Protein AF-0000000073543281 (afdb_homodimer)

Organism: Merluccius polli (NCBI:txid89951)

Nearest PDB structures (foldseek):
  6kkj-assembly1_B  TM=2.121E-01  e=8.582E+00  Escherichia coli K-12
  1nqn-assembly1_B-2  TM=1.319E-01  e=4.001E+00  Gallus gallus
  6dbv-assembly1_C  TM=5.518E-01  e=1.301E-08  Escherichia coli K-12
  6kkj-assembly1_B  TM=2.120E-01  e=8.532E+00  Escherichia coli K-12
  1nqn-assembly1_B-2  TM=1.328E-01  e=5.162E+00  Gallus gallus

InterPro domains:
  IPR004242 Transposon, En/Spm-like [PF02992] (167-292)

Secondary structure (DSSP, 8-state):
-HHHHHTTTTGGG-HHHHTSBSSTT-SSBHHHHHHHHHHHHHHTT--HHHHHHHHHHHHHHSTTSS-SSHHHHHHHS--STTT-EEEEE-TTT--EEESS----SS-TT--HHHHHHTT-EEEE--HHHHHHHHHH-HHHHHHHHHHHHT--S-GGGGSHHIIIIIHHHHTSTT-EEEEEEE--EE--TTS--EEEEEEEEETTS-TTTTTTT-EEEEEEEESPPPHHHHHHHHHHHHHHHHHT-EEEE-TTS-EEEE-EEEEEEE--HHHHHHHHTB--TTSTT--SSB----EEEEETTEEEEE----SSPPPBP-HHHHHHHHHHHHHHTS-BTTB-S--GGGGSTT--TTTTB---HIIIIIIIIIHHHHHHHH-GGGTTSTTPPPHHHHHHHHHHHTT----TTS-S----GGGGGG--HHHHHHIIIIIHHHHSTTTS-HHHHHHHHHHHHHHHHHTSSS--HHHHHHHHHHHHHHHHHHHHHT-GGG--HHHHHGGGHHHHHHHH--GGGG-SHHHHHHHHHHTTS--SSSSHHHHHHHHHHHHHHHHHGGGGGTTS-HHHHHHHHHHH--S---SSEEEETTTEEEES--EEEEPPHHHHHHHGGGB-SEEEEESEEEETTEEEE-HHHHHTSS----EEEETTS-EEEEEEEEEE-B-----SS----EEEEEEEEEEEPSS----EETTTTEETTTT-EEEEEEEEEEEE-GGGEEEEEEEEEETTEEEEEE-------/-HHHHHTTTTGGG-HHHHTSBSSTT-SSBHHHHHHHHHHHHHHTT--HHHHHHHHHHHHHHSTTSS-SSHHHHHHHS--GGGT-EEEEE-TTT--EEESS----SS-TT--HHHHHHTT-EEEE--HHHHHHHHHH-HHHHHHHHHHHHT--S-GGGGSHHIIIIIHHHHTSTT-EEEEEEE--EE--TTS--EEEEEEEEETTS-TTTTTTT-EEEEEEEESPPPHHHHHHHHHHHHHHHHHT-EEEE-TTS-EEEE-EEEEEEE--HHHHHHHHTB--TTSTT--SSB----EEEEETTEEEEE----SSPPPBP-HHHHHHHHHHHHHHTS-BTTB-S--GGGGSTT--TTTTB---HIIIIIIIIIHHHHHHHH-GGGTTSTTPPPHHHHHHHHHHHTT----TTS-S----GGGGGG--HHHHHHIIIIIHHHHTTTTS-HHHHHHHHHHHHHHHHHTSSS--HHHHHHHHHHHHHHHHHHHHHT-GGG--HHHHHGGGHHHHHHHH--GGGG-SHHHHHHHHHHTTS--SSSSHHHHHHHHHHHHHHHHHGGGGGTTS-HHHHHHHHHHH--S---SSEEEETTTEEEES--EEEEPPHHHHHHHGGGB-SEEEEESEEEETTEEEE-HHHHHTSS----EEEETTS-EEEEEEEEEE-B-----SS----EEEEEEEEEEEPSS----EETTTTEETTTT-EEEEEEEEEEEE-GGGEEEEEEEEEETTEEEEEE-------

Solvent-accessible surface area (backbone atoms only — not comparable to full-atom values): 79978 Å² total; per-residue (Å²): 114,69,69,68,42,53,63,38,49,46,24,80,82,31,68,73,62,21,63,33,48,47,45,97,89,48,78,45,27,34,47,58,50,54,50,44,52,51,34,50,34,61,65,65,61,52,43,72,68,49,49,36,51,48,34,51,53,47,27,60,75,38,71,74,47,54,46,84,41,60,67,44,49,56,46,22,43,86,57,57,77,73,57,49,40,60,34,31,36,39,86,85,80,52,44,64,48,35,70,61,80,54,80,82,55,88,66,74,79,69,48,66,64,56,40,56,72,71,47,35,43,32,40,35,33,58,62,68,63,54,52,43,57,45,56,52,32,66,69,54,41,47,46,35,53,54,32,62,73,55,65,59,87,30,42,43,64,56,2,49,54,31,54,70,63,43,38,68,56,32,70,44,85,66,25,44,38,34,28,36,31,49,51,76,44,76,72,47,94,68,50,79,38,24,37,39,41,34,38,31,32,50,63,57,35,52,81,86,49,26,69,79,62,50,42,68,34,35,38,36,55,35,66,87,76,54,49,61,39,71,44,46,68,58,43,54,50,46,42,45,25,48,75,72,27,48,72,43,52,44,96,86,64,50,78,45,68,29,33,39,43,68,51,44,43,44,35,54,69,65,46,39,17,53,55,51,26,33,32,39,68,77,37,61,15,15,47,82,58,31,61,47,47,56,44,80,40,75,48,93,96,47,74,43,48,20,43,68,82,57,96,60,79,58,53,66,58,44,50,66,58,49,53,52,30,10,56,48,5,60,75,66,75,40,61,38,82,19,24,51,28,74,32,61,60,67,72,33,64,90,49,46,83,38,78,32,45,48,83,29,47,49,57,33,37,23,60,26,40,54,45,49,51,54,47,53,28,61,32,72,91,34,64,88,44,84,67,37,54,50,71,69,54,49,50,49,50,26,58,52,35,62,69,53,32,50,27,76,83,51,83,62,77,61,62,43,67,88,50,47,91,47,57,49,50,69,49,38,41,46,36,50,69,67,41,44,68,61,63,35,60,83,70,38,50,64,72,60,38,56,49,49,30,26,51,41,36,23,55,50,52,44,24,31,63,67,70,49,71,67,56,47,49,36,25,41,42,27,31,44,48,40,50,53,43,37,37,75,74,78,28,58,76,69,23,29,59,42,44,48,49,47,66,49,44,50,57,36,29,50,33,42,12,30,51,57,61,55,37,50,61,55,56,52,51,52,52,55,51,50,71,58,36,51,65,86,89,61,66,52,64,59,36,26,50,48,48,55,50,48,55,55,51,52,63,68,50,54,67,73,40,73,83,43,45,65,70,59,33,52,51,46,46,58,44,67,38,84,68,75,69,66,85,57,58,48,82,38,87,84,57,30,30,44,37,63,74,65,48,79,46,67,62,48,73,72,52,40,63,74,64,43,94,48,52,48,57,63,30,38,38,34,50,33,33,29,49,81,88,38,74,37,29,15,45,72,58,23,72,79,47,73,37,29,39,18,34,35,32,33,70,87,71,48,36,28,34,25,62,40,36,34,43,35,37,51,73,60,89,64,85,64,94,68,81,66,48,43,61,36,34,36,24,33,33,39,42,74,45,90,79,61,67,76,45,72,37,80,87,44,67,42,54,41,34,66,63,54,40,42,26,31,79,48,92,48,74,42,82,40,44,70,84,42,53,60,46,59,26,39,63,47,82,54,97,77,35,33,36,39,30,73,61,58,58,65,76,82,113,112,68,68,67,43,54,63,40,49,47,24,80,80,31,68,73,62,21,63,32,48,46,47,96,88,47,78,44,26,35,46,58,49,53,51,45,52,50,34,49,34,62,65,65,59,51,44,72,68,50,50,35,51,47,32,50,51,48,28,60,74,38,71,73,49,52,45,84,40,60,67,42,49,56,46,22,45,88,51,64,71,73,58,49,40,61,33,32,34,40,84,84,78,51,44,64,49,36,70,61,80,53,81,81,57,89,68,73,78,70,46,65,63,55,41,55,73,69,47,35,43,32,41,34,32,61,60,67,62,53,50,45,57,45,57,52,32,64,68,53,42,48,45,35,53,54,33,61,74,56,65,58,86,30,41,45,64,54,2,48,52,33,53,72,61,42,38,68,56,34,69,43,85,65,26,44,40,35,27,38,31,50,52,77,44,75,73,47,93,66,50,80,38,23,36,40,41,34,39,33,31,50,62,57,37,51,80,82,49,27,70,81,63,49,40,69,34,35,39,36,53,35,65,87,75,54,50,62,39,69,43,46,68,58,44,55,49,48,44,45,25,48,75,74,28,49,73,44,52,44,95,86,65,50,78,47,70,30,34,39,42,67,49,45,42,44,36,54,70,66,48,40,18,53,54,51,27,33,32,38,67,77,37,61,16,16,48,82,58,30,61,47,48,55,45,80,38,75,47,91,96,46,72,43,49,20,42,66,84,57,97,62,79,58,54,65,60,46,50,66,60,48,55,51,29,10,57,48,4,61,73,66,73,41,60,41,82,18,23,52,27,74,33,63,60,67,72,33,64,91,49,46,83,38,78,32,44,48,81,28,46,50,57,33,38,24,59,26,42,54,45,50,52,53,48,54,27,61,35,74,91,35,63,88,42,83,66,36,53,50,71,70,54,49,52,51,50,24,59,53,36,63,69,51,33,50,27,77,85,53,82,63,76,62,61,44,65,89,52,47,92,48,57,49,50,70,48,38,44,45,35,51,70,67,42,42,71,62,64,35,59,82,71,37,49,63,72,60,39,56,47,50,31,26,52,41,37,22,54,49,52,43,24,30,63,66,71,49,71,67,55,45,50,36,26,41,44,27,31,44,50,40,50,52,43,38,37,76,74,76,27,58,78,70,22,28,57,40,46,48,49,48,66,49,42,52,58,37,29,50,33,41,12,28,52,57,59,55,36,51,63,54,56,51,52,52,50,54,53,50,71,58,36,52,65,84,90,62,67,49,64,59,35,27,51,42,47,55,50,48,53,56,50,51,64,69,51,54,68,72,39,73,84,43,47,65,70,58,34,49,50,47,47,57,45,67,39,84,68,76,68,66,87,57,59,49,83,39,86,82,58,32,30,42,36,63,74,64,48,79,46,67,62,48,71,71,53,40,62,73,63,44,92,48,52,48,58,63,30,40,37,34,51,32,32,28,49,81,88,37,74,36,29,15,46,72,57,22,70,78,46,74,36,30,40,18,35,34,32,33,70,88,69,50,36,30,33,24,63,40,34,33,44,34,36,52,72,60,89,63,86,64,94,67,84,65,47,42,62,38,32,36,25,33,33,39,42,74,44,93,76,62,66,78,45,74,38,79,87,45,68,42,53,44,33,67,61,52,39,42,28,32,78,48,90,48,73,42,82,41,44,72,82,41,52,61,46,59,26,38,63,48,78,54,96,76,35,33,35,40,32,73,62,58,57,66,75,76,113

pLDDT: mean 89.37, std 9.58, range [38.19, 98.56]

Radius of gyration: 36.37 Å; Cα contacts (8 Å, |Δi|>4): 2742; chains: 2; bounding box: 82×93×104 Å

Foldseek 3Di:
DVVLLCLLQQVVVPPVQQQDCLDPPHQDGLVLVLLLLLLQCLLVVPDLVRSLVVQVVVCVVPNSSDHNHSVSSCSNFDPVVVQKAKWFADPPPQATQGRDHDDDDVPPPDDPVNRVVVQRIKIFHAPQVLVQVQCQDPVSVVQLVVLVVVVDFFFQCVAPQCVPPVVVVCVPFNEWEKEWEWDWDDQDPVDQKIKTWIKIFTRSGDLQCRLVSIDTGIIGIGHDHQLLNRCVVVQVSLQCLQPFNHWYAYPVRDIDGYGYAYAAYEYAQVVLCRQQQFAGQQQQLRDLFFLQRFDWDDDDPGIGTFRADDPDDTGTDWQVNLQVQQVVLVVVVHHDSGHNHHHPCNSGPPDRSHLSYANQCLCLPQVNPLVLVLCLQDPVVCVVAQSHFDPVLLVVLQVQQQQFFAAVLQPDRGHRPVVVVVDHSSNSVCCLAPRCLPSCPVGGDPVVSLLSLLSNLLLLQLQARHHDPLSLLLSLQSLVVSLNCCCVRPRRSSNGPSSVSSNCNSVSCNRRNGSQSRHCVSVVVVVVSLSSQDDDDPPSSSSSSSSVVSLVSSVVCLVVCVPRDPVSNVSSCVSNPVPPPQPAWDDAPQQKIAHDAWDKDFDDPVRCVQVDQWWDRIKTWGAWMDHNNGIAGAPVVSVVDSHHRFWFAFPVRWTFGWHIKIWIDTPDPDPDPDSRIFIKTKTFTWAFDPDFDFDADPRSRDGSCVQKTKTATDRDIDIDGSVRTDATWRWDDDPRIIITGGDGDHNPD/DVVLLCLLQQVVVPPVQQQDCLDPPHQHGLVLVLLLLLLQCLLVVPDLVRSLVVQVVVCVVPNSSDHNHSVSSCSNFPPLLVQKAKWFADPPPQATQGRDHDDDDVPPPDDPVNRVVVQRIKIFHAPQVLVQVQCQDPVSVVQLVVLVVVVDFFFQCVAPQCVPPVVVVCVPFNEWEKEWEWDWDDQDPVDQKIKTWIKIFTRSGDLQCRLVSIDTGIIGIGHDHQLLNRCVVVQVSLQCLQPFNHWYAYPVRDIDGYGYAYAAYEYAQVVLCRQQQFAGQQQQLRDLFFLQRFDWDDDDPGIGTFRADDPDDTGTDWQVNLQVQQVVLVVVVHHDSGHNHHHPCNSGPPDRSHLSYANQCLCLPQVNLLVLVLCLQDDVVCVVAQSHFDPVLLVVLQVQQQQFFAAVLLPDRGHRPVCVVPDHSSNSVCCLAPRCLPSCPVGGDPVVSLLSLLSNLLLLQLQARHHDPLSLLLSLQSLVVSLNCCCVRPRRSSNGPSSVSSNCNSVSCNRRNGSQSRHCPSVVVVVVSLSSQDDDDPPSSSSSVSSVVSLVSSVVCLVVCVPRDPVSNVSSCVSNPVPPPQPAWDDAPQQKIAHDAWDKDFDDPVRCVQVDQWWDRIKTWGAWMDHNNGIAGAPVVSVVDSHHRFWFAFPVRWTFGWHIKIWIDTPDPDPDPDSRIFIKTKTFTWAWDPDFDFDADPRSRDGSCVQKTKTATDRDIDIDGSVRTDATWRWDDDPRIIITGGDGDHRDD

Structure (mmCIF, N/CA/C/O backbone):
data_AF-0000000073543281-model_v1
#
loop_
_entity.id
_entity.type
_entity.pdbx_description
1 polymer 'Transposase domain-containing protein'
#
loop_
_atom_site.group_PDB
_atom_site.id
_atom_site.type_symbol
_atom_site.label_atom_id
_atom_site.label_alt_id
_atom_site.label_comp_id
_atom_site.label_asym_id
_atom_site.label_entity_id
_atom_site.label_seq_id
_atom_site.pdbx_PDB_ins_code
_atom_site.Cartn_x
_atom_site.Cartn_y
_atom_site.Cartn_z
_atom_site.occupancy
_atom_site.B_iso_or_equiv
_atom_site.auth_seq_id
_atom_site.auth_comp_id
_atom_site.auth_asym_id
_atom_site.auth_atom_id
_atom_site.pdbx_PDB_model_num
ATOM 1 N N . MET A 1 1 ? -39.812 -2.277 -12.648 1 38.19 1 MET A N 1
ATOM 2 C CA . MET A 1 1 ? -38.438 -2.262 -12.148 1 38.19 1 MET A CA 1
ATOM 3 C C . MET A 1 1 ? -37.719 -0.951 -12.508 1 38.19 1 MET A C 1
ATOM 5 O O . MET A 1 1 ? -37.094 -0.335 -11.656 1 38.19 1 MET A O 1
ATOM 9 N N . ASP A 1 2 ? -37.969 -0.519 -13.789 1 48.59 2 ASP A N 1
ATOM 10 C CA . ASP A 1 2 ? -37.375 0.712 -14.32 1 48.59 2 ASP A CA 1
ATOM 11 C C . ASP A 1 2 ? -38 1.94 -13.672 1 48.59 2 ASP A C 1
ATOM 13 O O . ASP A 1 2 ? -37.312 2.906 -13.344 1 48.59 2 ASP A O 1
ATOM 17 N N . ASP A 1 3 ? -39.281 1.848 -13.492 1 51.31 3 ASP A N 1
ATOM 18 C CA . ASP A 1 3 ? -40 3.012 -12.984 1 51.31 3 ASP A CA 1
ATOM 19 C C . ASP A 1 3 ? -39.594 3.307 -11.539 1 51.31 3 ASP A C 1
ATOM 21 O O . ASP A 1 3 ? -39.438 4.465 -11.156 1 51.31 3 ASP A O 1
ATOM 25 N N . ASP A 1 4 ? -39.469 2.295 -10.734 1 56.38 4 ASP A N 1
ATOM 26 C CA . ASP A 1 4 ? -39.156 2.459 -9.32 1 56.38 4 ASP A CA 1
ATOM 27 C C . ASP A 1 4 ? -37.719 2.93 -9.141 1 56.38 4 ASP A C 1
ATOM 29 O O . ASP A 1 4 ? -37.406 3.729 -8.242 1 56.38 4 ASP A O 1
ATOM 33 N N . GLU A 1 5 ? -36.875 2.619 -10.086 1 65.5 5 GLU A N 1
ATOM 34 C CA . GLU A 1 5 ? -35.5 3.049 -10.023 1 65.5 5 GLU A CA 1
ATOM 35 C C . GLU A 1 5 ? -35.375 4.539 -10.336 1 65.5 5 GLU A C 1
ATOM 37 O O . GLU A 1 5 ? -34.531 5.23 -9.734 1 65.5 5 GLU A O 1
ATOM 42 N N . GLN A 1 6 ? -36.312 5 -11.156 1 67.5 6 GLN A N 1
ATOM 43 C CA . GLN A 1 6 ? -36.281 6.402 -11.57 1 67.5 6 GLN A CA 1
ATOM 44 C C . GLN A 1 6 ? -36.688 7.324 -10.422 1 67.5 6 GLN A C 1
ATOM 46 O O . GLN A 1 6 ? -36.344 8.508 -10.414 1 67.5 6 GLN A O 1
ATOM 51 N N . SER A 1 7 ? -37.312 6.648 -9.445 1 74.06 7 SER A N 1
ATOM 52 C CA . SER A 1 7 ? -37.781 7.465 -8.32 1 74.06 7 SER A CA 1
ATOM 53 C C . SER A 1 7 ? -36.594 7.969 -7.504 1 74.06 7 SER A C 1
ATOM 55 O O . SER A 1 7 ? -36.719 8.961 -6.773 1 74.06 7 SER A O 1
ATOM 57 N N . PHE A 1 8 ? -35.5 7.387 -7.68 1 80.88 8 PHE A N 1
ATOM 58 C CA . PHE A 1 8 ? -34.344 7.793 -6.895 1 80.88 8 PHE A CA 1
ATOM 59 C C . PHE A 1 8 ? -33.531 8.883 -7.609 1 80.88 8 PHE A C 1
ATOM 61 O O . PHE A 1 8 ? -32.719 9.562 -7.004 1 80.88 8 PHE A O 1
ATOM 68 N N . THR A 1 9 ? -33.906 9.055 -8.883 1 79.38 9 THR A N 1
ATOM 69 C CA . THR A 1 9 ? -33.125 10.039 -9.641 1 79.38 9 THR A CA 1
ATOM 70 C C . THR A 1 9 ? -33.406 11.453 -9.133 1 79.38 9 THR A C 1
ATOM 72 O O . THR A 1 9 ? -34.562 11.883 -9.102 1 79.38 9 THR A O 1
ATOM 75 N N . ASN A 1 10 ? -32.469 12.172 -8.656 1 78.31 10 ASN A N 1
ATOM 76 C CA . ASN A 1 10 ? -32.531 13.539 -8.141 1 78.31 10 ASN A CA 1
ATOM 77 C C . ASN A 1 10 ? -33.469 13.648 -6.941 1 78.31 10 ASN A C 1
ATOM 79 O O . ASN A 1 10 ? -34.344 14.531 -6.906 1 78.31 10 ASN A O 1
ATOM 83 N N . ILE A 1 11 ? -33.344 12.719 -6.113 1 83.56 11 ILE A N 1
ATOM 84 C CA . ILE A 1 11 ? -34.219 12.617 -4.961 1 83.56 11 ILE A CA 1
ATOM 85 C C . ILE A 1 11 ? -34.031 13.812 -4.039 1 83.56 11 ILE A C 1
ATOM 87 O O . ILE A 1 11 ? -34.969 14.273 -3.387 1 83.56 11 ILE A O 1
ATOM 91 N N . PHE A 1 12 ? -32.938 14.406 -3.986 1 82.25 12 PHE A N 1
ATOM 92 C CA . PHE A 1 12 ? -32.656 15.461 -3.027 1 82.25 12 PHE A CA 1
ATOM 93 C C . PHE A 1 12 ? -33.188 16.812 -3.514 1 82.25 12 PHE A C 1
ATOM 95 O O . PHE A 1 12 ? -33.219 17.781 -2.752 1 82.25 12 PHE A O 1
ATOM 102 N N . ASN A 1 13 ? -33.594 16.781 -4.766 1 78 13 ASN A N 1
ATOM 103 C CA . ASN A 1 13 ? -34.281 17.969 -5.289 1 78 13 ASN A CA 1
ATOM 104 C C . ASN A 1 13 ? -35.812 17.844 -5.172 1 78 13 ASN A C 1
ATOM 106 O O . ASN A 1 13 ? -36.531 18.75 -5.551 1 78 13 ASN A O 1
ATOM 110 N N . ASN A 1 14 ? -36.219 16.672 -4.668 1 82.62 14 ASN A N 1
ATOM 111 C CA . ASN A 1 14 ? -37.625 16.406 -4.449 1 82.62 14 ASN A CA 1
ATOM 112 C C . ASN A 1 14 ? -37.938 16.094 -2.984 1 82.62 14 ASN A C 1
ATOM 114 O O . ASN A 1 14 ? -38 14.914 -2.605 1 82.62 14 ASN A O 1
ATOM 118 N N . PRO A 1 15 ? -38.25 17.094 -2.268 1 83.75 15 PRO A N 1
ATOM 119 C CA . PRO A 1 15 ? -38.469 16.891 -0.83 1 83.75 15 PRO A CA 1
ATOM 120 C C . PRO A 1 15 ? -39.562 15.867 -0.518 1 83.75 15 PRO A C 1
ATOM 122 O O . PRO A 1 15 ? -39.469 15.148 0.479 1 83.75 15 PRO A O 1
ATOM 125 N N . GLU A 1 16 ? -40.531 15.672 -1.387 1 84.12 16 GLU A N 1
ATOM 126 C CA . GLU A 1 16 ? -41.625 14.742 -1.133 1 84.12 16 GLU A CA 1
ATOM 127 C C . GLU A 1 16 ? -41.156 13.297 -1.185 1 84.12 16 GLU A C 1
ATOM 129 O O . GLU A 1 16 ? -41.531 12.469 -0.352 1 84.12 16 GLU A O 1
ATOM 134 N N . ILE A 1 17 ? -40.344 13.102 -2.1 1 84.5 17 ILE A N 1
ATOM 135 C CA . ILE A 1 17 ? -39.812 11.742 -2.262 1 84.5 17 ILE A CA 1
ATOM 136 C C . ILE A 1 17 ? -38.719 11.477 -1.234 1 84.5 17 ILE A C 1
ATOM 138 O O . ILE A 1 17 ? -38.656 10.375 -0.685 1 84.5 17 ILE A O 1
ATOM 142 N N . GLN A 1 18 ? -38 12.43 -0.978 1 87.5 18 GLN A N 1
ATOM 143 C CA . GLN A 1 18 ? -36.875 12.336 -0.046 1 87.5 18 GLN A CA 1
ATOM 144 C C . GLN A 1 18 ? -37.375 11.992 1.36 1 87.5 18 GLN A C 1
ATOM 146 O O . GLN A 1 18 ? -36.719 11.203 2.068 1 87.5 18 GLN A O 1
ATOM 151 N N . GLU A 1 19 ? -38.531 12.484 1.682 1 89.44 19 GLU A N 1
ATOM 152 C CA . GLU A 1 19 ? -39.031 12.359 3.051 1 89.44 19 GLU A CA 1
ATOM 153 C C . GLU A 1 19 ? -39.938 11.148 3.205 1 89.44 19 GLU A C 1
ATOM 155 O O . GLU A 1 19 ? -40.375 10.828 4.312 1 89.44 19 GLU A O 1
ATOM 160 N N . GLN A 1 20 ? -40.062 10.391 2.174 1 89.56 20 GLN A N 1
ATOM 161 C CA . GLN A 1 20 ? -40.875 9.18 2.258 1 89.56 20 GLN A CA 1
ATOM 162 C C . GLN A 1 20 ? -40.125 8.07 2.992 1 89.56 20 GLN A C 1
ATOM 164 O O . GLN A 1 20 ? -38.938 7.848 2.754 1 89.56 20 GLN A O 1
ATOM 169 N N . PRO A 1 21 ? -40.875 7.449 3.902 1 91.81 21 PRO A N 1
ATOM 170 C CA . PRO A 1 21 ? -40.219 6.309 4.562 1 91.81 21 PRO A CA 1
ATOM 171 C C . PRO A 1 21 ? -39.875 5.188 3.592 1 91.81 21 PRO A C 1
ATOM 173 O O . PRO A 1 21 ? -40.531 5.023 2.562 1 91.81 21 PRO A O 1
ATOM 176 N N . ILE A 1 22 ? -38.906 4.418 3.855 1 91.94 22 ILE A N 1
ATOM 177 C CA . ILE A 1 22 ? -38.438 3.375 2.947 1 91.94 22 ILE A CA 1
ATOM 178 C C . ILE A 1 22 ? -39.5 2.297 2.811 1 91.94 22 ILE A C 1
ATOM 180 O O . ILE A 1 22 ? -39.594 1.629 1.777 1 91.94 22 ILE A O 1
ATOM 184 N N . TYR A 1 23 ? -40.25 2.016 3.836 1 89.38 23 TYR A N 1
ATOM 185 C CA . TYR A 1 23 ? -41.469 1.209 3.842 1 89.38 23 TYR A CA 1
ATOM 186 C C . TYR A 1 23 ? -42.406 1.665 4.941 1 89.38 23 TYR A C 1
ATOM 188 O O . TYR A 1 23 ? -42.031 2.463 5.805 1 89.38 23 TYR A O 1
ATOM 196 N N . SER A 1 24 ? -43.625 1.128 4.895 1 87.94 24 SER A N 1
ATOM 197 C CA . SER A 1 24 ? -44.656 1.562 5.855 1 87.94 24 SER A CA 1
ATOM 198 C C . SER A 1 24 ? -44.219 1.218 7.281 1 87.94 24 SER A C 1
ATOM 200 O O . SER A 1 24 ? -43.969 0.055 7.598 1 87.94 24 SER A O 1
ATOM 202 N N . GLY A 1 25 ? -44 2.207 8.164 1 85 25 GLY A N 1
ATOM 203 C CA . GLY A 1 25 ? -43.656 1.999 9.555 1 85 25 GLY A CA 1
ATOM 204 C C . GLY A 1 25 ? -42.156 2.156 9.828 1 85 25 GLY A C 1
ATOM 205 O O . GLY A 1 25 ? -41.719 2.043 10.977 1 85 25 GLY A O 1
ATOM 206 N N . ALA A 1 26 ? -41.406 2.492 8.789 1 90.75 26 ALA A N 1
ATOM 207 C CA . ALA A 1 26 ? -39.969 2.619 8.953 1 90.75 26 ALA A CA 1
ATOM 208 C C . ALA A 1 26 ? -39.594 3.934 9.641 1 90.75 26 ALA A C 1
ATOM 210 O O . ALA A 1 26 ? -40.281 4.941 9.461 1 90.75 26 ALA A O 1
ATOM 211 N N . SER A 1 27 ? -38.594 3.934 10.438 1 88.38 27 SER A N 1
ATOM 212 C CA . SER A 1 27 ? -38.125 5.113 11.172 1 88.38 27 SER A CA 1
ATOM 213 C C . SER A 1 27 ? -37.156 5.941 10.344 1 88.38 27 SER A C 1
ATOM 215 O O . SER A 1 27 ? -36.719 7 10.789 1 88.38 27 SER A O 1
ATOM 217 N N . ILE A 1 28 ? -36.875 5.516 9.117 1 93.94 28 ILE A N 1
ATOM 218 C CA . ILE A 1 28 ? -35.875 6.195 8.281 1 93.94 28 ILE A CA 1
ATOM 219 C C . ILE A 1 28 ? -36.5 6.488 6.91 1 93.94 28 ILE A C 1
ATOM 221 O O . ILE A 1 28 ? -37.281 5.688 6.387 1 93.94 28 ILE A O 1
ATOM 225 N N . ASN A 1 29 ? -36.312 7.637 6.469 1 92.69 29 ASN A N 1
ATOM 226 C CA . ASN A 1 29 ? -36.812 7.98 5.152 1 92.69 29 ASN A CA 1
ATOM 227 C C . ASN A 1 29 ? -35.812 7.695 4.055 1 92.69 29 ASN A C 1
ATOM 229 O O . ASN A 1 29 ? -34.688 7.301 4.34 1 92.69 29 ASN A O 1
ATOM 233 N N . ARG A 1 30 ? -36.156 7.848 2.832 1 91.94 30 ARG A N 1
ATOM 234 C CA . ARG A 1 30 ? -35.344 7.461 1.68 1 91.94 30 ARG A CA 1
ATOM 235 C C . ARG A 1 30 ? -34.094 8.328 1.573 1 91.94 30 ARG A C 1
ATOM 237 O O . ARG A 1 30 ? -33 7.824 1.293 1 91.94 30 ARG A O 1
ATOM 244 N N . GLY A 1 31 ? -34.219 9.633 1.765 1 91.12 31 GLY A N 1
ATOM 245 C CA . GLY A 1 31 ? -33.062 10.523 1.711 1 91.12 31 GLY A CA 1
ATOM 246 C C . GLY A 1 31 ? -32.031 10.219 2.768 1 91.12 31 GLY A C 1
ATOM 247 O O . GLY A 1 31 ? -30.828 10.234 2.484 1 91.12 31 GLY A O 1
ATOM 248 N N . GLN A 1 32 ? -32.5 9.953 3.938 1 93.75 32 GLN A N 1
ATOM 249 C CA . GLN A 1 32 ? -31.625 9.633 5.051 1 93.75 32 GLN A CA 1
ATOM 250 C C . GLN A 1 32 ? -30.859 8.336 4.797 1 93.75 32 GLN A C 1
ATOM 252 O O . GLN A 1 32 ? -29.656 8.25 5.059 1 93.75 32 GLN A O 1
ATOM 257 N N . LEU A 1 33 ? -31.531 7.348 4.293 1 94.94 33 LEU A N 1
ATOM 258 C CA . LEU A 1 33 ? -30.891 6.062 4.031 1 94.94 33 LEU A CA 1
ATOM 259 C C . LEU A 1 33 ? -29.797 6.203 2.977 1 94.94 33 LEU A C 1
ATOM 261 O O . LEU A 1 33 ? -28.719 5.645 3.129 1 94.94 33 LEU A O 1
ATOM 265 N N . LEU A 1 34 ? -30.078 6.938 1.918 1 93.5 34 LEU A N 1
ATOM 266 C CA . LEU A 1 34 ? -29.094 7.137 0.859 1 93.5 34 LEU A CA 1
ATOM 267 C C . LEU A 1 34 ? -27.859 7.836 1.397 1 93.5 34 LEU A C 1
ATOM 269 O O . LEU A 1 34 ? -26.734 7.477 1.038 1 93.5 34 LEU A O 1
ATOM 273 N N . CYS A 1 35 ? -28.031 8.781 2.258 1 93.19 35 CYS A N 1
ATOM 274 C CA . CYS A 1 35 ? -26.906 9.484 2.863 1 93.19 35 CYS A CA 1
ATOM 275 C C . CYS A 1 35 ? -26.094 8.562 3.77 1 93.19 35 CYS A C 1
ATOM 277 O O . CYS A 1 35 ? -24.875 8.641 3.812 1 93.19 35 CYS A O 1
ATOM 279 N N . LEU A 1 36 ? -26.844 7.711 4.496 1 95.12 36 LEU A N 1
ATOM 280 C CA . LEU A 1 36 ? -26.172 6.762 5.371 1 95.12 36 LEU A CA 1
ATOM 281 C C . LEU A 1 36 ? -25.328 5.785 4.562 1 95.12 36 LEU A C 1
ATOM 283 O O . LEU A 1 36 ? -24.203 5.457 4.957 1 95.12 36 LEU A O 1
ATOM 287 N N . ILE A 1 37 ? -25.875 5.297 3.463 1 95.62 37 ILE A N 1
ATOM 288 C CA . ILE A 1 37 ? -25.156 4.371 2.596 1 95.62 37 ILE A CA 1
ATOM 289 C C . ILE A 1 37 ? -23.906 5.051 2.047 1 95.62 37 ILE A C 1
ATOM 291 O O . ILE A 1 37 ? -22.812 4.469 2.072 1 95.62 37 ILE A O 1
ATOM 295 N N . LEU A 1 38 ? -24.078 6.262 1.599 1 93.44 38 LEU A N 1
ATOM 296 C CA . LEU A 1 38 ? -22.938 7.004 1.054 1 93.44 38 LEU A CA 1
ATOM 297 C C . LEU A 1 38 ? -21.875 7.234 2.121 1 93.44 38 LEU A C 1
ATOM 299 O O . LEU A 1 38 ? -20.688 7.074 1.854 1 93.44 38 LEU A O 1
ATOM 303 N N . ALA A 1 39 ? -22.328 7.637 3.293 1 94.5 39 ALA A N 1
ATOM 304 C CA . ALA A 1 39 ? -21.406 7.859 4.398 1 94.5 39 ALA A CA 1
ATOM 305 C C . ALA A 1 39 ? -20.625 6.59 4.734 1 94.5 39 ALA A C 1
ATOM 307 O O . ALA A 1 39 ? -19.422 6.637 4.992 1 94.5 39 ALA A O 1
ATOM 308 N N . PHE A 1 40 ? -21.328 5.438 4.734 1 95.25 40 PHE A N 1
ATOM 309 C CA . PHE A 1 40 ? -20.719 4.148 5.039 1 95.25 40 PHE A CA 1
ATOM 310 C C . PHE A 1 40 ? -19.672 3.789 3.996 1 95.25 40 PHE A C 1
ATOM 312 O O . PHE A 1 40 ? -18.562 3.373 4.344 1 95.25 40 PHE A O 1
ATOM 319 N N . ILE A 1 41 ? -19.984 3.973 2.76 1 94 41 ILE A N 1
ATOM 320 C CA . ILE A 1 41 ? -19.109 3.619 1.65 1 94 41 ILE A CA 1
ATOM 321 C C . ILE A 1 41 ? -17.859 4.504 1.675 1 94 41 ILE A C 1
ATOM 323 O O . ILE A 1 41 ? -16.766 4.047 1.372 1 94 41 ILE A O 1
ATOM 327 N N . LEU A 1 42 ? -18 5.746 2.008 1 91.94 42 LEU A N 1
ATOM 328 C CA . LEU A 1 42 ? -16.891 6.684 2.025 1 91.94 42 LEU A CA 1
ATOM 329 C C . LEU A 1 42 ? -15.969 6.422 3.219 1 91.94 42 LEU A C 1
ATOM 331 O O . LEU A 1 42 ? -14.742 6.414 3.078 1 91.94 42 LEU A O 1
ATOM 335 N N . LYS A 1 43 ? -16.609 6.223 4.352 1 91.94 43 LYS A N 1
ATOM 336 C CA . LYS A 1 43 ? -15.828 6.031 5.57 1 91.94 43 LYS A CA 1
ATOM 337 C C . LYS A 1 43 ? -14.961 4.781 5.48 1 91.94 43 LYS A C 1
ATOM 339 O O . LYS A 1 43 ? -13.797 4.789 5.898 1 91.94 43 LYS A O 1
ATOM 344 N N . TYR A 1 44 ? -15.516 3.717 4.941 1 92.19 44 TYR A N 1
ATOM 345 C CA . TYR A 1 44 ? -14.805 2.443 4.949 1 92.19 44 TYR A CA 1
ATOM 346 C C . TYR A 1 44 ? -14.219 2.139 3.574 1 92.19 44 TYR A C 1
ATOM 348 O O . TYR A 1 44 ? -13.828 1.001 3.297 1 92.19 44 TYR A O 1
ATOM 356 N N . ASN A 1 45 ? -14.203 3.152 2.688 1 89.44 45 ASN A N 1
ATOM 357 C CA . ASN A 1 45 ? -13.562 3.084 1.381 1 89.44 45 ASN A CA 1
ATOM 358 C C . ASN A 1 45 ? -13.984 1.834 0.614 1 89.44 45 ASN A C 1
ATOM 360 O O . ASN A 1 45 ? -13.133 1.066 0.155 1 89.44 45 ASN A O 1
ATOM 364 N N . ILE A 1 46 ? -15.266 1.626 0.511 1 92.81 46 ILE A N 1
ATOM 365 C CA . ILE A 1 46 ? -15.812 0.461 -0.178 1 92.81 46 ILE A CA 1
ATOM 366 C C . ILE A 1 46 ? -15.82 0.709 -1.685 1 92.81 46 ILE A C 1
ATOM 368 O O . ILE A 1 46 ? -16.141 1.811 -2.137 1 92.81 46 ILE A O 1
ATOM 372 N N . SER A 1 47 ? -15.484 -0.267 -2.479 1 89.94 47 SER A N 1
ATOM 373 C CA . SER A 1 47 ? -15.414 -0.164 -3.934 1 89.94 47 SER A CA 1
ATOM 374 C C . SER A 1 47 ? -16.797 -0.066 -4.551 1 89.94 47 SER A C 1
ATOM 376 O O . SER A 1 47 ? -17.812 -0.247 -3.861 1 89.94 47 SER A O 1
ATOM 378 N N . GLY A 1 48 ? -16.797 0.219 -5.887 1 88.44 48 GLY A N 1
ATOM 379 C CA . GLY A 1 48 ? -18.062 0.251 -6.605 1 88.44 48 GLY A CA 1
ATOM 380 C C . GLY A 1 48 ? -18.797 -1.074 -6.574 1 88.44 48 GLY A C 1
ATOM 381 O O . GLY A 1 48 ? -20.031 -1.106 -6.441 1 88.44 48 GLY A O 1
ATOM 382 N N . SER A 1 49 ? -18.016 -2.148 -6.719 1 89.75 49 SER A N 1
ATOM 383 C CA . SER A 1 49 ? -18.625 -3.469 -6.613 1 89.75 49 SER A CA 1
ATOM 384 C C . SER A 1 49 ? -19.203 -3.699 -5.219 1 89.75 49 SER A C 1
ATOM 386 O O . SER A 1 49 ? -20.25 -4.32 -5.074 1 89.75 49 SER A O 1
ATOM 388 N N . GLY A 1 50 ? -18.484 -3.232 -4.16 1 92.88 50 GLY A N 1
ATOM 389 C CA . GLY A 1 50 ? -19 -3.342 -2.803 1 92.88 50 GLY A CA 1
ATOM 390 C C . GLY A 1 50 ? -20.281 -2.564 -2.582 1 92.88 50 GLY A C 1
ATOM 391 O O . GLY A 1 50 ? -21.172 -3.02 -1.86 1 92.88 50 GLY A O 1
ATOM 392 N N . LEU A 1 51 ? -20.328 -1.342 -3.178 1 94.75 51 LEU A N 1
ATOM 393 C CA . LEU A 1 51 ? -21.562 -0.562 -3.111 1 94.75 51 LEU A CA 1
ATOM 394 C C . LEU A 1 51 ? -22.734 -1.332 -3.725 1 94.75 51 LEU A C 1
ATOM 396 O O . LEU A 1 51 ? -23.812 -1.403 -3.137 1 94.75 51 LEU A O 1
ATOM 400 N N . LYS A 1 52 ? -22.484 -1.885 -4.898 1 95.19 52 LYS A N 1
ATOM 401 C CA . LYS A 1 52 ? -23.531 -2.666 -5.551 1 95.19 52 LYS A CA 1
ATOM 402 C C . LYS A 1 52 ? -23.984 -3.83 -4.672 1 95.19 52 LYS A C 1
ATOM 404 O O . LYS A 1 52 ? -25.172 -4.066 -4.504 1 95.19 52 LYS A O 1
ATOM 409 N N . ASP A 1 53 ? -23 -4.527 -4.102 1 95.31 53 ASP A N 1
ATOM 410 C CA . ASP A 1 53 ? -23.328 -5.656 -3.232 1 95.31 53 ASP A CA 1
ATOM 411 C C . ASP A 1 53 ? -24.078 -5.191 -1.986 1 95.31 53 ASP A C 1
ATOM 413 O O . ASP A 1 53 ? -24.953 -5.902 -1.485 1 95.31 53 ASP A O 1
ATOM 417 N N . LEU A 1 54 ? -23.703 -4.055 -1.434 1 96.94 54 LEU A N 1
ATOM 418 C CA . LEU A 1 54 ? -24.391 -3.504 -0.276 1 96.94 54 LEU A CA 1
ATOM 419 C C . LEU A 1 54 ? -25.844 -3.146 -0.628 1 96.94 54 LEU A C 1
ATOM 421 O O . LEU A 1 54 ? -26.75 -3.4 0.157 1 96.94 54 LEU A O 1
ATOM 425 N N . LEU A 1 55 ? -26.031 -2.521 -1.812 1 96.44 55 LEU A N 1
ATOM 426 C CA . LEU A 1 55 ? -27.375 -2.197 -2.268 1 96.44 55 LEU A CA 1
ATOM 427 C C . LEU A 1 55 ? -28.234 -3.459 -2.406 1 96.44 55 LEU A C 1
ATOM 429 O O . LEU A 1 55 ? -29.391 -3.477 -2.006 1 96.44 55 LEU A O 1
ATOM 433 N N . ASP A 1 56 ? -27.594 -4.504 -3.016 1 96 56 ASP A N 1
ATOM 434 C CA . ASP A 1 56 ? -28.297 -5.773 -3.146 1 96 56 ASP A CA 1
ATOM 435 C C . ASP A 1 56 ? -28.672 -6.344 -1.776 1 96 56 ASP A C 1
ATOM 437 O O . ASP A 1 56 ? -29.781 -6.848 -1.583 1 96 56 ASP A O 1
ATOM 441 N N . LEU A 1 57 ? -27.75 -6.289 -0.847 1 96.69 57 LEU A N 1
ATOM 442 C CA . LEU A 1 57 ? -27.969 -6.785 0.505 1 96.69 57 LEU A CA 1
ATOM 443 C C . LEU A 1 57 ? -29.125 -6.039 1.17 1 96.69 57 LEU A C 1
ATOM 445 O O . LEU A 1 57 ? -30.016 -6.656 1.766 1 96.69 57 LEU A O 1
ATOM 449 N N . LEU A 1 58 ? -29.141 -4.703 1.058 1 96.44 58 LEU A N 1
ATOM 450 C CA . LEU A 1 58 ? -30.188 -3.885 1.653 1 96.44 58 LEU A CA 1
ATOM 451 C C . LEU A 1 58 ? -31.531 -4.176 1.009 1 96.44 58 LEU A C 1
ATOM 453 O O . LEU A 1 58 ? -32.562 -4.246 1.699 1 96.44 58 LEU A O 1
ATOM 457 N N . ASN A 1 59 ? -31.562 -4.402 -0.3 1 94.69 59 ASN A N 1
ATOM 458 C CA . ASN A 1 59 ? -32.812 -4.684 -1.009 1 94.69 59 ASN A CA 1
ATOM 459 C C . ASN A 1 59 ? -33.344 -6.082 -0.696 1 94.69 59 ASN A C 1
ATOM 461 O O . ASN A 1 59 ? -34.531 -6.355 -0.855 1 94.69 59 ASN A O 1
ATOM 465 N N . ILE A 1 60 ? -32.438 -6.953 -0.332 1 94.81 60 ILE A N 1
ATOM 466 C CA . ILE A 1 60 ? -32.844 -8.273 0.121 1 94.81 60 ILE A CA 1
ATOM 467 C C . ILE A 1 60 ? -33.5 -8.164 1.491 1 94.81 60 ILE A C 1
ATOM 469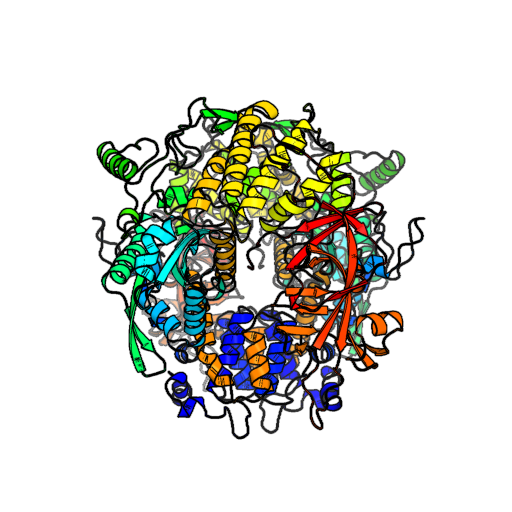 O O . ILE A 1 60 ? -34.531 -8.828 1.752 1 94.81 60 ILE A O 1
ATOM 473 N N . VAL A 1 61 ? -33 -7.344 2.357 1 94.38 61 VAL A N 1
ATOM 474 C CA . VAL A 1 61 ? -33.5 -7.16 3.713 1 94.38 61 VAL A CA 1
ATOM 475 C C . VAL A 1 61 ? -34.812 -6.383 3.672 1 94.38 61 VAL A C 1
ATOM 477 O O . VAL A 1 61 ? -35.781 -6.734 4.367 1 94.38 61 VAL A O 1
ATOM 480 N N . ALA A 1 62 ? -34.844 -5.289 2.891 1 93.56 62 ALA A N 1
ATOM 481 C CA . ALA A 1 62 ? -36.031 -4.465 2.68 1 93.56 62 ALA A CA 1
ATOM 482 C C . ALA A 1 62 ? -36.219 -4.129 1.201 1 93.56 62 ALA A C 1
ATOM 484 O O . ALA A 1 62 ? -35.719 -3.104 0.726 1 93.56 62 ALA A O 1
ATOM 485 N N . PRO A 1 63 ? -37 -4.977 0.563 1 91.94 63 PRO A N 1
ATOM 486 C CA . PRO A 1 63 ? -37.156 -4.82 -0.886 1 91.94 63 PRO A CA 1
ATOM 487 C C . PRO A 1 63 ? -37.594 -3.418 -1.286 1 91.94 63 PRO A C 1
ATOM 489 O O . PRO A 1 63 ? -38.562 -2.885 -0.711 1 91.94 63 PRO A O 1
ATOM 492 N N . GLY A 1 64 ? -36.812 -2.721 -2.188 1 89.19 64 GLY A N 1
ATOM 493 C CA . GLY A 1 64 ? -37.156 -1.433 -2.754 1 89.19 64 GLY A CA 1
ATOM 494 C C . GLY A 1 64 ? -36.656 -0.257 -1.939 1 89.19 64 GLY A C 1
ATOM 495 O O . GLY A 1 64 ? -36.938 0.898 -2.268 1 89.19 64 GLY A O 1
ATOM 496 N N . CYS A 1 65 ? -35.906 -0.483 -0.882 1 91.5 65 CYS A N 1
ATOM 497 C CA . CYS A 1 65 ? -35.5 0.595 0.007 1 91.5 65 CYS A CA 1
ATOM 498 C C . CYS A 1 65 ? -34.406 1.429 -0.627 1 91.5 65 CYS A C 1
ATOM 500 O O . CYS A 1 65 ? -34.219 2.598 -0.282 1 91.5 65 CYS A O 1
ATOM 502 N N . ALA A 1 66 ? -33.594 0.843 -1.539 1 92.5 66 ALA A N 1
ATOM 503 C CA . ALA A 1 66 ? -32.469 1.523 -2.18 1 92.5 66 ALA A CA 1
ATOM 504 C C . ALA A 1 66 ? -32.438 1.225 -3.676 1 92.5 66 ALA A C 1
ATOM 506 O O . ALA A 1 66 ? -33.094 0.296 -4.148 1 92.5 66 ALA A O 1
ATOM 507 N N . PRO A 1 67 ? -31.688 2.051 -4.434 1 92.19 67 PRO A N 1
ATOM 508 C CA . PRO A 1 67 ? -31.562 1.759 -5.859 1 92.19 67 PRO A CA 1
ATOM 509 C C . PRO A 1 67 ? -30.906 0.409 -6.129 1 92.19 67 PRO A C 1
ATOM 511 O O . PRO A 1 67 ? -30.109 -0.07 -5.309 1 92.19 67 PRO A O 1
ATOM 514 N N . THR A 1 68 ? -31.203 -0.203 -7.219 1 90.62 68 THR A N 1
ATOM 515 C CA . THR A 1 68 ? -30.703 -1.545 -7.512 1 90.62 68 THR A CA 1
ATOM 516 C C . THR A 1 68 ? -29.359 -1.486 -8.227 1 90.62 68 THR A C 1
ATOM 518 O O . THR A 1 68 ? -28.672 -2.498 -8.336 1 90.62 68 THR A O 1
ATOM 521 N N . SER A 1 69 ? -29.078 -0.285 -8.68 1 89.44 69 SER A N 1
ATOM 522 C CA . SER A 1 69 ? -27.812 -0.182 -9.398 1 89.44 69 SER A CA 1
ATOM 523 C C . SER A 1 69 ? -26.984 0.992 -8.891 1 89.44 69 SER A C 1
ATOM 525 O O . SER A 1 69 ? -27.516 1.939 -8.32 1 89.44 69 SER A O 1
ATOM 527 N N . LYS A 1 70 ? -25.688 0.851 -9.148 1 88.31 70 LYS A N 1
ATOM 528 C CA . LYS A 1 70 ? -24.75 1.919 -8.797 1 88.31 70 LYS A CA 1
ATOM 529 C C . LYS A 1 70 ? -25.062 3.191 -9.586 1 88.31 70 LYS A C 1
ATOM 531 O O . LYS A 1 70 ? -24.922 4.301 -9.07 1 88.31 70 LYS A O 1
ATOM 536 N N . TYR A 1 71 ? -25.484 2.959 -10.773 1 84.38 71 TYR A N 1
ATOM 537 C CA . TYR A 1 71 ? -25.797 4.074 -11.664 1 84.38 71 TYR A CA 1
ATOM 538 C C . TYR A 1 71 ? -26.891 4.957 -11.07 1 84.38 71 TYR A C 1
ATOM 540 O O . TYR A 1 71 ? -26.719 6.172 -10.953 1 84.38 71 TYR A O 1
ATOM 548 N N . TYR A 1 72 ? -27.969 4.41 -10.617 1 87.25 72 TYR A N 1
ATOM 549 C CA . TYR A 1 72 ? -29.078 5.164 -10.055 1 87.25 72 TYR A CA 1
ATOM 550 C C . TYR A 1 72 ? -28.719 5.734 -8.688 1 87.25 72 TYR A C 1
ATOM 552 O O . TYR A 1 72 ? -29.188 6.809 -8.312 1 87.25 72 TYR A O 1
ATOM 560 N N . PHE A 1 73 ? -27.828 4.996 -7.969 1 90.31 73 PHE A N 1
ATOM 561 C CA . PHE A 1 73 ? -27.359 5.516 -6.691 1 90.31 73 PHE A CA 1
ATOM 562 C C . PHE A 1 73 ? -26.578 6.805 -6.887 1 90.31 73 PHE A C 1
ATOM 564 O O . PHE A 1 73 ? -26.797 7.789 -6.176 1 90.31 73 PHE A O 1
ATOM 571 N N . ASP A 1 74 ? -25.688 6.82 -7.867 1 83.88 74 ASP A N 1
ATOM 572 C CA . ASP A 1 74 ? -24.859 7.984 -8.148 1 83.88 74 ASP A CA 1
ATOM 573 C C . ASP A 1 74 ? -25.703 9.156 -8.633 1 83.88 74 ASP A C 1
ATOM 575 O O . ASP A 1 74 ? -25.406 10.312 -8.328 1 83.88 74 ASP A O 1
ATOM 579 N N . LYS A 1 75 ? -26.766 8.852 -9.359 1 83.44 75 LYS A N 1
ATOM 580 C CA . LYS A 1 75 ? -27.625 9.883 -9.914 1 83.44 75 LYS A CA 1
ATOM 581 C C . LYS A 1 75 ? -28.5 10.508 -8.836 1 83.44 75 LYS A C 1
ATOM 583 O O . LYS A 1 75 ? -29.094 11.578 -9.047 1 83.44 75 LYS A O 1
ATOM 588 N N . SER A 1 76 ? -28.609 9.805 -7.738 1 83.25 76 SER A N 1
ATOM 589 C CA . SER A 1 76 ? -29.406 10.344 -6.645 1 83.25 76 SER A CA 1
ATOM 590 C C . SER A 1 76 ? -28.766 11.594 -6.051 1 83.25 76 SER A C 1
ATOM 592 O O . SER A 1 76 ? -29.469 12.461 -5.527 1 83.25 76 SER A O 1
ATOM 594 N N . PHE A 1 77 ? -27.531 11.625 -5.953 1 76.75 77 PHE A N 1
ATOM 595 C CA . PHE A 1 77 ? -26.828 12.75 -5.344 1 76.75 77 PHE A CA 1
ATOM 596 C C . PHE A 1 77 ? -26.453 13.789 -6.391 1 76.75 77 PHE A C 1
ATOM 598 O O . PHE A 1 77 ? -26.375 13.477 -7.582 1 76.75 77 PHE A O 1
ATOM 605 N N . PHE A 1 78 ? -26.547 15.172 -5.859 1 59.06 78 PHE A N 1
ATOM 606 C CA . PHE A 1 78 ? -26.219 16.297 -6.719 1 59.06 78 PHE A CA 1
ATOM 607 C C . PHE A 1 78 ? -24.891 16.047 -7.445 1 59.06 78 PHE A C 1
ATOM 609 O O . PHE A 1 78 ? -23.953 15.508 -6.863 1 59.06 78 PHE A O 1
ATOM 616 N N . ASN A 1 79 ? -24.969 15.867 -8.719 1 55.97 79 ASN A N 1
ATOM 617 C CA . ASN A 1 79 ? -23.969 15.367 -9.648 1 55.97 79 ASN A CA 1
ATOM 618 C C . ASN A 1 79 ? -22.688 16.203 -9.602 1 55.97 79 ASN A C 1
ATOM 620 O O . ASN A 1 79 ? -22.594 17.234 -10.258 1 55.97 79 ASN A O 1
ATOM 624 N N . LEU A 1 80 ? -22.078 16.391 -8.516 1 52.94 80 LEU A N 1
ATOM 625 C CA . LEU A 1 80 ? -20.734 16.969 -8.562 1 52.94 80 LEU A CA 1
ATOM 626 C C . LEU A 1 80 ? -19.938 16.359 -9.711 1 52.94 80 LEU A C 1
ATOM 628 O O . LEU A 1 80 ? -19.047 17.016 -10.258 1 52.94 80 LEU A O 1
ATOM 632 N N . ALA A 1 81 ? -20.234 15.094 -9.961 1 51.56 81 ALA A N 1
ATOM 633 C CA . ALA A 1 81 ? -19.5 14.406 -11.023 1 51.56 81 ALA A CA 1
ATOM 634 C C . ALA A 1 81 ? -19.672 15.117 -12.359 1 51.56 81 ALA A C 1
ATOM 636 O O . ALA A 1 81 ? -18.797 15.047 -13.219 1 51.56 81 ALA A O 1
ATOM 637 N N . LYS A 1 82 ? -20.797 15.867 -12.391 1 59.53 82 LYS A N 1
ATOM 638 C CA . LYS A 1 82 ? -21.016 16.578 -13.648 1 59.53 82 LYS A CA 1
ATOM 639 C C . LYS A 1 82 ? -20.312 17.938 -13.633 1 59.53 82 LYS A C 1
ATOM 641 O O . LYS A 1 82 ? -20.234 18.609 -14.664 1 59.53 82 LYS A O 1
ATOM 646 N N . GLN A 1 83 ? -19.656 18.094 -12.477 1 71.81 83 GLN A N 1
ATOM 647 C CA . GLN A 1 83 ? -19.172 19.469 -12.422 1 71.81 83 GLN A CA 1
ATOM 648 C C . GLN A 1 83 ? -17.656 19.531 -12.633 1 71.81 83 GLN A C 1
ATOM 650 O O . GLN A 1 83 ? -17.094 20.609 -12.844 1 71.81 83 GLN A O 1
ATOM 655 N N . PHE A 1 84 ? -17.062 18.328 -12.516 1 83.56 84 PHE A N 1
ATOM 656 C CA . PHE A 1 84 ? -15.641 18.5 -12.773 1 83.56 84 PHE A CA 1
ATOM 657 C C . PHE A 1 84 ? -15.359 18.516 -14.273 1 83.56 84 PHE A C 1
ATOM 659 O O . PHE A 1 84 ? -16.172 18.047 -15.07 1 83.56 84 PHE A O 1
ATOM 666 N N . GLU A 1 85 ? -14.289 19.172 -14.594 1 91.56 85 GLU A N 1
ATOM 667 C CA . GLU A 1 85 ? -13.883 19.359 -15.977 1 91.56 85 GLU A CA 1
ATOM 668 C C . GLU A 1 85 ? -12.672 18.484 -16.328 1 91.56 85 GLU A C 1
ATOM 670 O O . GLU A 1 85 ? -11.781 18.297 -15.5 1 91.56 85 GLU A O 1
ATOM 675 N N . ILE A 1 86 ? -12.734 17.938 -17.562 1 91.31 86 ILE A N 1
ATOM 676 C CA . ILE A 1 86 ? -11.586 17.234 -18.094 1 91.31 86 ILE A CA 1
ATOM 677 C C . ILE A 1 86 ? -10.75 18.172 -18.969 1 91.31 86 ILE A C 1
ATOM 679 O O . ILE A 1 86 ? -11.258 18.734 -19.938 1 91.31 86 ILE A O 1
ATOM 683 N N . HIS A 1 87 ? -9.547 18.406 -18.562 1 94.56 87 HIS A N 1
ATOM 684 C CA . HIS A 1 87 ? -8.625 19.234 -19.328 1 94.56 87 HIS A CA 1
ATOM 685 C C . HIS A 1 87 ? -7.562 18.391 -20.031 1 94.56 87 HIS A C 1
ATOM 687 O O . HIS A 1 87 ? -6.867 17.609 -19.375 1 94.56 87 HIS A O 1
ATOM 693 N N . HIS A 1 88 ? -7.383 18.562 -21.328 1 92.81 88 HIS A N 1
ATOM 694 C CA . HIS A 1 88 ? -6.496 17.719 -22.125 1 92.81 88 HIS A CA 1
ATOM 695 C C . HIS A 1 88 ? -5.148 18.406 -22.344 1 92.81 88 HIS A C 1
ATOM 697 O O . HIS A 1 88 ? -5.055 19.625 -22.328 1 92.81 88 HIS A O 1
ATOM 703 N N . TYR A 1 89 ? -4.121 17.641 -22.453 1 91.94 89 TYR A N 1
ATOM 704 C CA . TYR A 1 89 ? -2.809 18.094 -22.906 1 91.94 89 TYR A CA 1
ATOM 705 C C . TYR A 1 89 ? -2.248 17.156 -23.969 1 91.94 89 TYR A C 1
ATOM 707 O O . TYR A 1 89 ? -2.707 16.016 -24.109 1 91.94 89 TYR A O 1
ATOM 715 N N . CYS A 1 90 ? -1.309 17.625 -24.703 1 87.88 90 CYS A N 1
ATOM 716 C CA . CYS A 1 90 ? -0.821 16.922 -25.875 1 87.88 90 CYS A CA 1
ATOM 717 C C . CYS A 1 90 ? 0.118 15.781 -25.484 1 87.88 90 CYS A C 1
ATOM 719 O O . CYS A 1 90 ? 1.034 15.977 -24.688 1 87.88 90 CYS A O 1
ATOM 721 N N . LYS A 1 91 ? -0.087 14.672 -26.062 1 83.5 91 LYS A N 1
ATOM 722 C CA . LYS A 1 91 ? 0.744 13.492 -25.812 1 83.5 91 LYS A CA 1
ATOM 723 C C . LYS A 1 91 ? 2.166 13.711 -26.312 1 83.5 91 LYS A C 1
ATOM 725 O O . LYS A 1 91 ? 3.123 13.188 -25.75 1 83.5 91 LYS A O 1
ATOM 730 N N . ILE A 1 92 ? 2.293 14.445 -27.312 1 80.25 92 ILE A N 1
ATOM 731 C CA . ILE A 1 92 ? 3.572 14.602 -28 1 80.25 92 ILE A CA 1
ATOM 732 C C . ILE A 1 92 ? 4.371 15.734 -27.344 1 80.25 92 ILE A C 1
ATOM 734 O O . ILE A 1 92 ? 5.496 15.523 -26.891 1 80.25 92 ILE A O 1
ATOM 738 N N . CYS A 1 93 ? 3.785 16.938 -27.25 1 85.31 93 CYS A N 1
ATOM 739 C CA . CYS A 1 93 ? 4.539 18.078 -26.781 1 85.31 93 CYS A CA 1
ATOM 740 C C . CYS A 1 93 ? 4.164 18.438 -25.344 1 85.31 93 CYS A C 1
ATOM 742 O O . CYS A 1 93 ? 4.746 19.344 -24.75 1 85.31 93 CYS A O 1
ATOM 744 N N . SER A 1 94 ? 3.191 17.875 -24.734 1 87.31 94 SER A N 1
ATOM 745 C CA . SER A 1 94 ? 2.768 18.031 -23.344 1 87.31 94 SER A CA 1
ATOM 746 C C . SER A 1 94 ? 2.156 19.406 -23.109 1 87.31 94 SER A C 1
ATOM 748 O O . SER A 1 94 ? 1.951 19.812 -21.969 1 87.31 94 SER A O 1
ATOM 750 N N . GLN A 1 95 ? 1.871 20.125 -24.156 1 89.62 95 GLN A N 1
ATOM 751 C CA . GLN A 1 95 ? 1.274 21.453 -24.031 1 89.62 95 GLN A CA 1
ATOM 752 C C . GLN A 1 95 ? -0.207 21.344 -23.672 1 89.62 95 GLN A C 1
ATOM 754 O O . GLN A 1 95 ? -0.891 20.406 -24.078 1 89.62 95 GLN A O 1
ATOM 759 N N . TYR A 1 96 ? -0.659 22.391 -22.969 1 93.06 96 TYR A N 1
ATOM 760 C CA . TYR A 1 96 ? -2.059 22.469 -22.562 1 93.06 96 TYR A CA 1
ATOM 761 C C . TYR A 1 96 ? -2.959 22.688 -23.781 1 93.06 96 TYR A C 1
ATOM 763 O O . TYR A 1 96 ? -2.709 23.562 -24.594 1 93.06 96 TYR A O 1
ATOM 771 N N . ILE A 1 97 ? -3.99 21.906 -23.906 1 90.12 97 ILE A N 1
ATOM 772 C CA . ILE A 1 97 ? -4.934 22.016 -25.016 1 90.12 97 ILE A CA 1
ATOM 773 C C . ILE A 1 97 ? -6.223 22.672 -24.531 1 90.12 97 ILE A C 1
ATOM 775 O O . ILE A 1 97 ? -6.734 23.594 -25.172 1 90.12 97 ILE A O 1
ATOM 779 N N . GLY A 1 98 ? -6.738 22.266 -23.406 1 90.44 98 GLY A N 1
ATOM 780 C CA . GLY A 1 98 ? -7.965 22.828 -22.859 1 90.44 98 GLY A CA 1
ATOM 781 C C . GLY A 1 98 ? -9.047 21.797 -22.625 1 90.44 98 GLY A C 1
ATOM 782 O O . GLY A 1 98 ? -8.766 20.594 -22.578 1 90.44 98 GLY A O 1
ATOM 783 N N . LYS A 1 99 ? -10.297 22.297 -22.453 1 88.19 99 LYS A N 1
ATOM 784 C CA . LYS A 1 99 ? -11.453 21.422 -22.234 1 88.19 99 LYS A CA 1
ATOM 785 C C . LYS A 1 99 ? -11.883 20.75 -23.531 1 88.19 99 LYS A C 1
ATOM 787 O O . LYS A 1 99 ? -12.234 19.562 -23.516 1 88.19 99 LYS A O 1
ATOM 792 N N . LEU A 1 100 ? -11.773 21.594 -24.469 1 81.75 100 LEU A N 1
ATOM 793 C CA . LEU A 1 100 ? -12.086 21.062 -25.797 1 81.75 100 LEU A CA 1
ATOM 794 C C . LEU A 1 100 ? -10.82 20.656 -26.531 1 81.75 100 LEU A C 1
ATOM 796 O O . LEU A 1 100 ? -9.891 21.453 -26.656 1 81.75 100 LEU A O 1
ATOM 800 N N . PHE A 1 101 ? -10.75 19.453 -26.938 1 79.06 101 PHE A N 1
ATOM 801 C CA . PHE A 1 101 ? -9.539 18.922 -27.547 1 79.06 101 PHE A CA 1
ATOM 802 C C . PHE A 1 101 ? -9.328 19.516 -28.938 1 79.06 101 PHE A C 1
ATOM 804 O O . PHE A 1 101 ? -10.234 19.484 -29.781 1 79.06 101 PHE A O 1
ATOM 811 N N . THR A 1 102 ? -8.227 20.25 -29.109 1 76.75 102 THR A N 1
ATOM 812 C CA . THR A 1 102 ? -7.793 20.75 -30.422 1 76.75 102 THR A CA 1
ATOM 813 C C . THR A 1 102 ? -6.367 20.281 -30.719 1 76.75 102 THR A C 1
ATOM 815 O O . THR A 1 102 ? -5.473 20.438 -29.875 1 76.75 102 THR A O 1
ATOM 818 N N . PRO A 1 103 ? -6.215 19.531 -31.844 1 73.31 103 PRO A N 1
ATOM 819 C CA . PRO A 1 103 ? -4.863 19.047 -32.156 1 73.31 103 PRO A CA 1
ATOM 820 C C . PRO A 1 103 ? -3.828 20.172 -32.156 1 73.31 103 PRO A C 1
ATOM 822 O O . PRO A 1 103 ? -4.09 21.25 -32.688 1 73.31 103 PRO A O 1
ATOM 825 N N . CYS A 1 104 ? -2.809 20.047 -31.391 1 69.5 104 CYS A N 1
ATOM 826 C CA . CYS A 1 104 ? -1.82 21.109 -31.234 1 69.5 104 CYS A CA 1
ATOM 827 C C . CYS A 1 104 ? -0.632 20.891 -32.156 1 69.5 104 CYS A C 1
ATOM 829 O O . CYS A 1 104 ? -0.025 21.844 -32.656 1 69.5 104 CYS A O 1
ATOM 831 N N . CYS A 1 105 ? -0.124 19.641 -32.219 1 71.69 105 CYS A N 1
ATOM 832 C CA . CYS A 1 105 ? 1.087 19.375 -33 1 71.69 105 CYS A CA 1
ATOM 833 C C . CYS A 1 105 ? 0.75 18.797 -34.344 1 71.69 105 CYS A C 1
ATOM 835 O O . CYS A 1 105 ? -0.367 18.328 -34.594 1 71.69 105 CYS A O 1
ATOM 837 N N . SER A 1 106 ? 1.408 19.297 -35.375 1 58.16 106 SER A N 1
ATOM 838 C CA . SER A 1 106 ? 1.264 18.906 -36.75 1 58.16 106 SER A CA 1
ATOM 839 C C . SER A 1 106 ? 0.922 17.438 -36.906 1 58.16 106 SER A C 1
ATOM 841 O O . SER A 1 106 ? 0.656 16.953 -38 1 58.16 106 SER A O 1
ATOM 843 N N . ASP A 1 107 ? 1.135 16.781 -35.875 1 52.34 107 ASP A N 1
ATOM 844 C CA . ASP A 1 107 ? 0.776 15.398 -36.156 1 52.34 107 ASP A CA 1
ATOM 845 C C . ASP A 1 107 ? -0.728 15.18 -36 1 52.34 107 ASP A C 1
ATOM 847 O O . ASP A 1 107 ? -1.277 15.32 -34.906 1 52.34 107 ASP A O 1
ATOM 851 N N . GLY A 1 108 ? -1.472 15.695 -36.844 1 51.34 108 GLY A N 1
ATOM 852 C CA . GLY A 1 108 ? -2.891 15.742 -37.156 1 51.34 108 GLY A CA 1
ATOM 853 C C . GLY A 1 108 ? -3.674 14.594 -36.562 1 51.34 108 GLY A C 1
ATOM 854 O O . GLY A 1 108 ? -4.906 14.625 -36.531 1 51.34 108 GLY A O 1
ATOM 855 N N . ASN A 1 109 ? -3.15 13.43 -36.219 1 55.12 109 ASN A N 1
ATOM 856 C CA . ASN A 1 109 ? -4.043 12.281 -36.125 1 55.12 109 ASN A CA 1
ATOM 857 C C . ASN A 1 109 ? -4.332 11.93 -34.656 1 55.12 109 ASN A C 1
ATOM 859 O O . ASN A 1 109 ? -4.656 10.789 -34.344 1 55.12 109 ASN A O 1
ATOM 863 N N . VAL A 1 110 ? -4.109 12.859 -33.75 1 63.38 110 VAL A N 1
ATOM 864 C CA . VAL A 1 110 ? -4.469 12.391 -32.406 1 63.38 110 VAL A CA 1
ATOM 865 C C . VAL A 1 110 ? -5.945 12.672 -32.156 1 63.38 110 VAL A C 1
ATOM 867 O O . VAL A 1 110 ? -6.391 13.82 -32.219 1 63.38 110 VAL A O 1
ATOM 870 N N . ASP A 1 111 ? -6.762 11.648 -32.156 1 69.56 111 ASP A N 1
ATOM 871 C CA . ASP A 1 111 ? -8.188 11.672 -31.844 1 69.56 111 ASP A CA 1
ATOM 872 C C . ASP A 1 111 ? -8.422 11.836 -30.344 1 69.56 111 ASP A C 1
ATOM 874 O O . ASP A 1 111 ? -7.59 11.422 -29.547 1 69.56 111 ASP A O 1
ATOM 878 N N . GLU A 1 112 ? -9.383 12.758 -30.031 1 71.44 112 GLU A N 1
ATOM 879 C CA . GLU A 1 112 ? -9.773 13.016 -28.641 1 71.44 112 GLU A CA 1
ATOM 880 C C . GLU A 1 112 ? -9.914 11.711 -27.859 1 71.44 112 GLU A C 1
ATOM 882 O O . GLU A 1 112 ? -9.477 11.617 -26.719 1 71.44 112 GLU A O 1
ATOM 887 N N . ARG A 1 113 ? -10.414 10.75 -28.453 1 71.5 113 ARG A N 1
ATOM 888 C CA . ARG A 1 113 ? -10.703 9.484 -27.797 1 71.5 113 ARG A CA 1
ATOM 889 C C . ARG A 1 113 ? -9.414 8.742 -27.453 1 71.5 113 ARG A C 1
ATOM 891 O O . ARG A 1 113 ? -9.289 8.188 -26.359 1 71.5 113 ARG A O 1
ATOM 898 N N . VAL A 1 114 ? -8.578 8.891 -28.344 1 73.38 114 VAL A N 1
ATOM 899 C CA . VAL A 1 114 ? -7.305 8.211 -28.125 1 73.38 114 VAL A CA 1
ATOM 900 C C . VAL A 1 114 ? -6.535 8.906 -27 1 73.38 114 VAL A C 1
ATOM 902 O O . VAL A 1 114 ? -5.98 8.242 -26.125 1 73.38 114 VAL A O 1
ATOM 905 N N . ASN A 1 115 ? -6.598 10.281 -27.047 1 78.31 115 ASN A N 1
ATOM 906 C CA . ASN A 1 115 ? -5.895 11.062 -26.031 1 78.31 115 ASN A CA 1
ATOM 907 C C . ASN A 1 115 ? -6.441 10.789 -24.641 1 78.31 115 ASN A C 1
ATOM 909 O O . ASN A 1 115 ? -5.676 10.633 -23.688 1 78.31 115 ASN A O 1
ATOM 913 N N . THR A 1 116 ? -7.684 10.68 -24.562 1 77.44 116 THR A N 1
ATOM 914 C CA . THR A 1 116 ? -8.336 10.461 -23.281 1 77.44 116 THR A CA 1
ATOM 915 C C . THR A 1 116 ? -8.148 9.016 -22.812 1 77.44 116 THR A C 1
ATOM 917 O O . THR A 1 116 ? -7.906 8.773 -21.625 1 77.44 116 THR A O 1
ATOM 920 N N . ASN A 1 117 ? -8.203 8.156 -23.75 1 76.25 117 ASN A N 1
ATOM 921 C CA . ASN A 1 117 ? -8.062 6.742 -23.406 1 76.25 117 ASN A CA 1
ATOM 922 C C . ASN A 1 117 ? -6.641 6.41 -22.969 1 76.25 117 ASN A C 1
ATOM 924 O O . ASN A 1 117 ? -6.434 5.5 -22.156 1 76.25 117 ASN A O 1
ATOM 928 N N . GLU A 1 118 ? -5.812 7.254 -23.516 1 79.19 118 GLU A N 1
ATOM 929 C CA . GLU A 1 118 ? -4.422 6.996 -23.156 1 79.19 118 GLU A CA 1
ATOM 930 C C . GLU A 1 118 ? -4.023 7.742 -21.891 1 79.19 118 GLU A C 1
ATOM 932 O O . GLU A 1 118 ? -2.91 7.578 -21.391 1 79.19 118 GLU A O 1
ATOM 937 N N . GLY A 1 119 ? -4.902 8.57 -21.422 1 83.56 119 GLY A N 1
ATOM 938 C CA . GLY A 1 119 ? -4.688 9.156 -20.109 1 83.56 119 GLY A CA 1
ATOM 939 C C . GLY A 1 119 ? -4.039 10.531 -20.172 1 83.56 119 GLY A C 1
ATOM 940 O O . GLY A 1 119 ? -3.48 11 -19.172 1 83.56 119 GLY A O 1
ATOM 941 N N . TYR A 1 120 ? -4.051 11.25 -21.312 1 88.62 120 TYR A N 1
ATOM 942 C CA . TYR A 1 120 ? -3.422 12.562 -21.438 1 88.62 120 TYR A CA 1
ATOM 943 C C . TYR A 1 120 ? -4.41 13.672 -21.109 1 88.62 120 TYR A C 1
ATOM 945 O O . TYR A 1 120 ? -4.703 14.523 -21.969 1 88.62 120 TYR A O 1
ATOM 953 N N . TYR A 1 121 ? -4.8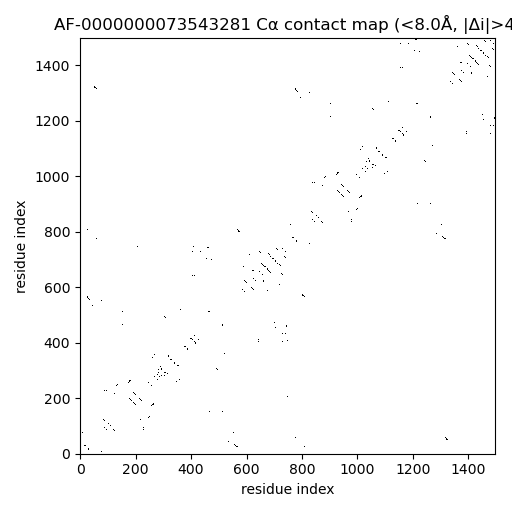32 13.641 -19.906 1 92.38 121 TYR A N 1
ATOM 954 C CA . TYR A 1 121 ? -5.746 14.633 -19.344 1 92.38 121 TYR A CA 1
ATOM 955 C C . TYR A 1 121 ? -5.578 14.742 -17.844 1 92.38 121 TYR A C 1
ATOM 957 O O . TYR A 1 121 ? -4.879 13.938 -17.219 1 92.38 121 TYR A O 1
ATOM 965 N N . PHE A 1 122 ? -6.012 15.758 -17.234 1 94.81 122 PHE A N 1
ATOM 966 C CA . PHE A 1 122 ? -6.117 15.906 -15.781 1 94.81 122 PHE A CA 1
ATOM 967 C C . PHE A 1 122 ? -7.445 16.547 -15.398 1 94.81 122 PHE A C 1
ATOM 969 O O . PHE A 1 122 ? -8.148 17.094 -16.25 1 94.81 122 PHE A O 1
ATOM 976 N N . LEU A 1 123 ? -7.855 16.359 -14.227 1 95 123 LEU A N 1
ATOM 977 C CA . LEU A 1 123 ? -9.172 16.781 -13.781 1 95 123 LEU A CA 1
ATOM 978 C C . LEU A 1 123 ? -9.094 18.125 -13.07 1 95 123 LEU A C 1
ATOM 980 O O . LEU A 1 123 ? -8.133 18.406 -12.352 1 95 123 LEU A O 1
ATOM 984 N N . VAL A 1 124 ? -10.109 18.953 -13.289 1 96.12 124 VAL A N 1
ATOM 985 C CA . VAL A 1 124 ? -10.18 20.266 -12.664 1 96.12 124 VAL A CA 1
ATOM 986 C C . VAL A 1 124 ? -11.578 20.484 -12.078 1 96.12 124 VAL A C 1
ATOM 988 O O . VAL A 1 124 ? -12.578 20.188 -12.734 1 96.12 124 VAL A O 1
ATOM 991 N N . MET A 1 125 ? -11.648 20.859 -10.891 1 94.56 125 MET A N 1
ATOM 992 C CA . MET A 1 125 ? -12.859 21.391 -10.281 1 94.56 125 MET A CA 1
ATOM 993 C C . MET A 1 125 ? -12.742 22.891 -10.055 1 94.56 125 MET A C 1
ATOM 995 O O . MET A 1 125 ? -11.977 23.344 -9.195 1 94.56 125 MET A O 1
ATOM 999 N N . PRO A 1 126 ? -13.555 23.656 -10.781 1 94.44 126 PRO A N 1
ATOM 1000 C CA . PRO A 1 126 ? -13.398 25.109 -10.703 1 94.44 126 PRO A CA 1
ATOM 1001 C C . PRO A 1 126 ? -13.531 25.641 -9.273 1 94.44 126 PRO A C 1
ATOM 1003 O O . PRO A 1 126 ? -14.406 25.203 -8.531 1 94.44 126 PRO A O 1
ATOM 1006 N N . LEU A 1 127 ? -12.641 26.625 -8.93 1 95.75 127 LEU A N 1
ATOM 1007 C CA . LEU A 1 127 ? -12.648 27.25 -7.613 1 95.75 127 LEU A CA 1
ATOM 1008 C C . LEU A 1 127 ? -13.961 27.984 -7.367 1 95.75 127 LEU A C 1
ATOM 1010 O O . LEU A 1 127 ? -14.5 27.953 -6.258 1 95.75 127 LEU A O 1
ATOM 1014 N N . ARG A 1 128 ? -14.414 28.656 -8.438 1 94.19 128 ARG A N 1
ATOM 1015 C CA . ARG A 1 128 ? -15.641 29.453 -8.352 1 94.19 128 ARG A CA 1
ATOM 1016 C C . ARG A 1 128 ? -16.797 28.609 -7.812 1 94.19 128 ARG A C 1
ATOM 1018 O O . ARG A 1 128 ? -17.5 29.047 -6.891 1 94.19 128 ARG A O 1
ATOM 1025 N N . GLN A 1 129 ? -16.953 27.453 -8.367 1 89.88 129 GLN A N 1
ATOM 1026 C CA . GLN A 1 129 ? -18.047 26.578 -7.973 1 89.88 129 GLN A CA 1
ATOM 1027 C C . GLN A 1 129 ? -17.875 26.078 -6.543 1 89.88 129 GLN A C 1
ATOM 1029 O O . GLN A 1 129 ? -18.844 26.031 -5.773 1 89.88 129 GLN A O 1
ATOM 1034 N N . GLN A 1 130 ? -16.719 25.719 -6.137 1 91.69 130 GLN A N 1
ATOM 1035 C CA . GLN A 1 130 ? -16.453 25.188 -4.801 1 91.69 130 GLN A CA 1
ATOM 1036 C C . GLN A 1 130 ? -16.641 26.266 -3.74 1 91.69 130 GLN A C 1
ATOM 1038 O O . GLN A 1 130 ? -17.203 26.016 -2.68 1 91.69 130 GLN A O 1
ATOM 1043 N N . LEU A 1 131 ? -16.141 27.453 -4.035 1 94 131 LEU A N 1
ATOM 1044 C CA . LEU A 1 131 ? -16.25 28.562 -3.094 1 94 131 LEU A CA 1
ATOM 1045 C C . LEU A 1 131 ? -17.703 28.984 -2.912 1 94 131 LEU A C 1
ATOM 1047 O O . LEU A 1 131 ? -18.125 29.312 -1.798 1 94 131 LEU A O 1
ATOM 1051 N N . LYS A 1 132 ? -18.438 29 -3.99 1 90.12 132 LYS A N 1
ATOM 1052 C CA . LYS A 1 132 ? -19.859 29.312 -3.895 1 90.12 132 LYS A CA 1
ATOM 1053 C C . LYS A 1 132 ? -20.562 28.359 -2.936 1 90.12 132 LYS A C 1
ATOM 1055 O O . LYS A 1 132 ? -21.359 28.781 -2.098 1 90.12 132 LYS A O 1
ATOM 1060 N N . GLU A 1 133 ? -20.266 27.078 -3.119 1 84.56 133 GLU A N 1
ATOM 1061 C CA . GLU A 1 133 ? -20.875 26.062 -2.268 1 84.56 133 GLU A CA 1
ATOM 1062 C C . GLU A 1 133 ? -20.438 26.219 -0.813 1 84.56 133 GLU A C 1
ATOM 1064 O O . GLU A 1 133 ? -21.234 26 0.105 1 84.56 133 GLU A O 1
ATOM 1069 N N . LEU A 1 134 ? -19.203 26.594 -0.546 1 89.12 134 LEU A N 1
ATOM 1070 C CA . LEU A 1 134 ? -18.703 26.781 0.807 1 89.12 134 LEU A CA 1
ATOM 1071 C C . LEU A 1 134 ? -19.375 27.984 1.479 1 89.12 134 LEU A C 1
ATOM 1073 O O . LEU A 1 134 ? -19.75 27.906 2.65 1 89.12 134 LEU A O 1
ATOM 1077 N N . PHE A 1 135 ? -19.562 29.047 0.752 1 90.19 135 PHE A N 1
ATOM 1078 C CA . PHE A 1 135 ? -20.125 30.281 1.316 1 90.19 135 PHE A CA 1
ATOM 1079 C C . PHE A 1 135 ? -21.609 30.125 1.587 1 90.19 135 PHE A C 1
ATOM 1081 O O . PHE A 1 135 ? -22.172 30.812 2.451 1 90.19 135 PHE A O 1
ATOM 1088 N N . LYS A 1 136 ? -22.172 29.203 0.862 1 83.06 136 LYS A N 1
ATOM 1089 C CA . LYS A 1 136 ? -23.578 28.922 1.099 1 83.06 136 LYS A CA 1
ATOM 1090 C C . LYS A 1 136 ? -23.781 28.188 2.422 1 83.06 136 LYS A C 1
ATOM 1092 O O . LYS A 1 136 ? -24.875 28.234 3.008 1 83.06 136 LYS A O 1
ATOM 1097 N N . ASN A 1 137 ? -22.797 27.578 2.826 1 82.38 137 ASN A N 1
ATOM 1098 C CA . ASN A 1 137 ? -22.828 26.891 4.113 1 82.38 137 ASN A CA 1
ATOM 1099 C C . ASN A 1 137 ? -22.781 27.875 5.277 1 82.38 137 ASN A C 1
ATOM 1101 O O . ASN A 1 137 ? -21.797 28.594 5.449 1 82.38 137 ASN A O 1
ATOM 1105 N N . THR A 1 138 ? -23.734 27.781 6.129 1 82 138 THR A N 1
ATOM 1106 C CA . THR A 1 138 ? -23.875 28.766 7.207 1 82 138 THR A CA 1
ATOM 1107 C C . THR A 1 138 ? -22.766 28.609 8.234 1 82 138 THR A C 1
ATOM 1109 O O . THR A 1 138 ? -22.281 29.594 8.789 1 82 138 THR A O 1
ATOM 1112 N N . THR A 1 139 ? -22.391 27.406 8.453 1 81.81 139 THR A N 1
ATOM 1113 C CA . THR A 1 139 ? -21.344 27.156 9.438 1 81.81 139 THR A CA 1
ATOM 1114 C C . THR A 1 139 ? -20 27.719 8.953 1 81.81 139 THR A C 1
ATOM 1116 O O . THR A 1 139 ? -19.266 28.344 9.727 1 81.81 139 THR A O 1
ATOM 1119 N N . PHE A 1 140 ? -19.734 27.531 7.742 1 87.44 140 PHE A N 1
ATOM 1120 C CA . PHE A 1 140 ? -18.5 28.031 7.148 1 87.44 140 PHE A CA 1
ATOM 1121 C C . PHE A 1 140 ? -18.438 29.547 7.219 1 87.44 140 PHE A C 1
ATOM 1123 O O . PHE A 1 140 ? -17.438 30.125 7.637 1 87.44 140 PHE A O 1
ATOM 1130 N N . TYR A 1 141 ? -19.5 30.156 6.875 1 87.88 141 TYR A N 1
ATOM 1131 C CA . TYR A 1 141 ? -19.562 31.609 6.828 1 87.88 141 TYR A CA 1
ATOM 1132 C C . TYR A 1 141 ? -19.469 32.219 8.227 1 87.88 141 TYR A C 1
ATOM 1134 O O . TYR A 1 141 ? -18.875 33.281 8.414 1 87.88 141 TYR A O 1
ATOM 1142 N N . LYS A 1 142 ? -20 31.5 9.102 1 87.06 142 LYS A N 1
ATOM 1143 C CA . LYS A 1 142 ? -19.906 31.953 10.484 1 87.06 142 LYS A CA 1
ATOM 1144 C C . LYS A 1 142 ? -18.469 31.906 10.984 1 87.06 142 LYS A C 1
ATOM 1146 O O . LYS A 1 142 ? -18 32.844 11.625 1 87.06 142 LYS A O 1
ATOM 1151 N N . PHE A 1 143 ? -17.797 30.891 10.688 1 86.88 143 PHE A N 1
ATOM 1152 C CA . PHE A 1 143 ? -16.406 30.766 11.07 1 86.88 143 PHE A CA 1
ATOM 1153 C C . PHE A 1 143 ? -15.562 31.859 10.43 1 86.88 143 PHE A C 1
ATOM 1155 O O . PHE A 1 143 ? -14.68 32.438 11.078 1 86.88 143 PHE A O 1
ATOM 1162 N N . LEU A 1 144 ? -15.82 32.156 9.195 1 89.38 144 LEU A N 1
ATOM 1163 C CA . LEU A 1 144 ? -15.086 33.156 8.438 1 89.38 144 LEU A CA 1
ATOM 1164 C C . LEU A 1 144 ? -15.281 34.531 9.039 1 89.38 144 LEU A C 1
ATOM 1166 O O . LEU A 1 144 ? -14.305 35.25 9.273 1 89.38 144 LEU A O 1
ATOM 1170 N N . ASN A 1 145 ? -16.484 34.844 9.375 1 86 145 ASN A N 1
ATOM 1171 C CA . ASN A 1 145 ? -16.812 36.156 9.906 1 86 145 ASN A CA 1
ATOM 1172 C C . ASN A 1 145 ? -16.297 36.344 11.328 1 86 145 ASN A C 1
ATOM 1174 O O . ASN A 1 145 ? -15.805 37.406 11.688 1 86 145 ASN A O 1
ATOM 1178 N N . ASP A 1 146 ? -16.438 35.312 12.055 1 84.75 146 ASP A N 1
ATOM 1179 C CA . ASP A 1 146 ? -15.977 35.375 13.438 1 84.75 146 ASP A CA 1
ATOM 1180 C C . ASP A 1 146 ? -14.469 35.562 13.508 1 84.75 146 ASP A C 1
ATOM 1182 O O . ASP A 1 146 ? -13.969 36.312 14.344 1 84.75 146 ASP A O 1
ATOM 1186 N N . ASN A 1 147 ? -13.734 34.938 12.719 1 83.56 147 ASN A N 1
ATOM 1187 C CA . ASN A 1 147 ? -12.281 35 12.734 1 83.56 147 ASN A CA 1
ATOM 1188 C C . ASN A 1 147 ? -11.781 36.344 12.195 1 83.56 147 ASN A C 1
ATOM 1190 O O . ASN A 1 147 ? -10.781 36.875 12.672 1 83.56 147 ASN A O 1
ATOM 1194 N N . LYS A 1 148 ? -12.406 36.844 11.203 1 80.62 148 LYS A N 1
ATOM 1195 C CA . LYS A 1 148 ? -12.016 38.125 10.633 1 80.62 148 LYS A CA 1
ATOM 1196 C C . LYS A 1 148 ? -12.172 39.25 11.656 1 80.62 148 LYS A C 1
ATOM 1198 O O . LYS A 1 148 ? -11.383 40.219 11.672 1 80.62 148 LYS A O 1
ATOM 1203 N N . THR A 1 149 ? -13.141 39.062 12.469 1 74.94 149 THR A N 1
ATOM 1204 C CA . THR A 1 149 ? -13.414 40.094 13.469 1 74.94 149 THR A CA 1
ATOM 1205 C C . THR A 1 149 ? -12.406 40 14.609 1 74.94 149 THR A C 1
ATOM 1207 O O . THR A 1 149 ? -12.078 41.031 15.234 1 74.94 149 THR A O 1
ATOM 1210 N N . ASN A 1 150 ? -11.891 38.812 14.805 1 67.5 150 ASN A N 1
ATOM 1211 C CA . ASN A 1 150 ? -11.008 38.594 15.945 1 67.5 150 ASN A CA 1
ATOM 1212 C C . ASN A 1 150 ? -9.562 38.375 15.5 1 67.5 150 ASN A C 1
ATOM 1214 O O . ASN A 1 150 ? -8.758 37.781 16.234 1 67.5 150 ASN A O 1
ATOM 1218 N N . MET A 1 151 ? -9.336 38.781 14.258 1 63.91 151 MET A N 1
ATOM 1219 C CA . MET A 1 151 ? -8.023 38.438 13.703 1 63.91 151 MET A CA 1
ATOM 1220 C C . MET A 1 151 ? -6.906 39.031 14.555 1 63.91 151 MET A C 1
ATOM 1222 O O . MET A 1 151 ? -6.816 40.25 14.734 1 63.91 151 MET A O 1
ATOM 1226 N N . GLY A 1 152 ? -6.641 38.406 15.742 1 56.72 152 GLY A N 1
ATOM 1227 C CA . GLY A 1 152 ? -5.586 38.812 16.641 1 56.72 152 GLY A CA 1
ATOM 1228 C C . GLY A 1 152 ? -4.195 38.688 16.047 1 56.72 152 GLY A C 1
ATOM 1229 O O . GLY A 1 152 ? -4.047 38.375 14.875 1 56.72 152 GLY A O 1
ATOM 1230 N N . MET A 1 153 ? -3.166 39.031 16.859 1 62.12 153 MET A N 1
ATOM 1231 C CA . MET A 1 153 ? -1.718 39.031 16.672 1 62.12 153 MET A CA 1
ATOM 1232 C C . MET A 1 153 ? -1.188 37.594 16.625 1 62.12 153 MET A C 1
ATOM 1234 O O . MET A 1 153 ? -1.406 36.812 17.578 1 62.12 153 MET A O 1
ATOM 1238 N N . GLY A 1 154 ? -1.383 36.844 15.438 1 80.25 154 GLY A N 1
ATOM 1239 C CA . GLY A 1 154 ? -0.816 35.531 15.219 1 80.25 154 GLY A CA 1
ATOM 1240 C C . GLY A 1 154 ? -1.267 34.875 13.914 1 80.25 154 GLY A C 1
ATOM 1241 O O . GLY A 1 154 ? -1.956 35.531 13.117 1 80.25 154 GLY A O 1
ATOM 1242 N N . ASP A 1 155 ? -0.659 33.938 13.5 1 89.19 155 ASP A N 1
ATOM 1243 C CA . ASP A 1 155 ? -1.016 33.188 12.297 1 89.19 155 ASP A CA 1
ATOM 1244 C C . ASP A 1 155 ? -0.538 33.906 11.039 1 89.19 155 ASP A C 1
ATOM 1246 O O . ASP A 1 155 ? 0.353 34.75 11.109 1 89.19 155 ASP A O 1
ATOM 1250 N N . ILE A 1 156 ? -1.061 33.688 9.906 1 89.38 156 ILE A N 1
ATOM 1251 C CA . ILE A 1 156 ? -0.636 34.188 8.609 1 89.38 156 ILE A CA 1
ATOM 1252 C C . ILE A 1 156 ? -0.906 35.688 8.531 1 89.38 156 ILE A C 1
ATOM 1254 O O . ILE A 1 156 ? -0.194 36.438 7.84 1 89.38 156 ILE A O 1
ATOM 1258 N N . TYR A 1 157 ? -1.807 36.281 9.328 1 87.06 157 TYR A N 1
ATOM 1259 C CA . TYR A 1 157 ? -2.227 37.688 9.242 1 87.06 157 TYR A CA 1
ATOM 1260 C C . TYR A 1 157 ? -1.214 38.594 9.914 1 87.06 157 TYR A C 1
ATOM 1262 O O . TYR A 1 157 ? -1.229 39.812 9.703 1 87.06 157 TYR A O 1
ATOM 1270 N N . SER A 1 158 ? -0.325 37.938 10.633 1 88.31 158 SER A N 1
ATOM 1271 C CA . SER A 1 158 ? 0.691 38.719 11.305 1 88.31 158 SER A CA 1
ATOM 1272 C C . SER A 1 158 ? 1.846 39.062 10.367 1 88.31 158 SER A C 1
ATOM 1274 O O . SER A 1 158 ? 2.666 39.938 10.672 1 88.31 158 SER A O 1
ATOM 1276 N N . GLY A 1 159 ? 1.88 38.438 9.25 1 90.69 159 GLY A N 1
ATOM 1277 C CA . GLY A 1 159 ? 2.957 38.688 8.305 1 90.69 159 GLY A CA 1
ATOM 1278 C C . GLY A 1 159 ? 2.854 40 7.59 1 90.69 159 GLY A C 1
ATOM 1279 O O . GLY A 1 159 ? 1.752 40.5 7.312 1 90.69 159 GLY A O 1
ATOM 1280 N N . SER A 1 160 ? 3.969 40.5 7.234 1 91.75 160 SER A N 1
ATOM 1281 C CA . SER A 1 160 ? 4.02 41.812 6.586 1 91.75 160 SER A CA 1
ATOM 1282 C C . SER A 1 160 ? 3.369 41.781 5.207 1 91.75 160 SER A C 1
ATOM 1284 O O . SER A 1 160 ? 2.725 42.75 4.793 1 91.75 160 SER A O 1
ATOM 1286 N N . MET A 1 161 ? 3.535 40.688 4.496 1 92.06 161 MET A N 1
ATOM 1287 C CA . MET A 1 161 ? 2.947 40.562 3.168 1 92.06 161 MET A CA 1
ATOM 1288 C C . MET A 1 161 ? 1.424 40.562 3.246 1 92.06 161 MET A C 1
ATOM 1290 O O . MET A 1 161 ? 0.748 41.062 2.352 1 92.06 161 MET A O 1
ATOM 1294 N N . TYR A 1 162 ? 0.926 39.969 4.27 1 90.19 162 TYR A N 1
ATOM 1295 C CA . TYR A 1 162 ? -0.52 39.938 4.465 1 90.19 162 TYR A CA 1
ATOM 1296 C C . TYR A 1 162 ? -1.029 41.312 4.906 1 90.19 162 TYR A C 1
ATOM 1298 O O . TYR A 1 162 ? -2.012 41.844 4.359 1 90.19 162 TYR A O 1
ATOM 1306 N N . THR A 1 163 ? -0.388 41.969 5.832 1 88.19 163 THR A N 1
ATOM 1307 C CA . THR A 1 163 ? -0.846 43.219 6.422 1 88.19 163 THR A CA 1
ATOM 1308 C C . THR A 1 163 ? -0.711 44.375 5.426 1 88.19 163 THR A C 1
ATOM 1310 O O . THR A 1 163 ? -1.544 45.281 5.398 1 88.19 163 THR A O 1
ATOM 1313 N N . SER A 1 164 ? 0.257 44.312 4.648 1 84.75 164 SER A N 1
ATOM 1314 C CA . SER A 1 164 ? 0.529 45.438 3.756 1 84.75 164 SER A CA 1
ATOM 1315 C C . SER A 1 164 ? -0.181 45.25 2.418 1 84.75 164 SER A C 1
ATOM 1317 O O . SER A 1 164 ? -0.675 46.219 1.84 1 84.75 164 SER A O 1
ATOM 1319 N N . LYS A 1 165 ? -0.293 44.125 1.951 1 80.62 165 LYS A N 1
ATOM 1320 C CA . LYS A 1 165 ? -0.756 43.938 0.58 1 80.62 165 LYS A CA 1
ATOM 1321 C C . LYS A 1 165 ? -2.154 43.312 0.555 1 80.62 165 LYS A C 1
ATOM 1323 O O . LYS A 1 165 ? -3.008 43.75 -0.229 1 80.62 165 LYS A O 1
ATOM 1328 N N . LEU A 1 166 ? -2.412 42.406 1.392 1 85.81 166 LEU A N 1
ATOM 1329 C CA . LEU A 1 166 ? -3.631 41.594 1.274 1 85.81 166 LEU A CA 1
ATOM 1330 C C . LEU A 1 166 ? -4.73 42.156 2.168 1 85.81 166 LEU A C 1
ATOM 1332 O O . LEU A 1 166 ? -5.918 42.031 1.86 1 85.81 166 LEU A O 1
ATOM 1336 N N . LYS A 1 167 ? -4.355 42.812 3.232 1 85 167 LYS A N 1
ATOM 1337 C CA . LYS A 1 167 ? -5.328 43.219 4.234 1 85 167 LYS A CA 1
ATOM 1338 C C . LYS A 1 167 ? -6.34 44.219 3.646 1 85 167 LYS A C 1
ATOM 1340 O O . LYS A 1 167 ? -7.547 44.062 3.861 1 85 167 LYS A O 1
ATOM 1345 N N . THR A 1 168 ? -5.836 45.156 2.896 1 85.56 168 THR A N 1
ATOM 1346 C CA . THR A 1 168 ? -6.73 46.125 2.295 1 85.56 168 THR A CA 1
ATOM 1347 C C . THR A 1 168 ? -7.719 45.469 1.35 1 85.56 168 THR A C 1
ATOM 1349 O O . THR A 1 168 ? -8.883 45.844 1.282 1 85.56 168 THR A O 1
ATOM 1352 N N . PHE A 1 169 ? -7.234 44.5 0.731 1 89.06 169 PHE A N 1
ATOM 1353 C CA . PHE A 1 169 ? -8.07 43.75 -0.193 1 89.06 169 PHE A CA 1
ATOM 1354 C C . PHE A 1 169 ? -9.125 42.938 0.562 1 89.06 169 PHE A C 1
ATOM 1356 O O . PHE A 1 169 ? -10.305 42.969 0.196 1 89.06 169 PHE A O 1
ATOM 1363 N N . VAL A 1 170 ? -8.797 42.25 1.587 1 86.88 170 VAL A N 1
ATOM 1364 C CA . VAL A 1 170 ? -9.656 41.344 2.326 1 86.88 170 VAL A CA 1
ATOM 1365 C C . VAL A 1 170 ? -10.656 42.125 3.162 1 86.88 170 VAL A C 1
ATOM 1367 O O . VAL A 1 170 ? -11.773 41.656 3.4 1 86.88 170 VAL A O 1
ATOM 1370 N N . ASP A 1 171 ? -10.242 43.281 3.658 1 83.44 171 ASP A N 1
ATOM 1371 C CA . ASP A 1 171 ? -11.109 44.094 4.516 1 83.44 171 ASP A CA 1
ATOM 1372 C C . ASP A 1 171 ? -12.273 44.688 3.725 1 83.44 171 ASP A C 1
ATOM 1374 O O . ASP A 1 171 ? -13.266 45.125 4.305 1 83.44 171 ASP A O 1
ATOM 1378 N N . THR A 1 172 ? -12.078 44.562 2.506 1 77.06 172 THR A N 1
ATOM 1379 C CA . THR A 1 172 ? -13.188 45.031 1.68 1 77.06 172 THR A CA 1
ATOM 1380 C C . THR A 1 172 ? -14.25 43.938 1.546 1 77.06 172 THR A C 1
ATOM 1382 O O . THR A 1 172 ? -13.984 42.875 1 1 77.06 172 THR A O 1
ATOM 1385 N N . LEU A 1 173 ? -15.469 44.156 2.105 1 69.31 173 LEU A N 1
ATOM 1386 C CA . LEU A 1 173 ? -16.641 43.312 1.925 1 69.31 173 LEU A CA 1
ATOM 1387 C C . LEU A 1 173 ? -16.375 41.875 2.439 1 69.31 173 LEU A C 1
ATOM 1389 O O . LEU A 1 173 ? -15.992 41.719 3.596 1 69.31 173 LEU A O 1
ATOM 1393 N N . ASP A 1 174 ? -16.562 40.906 1.561 1 83.19 174 ASP A N 1
ATOM 1394 C CA . ASP A 1 174 ? -16.484 39.469 1.843 1 83.19 174 ASP A CA 1
ATOM 1395 C C . ASP A 1 174 ? -15.344 38.812 1.074 1 83.19 174 ASP A C 1
ATOM 1397 O O . ASP A 1 174 ? -15.375 37.625 0.796 1 83.19 174 ASP A O 1
ATOM 1401 N N . ASN A 1 175 ? -14.242 39.688 0.864 1 92.56 175 ASN A N 1
ATOM 1402 C CA . ASN A 1 175 ? -13.133 39.156 0.094 1 92.56 175 ASN A CA 1
ATOM 1403 C C . ASN A 1 175 ? -12.266 38.219 0.937 1 92.56 175 ASN A C 1
ATOM 1405 O O . ASN A 1 175 ? -12.281 38.281 2.168 1 92.56 175 ASN A O 1
ATOM 1409 N N . ILE A 1 176 ? -11.594 37.25 0.244 1 95.12 176 ILE A N 1
ATOM 1410 C CA . ILE A 1 176 ? -10.758 36.281 0.943 1 95.12 176 ILE A CA 1
ATOM 1411 C C . ILE A 1 176 ? -9.453 36.062 0.186 1 95.12 176 ILE A C 1
ATOM 1413 O O . ILE A 1 176 ? -9.297 36.531 -0.942 1 95.12 176 ILE A O 1
ATOM 1417 N N . SER A 1 177 ? -8.492 35.531 0.774 1 95.19 177 SER A N 1
ATOM 1418 C CA . SER A 1 177 ? -7.246 35.125 0.145 1 95.19 177 SER A CA 1
ATOM 1419 C C . SER A 1 177 ? -7.055 33.625 0.253 1 95.19 177 SER A C 1
ATOM 1421 O O . SER A 1 177 ? -7.543 33 1.194 1 95.19 177 SER A O 1
ATOM 1423 N N . LEU A 1 178 ? -6.363 33.031 -0.751 1 96.38 178 LEU A N 1
ATOM 1424 C CA . LEU A 1 178 ? -6.148 31.594 -0.799 1 96.38 178 LEU A CA 1
ATOM 1425 C C . LEU A 1 178 ? -4.656 31.266 -0.817 1 96.38 178 LEU A C 1
ATOM 1427 O O . LEU A 1 178 ? -3.906 31.828 -1.621 1 96.38 178 LEU A O 1
ATOM 1431 N N . SER A 1 179 ? -4.207 30.484 0.141 1 96.5 179 SER A N 1
ATOM 1432 C CA . SER A 1 179 ? -2.924 29.812 -0.013 1 96.5 179 SER A CA 1
ATOM 1433 C C . SER A 1 179 ? -3.078 28.5 -0.761 1 96.5 179 SER A C 1
ATOM 1435 O O . SER A 1 179 ? -4.172 27.922 -0.804 1 96.5 179 SER A O 1
ATOM 1437 N N . PHE A 1 180 ? -2.043 28.047 -1.468 1 97.62 180 PHE A N 1
ATOM 1438 C CA . PHE A 1 180 ? -2.195 26.828 -2.248 1 97.62 180 PHE A CA 1
ATOM 1439 C C . PHE A 1 180 ? -0.912 26 -2.227 1 97.62 180 PHE A C 1
ATOM 1441 O O . PHE A 1 180 ? 0.166 26.531 -1.952 1 97.62 180 PHE A O 1
ATOM 1448 N N . ASN A 1 181 ? -1.06 24.766 -2.371 1 97.81 181 ASN A N 1
ATOM 1449 C CA . ASN A 1 181 ? 0.011 23.766 -2.352 1 97.81 181 ASN A CA 1
ATOM 1450 C C . ASN A 1 181 ? 0.021 22.922 -3.627 1 97.81 181 ASN A C 1
ATOM 1452 O O . ASN A 1 181 ? -1.037 22.562 -4.145 1 97.81 181 ASN A O 1
ATOM 1456 N N . ILE A 1 182 ? 1.195 22.719 -4.195 1 97.19 182 ILE A N 1
ATOM 1457 C CA . ILE A 1 182 ? 1.419 21.828 -5.336 1 97.19 182 ILE A CA 1
ATOM 1458 C C . ILE A 1 182 ? 2.488 20.797 -4.988 1 97.19 182 ILE A C 1
ATOM 1460 O O . ILE A 1 182 ? 3.631 21.156 -4.691 1 97.19 182 ILE A O 1
ATOM 1464 N N . ASP A 1 183 ? 2.092 19.578 -4.98 1 94.44 183 ASP A N 1
ATOM 1465 C CA . ASP A 1 183 ? 3.033 18.516 -4.629 1 94.44 183 ASP A CA 1
ATOM 1466 C C . ASP A 1 183 ? 2.635 17.188 -5.27 1 94.44 183 ASP A C 1
ATOM 1468 O O . ASP A 1 183 ? 1.481 17 -5.668 1 94.44 183 ASP A O 1
ATOM 1472 N N . GLY A 1 184 ? 3.711 16.359 -5.488 1 93.88 184 GLY A N 1
ATOM 1473 C CA . GLY A 1 184 ? 3.479 15.055 -6.086 1 93.88 184 GLY A CA 1
ATOM 1474 C C . GLY A 1 184 ? 3.518 13.922 -5.074 1 93.88 184 GLY A C 1
ATOM 1475 O O . GLY A 1 184 ? 4.262 13.984 -4.094 1 93.88 184 GLY A O 1
ATOM 1476 N N . ALA A 1 185 ? 2.682 12.891 -5.273 1 93.56 185 ALA A N 1
ATOM 1477 C CA . ALA A 1 185 ? 2.693 11.703 -4.43 1 93.56 185 ALA A CA 1
ATOM 1478 C C . ALA A 1 185 ? 2.537 10.438 -5.266 1 93.56 185 ALA A C 1
ATOM 1480 O O . ALA A 1 185 ? 1.693 10.375 -6.164 1 93.56 185 ALA A O 1
ATOM 1481 N N . SER A 1 186 ? 3.338 9.445 -4.973 1 91.31 186 SER A N 1
ATOM 1482 C CA . SER A 1 186 ? 3.262 8.172 -5.68 1 91.31 186 SER A CA 1
ATOM 1483 C C . SER A 1 186 ? 1.983 7.418 -5.324 1 91.31 186 SER A C 1
ATOM 1485 O O . SER A 1 186 ? 1.58 7.383 -4.16 1 91.31 186 SER A O 1
ATOM 1487 N N . VAL A 1 187 ? 1.417 6.836 -6.293 1 87.56 187 VAL A N 1
ATOM 1488 C CA . VAL A 1 187 ? 0.142 6.156 -6.102 1 87.56 187 VAL A CA 1
ATOM 1489 C C . VAL A 1 187 ? 0.38 4.66 -5.906 1 87.56 187 VAL A C 1
ATOM 1491 O O . VAL A 1 187 ? -0.257 4.031 -5.055 1 87.56 187 VAL A O 1
ATOM 1494 N N . PHE A 1 188 ? 1.269 4.074 -6.773 1 81.31 188 PHE A N 1
ATOM 1495 C CA . PHE A 1 188 ? 1.484 2.631 -6.77 1 81.31 188 PHE A CA 1
ATOM 1496 C C . PHE A 1 188 ? 2.926 2.301 -6.395 1 81.31 188 PHE A C 1
ATOM 1498 O O . PHE A 1 188 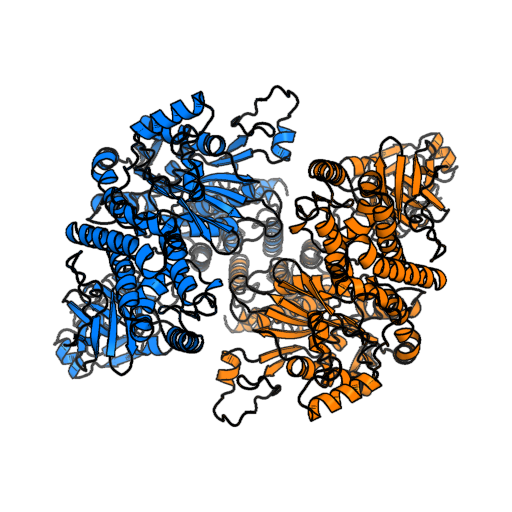? 3.834 3.094 -6.648 1 81.31 188 PHE A O 1
ATOM 1505 N N . LYS A 1 189 ? 3.102 1.157 -5.805 1 74.75 189 LYS A N 1
ATOM 1506 C CA . LYS A 1 189 ? 4.445 0.692 -5.477 1 74.75 189 LYS A CA 1
ATOM 1507 C C . LYS A 1 189 ? 5.172 0.182 -6.719 1 74.75 189 LYS A C 1
ATOM 1509 O O . LYS A 1 189 ? 6.395 0.308 -6.824 1 74.75 189 LYS A O 1
ATOM 1514 N N . SER A 1 190 ? 4.398 -0.307 -7.633 1 75.56 190 SER A N 1
ATOM 1515 C CA . SER A 1 190 ? 4.992 -1.028 -8.758 1 75.56 190 SER A CA 1
ATOM 1516 C C . SER A 1 190 ? 4.906 -0.217 -10.039 1 75.56 190 SER A C 1
ATOM 1518 O O . SER A 1 190 ? 4.906 -0.781 -11.141 1 75.56 190 SER A O 1
ATOM 1520 N N . SER A 1 191 ? 4.723 1.136 -9.875 1 79.25 191 SER A N 1
ATOM 1521 C CA . SER A 1 191 ? 4.652 1.991 -11.055 1 79.25 191 SER A CA 1
ATOM 1522 C C . SER A 1 191 ? 5.133 3.404 -10.742 1 79.25 191 SER A C 1
ATOM 1524 O O . SER A 1 191 ? 5.246 3.783 -9.57 1 79.25 191 SER A O 1
ATOM 1526 N N . ASN A 1 192 ? 5.43 4.18 -11.773 1 82.38 192 ASN A N 1
ATOM 1527 C CA . ASN A 1 192 ? 5.902 5.551 -11.625 1 82.38 192 ASN A CA 1
ATOM 1528 C C . ASN A 1 192 ? 4.746 6.547 -11.648 1 82.38 192 ASN A C 1
ATOM 1530 O O . ASN A 1 192 ? 4.969 7.758 -11.672 1 82.38 192 ASN A O 1
ATOM 1534 N N . TYR A 1 193 ? 3.561 6.012 -11.609 1 87.5 193 TYR A N 1
ATOM 1535 C CA . TYR A 1 193 ? 2.406 6.902 -11.641 1 87.5 193 TYR A CA 1
ATOM 1536 C C . TYR A 1 193 ? 2.258 7.645 -10.312 1 87.5 193 TYR A C 1
ATOM 1538 O O . TYR A 1 193 ? 2.449 7.062 -9.242 1 87.5 193 TYR A O 1
ATOM 1546 N N . SER A 1 194 ? 2.115 8.961 -10.453 1 93 194 SER A N 1
ATOM 1547 C CA . SER A 1 194 ? 1.932 9.82 -9.289 1 93 194 SER A CA 1
ATOM 1548 C C . SER A 1 194 ? 0.75 10.766 -9.477 1 93 194 SER A C 1
ATOM 1550 O O . SER A 1 194 ? 0.278 10.961 -10.594 1 93 194 SER A O 1
ATOM 1552 N N . ILE A 1 195 ? 0.215 11.227 -8.406 1 95.31 195 ILE A N 1
ATOM 1553 C CA . ILE A 1 195 ? -0.789 12.281 -8.461 1 95.31 195 ILE A CA 1
ATOM 1554 C C . ILE A 1 195 ? -0.15 13.625 -8.094 1 95.31 195 ILE A C 1
ATOM 1556 O O . ILE A 1 195 ? 0.758 13.672 -7.262 1 95.31 195 ILE A O 1
ATOM 1560 N N . TRP A 1 196 ? -0.576 14.664 -8.758 1 97.06 196 TRP A N 1
ATOM 1561 C CA . TRP A 1 196 ? -0.173 16.047 -8.477 1 97.06 196 TRP A CA 1
ATOM 1562 C C . TRP A 1 196 ? -1.391 16.938 -8.266 1 97.06 196 TRP A C 1
ATOM 1564 O O . TRP A 1 196 ? -1.875 17.562 -9.203 1 97.06 196 TRP A O 1
ATOM 1574 N N . PRO A 1 197 ? -1.876 17 -7.031 1 97.62 197 PRO A N 1
ATOM 1575 C CA . PRO A 1 197 ? -3.025 17.859 -6.738 1 97.62 197 PRO A CA 1
ATOM 1576 C C . PRO A 1 197 ? -2.625 19.312 -6.484 1 97.62 197 PRO A C 1
ATOM 1578 O O . PRO A 1 197 ? -1.497 19.578 -6.062 1 97.62 197 PRO A O 1
ATOM 1581 N N . ILE A 1 198 ? -3.467 20.219 -6.824 1 98.25 198 ILE A N 1
ATOM 1582 C CA . ILE A 1 198 ? -3.424 21.594 -6.34 1 98.25 198 ILE A CA 1
ATOM 1583 C C . ILE A 1 198 ? -4.48 21.781 -5.254 1 98.25 198 ILE A C 1
ATOM 1585 O O . ILE A 1 198 ? -5.68 21.734 -5.535 1 98.25 198 ILE A O 1
ATOM 1589 N N . ILE A 1 199 ? -4.02 22.016 -4.055 1 97.81 199 ILE A N 1
ATOM 1590 C CA . ILE A 1 199 ? -4.902 22.141 -2.898 1 97.81 199 ILE A CA 1
ATOM 1591 C C . ILE A 1 199 ? -4.855 23.578 -2.367 1 97.81 199 ILE A C 1
ATOM 1593 O O . ILE A 1 199 ? -3.777 24.156 -2.221 1 97.81 199 ILE A O 1
ATOM 1597 N N . CYS A 1 200 ? -5.988 24.125 -2.094 1 98.06 200 CYS A N 1
ATOM 1598 C CA . CYS A 1 200 ? -6.078 25.484 -1.592 1 98.06 200 CYS A CA 1
ATOM 1599 C C . CYS A 1 200 ? -6.727 25.516 -0.213 1 98.06 200 CYS A C 1
ATOM 1601 O O . CYS A 1 200 ? -7.492 24.625 0.14 1 98.06 200 CYS A O 1
ATOM 1603 N N . THR A 1 201 ? -6.371 26.484 0.562 1 96.5 201 THR A N 1
ATOM 1604 C CA . THR A 1 201 ? -6.992 26.75 1.852 1 96.5 201 THR A CA 1
ATOM 1605 C C . THR A 1 201 ? -7.324 28.234 1.989 1 96.5 201 THR A C 1
ATOM 1607 O O . THR A 1 201 ? -6.598 29.094 1.476 1 96.5 201 THR A O 1
ATOM 1610 N N . VAL A 1 202 ? -8.398 28.516 2.66 1 95.94 202 VAL A N 1
ATOM 1611 C CA . VAL A 1 202 ? -8.805 29.891 2.914 1 95.94 202 VAL A CA 1
ATOM 1612 C C . VAL A 1 202 ? -8.062 30.438 4.133 1 95.94 202 VAL A C 1
ATOM 1614 O O . VAL A 1 202 ? -8.211 29.906 5.238 1 95.94 202 VAL A O 1
ATOM 1617 N N . ASN A 1 203 ? -7.344 31.5 3.943 1 93.69 203 ASN A N 1
ATOM 1618 C CA . ASN A 1 203 ? -6.457 32 4.984 1 93.69 203 ASN A CA 1
ATOM 1619 C C . ASN A 1 203 ? -7.246 32.625 6.137 1 93.69 203 ASN A C 1
ATOM 1621 O O . ASN A 1 203 ? -6.793 32.625 7.281 1 93.69 203 ASN A O 1
ATOM 1625 N N . GLU A 1 204 ? -8.414 33.125 5.871 1 92.12 204 GLU A N 1
ATOM 1626 C CA . GLU A 1 204 ? -9.188 33.875 6.855 1 92.12 204 GLU A CA 1
ATOM 1627 C C . GLU A 1 204 ? -10.016 32.938 7.73 1 92.12 204 GLU A C 1
ATOM 1629 O O . GLU A 1 204 ? -10.727 33.406 8.633 1 92.12 204 GLU A O 1
ATOM 1634 N N . LEU A 1 205 ? -9.914 31.641 7.516 1 91.44 205 LEU A N 1
ATOM 1635 C CA . LEU A 1 205 ? -10.477 30.656 8.43 1 91.44 205 LEU A CA 1
ATOM 1636 C C . LEU A 1 205 ? -9.539 30.406 9.602 1 91.44 205 LEU A C 1
ATOM 1638 O O . LEU A 1 205 ? -8.32 30.562 9.477 1 91.44 205 LEU A O 1
ATOM 1642 N N . PRO A 1 206 ? -10.188 30.047 10.734 1 87.81 206 PRO A N 1
ATOM 1643 C CA . PRO A 1 206 ? -9.312 29.656 11.836 1 87.81 206 PRO A CA 1
ATOM 1644 C C . PRO A 1 206 ? -8.375 28.5 11.461 1 87.81 206 PRO A C 1
ATOM 1646 O O . PRO A 1 206 ? -8.773 27.578 10.734 1 87.81 206 PRO A O 1
ATOM 1649 N N . SER A 1 207 ? -7.156 28.578 11.961 1 85.75 207 SER A N 1
ATOM 1650 C CA . SER A 1 207 ? -6.113 27.625 11.594 1 85.75 207 SER A CA 1
ATOM 1651 C C . SER A 1 207 ? -6.539 26.203 11.891 1 85.75 207 SER A C 1
ATOM 1653 O O . SER A 1 207 ? -6.145 25.266 11.18 1 85.75 207 SER A O 1
ATOM 1655 N N . THR A 1 208 ? -7.379 25.938 12.883 1 81.56 208 THR A N 1
ATOM 1656 C CA . THR A 1 208 ? -7.742 24.609 13.359 1 81.56 208 THR A CA 1
ATOM 1657 C C . THR A 1 208 ? -8.703 23.922 12.383 1 81.56 208 THR A C 1
ATOM 1659 O O . THR A 1 208 ? -8.828 22.703 12.383 1 81.56 208 THR A O 1
ATOM 1662 N N . ILE A 1 209 ? -9.375 24.703 11.5 1 87.56 209 ILE A N 1
ATOM 1663 C CA . ILE A 1 209 ? -10.406 24.094 10.664 1 87.56 209 ILE A CA 1
ATOM 1664 C C . ILE A 1 209 ? -10.047 24.266 9.195 1 87.56 209 ILE A C 1
ATOM 1666 O O . ILE A 1 209 ? -10.789 23.828 8.312 1 87.56 209 ILE A O 1
ATOM 1670 N N . ARG A 1 210 ? -8.984 24.938 8.883 1 90.69 210 ARG A N 1
ATOM 1671 C CA . ARG A 1 210 ? -8.594 25.172 7.492 1 90.69 210 ARG A CA 1
ATOM 1672 C C . ARG A 1 210 ? -8.508 23.844 6.723 1 90.69 210 ARG A C 1
ATOM 1674 O O . ARG A 1 210 ? -8.93 23.766 5.566 1 90.69 210 ARG A O 1
ATOM 1681 N N . GLY A 1 211 ? -7.961 22.844 7.375 1 88.75 211 GLY A N 1
ATOM 1682 C CA . GLY A 1 211 ? -7.812 21.547 6.73 1 88.75 211 GLY A CA 1
ATOM 1683 C C . GLY A 1 211 ? -9.141 20.906 6.371 1 88.75 211 GLY A C 1
ATOM 1684 O O . GLY A 1 211 ? -9.25 20.234 5.344 1 88.75 211 GLY A O 1
ATOM 1685 N N . LYS A 1 212 ? -10.125 21.109 7.199 1 86.12 212 LYS A N 1
ATOM 1686 C CA . LYS A 1 212 ? -11.453 20.547 6.992 1 86.12 212 LYS A CA 1
ATOM 1687 C C . LYS A 1 212 ? -12.102 21.125 5.738 1 86.12 212 LYS A C 1
ATOM 1689 O O . LYS A 1 212 ? -12.875 20.438 5.062 1 86.12 212 LYS A O 1
ATOM 1694 N N . TYR A 1 213 ? -11.773 22.375 5.434 1 91.38 213 TYR A N 1
ATOM 1695 C CA . TYR A 1 213 ? -12.414 23.062 4.312 1 91.38 213 TYR A CA 1
ATOM 1696 C C . TYR A 1 213 ? -11.438 23.234 3.156 1 91.38 213 TYR A C 1
ATOM 1698 O O . TYR A 1 213 ? -11.555 24.188 2.375 1 91.38 213 TYR A O 1
ATOM 1706 N N . ALA A 1 214 ? -10.43 22.344 3.105 1 94.06 214 ALA A N 1
ATOM 1707 C CA . ALA A 1 214 ? -9.469 22.391 2.004 1 94.06 214 ALA A CA 1
ATOM 1708 C C . ALA A 1 214 ? -10.172 22.234 0.659 1 94.06 214 ALA A C 1
ATOM 1710 O O . ALA A 1 214 ? -11.148 21.484 0.549 1 94.06 214 ALA A O 1
ATOM 1711 N N . ILE A 1 215 ? -9.695 22.953 -0.396 1 96.06 215 ILE A N 1
ATOM 1712 C CA . ILE A 1 215 ? -10.273 22.969 -1.737 1 96.06 215 ILE A CA 1
ATOM 1713 C C . ILE A 1 215 ? -9.336 22.25 -2.705 1 96.06 215 ILE A C 1
ATOM 1715 O O . ILE A 1 215 ? -8.141 22.562 -2.775 1 96.06 215 ILE A O 1
ATOM 1719 N N . LEU A 1 216 ? -9.859 21.219 -3.393 1 96.31 216 LEU A N 1
ATOM 1720 C CA . LEU A 1 216 ? -9.094 20.516 -4.422 1 96.31 216 LEU A CA 1
ATOM 1721 C C . LEU A 1 216 ? -9.406 21.078 -5.805 1 96.31 216 LEU A C 1
ATOM 1723 O O . LEU A 1 216 ? -10.5 20.875 -6.328 1 96.31 216 LEU A O 1
ATOM 1727 N N . HIS A 1 217 ? -8.469 21.797 -6.422 1 97.19 217 HIS A N 1
ATOM 1728 C CA . HIS A 1 217 ? -8.711 22.438 -7.707 1 97.19 217 HIS A CA 1
ATOM 1729 C C . HIS A 1 217 ? -8.406 21.484 -8.859 1 97.19 217 HIS A C 1
ATOM 1731 O O . HIS A 1 217 ? -9.242 21.297 -9.75 1 97.19 217 HIS A O 1
ATOM 1737 N N . SER A 1 218 ? -7.184 20.984 -8.875 1 97.12 218 SER A N 1
ATOM 1738 C CA . SER A 1 218 ? -6.73 20.141 -9.977 1 97.12 218 SER A CA 1
ATOM 1739 C C . SER A 1 218 ? -6.137 18.828 -9.469 1 97.12 218 SER A C 1
ATOM 1741 O O . SER A 1 218 ? -5.621 18.781 -8.352 1 97.12 218 SER A O 1
ATOM 1743 N N . LEU A 1 219 ? -6.25 17.812 -10.289 1 96.62 219 LEU A N 1
ATOM 1744 C CA . LEU A 1 219 ? -5.652 16.516 -9.984 1 96.62 219 LEU A CA 1
ATOM 1745 C C . LEU A 1 219 ? -5.035 15.898 -11.234 1 96.62 219 LEU A C 1
ATOM 1747 O O . LEU A 1 219 ? -5.758 15.406 -12.109 1 96.62 219 LEU A O 1
ATOM 1751 N N . TRP A 1 220 ? -3.709 15.984 -11.297 1 96.38 220 TRP A N 1
ATOM 1752 C CA . TRP A 1 220 ? -2.934 15.328 -12.344 1 96.38 220 TRP A CA 1
ATOM 1753 C C . TRP A 1 220 ? -2.633 13.883 -11.977 1 96.38 220 TRP A C 1
ATOM 1755 O O . TRP A 1 220 ? -2.381 13.57 -10.812 1 96.38 220 TRP A O 1
ATOM 1765 N N . PHE A 1 221 ? -2.742 12.961 -12.914 1 93.31 221 PHE A N 1
ATOM 1766 C CA . PHE A 1 221 ? -2.404 11.562 -12.727 1 93.31 221 PHE A CA 1
ATOM 1767 C C . PHE A 1 221 ? -1.529 11.055 -13.867 1 93.31 221 PHE A C 1
ATOM 1769 O O . PHE A 1 221 ? -1.926 11.109 -15.031 1 93.31 221 PHE A O 1
ATOM 1776 N N . GLY A 1 222 ? -0.408 10.602 -13.578 1 90.88 222 GLY A N 1
ATOM 1777 C CA . GLY A 1 222 ? 0.547 10.117 -14.562 1 90.88 222 GLY A CA 1
ATOM 1778 C C . GLY A 1 222 ? 1.988 10.406 -14.188 1 90.88 222 GLY A C 1
ATOM 1779 O O . GLY A 1 222 ? 2.342 10.398 -13.008 1 90.88 222 GLY A O 1
ATOM 1780 N N . SER A 1 223 ? 2.777 10.516 -15.211 1 88.75 223 SER A N 1
ATOM 1781 C CA . SER A 1 223 ? 4.152 10.938 -14.977 1 88.75 223 SER A CA 1
ATOM 1782 C C . SER A 1 223 ? 4.215 12.375 -14.477 1 88.75 223 SER A C 1
ATOM 1784 O O . SER A 1 223 ? 3.201 13.07 -14.453 1 88.75 223 SER A O 1
ATOM 1786 N N . LYS A 1 224 ? 5.266 12.82 -14.07 1 90.31 224 LYS A N 1
ATOM 1787 C CA . LYS A 1 224 ? 5.441 14.18 -13.57 1 90.31 224 LYS A CA 1
ATOM 1788 C C . LYS A 1 224 ? 4.938 15.203 -14.586 1 90.31 224 LYS A C 1
ATOM 1790 O O . LYS A 1 224 ? 5.273 15.133 -15.766 1 90.31 224 LYS A O 1
ATOM 1795 N N . PRO A 1 225 ? 4.121 16.062 -14.133 1 93.88 225 PRO A N 1
ATOM 1796 C CA . PRO A 1 225 ? 3.523 17.031 -15.055 1 93.88 225 PRO A CA 1
ATOM 1797 C C . PRO A 1 225 ? 4.484 18.156 -15.438 1 93.88 225 PRO A C 1
ATOM 1799 O O . PRO A 1 225 ? 5.43 18.438 -14.695 1 93.88 225 PRO A O 1
ATOM 1802 N N . GLU A 1 226 ? 4.215 18.719 -16.656 1 93.69 226 GLU A N 1
ATOM 1803 C CA . GLU A 1 226 ? 4.766 20.031 -16.953 1 93.69 226 GLU A CA 1
ATOM 1804 C C . GLU A 1 226 ? 4 21.141 -16.234 1 93.69 226 GLU A C 1
ATOM 1806 O O . GLU A 1 226 ? 2.801 21.312 -16.438 1 93.69 226 GLU A O 1
ATOM 1811 N N . MET A 1 227 ? 4.684 21.891 -15.43 1 95.38 227 MET A N 1
ATOM 1812 C CA . MET A 1 227 ? 4.039 22.828 -14.523 1 95.38 227 MET A CA 1
ATOM 1813 C C . MET A 1 227 ? 3.258 23.891 -15.297 1 95.38 227 MET A C 1
ATOM 1815 O O . MET A 1 227 ? 2.152 24.266 -14.898 1 95.38 227 MET A O 1
ATOM 1819 N N . PRO A 1 228 ? 3.793 24.375 -16.422 1 94.62 228 PRO A N 1
ATOM 1820 C CA . PRO A 1 228 ? 2.994 25.359 -17.172 1 94.62 228 PRO A CA 1
ATOM 1821 C C . PRO A 1 228 ? 1.644 24.797 -17.609 1 94.62 228 PRO A C 1
ATOM 1823 O O . PRO A 1 228 ? 0.65 25.531 -17.641 1 94.62 228 PRO A O 1
ATOM 1826 N N . THR A 1 229 ? 1.612 23.531 -17.922 1 95.44 229 THR A N 1
ATOM 1827 C CA . THR A 1 229 ? 0.38 22.875 -18.344 1 95.44 229 THR A CA 1
ATOM 1828 C C . THR A 1 229 ? -0.572 22.703 -17.172 1 95.44 229 THR A C 1
ATOM 1830 O O . THR A 1 229 ? -1.753 23.031 -17.266 1 95.44 229 THR A O 1
ATOM 1833 N N . LEU A 1 230 ? -0.12 22.219 -16.078 1 97.06 230 LEU A N 1
ATOM 1834 C CA . LEU A 1 230 ? -0.932 21.922 -14.906 1 97.06 230 LEU A CA 1
ATOM 1835 C C . LEU A 1 230 ? -1.505 23.203 -14.305 1 97.06 230 LEU A C 1
ATOM 1837 O O . LEU A 1 230 ? -2.646 23.219 -13.844 1 97.06 230 LEU A O 1
ATOM 1841 N N . LEU A 1 231 ? -0.73 24.344 -14.359 1 97.94 231 LEU A N 1
ATOM 1842 C CA . LEU A 1 231 ? -1.072 25.562 -13.641 1 97.94 231 LEU A CA 1
ATOM 1843 C C . LEU A 1 231 ? -1.971 26.453 -14.484 1 97.94 231 LEU A C 1
ATOM 1845 O O . LEU A 1 231 ? -2.592 27.391 -13.961 1 97.94 231 LEU A O 1
ATOM 1849 N N . ARG A 1 232 ? -2.123 26.203 -15.711 1 97 232 ARG A N 1
ATOM 1850 C CA . ARG A 1 232 ? -2.789 27.109 -16.641 1 97 232 ARG A CA 1
ATOM 1851 C C . ARG A 1 232 ? -4.238 27.344 -16.219 1 97 232 ARG A C 1
ATOM 1853 O O . ARG A 1 232 ? -4.664 28.5 -16.078 1 97 232 ARG A O 1
ATOM 1860 N N . PRO A 1 233 ? -5.012 26.25 -16.031 1 96.94 233 PRO A N 1
ATOM 1861 C CA . PRO A 1 233 ? -6.395 26.5 -15.633 1 96.94 233 PRO A CA 1
ATOM 1862 C C . PRO A 1 233 ? -6.496 27.172 -14.266 1 96.94 233 PRO A C 1
ATOM 1864 O O . PRO A 1 233 ? -7.402 27.984 -14.039 1 96.94 233 PRO A O 1
ATOM 1867 N N . PHE A 1 234 ? -5.672 26.875 -13.359 1 97.5 234 PHE A N 1
ATOM 1868 C CA . PHE A 1 234 ? -5.672 27.422 -12.008 1 97.5 234 PHE A CA 1
ATOM 1869 C C . PHE A 1 234 ? -5.406 28.922 -12.023 1 97.5 234 PHE A C 1
ATOM 1871 O O . PHE A 1 234 ? -6.129 29.688 -11.383 1 97.5 234 PHE A O 1
ATOM 1878 N N . VAL A 1 235 ? -4.367 29.359 -12.773 1 98.12 235 VAL A N 1
ATOM 1879 C CA . VAL A 1 235 ? -3.965 30.75 -12.867 1 98.12 235 VAL A CA 1
ATOM 1880 C C . VAL A 1 235 ? -5.07 31.562 -13.539 1 98.12 235 VAL A C 1
ATOM 1882 O O . VAL A 1 235 ? -5.414 32.656 -13.07 1 98.12 235 VAL A O 1
ATOM 1885 N N . LYS A 1 236 ? -5.617 31.031 -14.586 1 97.12 236 LYS A N 1
ATOM 1886 C CA . LYS A 1 236 ? -6.699 31.703 -15.281 1 97.12 236 LYS A CA 1
ATOM 1887 C C . LYS A 1 236 ? -7.895 31.938 -14.367 1 97.12 236 LYS A C 1
ATOM 1889 O O . LYS A 1 236 ? -8.469 33.031 -14.336 1 97.12 236 LYS A O 1
ATOM 1894 N N . GLU A 1 237 ? -8.219 31 -13.641 1 96.81 237 GLU A N 1
ATOM 1895 C CA . GLU A 1 237 ? -9.367 31.094 -12.734 1 96.81 237 GLU A CA 1
ATOM 1896 C C . GLU A 1 237 ? -9.109 32.094 -11.617 1 96.81 237 GLU A C 1
ATOM 1898 O O . GLU A 1 237 ? -10 32.875 -11.25 1 96.81 237 GLU A O 1
ATOM 1903 N N . LEU A 1 238 ? -7.961 32.125 -11.07 1 97.56 238 LEU A N 1
ATOM 1904 C CA . LEU A 1 238 ? -7.645 33.031 -9.992 1 97.56 238 LEU A CA 1
ATOM 1905 C C . LEU A 1 238 ? -7.633 34.469 -10.492 1 97.56 238 LEU A C 1
ATOM 1907 O O . LEU A 1 238 ? -7.984 35.406 -9.758 1 97.56 238 LEU A O 1
ATOM 1911 N N . GLN A 1 239 ? -7.195 34.688 -11.742 1 97.69 239 GLN A N 1
ATOM 1912 C CA . GLN A 1 239 ? -7.273 36 -12.352 1 97.69 239 GLN A CA 1
ATOM 1913 C C . GLN A 1 239 ? -8.711 36.5 -12.414 1 97.69 239 GLN A C 1
ATOM 1915 O O . GLN A 1 239 ? -9 37.656 -12.062 1 97.69 239 GLN A O 1
ATOM 1920 N N . GLU A 1 240 ? -9.578 35.625 -12.797 1 97.44 240 GLU A N 1
ATOM 1921 C CA . GLU A 1 240 ? -10.992 35.969 -12.906 1 97.44 240 GLU A CA 1
ATOM 1922 C C . GLU A 1 240 ? -11.609 36.25 -11.531 1 97.44 240 GLU A C 1
ATOM 1924 O O . GLU A 1 240 ? -12.383 37.188 -11.367 1 97.44 240 GLU A O 1
ATOM 1929 N N . LEU A 1 241 ? -11.258 35.438 -10.617 1 97.38 241 LEU A N 1
ATOM 1930 C CA . LEU A 1 241 ? -11.805 35.594 -9.273 1 97.38 241 LEU A CA 1
ATOM 1931 C C . LEU A 1 241 ? -11.281 36.844 -8.594 1 97.38 241 LEU A C 1
ATOM 1933 O O . LEU A 1 241 ? -11.984 37.438 -7.773 1 97.38 241 LEU A O 1
ATOM 1937 N N . PHE A 1 242 ? -10.047 37.25 -8.938 1 96.88 242 PHE A N 1
ATOM 1938 C CA . PHE A 1 242 ? -9.453 38.438 -8.367 1 96.88 242 PHE A CA 1
ATOM 1939 C C . PHE A 1 242 ? -10.133 39.688 -8.906 1 96.88 242 PHE A C 1
ATOM 1941 O O . PHE A 1 242 ? -10.367 40.656 -8.164 1 96.88 242 PHE A O 1
ATOM 1948 N N . THR A 1 243 ? -10.523 39.75 -10.148 1 95.56 243 THR A N 1
ATOM 1949 C CA . THR A 1 243 ? -11.062 40.906 -10.812 1 95.56 243 THR A CA 1
ATOM 1950 C C . THR A 1 243 ? -12.578 40.969 -10.688 1 95.56 243 THR A C 1
ATOM 1952 O O . THR A 1 243 ? -13.141 41.969 -10.266 1 95.56 243 THR A O 1
ATOM 1955 N N . GLU A 1 244 ? -13.258 39.812 -11 1 95.5 244 GLU A N 1
ATOM 1956 C CA . GLU A 1 244 ? -14.719 39.781 -11.062 1 95.5 244 GLU A CA 1
ATOM 1957 C C . GLU A 1 244 ? -15.305 39.219 -9.766 1 95.5 244 GLU A C 1
ATOM 1959 O O . GLU A 1 244 ? -16.406 39.594 -9.367 1 95.5 244 GLU A O 1
ATOM 1964 N N . GLY A 1 245 ? -14.617 38.375 -9.211 1 95.44 245 GLY A N 1
ATOM 1965 C CA . GLY A 1 245 ? -15.164 37.688 -8.047 1 95.44 245 GLY A CA 1
ATOM 1966 C C . GLY A 1 245 ? -16.266 36.688 -8.398 1 95.44 245 GLY A C 1
ATOM 1967 O O . GLY A 1 245 ? -16.328 36.219 -9.523 1 95.44 245 GLY A O 1
ATOM 1968 N N . PHE A 1 246 ? -17 36.188 -7.453 1 95.06 246 PHE A N 1
ATOM 1969 C CA . PHE A 1 246 ? -18.141 35.281 -7.656 1 95.06 246 PHE A CA 1
ATOM 1970 C C . PHE A 1 246 ? -19.328 35.75 -6.82 1 95.06 246 PHE A C 1
ATOM 1972 O O . PHE A 1 246 ? -19.156 36.25 -5.711 1 95.06 246 PHE A O 1
ATOM 1979 N N . SER A 1 247 ? -20.484 35.562 -7.383 1 94.62 247 SER A N 1
ATOM 1980 C CA . SER A 1 247 ? -21.719 35.969 -6.715 1 94.62 247 SER A CA 1
ATOM 1981 C C . SER A 1 247 ? -22.391 34.781 -6.02 1 94.62 247 SER A C 1
ATOM 1983 O O . SER A 1 247 ? -22.391 33.656 -6.539 1 94.62 247 SER A O 1
ATOM 1985 N N . TRP A 1 248 ? -22.906 35.031 -4.848 1 91.56 248 TRP A N 1
ATOM 1986 C CA . TRP A 1 248 ? -23.609 34 -4.09 1 91.56 248 TRP A CA 1
ATOM 1987 C C . TRP A 1 248 ? -24.688 34.625 -3.197 1 91.56 248 TRP A C 1
ATOM 1989 O O . TRP A 1 248 ? -24.688 35.844 -2.996 1 91.56 248 TRP A O 1
ATOM 1999 N N . HIS A 1 249 ? -25.625 33.844 -2.797 1 90.56 249 HIS A N 1
ATOM 2000 C CA . HIS A 1 249 ? -26.703 34.312 -1.934 1 90.56 249 HIS A CA 1
ATOM 2001 C C . HIS A 1 249 ? -26.578 33.719 -0.533 1 90.56 249 HIS A C 1
ATOM 2003 O O . HIS A 1 249 ? -26.328 32.5 -0.38 1 90.56 249 HIS A O 1
ATOM 2009 N N . ASP A 1 250 ? -26.703 34.562 0.406 1 84.69 250 ASP A N 1
ATOM 2010 C CA . ASP A 1 250 ? -26.688 34.062 1.779 1 84.69 250 ASP A CA 1
ATOM 2011 C C . ASP A 1 250 ? -28.031 33.469 2.172 1 84.69 250 ASP A C 1
ATOM 2013 O O . ASP A 1 250 ? -28.953 33.406 1.353 1 84.69 250 ASP A O 1
ATOM 2017 N N . ASN A 1 251 ? -28.125 32.938 3.387 1 78.5 251 ASN A N 1
ATOM 2018 C CA . ASN A 1 251 ? -29.328 32.25 3.855 1 78.5 251 ASN A CA 1
ATOM 2019 C C . ASN A 1 251 ? -30.516 33.219 3.902 1 78.5 251 ASN A C 1
ATOM 2021 O O . ASN A 1 251 ? -31.672 32.781 3.879 1 78.5 251 ASN A O 1
ATOM 2025 N N . THR A 1 252 ? -30.234 34.531 3.996 1 83.25 252 THR A N 1
ATOM 2026 C CA . THR A 1 252 ? -31.297 35.531 4.062 1 83.25 252 THR A CA 1
ATOM 2027 C C . THR A 1 252 ? -31.719 35.969 2.66 1 83.25 252 THR A C 1
ATOM 2029 O O . THR A 1 252 ? -32.656 36.781 2.504 1 83.25 252 THR A O 1
ATOM 2032 N N . GLY A 1 253 ? -31.078 35.469 1.661 1 85.44 253 GLY A N 1
ATOM 2033 C CA . GLY A 1 253 ? -31.422 35.781 0.288 1 85.44 253 GLY A CA 1
ATOM 2034 C C . GLY A 1 253 ? -30.656 36.969 -0.256 1 85.44 253 GLY A C 1
ATOM 2035 O O . GLY A 1 253 ? -30.812 37.344 -1.424 1 85.44 253 GLY A O 1
ATOM 2036 N N . HIS A 1 254 ? -29.875 37.531 0.589 1 89.5 254 HIS A N 1
ATOM 2037 C CA . HIS A 1 254 ? -29.094 38.688 0.153 1 89.5 254 HIS A CA 1
ATOM 2038 C C . HIS A 1 254 ? -27.969 38.25 -0.781 1 89.5 254 HIS A C 1
ATOM 2040 O O . HIS A 1 254 ? -27.297 37.25 -0.525 1 89.5 254 HIS A O 1
ATOM 2046 N N . LYS A 1 255 ? -27.734 39.094 -1.813 1 92 255 LYS A N 1
ATOM 2047 C CA . LYS A 1 255 ? -26.703 38.781 -2.807 1 92 255 LYS A CA 1
ATOM 2048 C C . LYS A 1 255 ? -25.359 39.375 -2.406 1 92 255 LYS A C 1
ATOM 2050 O O . LYS A 1 255 ? -25.281 40.562 -2.062 1 92 255 LYS A O 1
ATOM 2055 N N . HIS A 1 256 ? -24.344 38.625 -2.389 1 91.81 256 HIS A N 1
ATOM 2056 C CA . HIS A 1 256 ? -22.969 39.031 -2.098 1 91.81 256 HIS A CA 1
ATOM 2057 C C . HIS A 1 256 ? -22.047 38.781 -3.283 1 91.81 256 HIS A C 1
ATOM 2059 O O . HIS A 1 256 ? -22.344 37.906 -4.125 1 91.81 256 HIS A O 1
ATOM 2065 N N . ASN A 1 257 ? -21.016 39.625 -3.414 1 94.25 257 ASN A N 1
ATOM 2066 C CA . ASN A 1 257 ? -19.938 39.406 -4.359 1 94.25 257 ASN A CA 1
ATOM 2067 C C . ASN A 1 257 ? -18.578 39.344 -3.656 1 94.25 257 ASN A C 1
ATOM 2069 O O . ASN A 1 257 ? -18.141 40.312 -3.049 1 94.25 257 ASN A O 1
ATOM 2073 N N . THR A 1 258 ? -17.969 38.25 -3.73 1 94.94 258 THR A N 1
ATOM 2074 C CA . THR A 1 258 ? -16.703 38.031 -3.025 1 94.94 258 THR A CA 1
ATOM 2075 C C . THR A 1 258 ? -15.555 37.844 -4.012 1 94.94 258 THR A C 1
ATOM 2077 O O . THR A 1 258 ? -15.664 37.094 -4.977 1 94.94 258 THR A O 1
ATOM 2080 N N . LYS A 1 259 ? -14.461 38.594 -3.857 1 95.94 259 LYS A N 1
ATOM 2081 C CA . LYS A 1 259 ? -13.25 38.438 -4.664 1 95.94 259 LYS A CA 1
ATOM 2082 C C . LYS A 1 259 ? -12.203 37.625 -3.922 1 95.94 259 LYS A C 1
ATOM 2084 O O . LYS A 1 259 ? -12.289 37.438 -2.705 1 95.94 259 LYS A O 1
ATOM 2089 N N . VAL A 1 260 ? -11.234 37.031 -4.699 1 96.88 260 VAL A N 1
ATOM 2090 C CA . VAL A 1 260 ? -10.242 36.125 -4.129 1 96.88 260 VAL A CA 1
ATOM 2091 C C . VAL A 1 260 ? -8.836 36.594 -4.535 1 96.88 260 VAL A C 1
ATOM 2093 O O . VAL A 1 260 ? -8.578 36.844 -5.715 1 96.88 260 VAL A O 1
ATOM 2096 N N . ALA A 1 261 ? -7.941 36.75 -3.621 1 95.94 261 ALA A N 1
ATOM 2097 C CA . ALA A 1 261 ? -6.543 37.094 -3.885 1 95.94 261 ALA A CA 1
ATOM 2098 C C . ALA A 1 261 ? -5.629 35.906 -3.609 1 95.94 261 ALA A C 1
ATOM 2100 O O . ALA A 1 261 ? -5.867 35.125 -2.68 1 95.94 261 ALA A O 1
ATOM 2101 N N . PRO A 1 262 ? -4.609 35.719 -4.434 1 95.88 262 PRO A N 1
ATOM 2102 C CA . PRO A 1 262 ? -3.643 34.656 -4.156 1 95.88 262 PRO A CA 1
ATOM 2103 C C . PRO A 1 262 ? -2.762 34.969 -2.949 1 95.88 262 PRO A C 1
ATOM 2105 O O . PRO A 1 262 ? -2.314 36.094 -2.775 1 95.88 262 PRO A O 1
ATOM 2108 N N . GLY A 1 263 ? -2.602 34 -2.068 1 94.56 263 GLY A N 1
ATOM 2109 C CA . GLY A 1 263 ? -1.703 34.094 -0.928 1 94.56 263 GLY A CA 1
ATOM 2110 C C . GLY A 1 263 ? -0.388 33.375 -1.144 1 94.56 263 GLY A C 1
ATOM 2111 O O . GLY A 1 263 ? 0.24 33.5 -2.195 1 94.56 263 GLY A O 1
ATOM 2112 N N . VAL A 1 264 ? 0.054 32.625 -0.202 1 95.88 264 VAL A N 1
ATOM 2113 C CA . VAL A 1 264 ? 1.367 31.984 -0.227 1 95.88 264 VAL A CA 1
ATOM 2114 C C . VAL A 1 264 ? 1.264 30.609 -0.887 1 95.88 264 VAL A C 1
ATOM 2116 O O . VAL A 1 264 ? 0.259 29.922 -0.73 1 95.88 264 VAL A O 1
ATOM 2119 N N . CYS A 1 265 ? 2.293 30.281 -1.685 1 97.31 265 CYS A N 1
ATOM 2120 C CA . CYS A 1 265 ? 2.428 28.953 -2.271 1 97.31 265 CYS A CA 1
ATOM 2121 C C . CYS A 1 265 ? 3.365 28.078 -1.44 1 97.31 265 CYS A C 1
ATOM 2123 O O . CYS A 1 265 ? 4.527 28.438 -1.234 1 97.31 265 CYS A O 1
ATOM 2125 N N . ILE A 1 266 ? 2.861 27.016 -0.978 1 96.75 266 ILE A N 1
ATOM 2126 C CA . ILE A 1 266 ? 3.623 26.125 -0.102 1 96.75 266 ILE A CA 1
ATOM 2127 C C . ILE A 1 266 ? 4.004 24.859 -0.856 1 96.75 266 ILE A C 1
ATOM 2129 O O . ILE A 1 266 ? 3.131 24.109 -1.293 1 96.75 266 ILE A O 1
ATOM 2133 N N . CYS A 1 267 ? 5.285 24.625 -1.018 1 94.81 267 CYS A N 1
ATOM 2134 C CA . CYS A 1 267 ? 5.824 23.453 -1.716 1 94.81 267 CYS A CA 1
ATOM 2135 C C . CYS A 1 267 ? 7.152 23.016 -1.107 1 94.81 267 CYS A C 1
ATOM 2137 O O . CYS A 1 267 ? 7.832 23.812 -0.455 1 94.81 267 CYS A O 1
ATOM 2139 N N . ASP A 1 268 ? 7.465 21.781 -1.352 1 94.5 268 ASP A N 1
ATOM 2140 C CA . ASP A 1 268 ? 8.82 21.375 -0.991 1 94.5 268 ASP A CA 1
ATOM 2141 C C . ASP A 1 268 ? 9.836 21.922 -1.989 1 94.5 268 ASP A C 1
ATOM 2143 O O . ASP A 1 268 ? 9.469 22.562 -2.979 1 94.5 268 ASP A O 1
ATOM 2147 N N . ALA A 1 269 ? 11.055 21.688 -1.771 1 96.25 269 ALA A N 1
ATOM 2148 C CA . ALA A 1 269 ? 12.117 22.344 -2.533 1 96.25 269 ALA A CA 1
ATOM 2149 C C . ALA A 1 269 ? 12.086 21.906 -3.996 1 96.25 269 ALA A C 1
ATOM 2151 O O . ALA A 1 269 ? 12.125 22.75 -4.902 1 96.25 269 ALA A O 1
ATOM 2152 N N . PRO A 1 270 ? 12.016 20.609 -4.285 1 95.31 270 PRO A N 1
ATOM 2153 C CA . PRO A 1 270 ? 11.969 20.203 -5.695 1 95.31 270 PRO A CA 1
ATOM 2154 C C . PRO A 1 270 ? 10.734 20.734 -6.418 1 95.31 270 PRO A C 1
ATOM 2156 O O . PRO A 1 270 ? 10.836 21.203 -7.555 1 95.31 270 PRO A O 1
ATOM 2159 N N . ALA A 1 271 ? 9.594 20.656 -5.832 1 96.06 271 ALA A N 1
ATOM 2160 C CA . ALA A 1 271 ? 8.367 21.156 -6.441 1 96.06 271 ALA A CA 1
ATOM 2161 C C . ALA A 1 271 ? 8.422 22.672 -6.621 1 96.06 271 ALA A C 1
ATOM 2163 O O . ALA A 1 271 ? 7.945 23.203 -7.629 1 96.06 271 ALA A O 1
ATOM 2164 N N . ARG A 1 272 ? 8.953 23.344 -5.637 1 96.62 272 ARG A N 1
ATOM 2165 C CA . ARG A 1 272 ? 9.078 24.797 -5.719 1 96.62 272 ARG A CA 1
ATOM 2166 C C . ARG A 1 272 ? 9.914 25.203 -6.934 1 96.62 272 ARG A C 1
ATOM 2168 O O . ARG A 1 272 ? 9.547 26.125 -7.66 1 96.62 272 ARG A O 1
ATOM 2175 N N . ALA A 1 273 ? 11.039 24.484 -7.105 1 97 273 ALA A N 1
ATOM 2176 C CA . ALA A 1 273 ? 11.898 24.766 -8.25 1 97 273 ALA A CA 1
ATOM 2177 C C . ALA A 1 273 ? 11.141 24.578 -9.562 1 97 273 ALA A C 1
ATOM 2179 O O . ALA A 1 273 ? 11.289 25.375 -10.492 1 97 273 ALA A O 1
ATOM 2180 N N . MET A 1 274 ? 10.32 23.578 -9.633 1 96.56 274 MET A N 1
ATOM 2181 C CA . MET A 1 274 ? 9.531 23.281 -10.836 1 96.56 274 MET A CA 1
ATOM 2182 C C . MET A 1 274 ? 8.5 24.391 -11.078 1 96.56 274 MET A C 1
ATOM 2184 O O . MET A 1 274 ? 8.328 24.844 -12.203 1 96.56 274 MET A O 1
ATOM 2188 N N . VAL A 1 275 ? 7.82 24.812 -10.023 1 97.06 275 VAL A N 1
ATOM 2189 C CA . VAL A 1 275 ? 6.738 25.797 -10.117 1 97.06 275 VAL A CA 1
ATOM 2190 C C . VAL A 1 275 ? 7.309 27.156 -10.484 1 97.06 275 VAL A C 1
ATOM 2192 O O . VAL A 1 275 ? 6.711 27.906 -11.266 1 97.06 275 VAL A O 1
ATOM 2195 N N . GLN A 1 276 ? 8.477 27.453 -9.93 1 96.94 276 GLN A N 1
ATOM 2196 C CA . GLN A 1 276 ? 9.117 28.734 -10.188 1 96.94 276 GLN A CA 1
ATOM 2197 C C . GLN A 1 276 ? 9.898 28.719 -11.492 1 96.94 276 GLN A C 1
ATOM 2199 O O . GLN A 1 276 ? 10.359 29.75 -11.969 1 96.94 276 GLN A O 1
ATOM 2204 N N . GLU A 1 277 ? 10.055 27.516 -12.125 1 96.75 277 GLU A N 1
ATOM 2205 C CA . GLU A 1 277 ? 10.836 27.328 -13.336 1 96.75 277 GLU A CA 1
ATOM 2206 C C . GLU A 1 277 ? 12.305 27.688 -13.109 1 96.75 277 GLU A C 1
ATOM 2208 O O . GLU A 1 277 ? 12.875 28.484 -13.867 1 96.75 277 GLU A O 1
ATOM 2213 N N . MET A 1 278 ? 12.852 27.172 -12.008 1 97 278 MET A N 1
ATOM 2214 C CA . MET A 1 278 ? 14.242 27.375 -11.617 1 97 278 MET A CA 1
ATOM 2215 C C . MET A 1 278 ? 14.977 26.047 -11.492 1 97 278 MET A C 1
ATOM 2217 O O . MET A 1 278 ? 14.344 24.984 -11.5 1 97 278 MET A O 1
ATOM 2221 N N . LYS A 1 279 ? 16.281 26.094 -11.414 1 95.75 279 LYS A N 1
ATOM 2222 C CA . LYS A 1 279 ? 17.078 24.906 -11.156 1 95.75 279 LYS A CA 1
ATOM 2223 C C . LYS A 1 279 ? 16.875 24.406 -9.727 1 95.75 279 LYS A C 1
ATOM 2225 O O . LYS A 1 279 ? 16.641 25.203 -8.812 1 95.75 279 LYS A O 1
ATOM 2230 N N . GLN A 1 280 ? 16.984 23.141 -9.617 1 93.25 280 GLN A N 1
ATOM 2231 C CA . GLN A 1 280 ? 16.828 22.531 -8.297 1 93.25 280 GLN A CA 1
ATOM 2232 C C . GLN A 1 280 ? 18.078 22.75 -7.441 1 93.25 280 GLN A C 1
ATOM 2234 O O . GLN A 1 280 ? 19.094 23.25 -7.93 1 93.25 280 GLN A O 1
ATOM 2239 N N . PHE A 1 281 ? 18.016 22.359 -6.191 1 89.62 281 PHE A N 1
ATOM 2240 C CA . PHE A 1 281 ? 19.016 22.641 -5.168 1 89.62 281 PHE A CA 1
ATOM 2241 C C . PHE A 1 281 ? 20.375 22.062 -5.57 1 89.62 281 PHE A C 1
ATOM 2243 O O . PHE A 1 281 ? 21.406 22.516 -5.078 1 89.62 281 PHE A O 1
ATOM 2250 N N . ASN A 1 282 ? 20.422 21.109 -6.531 1 88.88 282 ASN A N 1
ATOM 2251 C CA . ASN A 1 282 ? 21.688 20.516 -6.953 1 88.88 282 ASN A CA 1
ATOM 2252 C C . ASN A 1 282 ? 22.297 21.266 -8.133 1 88.88 282 ASN A C 1
ATOM 2254 O O . ASN A 1 282 ? 23.406 20.953 -8.562 1 88.88 282 ASN A O 1
ATOM 2258 N N . GLY A 1 283 ? 21.641 22.328 -8.656 1 91 283 GLY A N 1
ATOM 2259 C CA . GLY A 1 283 ? 22.156 23.125 -9.75 1 91 283 GLY A CA 1
ATOM 2260 C C . GLY A 1 283 ? 22.797 24.422 -9.297 1 91 283 GLY A C 1
ATOM 2261 O O . GLY A 1 283 ? 22.672 24.797 -8.133 1 91 283 GLY A O 1
ATOM 2262 N N . ARG A 1 284 ? 23.516 25.062 -10.312 1 93.56 284 ARG A N 1
ATOM 2263 C CA . ARG A 1 284 ? 24.062 26.391 -10.039 1 93.56 284 ARG A CA 1
ATOM 2264 C C . ARG A 1 284 ? 22.953 27.406 -9.773 1 93.56 284 ARG A C 1
ATOM 2266 O O . ARG A 1 284 ? 21.969 27.453 -10.508 1 93.56 284 ARG A O 1
ATOM 2273 N N . TYR A 1 285 ? 23.109 28.156 -8.664 1 95.69 285 TYR A N 1
ATOM 2274 C CA . TYR A 1 285 ? 22.094 29.125 -8.258 1 95.69 285 TYR A CA 1
ATOM 2275 C C . TYR A 1 285 ? 20.75 28.422 -8.016 1 95.69 285 TYR A C 1
ATOM 2277 O O . TYR A 1 285 ? 19.703 28.891 -8.484 1 95.69 285 TYR A O 1
ATOM 2285 N N . GLY A 1 286 ? 20.812 27.312 -7.309 1 94.69 286 GLY A N 1
ATOM 2286 C CA . GLY A 1 286 ? 19.656 26.469 -7.102 1 94.69 286 GLY A CA 1
ATOM 2287 C C . GLY A 1 286 ? 18.734 26.969 -5.996 1 94.69 286 GLY A C 1
ATOM 2288 O O . GLY A 1 286 ? 17.594 26.531 -5.879 1 94.69 286 GLY A O 1
ATOM 2289 N N . CYS A 1 287 ? 19.156 27.953 -5.227 1 95.25 287 CYS A N 1
ATOM 2290 C CA . CYS A 1 287 ? 18.328 28.5 -4.168 1 95.25 287 CYS A CA 1
ATOM 2291 C C . CYS A 1 287 ? 17.25 29.422 -4.738 1 95.25 287 CYS A C 1
ATOM 2293 O O . CYS A 1 287 ? 17.562 30.359 -5.473 1 95.25 287 CYS A O 1
ATOM 2295 N N . GLY A 1 288 ? 16.047 29.203 -4.441 1 95.06 288 GLY A N 1
ATOM 2296 C CA . GLY A 1 288 ? 14.938 29.984 -4.965 1 95.06 288 GLY A CA 1
ATOM 2297 C C . GLY A 1 288 ? 14.789 31.344 -4.301 1 95.06 288 GLY A C 1
ATOM 2298 O O . GLY A 1 288 ? 14.047 32.219 -4.777 1 95.06 288 GLY A O 1
ATOM 2299 N N . PHE A 1 289 ? 15.625 31.703 -3.266 1 96.44 289 PHE A N 1
ATOM 2300 C CA . PHE A 1 289 ? 15.43 32.906 -2.477 1 96.44 289 PHE A CA 1
ATOM 2301 C C . PHE A 1 289 ? 16.625 33.875 -2.627 1 96.44 289 PHE A C 1
ATOM 2303 O O . PHE A 1 289 ? 16.516 35.062 -2.348 1 96.44 289 PHE A O 1
ATOM 2310 N N . CYS A 1 290 ? 17.781 33.312 -2.994 1 96 290 CYS A N 1
ATOM 2311 C CA . CYS A 1 290 ? 18.969 34.156 -3.117 1 96 290 CYS A CA 1
ATOM 2312 C C . CYS A 1 290 ? 19.844 33.719 -4.281 1 96 290 CYS A C 1
ATOM 2314 O O . CYS A 1 290 ? 19.531 32.719 -4.949 1 96 290 CYS A O 1
ATOM 2316 N N . LEU A 1 291 ? 20.922 34.438 -4.516 1 95.81 291 LEU A N 1
ATOM 2317 C CA . LEU A 1 291 ? 21.781 34.188 -5.668 1 95.81 291 LEU A CA 1
ATOM 2318 C C . LEU A 1 291 ? 23.062 33.5 -5.238 1 95.81 291 LEU A C 1
ATOM 2320 O O . LEU A 1 291 ? 24.141 33.75 -5.793 1 95.81 291 LEU A O 1
ATOM 2324 N N . HIS A 1 292 ? 22.938 32.688 -4.191 1 94.38 292 HIS A N 1
ATOM 2325 C CA . HIS A 1 292 ? 24.078 31.859 -3.824 1 94.38 292 HIS A CA 1
ATOM 2326 C C . HIS A 1 292 ? 24.359 30.781 -4.879 1 94.38 292 HIS A C 1
ATOM 2328 O O . HIS A 1 292 ? 23.5 29.953 -5.156 1 94.38 292 HIS A O 1
ATOM 2334 N N . MET A 1 293 ? 25.5 30.75 -5.438 1 93.5 293 MET A N 1
ATOM 2335 C CA . MET A 1 293 ? 25.828 29.875 -6.555 1 93.5 293 MET A CA 1
ATOM 2336 C C . MET A 1 293 ? 26.016 28.438 -6.082 1 93.5 293 MET A C 1
ATOM 2338 O O . MET A 1 293 ? 25.766 27.484 -6.828 1 93.5 293 MET A O 1
ATOM 2342 N N . GLY A 1 294 ? 26.359 28.219 -4.91 1 91.81 294 GLY A N 1
ATOM 2343 C CA . GLY A 1 294 ? 26.734 26.906 -4.402 1 91.81 294 GLY A CA 1
ATOM 2344 C C . GLY A 1 294 ? 28.078 26.438 -4.918 1 91.81 294 GLY A C 1
ATOM 2345 O O . GLY A 1 294 ? 28.688 27.078 -5.777 1 91.81 294 GLY A O 1
ATOM 2346 N N . GLU A 1 295 ? 28.625 25.344 -4.293 1 92.88 295 GLU A N 1
ATOM 2347 C CA . GLU A 1 295 ? 29.891 24.734 -4.676 1 92.88 295 GLU A CA 1
ATOM 2348 C C . GLU A 1 295 ? 29.781 23.219 -4.723 1 92.88 295 GLU A C 1
ATOM 2350 O O . GLU A 1 295 ? 29.062 22.609 -3.92 1 92.88 295 GLU A O 1
ATOM 2355 N N . ILE A 1 296 ? 30.391 22.672 -5.676 1 93.19 296 ILE A N 1
ATOM 2356 C CA . ILE A 1 296 ? 30.422 21.219 -5.77 1 93.19 296 ILE A CA 1
ATOM 2357 C C . ILE A 1 296 ? 31.594 20.672 -4.957 1 93.19 296 ILE A C 1
ATOM 2359 O O . ILE A 1 296 ? 32.75 21.062 -5.168 1 93.19 296 ILE A O 1
ATOM 2363 N N . VAL A 1 297 ? 31.297 19.797 -4.035 1 92.06 297 VAL A N 1
ATOM 2364 C CA . VAL A 1 297 ? 32.312 19.219 -3.18 1 92.06 297 VAL A CA 1
ATOM 2365 C C . VAL A 1 297 ? 32.219 17.688 -3.201 1 92.06 297 VAL A C 1
ATOM 2367 O O . VAL A 1 297 ? 31.141 17.141 -3.449 1 92.06 297 VAL A O 1
ATOM 2370 N N . PRO A 1 298 ? 33.312 16.984 -3.059 1 86.5 298 PRO A N 1
ATOM 2371 C CA . PRO A 1 298 ? 33.25 15.523 -2.979 1 86.5 298 PRO A CA 1
ATOM 2372 C C . PRO A 1 298 ? 32.562 15.023 -1.71 1 86.5 298 PRO A C 1
ATOM 2374 O O . PRO A 1 298 ? 32.75 15.609 -0.637 1 86.5 298 PRO A O 1
ATOM 2377 N N . LYS A 1 299 ? 31.703 14.109 -1.805 1 81.06 299 LYS A N 1
ATOM 2378 C CA . LYS A 1 299 ? 31.031 13.469 -0.67 1 81.06 299 LYS A CA 1
ATOM 2379 C C . LYS A 1 299 ? 30.875 11.969 -0.9 1 81.06 299 LYS A C 1
ATOM 2381 O O . LYS A 1 299 ? 30.141 11.547 -1.797 1 81.06 299 LYS A O 1
ATOM 2386 N N . GLY A 1 300 ? 31.453 11.211 0.013 1 66.94 300 GLY A N 1
ATOM 2387 C CA . GLY A 1 300 ? 31.484 9.773 -0.213 1 66.94 300 GLY A CA 1
ATOM 2388 C C . GLY A 1 300 ? 32.125 9.391 -1.537 1 66.94 300 GLY A C 1
ATOM 2389 O O . GLY A 1 300 ? 33.25 9.797 -1.831 1 66.94 300 GLY A O 1
ATOM 2390 N N . LYS A 1 301 ? 31.281 8.664 -2.281 1 64.25 301 LYS A N 1
ATOM 2391 C CA . LYS A 1 301 ? 31.797 8.172 -3.555 1 64.25 301 LYS A CA 1
ATOM 2392 C C . LYS A 1 301 ? 31.391 9.078 -4.707 1 64.25 301 LYS A C 1
ATOM 2394 O O . LYS A 1 301 ? 31.734 8.82 -5.863 1 64.25 301 LYS A O 1
ATOM 2399 N N . GLY A 1 302 ? 30.719 10.195 -4.375 1 79.69 302 GLY A N 1
ATOM 2400 C CA . GLY A 1 302 ? 30.234 11.102 -5.402 1 79.69 302 GLY A CA 1
ATOM 2401 C C . GLY A 1 302 ? 30.438 12.562 -5.066 1 79.69 302 GLY A C 1
ATOM 2402 O O . GLY A 1 302 ? 31.422 12.914 -4.406 1 79.69 302 GLY A O 1
ATOM 2403 N N . PHE A 1 303 ? 29.75 13.438 -5.809 1 84.81 303 PHE A N 1
ATOM 2404 C CA . PHE A 1 303 ? 29.828 14.883 -5.613 1 84.81 303 PHE A CA 1
ATOM 2405 C C . PHE A 1 303 ? 28.469 15.438 -5.227 1 84.81 303 PHE A C 1
ATOM 2407 O O . PHE A 1 303 ? 27.422 14.852 -5.555 1 84.81 303 PHE A O 1
ATOM 2414 N N . THR A 1 304 ? 28.484 16.406 -4.367 1 88.12 304 THR A N 1
ATOM 2415 C CA . THR A 1 304 ? 27.234 17.078 -3.967 1 88.12 304 THR A CA 1
ATOM 2416 C C . THR A 1 304 ? 27.406 18.594 -3.992 1 88.12 304 THR A C 1
ATOM 2418 O O . THR A 1 304 ? 28.516 19.094 -3.852 1 88.12 304 THR A O 1
ATOM 2421 N N . ARG A 1 305 ? 26.391 19.281 -4.301 1 92.25 305 ARG A N 1
ATOM 2422 C CA . ARG A 1 305 ? 26.406 20.734 -4.23 1 92.25 305 ARG A CA 1
ATOM 2423 C C . ARG A 1 305 ? 26.094 21.219 -2.82 1 92.25 305 ARG A C 1
ATOM 2425 O O . ARG A 1 305 ? 25.141 20.75 -2.197 1 92.25 305 ARG A O 1
ATOM 2432 N N . VAL A 1 306 ? 26.922 22.109 -2.309 1 94.62 306 VAL A N 1
ATOM 2433 C CA . VAL A 1 306 ? 26.75 22.672 -0.972 1 94.62 306 VAL A CA 1
ATOM 2434 C C . VAL A 1 306 ? 26.719 24.188 -1.053 1 94.62 306 VAL A C 1
ATOM 2436 O O . VAL A 1 306 ? 26.984 24.766 -2.111 1 94.62 306 VAL A O 1
ATOM 2439 N N . TYR A 1 307 ? 26.297 24.859 -0.008 1 93.75 307 TYR A N 1
ATOM 2440 C CA . TYR A 1 307 ? 26.156 26.312 0.067 1 93.75 307 TYR A CA 1
ATOM 2441 C C . TYR A 1 307 ? 26.969 26.875 1.235 1 93.75 307 TYR A C 1
ATOM 2443 O O . TYR A 1 307 ? 26.391 27.344 2.223 1 93.75 307 TYR A O 1
ATOM 2451 N N . PRO A 1 308 ? 28.203 26.859 1.098 1 91.25 308 PRO A N 1
ATOM 2452 C CA . PRO A 1 308 ? 29.062 27.312 2.193 1 91.25 308 PRO A CA 1
ATOM 2453 C C . PRO A 1 308 ? 28.938 28.828 2.439 1 91.25 308 PRO A C 1
ATOM 2455 O O . PRO A 1 308 ? 28.547 29.562 1.54 1 91.25 308 PRO A O 1
ATOM 2458 N N . HIS A 1 309 ? 29.188 29.188 3.754 1 83.31 309 HIS A N 1
ATOM 2459 C CA . HIS A 1 309 ? 29.109 30.594 4.117 1 83.31 309 HIS A CA 1
ATOM 2460 C C . HIS A 1 309 ? 30.25 31.391 3.469 1 83.31 309 HIS A C 1
ATOM 2462 O O . HIS A 1 309 ? 31.375 30.906 3.396 1 83.31 309 HIS A O 1
ATOM 2468 N N . SER A 1 310 ? 29.797 32.375 2.764 1 73.69 310 SER A N 1
ATOM 2469 C CA . SER A 1 310 ? 30.781 33.281 2.209 1 73.69 310 SER A CA 1
ATOM 2470 C C . SER A 1 310 ? 30.766 34.625 2.961 1 73.69 310 SER A C 1
ATOM 2472 O O . SER A 1 310 ? 29.844 34.906 3.729 1 73.69 310 SER A O 1
ATOM 2474 N N . THR A 1 311 ? 31.781 35.344 2.928 1 64.69 311 THR A N 1
ATOM 2475 C CA . THR A 1 311 ? 31.953 36.625 3.619 1 64.69 311 THR A CA 1
ATOM 2476 C C . THR A 1 311 ? 30.844 37.594 3.26 1 64.69 311 THR A C 1
ATOM 2478 O O . THR A 1 311 ? 30.422 38.406 4.098 1 64.69 311 THR A O 1
ATOM 2481 N N . GLU A 1 312 ? 30.359 37.344 2.082 1 76.56 312 GLU A N 1
ATOM 2482 C CA . GLU A 1 312 ? 29.281 38.25 1.688 1 76.56 312 GLU A CA 1
ATOM 2483 C C . GLU A 1 312 ? 27.953 37.5 1.593 1 76.56 312 GLU A C 1
ATOM 2485 O O . GLU A 1 312 ? 27.891 36.406 1.05 1 76.56 312 GLU A O 1
ATOM 2490 N N . TYR A 1 313 ? 26.953 38.094 2.314 1 79.81 313 TYR A N 1
ATOM 2491 C CA . TYR A 1 313 ? 25.609 37.531 2.207 1 79.81 313 TYR A CA 1
ATOM 2492 C C . TYR A 1 313 ? 25.141 37.531 0.759 1 79.81 313 TYR A C 1
ATOM 2494 O O . TYR A 1 313 ? 25.297 38.5 0.042 1 79.81 313 TYR A O 1
ATOM 2502 N N . PRO A 1 314 ? 24.75 36.406 0.418 1 89.44 314 PRO A N 1
ATOM 2503 C CA . PRO A 1 314 ? 24.234 36.406 -0.952 1 89.44 314 PRO A CA 1
ATOM 2504 C C . PRO A 1 314 ? 23.062 37.344 -1.158 1 89.44 314 PRO A C 1
ATOM 2506 O O . PRO A 1 314 ? 22.25 37.531 -0.25 1 89.44 314 PRO A O 1
ATOM 2509 N N . GLN A 1 315 ? 23.062 37.969 -2.311 1 93.44 315 GLN A N 1
ATOM 2510 C CA . GLN A 1 315 ? 21.953 38.844 -2.658 1 93.44 315 GLN A CA 1
ATOM 2511 C C . GLN A 1 315 ? 20.641 38.094 -2.748 1 93.44 315 GLN A C 1
ATOM 2513 O O . GLN A 1 315 ? 20.594 37 -3.291 1 93.44 315 GLN A O 1
ATOM 2518 N N . LEU A 1 316 ? 19.625 38.656 -2.17 1 95.94 316 LEU A N 1
ATOM 2519 C CA . LEU A 1 316 ? 18.312 38.062 -2.256 1 95.94 316 LEU A CA 1
ATOM 2520 C C . LEU A 1 316 ? 17.719 38.25 -3.646 1 95.94 316 LEU A C 1
ATOM 2522 O O . LEU A 1 316 ? 17.938 39.281 -4.293 1 95.94 316 LEU A O 1
ATOM 2526 N N . ARG A 1 317 ? 17.047 37.312 -4.07 1 96.81 317 ARG A N 1
ATOM 2527 C CA . ARG A 1 317 ? 16.328 37.438 -5.34 1 96.81 317 ARG A CA 1
ATOM 2528 C C . ARG A 1 317 ? 15.148 38.375 -5.215 1 96.81 317 ARG A C 1
ATOM 2530 O O . ARG A 1 317 ? 14.555 38.5 -4.141 1 96.81 317 ARG A O 1
ATOM 2537 N N . THR A 1 318 ? 14.859 39.062 -6.312 1 96.94 318 THR A N 1
ATOM 2538 C CA . THR A 1 318 ? 13.68 39.938 -6.371 1 96.94 318 THR A CA 1
ATOM 2539 C C . THR A 1 318 ? 12.773 39.531 -7.531 1 96.94 318 THR A C 1
ATOM 2541 O O . THR A 1 318 ? 13.219 38.875 -8.477 1 96.94 318 THR A O 1
ATOM 2544 N N . HIS A 1 319 ? 11.531 39.938 -7.355 1 97.06 319 HIS A N 1
ATOM 2545 C CA . HIS A 1 319 ? 10.539 39.656 -8.391 1 97.06 319 HIS A CA 1
ATOM 2546 C C . HIS A 1 319 ? 10.977 40.219 -9.742 1 97.06 319 HIS A C 1
ATOM 2548 O O . HIS A 1 319 ? 10.961 39.5 -10.742 1 97.06 319 HIS A O 1
ATOM 2554 N N . ASP A 1 320 ? 11.438 41.438 -9.789 1 96.69 320 ASP A N 1
ATOM 2555 C CA . ASP A 1 320 ? 11.805 42.125 -11.031 1 96.69 320 ASP A CA 1
ATOM 2556 C C . ASP A 1 320 ? 13.039 41.469 -11.664 1 96.69 320 ASP A C 1
ATOM 2558 O O . ASP A 1 320 ? 13.07 41.25 -12.875 1 96.69 320 ASP A O 1
ATOM 2562 N N . GLN A 1 321 ? 13.961 41.25 -10.844 1 96.81 321 GLN A N 1
ATOM 2563 C CA . GLN A 1 321 ? 15.18 40.625 -11.328 1 96.81 321 GLN A CA 1
ATOM 2564 C C . GLN A 1 321 ? 14.898 39.25 -11.914 1 96.81 321 GLN A C 1
ATOM 2566 O O . GLN A 1 321 ? 15.43 38.875 -12.969 1 96.81 321 GLN A O 1
ATOM 2571 N N . THR A 1 322 ? 14.102 38.5 -11.25 1 97.25 322 THR A N 1
ATOM 2572 C CA . THR A 1 322 ? 13.766 37.156 -11.688 1 97.25 322 THR A CA 1
ATOM 2573 C C . THR A 1 322 ? 12.977 37.156 -12.984 1 97.25 322 THR A C 1
ATOM 2575 O O . THR A 1 322 ? 13.18 36.312 -13.867 1 97.25 322 THR A O 1
ATOM 2578 N N . THR A 1 323 ? 12.039 38.125 -13.117 1 96.94 323 THR A N 1
ATOM 2579 C CA . THR A 1 323 ? 11.258 38.281 -14.336 1 96.94 323 THR A CA 1
ATOM 2580 C C . THR A 1 323 ? 12.164 38.594 -15.516 1 96.94 323 THR A C 1
ATOM 2582 O O . THR A 1 323 ? 11.992 38.062 -16.609 1 96.94 323 THR A O 1
ATOM 2585 N N . ASN A 1 324 ? 13.133 39.438 -15.305 1 97 324 ASN A N 1
ATOM 2586 C CA . ASN A 1 324 ? 14.094 39.781 -16.344 1 97 324 ASN A CA 1
ATOM 2587 C C . ASN A 1 324 ? 14.977 38.594 -16.719 1 97 324 ASN A C 1
ATOM 2589 O O . ASN A 1 324 ? 15.273 38.406 -17.906 1 97 324 ASN A O 1
ATOM 2593 N N . GLN A 1 325 ? 15.375 37.938 -15.719 1 97.38 325 GLN A N 1
ATOM 2594 C CA . GLN A 1 325 ? 16.203 36.75 -15.953 1 97.38 325 GLN A CA 1
ATOM 2595 C C . GLN A 1 325 ? 15.43 35.688 -16.734 1 97.38 325 GLN A C 1
ATOM 2597 O O . GLN A 1 325 ? 16.016 34.969 -17.547 1 97.38 325 GLN A O 1
ATOM 2602 N N . ALA A 1 326 ? 14.148 35.562 -16.469 1 97.12 326 ALA A N 1
ATOM 2603 C CA . ALA A 1 326 ? 13.305 34.594 -17.188 1 97.12 326 ALA A CA 1
ATOM 2604 C C . ALA A 1 326 ? 13.234 34.938 -18.672 1 97.12 326 ALA A C 1
ATOM 2606 O O . ALA A 1 326 ? 13.305 34.062 -19.531 1 97.12 326 ALA A O 1
ATOM 2607 N N . SER A 1 327 ? 13.102 36.25 -18.969 1 96.06 327 SER A N 1
ATOM 2608 C CA . SER A 1 327 ? 13.078 36.719 -20.359 1 96.06 327 SER A CA 1
ATOM 2609 C C . SER A 1 327 ? 14.414 36.438 -21.047 1 96.06 327 SER A C 1
ATOM 2611 O O . SER A 1 327 ? 14.438 36.031 -22.203 1 96.06 327 SER A O 1
ATOM 2613 N N . ALA A 1 328 ? 15.461 36.625 -20.359 1 96.75 328 ALA A N 1
ATOM 2614 C CA . ALA A 1 328 ? 16.797 36.375 -20.891 1 96.75 328 ALA A CA 1
ATOM 2615 C C . ALA A 1 328 ? 17.031 34.906 -21.141 1 96.75 328 ALA A C 1
ATOM 2617 O O . ALA A 1 328 ? 17.719 34.531 -22.094 1 96.75 328 ALA A O 1
ATOM 2618 N N . ALA A 1 329 ? 16.516 34.125 -20.266 1 96.56 329 ALA A N 1
ATOM 2619 C CA . ALA A 1 329 ? 16.672 32.656 -20.391 1 96.56 329 ALA A CA 1
ATOM 2620 C C . ALA A 1 329 ? 15.992 32.156 -21.656 1 96.56 329 ALA A C 1
ATOM 2622 O O . ALA A 1 329 ? 16.5 31.234 -22.312 1 96.56 329 ALA A O 1
ATOM 2623 N N . ILE A 1 330 ? 14.828 32.656 -21.984 1 93.31 330 ILE A N 1
ATOM 2624 C CA . ILE A 1 330 ? 14.117 32.281 -23.188 1 93.31 330 ILE A CA 1
ATOM 2625 C C . ILE A 1 330 ? 14.969 32.625 -24.422 1 93.31 330 ILE A C 1
ATOM 2627 O O . ILE A 1 330 ? 15.062 31.828 -25.359 1 93.31 330 ILE A O 1
ATOM 2631 N N . GLN A 1 331 ? 15.609 33.781 -24.375 1 93.44 331 GLN A N 1
ATOM 2632 C CA . GLN A 1 331 ? 16.391 34.281 -25.516 1 93.44 331 GLN A CA 1
ATOM 2633 C C . GLN A 1 331 ? 17.672 33.469 -25.703 1 93.44 331 GLN A C 1
ATOM 2635 O O . GLN A 1 331 ? 18.047 33.156 -26.828 1 93.44 331 GLN A O 1
ATOM 2640 N N . SER A 1 332 ? 18.266 33.094 -24.656 1 93.75 332 SER A N 1
ATOM 2641 C CA . SER A 1 332 ? 19.562 32.438 -24.719 1 93.75 332 SER A CA 1
ATOM 2642 C C . SER A 1 332 ? 19.375 30.906 -24.734 1 93.75 332 SER A C 1
ATOM 2644 O O . SER A 1 332 ? 20.328 30.172 -25.016 1 93.75 332 SER A O 1
ATOM 2646 N N . ASP A 1 333 ? 18.203 30.406 -24.453 1 91.31 333 ASP A N 1
ATOM 2647 C CA . ASP A 1 333 ? 17.891 28.984 -24.375 1 91.31 333 ASP A CA 1
ATOM 2648 C C . ASP A 1 333 ? 18.766 28.281 -23.344 1 91.31 333 ASP A C 1
ATOM 2650 O O . ASP A 1 333 ? 19.234 27.172 -23.578 1 91.31 333 ASP A O 1
ATOM 2654 N N . THR A 1 334 ? 19.219 29.016 -22.375 1 93.62 334 THR A N 1
ATOM 2655 C CA . THR A 1 334 ? 19.984 28.531 -21.234 1 93.62 334 THR A CA 1
ATOM 2656 C C . THR A 1 334 ? 19.531 29.219 -19.953 1 93.62 334 THR A C 1
ATOM 2658 O O . THR A 1 334 ? 18.969 30.312 -19.984 1 93.62 334 THR A O 1
ATOM 2661 N N . ASP A 1 335 ? 19.719 28.609 -18.891 1 94.44 335 ASP A N 1
ATOM 2662 C CA . ASP A 1 335 ? 19.312 29.203 -17.625 1 94.44 335 ASP A CA 1
ATOM 2663 C C . ASP A 1 335 ? 20.156 30.422 -17.312 1 94.44 335 ASP A C 1
ATOM 2665 O O . ASP A 1 335 ? 21.344 30.484 -17.656 1 94.44 335 ASP A O 1
ATOM 2669 N N . VAL A 1 336 ? 19.625 31.406 -16.672 1 97.19 336 VAL A N 1
ATOM 2670 C CA . VAL A 1 336 ? 20.312 32.594 -16.203 1 97.19 336 VAL A CA 1
ATOM 2671 C C . VAL A 1 336 ? 20.234 32.688 -14.688 1 97.19 336 VAL A C 1
ATOM 2673 O O . VAL A 1 336 ? 19.172 32.969 -14.133 1 97.19 336 VAL A O 1
ATOM 2676 N N . ASN A 1 337 ? 21.328 32.438 -14.039 1 96.5 337 ASN A N 1
ATOM 2677 C CA . ASN A 1 337 ? 21.422 32.438 -12.578 1 96.5 337 ASN A CA 1
ATOM 2678 C C . ASN A 1 337 ? 20.406 31.484 -11.969 1 96.5 337 ASN A C 1
ATOM 2680 O O . ASN A 1 337 ? 19.719 31.828 -11 1 96.5 337 ASN A O 1
ATOM 2684 N N . GLY A 1 338 ? 20.234 30.391 -12.625 1 96.69 338 GLY A N 1
ATOM 2685 C CA . GLY A 1 338 ? 19.359 29.344 -12.094 1 96.69 338 GLY A CA 1
ATOM 2686 C C . GLY A 1 338 ? 17.938 29.438 -12.617 1 96.69 338 GLY A C 1
ATOM 2687 O O . GLY A 1 338 ? 17.156 28.5 -12.445 1 96.69 338 GLY A O 1
ATOM 2688 N N . VAL A 1 339 ? 17.531 30.562 -13.266 1 97.69 339 VAL A N 1
ATOM 2689 C CA . VAL A 1 339 ? 16.188 30.734 -13.805 1 97.69 339 VAL A CA 1
ATOM 2690 C C . VAL A 1 339 ? 16.109 30.109 -15.203 1 97.69 339 VAL A C 1
ATOM 2692 O O . VAL A 1 339 ? 16.875 30.484 -16.094 1 97.69 339 VAL A O 1
ATOM 2695 N N . LYS A 1 340 ? 15.227 29.203 -15.445 1 96.38 340 LYS A N 1
ATOM 2696 C CA . LYS A 1 340 ? 15.141 28.422 -16.688 1 96.38 340 LYS A CA 1
ATOM 2697 C C . LYS A 1 340 ? 14.172 29.078 -17.672 1 96.38 340 LYS A C 1
ATOM 2699 O O . LYS A 1 340 ? 14.289 28.891 -18.875 1 96.38 340 LYS A O 1
ATOM 2704 N N . GLY A 1 341 ? 13.148 29.766 -17.141 1 95.88 341 GLY A N 1
ATOM 2705 C CA . GLY A 1 341 ? 12.109 30.375 -17.953 1 95.88 341 GLY A CA 1
ATOM 2706 C C . GLY A 1 341 ? 11.031 31.047 -17.109 1 95.88 341 GLY A C 1
ATOM 2707 O O . GLY A 1 341 ? 11.141 31.109 -15.891 1 95.88 341 GLY A O 1
ATOM 2708 N N . PRO A 1 342 ? 10.07 31.562 -17.766 1 95.44 342 PRO A N 1
ATOM 2709 C CA . PRO A 1 342 ? 8.992 32.219 -17.031 1 95.44 342 PRO A CA 1
ATOM 2710 C C . PRO A 1 342 ? 8.031 31.219 -16.375 1 95.44 342 PRO A C 1
ATOM 2712 O O . PRO A 1 342 ? 7.605 30.25 -17.016 1 95.44 342 PRO A O 1
ATOM 2715 N N . SER A 1 343 ? 7.742 31.484 -15.117 1 96.75 343 SER A N 1
ATOM 2716 C CA . SER A 1 343 ? 6.734 30.703 -14.414 1 96.75 343 SER A CA 1
ATOM 2717 C C . SER A 1 343 ? 5.324 31.156 -14.789 1 96.75 343 SER A C 1
ATOM 2719 O O . SER A 1 343 ? 5.086 32.344 -15.016 1 96.75 343 SER A O 1
ATOM 2721 N N . GLN A 1 344 ? 4.402 30.172 -14.836 1 96.19 344 GLN A N 1
ATOM 2722 C CA . GLN A 1 344 ? 2.998 30.5 -15.078 1 96.19 344 GLN A CA 1
ATOM 2723 C C . GLN A 1 344 ? 2.436 31.391 -13.977 1 96.19 344 GLN A C 1
ATOM 2725 O O . GLN A 1 344 ? 1.478 32.125 -14.195 1 96.19 344 GLN A O 1
ATOM 2730 N N . LEU A 1 345 ? 3.039 31.391 -12.812 1 97.56 345 LEU A N 1
ATOM 2731 C CA . LEU A 1 345 ? 2.533 32.125 -11.648 1 97.56 345 LEU A CA 1
ATOM 2732 C C . LEU A 1 345 ? 2.809 33.594 -11.773 1 97.56 345 LEU A C 1
ATOM 2734 O O . LEU A 1 345 ? 2.23 34.406 -11.039 1 97.56 345 LEU A O 1
ATOM 2738 N N . LEU A 1 346 ? 3.691 34 -12.711 1 96.81 346 LEU A N 1
ATOM 2739 C CA . LEU A 1 346 ? 3.949 35.406 -12.953 1 96.81 346 LEU A CA 1
ATOM 2740 C C . LEU A 1 346 ? 2.686 36.125 -13.43 1 96.81 346 LEU A C 1
ATOM 2742 O O . LEU A 1 346 ? 2.584 37.344 -13.336 1 96.81 346 LEU A O 1
ATOM 2746 N N . LEU A 1 347 ? 1.743 35.344 -13.883 1 96.31 347 LEU A N 1
ATOM 2747 C CA . LEU A 1 347 ? 0.511 35.906 -14.43 1 96.31 347 LEU A CA 1
ATOM 2748 C C . LEU A 1 347 ? -0.513 36.125 -13.32 1 96.31 347 LEU A C 1
ATOM 2750 O O . LEU A 1 347 ? -1.541 36.781 -13.547 1 96.31 347 LEU A O 1
ATOM 2754 N N . LEU A 1 348 ? -0.274 35.719 -12.125 1 96.81 348 LEU A N 1
ATOM 2755 C CA . LEU A 1 348 ? -1.196 35.938 -11.016 1 96.81 348 LEU A CA 1
ATOM 2756 C C . LEU A 1 348 ? -1.191 37.406 -10.57 1 96.81 348 LEU A C 1
ATOM 2758 O O . LEU A 1 348 ? -0.137 38.031 -10.539 1 96.81 348 LEU A O 1
ATOM 2762 N N . PRO A 1 349 ? -2.365 37.875 -10.258 1 93.69 349 PRO A N 1
ATOM 2763 C CA . PRO A 1 349 ? -2.42 39.281 -9.781 1 93.69 349 PRO A CA 1
ATOM 2764 C C . PRO A 1 349 ? -1.811 39.438 -8.391 1 93.69 349 PRO A C 1
ATOM 2766 O O . PRO A 1 349 ? -2.023 38.594 -7.512 1 93.69 349 PRO A O 1
ATOM 2769 N N . ASN A 1 350 ? -1.045 40.531 -8.234 1 90.5 350 ASN A N 1
ATOM 2770 C CA . ASN A 1 350 ? -0.475 40.875 -6.938 1 90.5 350 ASN A CA 1
ATOM 2771 C C . ASN A 1 350 ? 0.35 39.719 -6.363 1 90.5 350 ASN A C 1
ATOM 2773 O O . ASN A 1 350 ? 0.26 39.406 -5.172 1 90.5 350 ASN A O 1
ATOM 2777 N N . PHE A 1 351 ? 1.01 38.969 -7.227 1 95.44 351 PHE A N 1
ATOM 2778 C CA . PHE A 1 351 ? 1.788 37.812 -6.805 1 95.44 351 PHE A CA 1
ATOM 2779 C C . PHE A 1 351 ? 3.27 38.031 -7.098 1 95.44 351 PHE A C 1
ATOM 2781 O O . PHE A 1 351 ? 3.645 38.344 -8.227 1 95.44 351 PHE A O 1
ATOM 2788 N N . ASP A 1 352 ? 4.074 37.906 -6.062 1 96.44 352 ASP A N 1
ATOM 2789 C CA . ASP A 1 352 ? 5.527 38 -6.172 1 96.44 352 ASP A CA 1
ATOM 2790 C C . ASP A 1 352 ? 6.137 36.594 -6.27 1 96.44 352 ASP A C 1
ATOM 2792 O O . ASP A 1 352 ? 5.961 35.781 -5.367 1 96.44 352 ASP A O 1
ATOM 2796 N N . ILE A 1 353 ? 6.918 36.312 -7.316 1 97.44 353 ILE A N 1
ATOM 2797 C CA . ILE A 1 353 ? 7.379 34.969 -7.648 1 97.44 353 ILE A CA 1
ATOM 2798 C C . ILE A 1 353 ? 8.43 34.531 -6.633 1 97.44 353 ILE A C 1
ATOM 2800 O O . ILE A 1 353 ? 8.773 33.344 -6.57 1 97.44 353 ILE A O 1
ATOM 2804 N N . ILE A 1 354 ? 8.922 35.438 -5.801 1 97.06 354 ILE A N 1
ATOM 2805 C CA . ILE A 1 354 ? 9.906 35.094 -4.781 1 97.06 354 ILE A CA 1
ATOM 2806 C C . ILE A 1 354 ? 9.258 35.156 -3.398 1 97.06 354 ILE A C 1
ATOM 2808 O O . ILE A 1 354 ? 9.234 34.156 -2.672 1 97.06 354 ILE A O 1
ATOM 2812 N N . LYS A 1 355 ? 8.562 36.25 -3.076 1 96.19 355 LYS A N 1
ATOM 2813 C CA . LYS A 1 355 ? 8.086 36.531 -1.728 1 96.19 355 LYS A CA 1
ATOM 2814 C C . LYS A 1 355 ? 6.859 35.688 -1.381 1 96.19 355 LYS A C 1
ATOM 2816 O O . LYS A 1 355 ? 6.504 35.562 -0.208 1 96.19 355 LYS A O 1
ATOM 2821 N N . HIS A 1 356 ? 6.172 35.219 -2.365 1 97 356 HIS A N 1
ATOM 2822 C CA . HIS A 1 356 ? 4.977 34.438 -2.09 1 97 356 HIS A CA 1
ATOM 2823 C C . HIS A 1 356 ? 5.316 32.938 -1.937 1 97 356 HIS A C 1
ATOM 2825 O O . HIS A 1 356 ? 4.426 32.094 -1.968 1 97 356 HIS A O 1
ATOM 2831 N N . PHE A 1 357 ? 6.594 32.625 -1.815 1 97 357 PHE A N 1
ATOM 2832 C CA . PHE A 1 357 ? 7.078 31.297 -1.463 1 97 357 PHE A CA 1
ATOM 2833 C C . PHE A 1 357 ? 7.82 31.328 -0.134 1 97 357 PHE A C 1
ATOM 2835 O O . PHE A 1 357 ? 8.328 32.375 0.279 1 97 357 PHE A O 1
ATOM 2842 N N . VAL A 1 358 ? 7.82 30.25 0.579 1 95.81 358 VAL A N 1
ATOM 2843 C CA . VAL A 1 358 ? 8.523 30.141 1.852 1 95.81 358 VAL A CA 1
ATOM 2844 C C . VAL A 1 358 ? 9.281 28.812 1.913 1 95.81 358 VAL A C 1
ATOM 2846 O O . VAL A 1 358 ? 8.867 27.828 1.291 1 95.81 358 VAL A O 1
ATOM 2849 N N . PRO A 1 359 ? 10.438 28.797 2.551 1 95.06 359 PRO A N 1
ATOM 2850 C CA . PRO A 1 359 ? 11.031 27.5 2.857 1 95.06 359 PRO A CA 1
ATOM 2851 C C . PRO A 1 359 ? 10.227 26.703 3.887 1 95.06 359 PRO A C 1
ATOM 2853 O O . PRO A 1 359 ? 10.234 27.047 5.074 1 95.06 359 PRO A O 1
ATOM 2856 N N . GLU A 1 360 ? 9.438 25.859 3.521 1 92.69 360 GLU A N 1
ATOM 2857 C CA . GLU A 1 360 ? 8.539 25.156 4.43 1 92.69 360 GLU A CA 1
ATOM 2858 C C . GLU A 1 360 ? 9.32 24.266 5.395 1 92.69 360 GLU A C 1
ATOM 2860 O O . GLU A 1 360 ? 10.234 23.531 4.98 1 92.69 360 GLU A O 1
ATOM 2865 N N . TYR A 1 361 ? 9.047 24.328 6.676 1 95.25 361 TYR A N 1
ATOM 2866 C CA . TYR A 1 361 ? 9.945 23.812 7.707 1 95.25 361 TYR A CA 1
ATOM 2867 C C . TYR A 1 361 ? 9.766 22.312 7.875 1 95.25 361 TYR A C 1
ATOM 2869 O O . TYR A 1 361 ? 10.656 21.625 8.383 1 95.25 361 TYR A O 1
ATOM 2877 N N . MET A 1 362 ? 8.609 21.688 7.457 1 96.44 362 MET A N 1
ATOM 2878 C CA . MET A 1 362 ? 8.453 20.234 7.582 1 96.44 362 MET A CA 1
ATOM 2879 C C . MET A 1 362 ? 9.562 19.5 6.836 1 96.44 362 MET A C 1
ATOM 2881 O O . MET A 1 362 ? 10.18 18.578 7.379 1 96.44 362 MET A O 1
ATOM 2885 N N . HIS A 1 363 ? 9.852 19.922 5.629 1 96.44 363 HIS A N 1
ATOM 2886 C CA . HIS A 1 363 ? 10.844 19.266 4.793 1 96.44 363 HIS A CA 1
ATOM 2887 C C . HIS A 1 363 ? 12.242 19.828 5.035 1 96.44 363 HIS A C 1
ATOM 2889 O O . HIS A 1 363 ? 13.227 19.078 5.027 1 96.44 363 HIS A O 1
ATOM 2895 N N . SER A 1 364 ? 12.391 21.109 5.262 1 97 364 SER A N 1
ATOM 2896 C CA . SER A 1 364 ? 13.703 21.734 5.359 1 97 364 SER A CA 1
ATOM 2897 C C . SER A 1 364 ? 14.328 21.5 6.73 1 97 364 SER A C 1
ATOM 2899 O O . SER A 1 364 ? 15.531 21.281 6.844 1 97 364 SER A O 1
ATOM 2901 N N . VAL A 1 365 ? 13.469 21.469 7.781 1 98.19 365 VAL A N 1
ATOM 2902 C CA . VAL A 1 365 ? 14.008 21.391 9.133 1 98.19 365 VAL A CA 1
ATOM 2903 C C . VAL A 1 365 ? 13.805 19.969 9.68 1 98.19 365 VAL A C 1
ATOM 2905 O O . VAL A 1 365 ? 14.773 19.266 9.969 1 98.19 365 VAL A O 1
ATOM 2908 N N . CYS A 1 366 ? 12.547 19.547 9.727 1 97.62 366 CYS A N 1
ATOM 2909 C CA . CYS A 1 366 ? 12.242 18.281 10.367 1 97.62 366 CYS A CA 1
ATOM 2910 C C . CYS A 1 366 ? 12.82 17.109 9.578 1 97.62 366 CYS A C 1
ATOM 2912 O O . CYS A 1 366 ? 13.633 16.344 10.094 1 97.62 366 CYS A O 1
ATOM 2914 N N . LEU A 1 367 ? 12.562 17.031 8.32 1 97.38 367 LEU A N 1
ATOM 2915 C CA . LEU A 1 367 ? 13.039 15.938 7.48 1 97.38 367 LEU A CA 1
ATOM 2916 C C . LEU A 1 367 ? 14.383 16.297 6.844 1 97.38 367 LEU A C 1
ATOM 2918 O O . LEU A 1 367 ? 15.016 15.438 6.219 1 97.38 367 LEU A O 1
ATOM 2922 N N . GLY A 1 368 ? 14.797 17.547 7.016 1 97.62 368 GLY A N 1
ATOM 2923 C CA . GLY A 1 368 ? 16.031 18.016 6.406 1 97.62 368 GLY A CA 1
ATOM 2924 C C . GLY A 1 368 ? 17.188 18.094 7.383 1 97.62 368 GLY A C 1
ATOM 2925 O O . GLY A 1 368 ? 17.906 17.109 7.582 1 97.62 368 GLY A O 1
ATOM 2926 N N . VAL A 1 369 ? 17.297 19.188 8.102 1 98.5 369 VAL A N 1
ATOM 2927 C CA . VAL A 1 369 ? 18.453 19.5 8.93 1 98.5 369 VAL A CA 1
ATOM 2928 C C . VAL A 1 369 ? 18.5 18.578 10.141 1 98.5 369 VAL A C 1
ATOM 2930 O O . VAL A 1 369 ? 19.547 18.031 10.477 1 98.5 369 VAL A O 1
ATOM 2933 N N . THR A 1 370 ? 17.359 18.391 10.82 1 98.56 370 THR A N 1
ATOM 2934 C CA . THR A 1 370 ? 17.312 17.547 12.008 1 98.56 370 THR A CA 1
ATOM 2935 C C . THR A 1 370 ? 17.734 16.125 11.672 1 98.56 370 THR A C 1
ATOM 2937 O O . THR A 1 370 ? 18.594 15.547 12.352 1 98.56 370 THR A O 1
ATOM 2940 N N . LYS A 1 371 ? 17.156 15.602 10.664 1 97.94 371 LYS A N 1
ATOM 2941 C CA . LYS A 1 371 ? 17.484 14.258 10.219 1 97.94 371 LYS A CA 1
ATOM 2942 C C . LYS A 1 371 ? 18.953 14.148 9.82 1 97.94 371 LYS A C 1
ATOM 2944 O O . LYS A 1 371 ? 19.625 13.172 10.156 1 97.94 371 LYS A O 1
ATOM 2949 N N . GLN A 1 372 ? 19.469 15.125 9.109 1 97.5 372 GLN A N 1
ATOM 2950 C CA . GLN A 1 372 ? 20.844 15.148 8.633 1 97.5 372 GLN A CA 1
ATOM 2951 C C . GLN A 1 372 ? 21.828 15.055 9.797 1 97.5 372 GLN A C 1
ATOM 2953 O O . GLN A 1 372 ? 22.781 14.273 9.758 1 97.5 372 GLN A O 1
ATOM 2958 N N . PHE A 1 373 ? 21.609 15.805 10.852 1 98.19 373 PHE A N 1
ATOM 2959 C CA . PHE A 1 373 ? 22.578 15.875 11.938 1 98.19 373 PHE A CA 1
ATOM 2960 C C . PHE A 1 373 ? 22.547 14.602 12.773 1 98.19 373 PHE A C 1
ATOM 2962 O O . PHE A 1 373 ? 23.578 14.094 13.195 1 98.19 373 PHE A O 1
ATOM 2969 N N . VAL A 1 374 ? 21.375 14.102 12.961 1 97.81 374 VAL A N 1
ATOM 2970 C CA . VAL A 1 374 ? 21.297 12.844 13.695 1 97.81 374 VAL A CA 1
ATOM 2971 C C . VAL A 1 374 ? 22 11.742 12.922 1 97.81 374 VAL A C 1
ATOM 2973 O O . VAL A 1 374 ? 22.703 10.906 13.508 1 97.81 374 VAL A O 1
ATOM 2976 N N . ARG A 1 375 ? 21.859 11.773 11.656 1 96.19 375 ARG A N 1
ATOM 2977 C CA . ARG A 1 375 ? 22.531 10.797 10.812 1 96.19 375 ARG A CA 1
ATOM 2978 C C . ARG A 1 375 ? 24.047 10.938 10.906 1 96.19 375 ARG A C 1
ATOM 2980 O O . ARG A 1 375 ? 24.766 9.938 10.945 1 96.19 375 ARG A O 1
ATOM 2987 N N . ILE A 1 376 ? 24.516 12.18 10.914 1 96.19 376 ILE A N 1
ATOM 2988 C CA . ILE A 1 376 ? 25.938 12.461 11.008 1 96.19 376 ILE A CA 1
ATOM 2989 C C . ILE A 1 376 ? 26.484 11.914 12.328 1 96.19 376 ILE A C 1
ATOM 2991 O O . ILE A 1 376 ? 27.547 11.289 12.359 1 96.19 376 ILE A O 1
ATOM 2995 N N . TRP A 1 377 ? 25.766 12.102 13.414 1 97.56 377 TRP A N 1
ATOM 2996 C CA . TRP A 1 377 ? 26.203 11.688 14.742 1 97.56 377 TRP A CA 1
ATOM 2997 C C . TRP A 1 377 ? 26.234 10.172 14.859 1 97.56 377 TRP A C 1
ATOM 2999 O O . TRP A 1 377 ? 27.031 9.617 15.609 1 97.56 377 TRP A O 1
ATOM 3009 N N . CYS A 1 378 ? 25.375 9.469 14.062 1 96 378 CYS A N 1
ATOM 3010 C CA . CYS A 1 378 ? 25.203 8.031 14.219 1 96 378 CYS A CA 1
ATOM 3011 C C . CYS A 1 378 ? 25.953 7.27 13.133 1 96 378 CYS A C 1
ATOM 3013 O O . CYS A 1 378 ? 26 6.039 13.141 1 96 378 CYS A O 1
ATOM 3015 N N . ASP A 1 379 ? 26.609 7.965 12.227 1 93.44 379 ASP A N 1
ATOM 3016 C CA . ASP A 1 379 ? 27.297 7.336 11.102 1 93.44 379 ASP A CA 1
ATOM 3017 C C . ASP A 1 379 ? 28.656 6.766 11.539 1 93.44 379 ASP A C 1
ATOM 3019 O O . ASP A 1 379 ? 29.531 7.512 11.969 1 93.44 379 ASP A O 1
ATOM 3023 N N . SER A 1 380 ? 28.844 5.535 11.258 1 91.25 380 SER A N 1
ATOM 3024 C CA . SER A 1 380 ? 30.062 4.848 11.68 1 91.25 380 SER A CA 1
ATOM 3025 C C . SER A 1 380 ? 31.281 5.395 10.945 1 91.25 380 SER A C 1
ATOM 3027 O O . SER A 1 380 ? 32.406 5.277 11.438 1 91.25 380 SER A O 1
ATOM 3029 N N . LYS A 1 381 ? 31.141 6.02 9.875 1 89.25 381 LYS A N 1
ATOM 3030 C CA . LYS A 1 381 ? 32.25 6.633 9.133 1 89.25 381 LYS A CA 1
ATOM 3031 C C . LYS A 1 381 ? 32.875 7.766 9.938 1 89.25 381 LYS A C 1
ATOM 3033 O O . LYS A 1 381 ? 34.031 8.117 9.711 1 89.25 381 LYS A O 1
ATOM 3038 N N . ASN A 1 382 ? 32.062 8.305 10.906 1 93.31 382 ASN A N 1
ATOM 3039 C CA . ASN A 1 382 ? 32.531 9.422 11.719 1 93.31 382 ASN A CA 1
ATOM 3040 C C . ASN A 1 382 ? 33 8.953 13.094 1 93.31 382 ASN A C 1
ATOM 3042 O O . ASN A 1 382 ? 33.031 9.734 14.047 1 93.31 382 ASN A O 1
ATOM 3046 N N . SER A 1 383 ? 33.344 7.758 13.18 1 93.44 383 SER A N 1
ATOM 3047 C CA . SER A 1 383 ? 33.688 7.152 14.469 1 93.44 383 SER A CA 1
ATOM 3048 C C . SER A 1 383 ? 34.906 7.828 15.094 1 93.44 383 SER A C 1
ATOM 3050 O O . SER A 1 383 ? 35.062 7.824 16.312 1 93.44 383 SER A O 1
ATOM 3052 N N . ALA A 1 384 ? 35.75 8.5 14.281 1 93.81 384 ALA A N 1
ATOM 3053 C CA . ALA A 1 384 ? 36.969 9.125 14.781 1 93.81 384 ALA A CA 1
ATOM 3054 C C . ALA A 1 384 ? 36.719 10.578 15.18 1 93.81 384 ALA A C 1
ATOM 3056 O O . ALA A 1 384 ? 37.562 11.219 15.789 1 93.81 384 ALA A O 1
ATOM 3057 N N . LEU A 1 385 ? 35.531 11.086 14.961 1 95.06 385 LEU A N 1
ATOM 3058 C CA . LEU A 1 385 ? 35.219 12.484 15.211 1 95.06 385 LEU A CA 1
ATOM 3059 C C . LEU A 1 385 ? 34.562 12.664 16.578 1 95.06 385 LEU A C 1
ATOM 3061 O O . LEU A 1 385 ? 33.906 11.75 17.078 1 95.06 385 LEU A O 1
ATOM 3065 N N . PRO A 1 386 ? 34.656 13.836 17.141 1 94.56 386 PRO A N 1
ATOM 3066 C CA . PRO A 1 386 ? 34.219 14.039 18.516 1 94.56 386 PRO A CA 1
ATOM 3067 C C . PRO A 1 386 ? 32.688 14 18.672 1 94.56 386 PRO A C 1
ATOM 3069 O O . PRO A 1 386 ? 32.156 13.672 19.734 1 94.56 386 PRO A O 1
ATOM 3072 N N . PHE A 1 387 ? 32.094 14.266 17.672 1 96.25 387 PHE A N 1
ATOM 3073 C CA . PHE A 1 387 ? 30.625 14.367 17.797 1 96.25 387 PHE A CA 1
ATOM 3074 C C . PHE A 1 387 ? 29.969 13.016 17.562 1 96.25 387 PHE A C 1
ATOM 3076 O O . PHE A 1 387 ? 28.75 12.891 17.672 1 96.25 387 PHE A O 1
ATOM 3083 N N . TYR A 1 388 ? 30.734 11.969 17.281 1 97.06 388 TYR A N 1
ATOM 3084 C CA . TYR A 1 388 ? 30.203 10.648 17 1 97.06 388 TYR A CA 1
ATOM 3085 C C . TYR A 1 388 ? 29.594 10.023 18.25 1 97.06 388 TYR A C 1
ATOM 3087 O O . TYR A 1 388 ? 30.203 10.055 19.328 1 97.06 388 TYR A O 1
ATOM 3095 N N . LEU A 1 389 ? 28.406 9.453 18.094 1 96.56 389 LEU A N 1
ATOM 3096 C CA . LEU A 1 389 ? 27.75 8.734 19.172 1 96.56 389 LEU A CA 1
ATOM 3097 C C . LEU A 1 389 ? 28.062 7.242 19.109 1 96.56 389 LEU A C 1
ATOM 3099 O O . LEU A 1 389 ? 27.594 6.551 18.203 1 96.56 389 LEU A O 1
ATOM 3103 N N . GLN A 1 390 ? 28.672 6.75 20.062 1 95.31 390 GLN A N 1
ATOM 3104 C CA . GLN A 1 390 ? 29 5.332 20.125 1 95.31 390 GLN A CA 1
ATOM 3105 C C . GLN A 1 390 ? 27.75 4.473 20.266 1 95.31 390 GLN A C 1
ATOM 3107 O O . GLN A 1 390 ? 26.734 4.926 20.797 1 95.31 390 GLN A O 1
ATOM 3112 N N . PRO A 1 391 ? 27.781 3.26 19.797 1 94 391 PRO A N 1
ATOM 3113 C CA . PRO A 1 391 ? 26.625 2.369 19.844 1 94 391 PRO A CA 1
ATOM 3114 C C . PRO A 1 391 ? 26.062 2.217 21.266 1 94 391 PRO A C 1
ATOM 3116 O O . PRO A 1 391 ? 24.844 2.145 21.453 1 94 391 PRO A O 1
ATOM 3119 N N . LYS A 1 392 ? 26.891 2.156 22.234 1 94.25 392 LYS A N 1
ATOM 3120 C CA . LYS A 1 392 ? 26.438 2.053 23.625 1 94.25 392 LYS A CA 1
ATOM 3121 C C . LYS A 1 392 ? 25.609 3.277 24.031 1 94.25 392 LYS A C 1
ATOM 3123 O O . LYS A 1 392 ? 24.625 3.16 24.766 1 94.25 392 LYS A O 1
ATOM 3128 N N . VAL A 1 393 ? 26.109 4.402 23.578 1 95.44 393 VAL A N 1
ATOM 3129 C CA . VAL A 1 393 ? 25.422 5.656 23.859 1 95.44 393 VAL A CA 1
ATOM 3130 C C . VAL A 1 393 ? 24.062 5.676 23.172 1 95.44 393 VAL A C 1
ATOM 3132 O O . VAL A 1 393 ? 23.078 6.137 23.734 1 95.44 393 VAL A O 1
ATOM 3135 N N . ILE A 1 394 ? 24.078 5.184 21.953 1 95.69 394 ILE A N 1
ATOM 3136 C CA . ILE A 1 394 ? 22.828 5.109 21.203 1 95.69 394 ILE A CA 1
ATOM 3137 C C . ILE A 1 394 ? 21.844 4.215 21.938 1 95.69 394 ILE A C 1
ATOM 3139 O O . ILE A 1 394 ? 20.641 4.531 22.016 1 95.69 394 ILE A O 1
ATOM 3143 N N . GLN A 1 395 ? 22.281 3.172 22.469 1 94.81 395 GLN A N 1
ATOM 3144 C CA . GLN A 1 395 ? 21.422 2.271 23.234 1 94.81 395 GLN A CA 1
ATOM 3145 C C . GLN A 1 395 ? 20.875 2.965 24.484 1 94.81 395 GLN A C 1
ATOM 3147 O O . GLN A 1 395 ? 19.719 2.736 24.859 1 94.81 395 GLN A O 1
ATOM 3152 N N . GLN A 1 396 ? 21.656 3.764 25.078 1 94.5 396 GLN A N 1
ATOM 3153 C CA . GLN A 1 396 ? 21.203 4.535 26.234 1 94.5 396 GLN A CA 1
ATOM 3154 C C . GLN A 1 396 ? 20.109 5.527 25.844 1 94.5 396 GLN A C 1
ATOM 3156 O O . GLN A 1 396 ? 19.125 5.676 26.562 1 94.5 396 GLN A O 1
ATOM 3161 N N . ILE A 1 397 ? 20.359 6.184 24.766 1 95.75 397 ILE A N 1
ATOM 3162 C CA . ILE A 1 397 ? 19.375 7.133 24.281 1 95.75 397 ILE A CA 1
ATOM 3163 C C . ILE A 1 397 ? 18.078 6.402 23.953 1 95.75 397 ILE A C 1
ATOM 3165 O O . ILE A 1 397 ? 16.984 6.895 24.25 1 95.75 397 ILE A O 1
ATOM 3169 N N . ASP A 1 398 ? 18.234 5.254 23.328 1 95.5 398 ASP A N 1
ATOM 3170 C CA . ASP A 1 398 ? 17.078 4.441 22.984 1 95.5 398 ASP A CA 1
ATOM 3171 C C . ASP A 1 398 ? 16.25 4.098 24.219 1 95.5 398 ASP A C 1
ATOM 3173 O O . ASP A 1 398 ? 15.031 4.25 24.219 1 95.5 398 ASP A O 1
ATOM 3177 N N . SER A 1 399 ? 16.891 3.652 25.234 1 93.44 399 SER A N 1
ATOM 3178 C CA . SER A 1 399 ? 16.219 3.293 26.484 1 93.44 399 SER A CA 1
ATOM 3179 C C . SER A 1 399 ? 15.516 4.496 27.094 1 93.44 399 SER A C 1
ATOM 3181 O O . SER A 1 399 ? 14.398 4.371 27.594 1 93.44 399 SER A O 1
ATOM 3183 N N . SER A 1 400 ? 16.125 5.637 27.047 1 94 400 SER A N 1
ATOM 3184 C CA . SER A 1 400 ? 15.539 6.855 27.594 1 94 400 SER A CA 1
ATOM 3185 C C . SER A 1 400 ? 14.328 7.297 26.781 1 94 400 SER A C 1
ATOM 3187 O O . SER A 1 400 ? 13.312 7.711 27.344 1 94 400 SER A O 1
ATOM 3189 N N . LEU A 1 401 ? 14.492 7.199 25.469 1 95.19 401 LEU A N 1
ATOM 3190 C CA . LEU A 1 401 ? 13.406 7.598 24.578 1 95.19 401 LEU A CA 1
ATOM 3191 C C . LEU A 1 401 ? 12.148 6.781 24.859 1 95.19 401 LEU A C 1
ATOM 3193 O O . LEU A 1 401 ? 11.039 7.324 24.859 1 95.19 401 LEU A O 1
ATOM 3197 N N . LEU A 1 402 ? 12.281 5.539 25.109 1 91.75 402 LEU A N 1
ATOM 3198 C CA . LEU A 1 402 ? 11.156 4.629 25.266 1 91.75 402 LEU A CA 1
ATOM 3199 C C . LEU A 1 402 ? 10.453 4.855 26.594 1 91.75 402 LEU A C 1
ATOM 3201 O O . LEU A 1 402 ? 9.328 4.398 26.797 1 91.75 402 LEU A O 1
ATOM 3205 N N . THR A 1 403 ? 11.031 5.664 27.5 1 90.81 403 THR A N 1
ATOM 3206 C CA . THR A 1 403 ? 10.422 5.938 28.797 1 90.81 403 THR A CA 1
ATOM 3207 C C . THR A 1 403 ? 9.672 7.266 28.781 1 90.81 403 THR A C 1
ATOM 3209 O O . THR A 1 403 ? 8.977 7.609 29.734 1 90.81 403 THR A O 1
ATOM 3212 N N . ILE A 1 404 ? 9.789 8.008 27.719 1 94.44 404 ILE A N 1
ATOM 3213 C CA . ILE A 1 404 ? 9.188 9.336 27.625 1 94.44 404 ILE A CA 1
ATOM 3214 C C . ILE A 1 404 ? 7.711 9.211 27.281 1 94.44 404 ILE A C 1
ATOM 3216 O O . ILE A 1 404 ? 7.336 8.438 26.391 1 94.44 404 ILE A O 1
ATOM 3220 N N . HIS A 1 405 ? 6.867 9.953 27.938 1 94.44 405 HIS A N 1
ATOM 3221 C CA . HIS A 1 405 ? 5.43 10.023 27.688 1 94.44 405 HIS A CA 1
ATOM 3222 C C . HIS A 1 405 ? 5.023 11.43 27.25 1 94.44 405 HIS A C 1
ATOM 3224 O O . HIS A 1 405 ? 4.719 12.281 28.094 1 94.44 405 HIS A O 1
ATOM 3230 N N . PRO A 1 406 ? 4.922 11.688 25.969 1 95.44 406 PRO A N 1
ATOM 3231 C CA . PRO A 1 406 ? 4.559 13.023 25.484 1 95.44 406 PRO A CA 1
ATOM 3232 C C . PRO A 1 406 ? 3.057 13.281 25.547 1 95.44 406 PRO A C 1
ATOM 3234 O O . PRO A 1 406 ? 2.268 12.344 25.672 1 95.44 406 PRO A O 1
ATOM 3237 N N . PRO A 1 407 ? 2.707 14.523 25.531 1 94.44 407 PRO A N 1
ATOM 3238 C CA . PRO A 1 407 ? 1.28 14.844 25.438 1 94.44 407 PRO A CA 1
ATOM 3239 C C . PRO A 1 407 ? 0.665 14.414 24.109 1 94.44 407 PRO A C 1
ATOM 3241 O O . PRO A 1 407 ? 1.39 14.125 23.156 1 94.44 407 PRO A O 1
ATOM 3244 N N . HIS A 1 408 ? -0.613 14.438 24.016 1 91.75 408 HIS A N 1
ATOM 3245 C CA . HIS A 1 408 ? -1.354 13.922 22.875 1 91.75 408 HIS A CA 1
ATOM 3246 C C . HIS A 1 408 ? -1.127 14.781 21.625 1 91.75 408 HIS A C 1
ATOM 3248 O O . HIS A 1 408 ? -1.316 14.32 20.5 1 91.75 408 HIS A O 1
ATOM 3254 N N . GLU A 1 409 ? -0.732 16 21.844 1 89.88 409 GLU A N 1
ATOM 3255 C CA . GLU A 1 409 ? -0.5 16.906 20.719 1 89.88 409 GLU A CA 1
ATOM 3256 C C . GLU A 1 409 ? 0.709 16.453 19.906 1 89.88 409 GLU A C 1
ATOM 3258 O O . GLU A 1 409 ? 0.854 16.844 18.734 1 89.88 409 GLU A O 1
ATOM 3263 N N . VAL A 1 410 ? 1.595 15.75 20.609 1 92 410 VAL A N 1
ATOM 3264 C CA . VAL A 1 410 ? 2.67 15.078 19.891 1 92 410 VAL A CA 1
ATOM 3265 C C . VAL A 1 410 ? 2.139 13.805 19.234 1 92 410 VAL A C 1
ATOM 3267 O O . VAL A 1 410 ? 1.87 12.812 19.938 1 92 410 VAL A O 1
ATOM 3270 N N . LYS A 1 411 ? 1.949 13.75 18.094 1 86.81 411 LYS A N 1
ATOM 3271 C CA . LYS A 1 411 ? 1.177 12.766 17.344 1 86.81 411 LYS A CA 1
ATOM 3272 C C . LYS A 1 411 ? 1.68 11.352 17.625 1 86.81 411 LYS A C 1
ATOM 3274 O O . LYS A 1 411 ? 0.884 10.438 17.844 1 86.81 411 LYS A O 1
ATOM 3279 N N . ARG A 1 412 ? 2.971 11.094 17.625 1 88.44 412 ARG A N 1
ATOM 3280 C CA . ARG A 1 412 ? 3.512 9.75 17.781 1 88.44 412 ARG A CA 1
ATOM 3281 C C . ARG A 1 412 ? 4.344 9.625 19.047 1 88.44 412 ARG A C 1
ATOM 3283 O O . ARG A 1 412 ? 5.066 10.555 19.422 1 88.44 412 ARG A O 1
ATOM 3290 N N . CYS A 1 413 ? 4.176 8.516 19.656 1 91.69 413 CYS A N 1
ATOM 3291 C CA . CYS A 1 413 ? 5.051 8.219 20.797 1 91.69 413 CYS A CA 1
ATOM 3292 C C . CYS A 1 413 ? 6.477 7.969 20.328 1 91.69 413 CYS A C 1
ATOM 3294 O O . CYS A 1 413 ? 6.699 7.566 19.172 1 91.69 413 CYS A O 1
ATOM 3296 N N . PRO A 1 414 ? 7.375 8.219 21.25 1 94.12 414 PRO A N 1
ATOM 3297 C CA . PRO A 1 414 ? 8.781 8.07 20.859 1 94.12 414 PRO A CA 1
ATOM 3298 C C . PRO A 1 414 ? 9.148 6.629 20.5 1 94.12 414 PRO A C 1
ATOM 3300 O O . PRO A 1 414 ? 8.664 5.691 21.141 1 94.12 414 PRO A O 1
ATOM 3303 N N . ARG A 1 415 ? 10 6.41 19.531 1 91.94 415 ARG A N 1
ATOM 3304 C CA . ARG A 1 415 ? 10.633 5.164 19.125 1 91.94 415 ARG A CA 1
ATOM 3305 C C . ARG A 1 415 ? 12.148 5.238 19.281 1 91.94 415 ARG A C 1
ATOM 3307 O O . ARG A 1 415 ? 12.703 6.324 19.453 1 91.94 415 ARG A O 1
ATOM 3314 N N . SER A 1 416 ? 12.68 4.121 19.141 1 93.69 416 SER A N 1
ATOM 3315 C CA . SER A 1 416 ? 14.133 4.066 19.297 1 93.69 416 SER A CA 1
ATOM 3316 C C . SER A 1 416 ? 14.836 4.797 18.156 1 93.69 416 SER A C 1
ATOM 3318 O O . SER A 1 416 ? 14.336 4.828 17.031 1 93.69 416 SER A O 1
ATOM 3320 N N . LEU A 1 417 ? 15.906 5.395 18.5 1 93.88 417 LEU A N 1
ATOM 3321 C CA . LEU A 1 417 ? 16.75 6.066 17.516 1 93.88 417 LEU A CA 1
ATOM 3322 C C . LEU A 1 417 ? 17.25 5.078 16.469 1 93.88 417 LEU A C 1
ATOM 3324 O O . LEU A 1 417 ? 17.5 5.457 15.32 1 93.88 417 LEU A O 1
ATOM 3328 N N . SER A 1 418 ? 17.344 3.887 16.828 1 90.88 418 SER A N 1
ATOM 3329 C CA . SER A 1 418 ? 17.797 2.83 15.93 1 90.88 418 SER A CA 1
ATOM 3330 C C . SER A 1 418 ? 16.797 2.602 14.805 1 90.88 418 SER A C 1
ATOM 3332 O O . SER A 1 418 ? 17.141 2.068 13.75 1 90.88 418 SER A O 1
ATOM 3334 N N . GLU A 1 419 ? 15.562 2.994 15.031 1 91.31 419 GLU A N 1
ATOM 3335 C CA . GLU A 1 419 ? 14.508 2.855 14.031 1 91.31 419 GLU A CA 1
ATOM 3336 C C . GLU A 1 419 ? 14.242 4.18 13.32 1 91.31 419 GLU A C 1
ATOM 3338 O O . GLU A 1 419 ? 13.188 4.367 12.719 1 91.31 419 GLU A O 1
ATOM 3343 N N . ARG A 1 420 ? 15.188 5.062 13.391 1 93.62 420 ARG A N 1
ATOM 3344 C CA . ARG A 1 420 ? 14.992 6.43 12.922 1 93.62 420 ARG A CA 1
ATOM 3345 C C . ARG A 1 420 ? 14.711 6.465 11.422 1 93.62 420 ARG A C 1
ATOM 3347 O O . ARG A 1 420 ? 14.148 7.434 10.914 1 93.62 420 ARG A O 1
ATOM 3354 N N . HIS A 1 421 ? 15.203 5.453 10.719 1 91.38 421 HIS A N 1
ATOM 3355 C CA . HIS A 1 421 ? 14.961 5.43 9.281 1 91.38 421 HIS A CA 1
ATOM 3356 C C . HIS A 1 421 ? 13.477 5.336 8.969 1 91.38 421 HIS A C 1
ATOM 3358 O O . HIS A 1 421 ? 13.047 5.648 7.852 1 91.38 421 HIS A O 1
ATOM 3364 N N . PHE A 1 422 ? 12.617 5.016 9.984 1 91.25 422 PHE A N 1
ATOM 3365 C CA . PHE A 1 422 ? 11.18 4.898 9.797 1 91.25 422 PHE A CA 1
ATOM 3366 C C . PHE A 1 422 ? 10.461 6.141 10.32 1 91.25 422 PHE A C 1
ATOM 3368 O O . PHE A 1 422 ? 9.25 6.281 10.156 1 91.25 422 PHE A O 1
ATOM 3375 N N . TRP A 1 423 ? 11.195 7.055 10.945 1 94.81 423 TRP A N 1
ATOM 3376 C CA . TRP A 1 423 ? 10.562 8.195 11.602 1 94.81 423 TRP A CA 1
ATOM 3377 C C . TRP A 1 423 ? 9.867 9.094 10.578 1 94.81 423 TRP A C 1
ATOM 3379 O O . TRP A 1 423 ? 10.406 9.336 9.492 1 94.81 423 TRP A O 1
ATOM 3389 N N . LYS A 1 424 ? 8.773 9.594 10.898 1 93.25 424 LYS A N 1
ATOM 3390 C CA . LYS A 1 424 ? 8.047 10.578 10.102 1 93.25 424 LYS A CA 1
ATOM 3391 C C . LYS A 1 424 ? 8.406 12 10.531 1 93.25 424 LYS A C 1
ATOM 3393 O O . LYS A 1 424 ? 9.141 12.195 11.5 1 93.25 424 LYS A O 1
ATOM 3398 N N . ALA A 1 425 ? 7.938 12.938 9.797 1 95.69 425 ALA A N 1
ATOM 3399 C CA . ALA A 1 425 ? 8.258 14.344 10.055 1 95.69 425 ALA A CA 1
ATOM 3400 C C . ALA A 1 425 ? 7.863 14.742 11.469 1 95.69 425 ALA A C 1
ATOM 3402 O O . ALA A 1 425 ? 8.594 15.461 12.148 1 95.69 425 ALA A O 1
ATOM 3403 N N . SER A 1 426 ? 6.727 14.258 11.945 1 94.88 426 SER A N 1
ATOM 3404 C CA . SER A 1 426 ? 6.246 14.609 13.273 1 94.88 426 SER A CA 1
ATOM 3405 C C . SER A 1 426 ? 7.156 14.039 14.359 1 94.88 426 SER A C 1
ATOM 3407 O O . SER A 1 426 ? 7.324 14.648 15.422 1 94.88 426 SER A O 1
ATOM 3409 N N . GLU A 1 427 ? 7.758 12.875 14.117 1 95.69 427 GLU A N 1
ATOM 3410 C CA . GLU A 1 427 ? 8.68 12.273 15.07 1 95.69 427 GLU A CA 1
ATOM 3411 C C . GLU A 1 427 ? 9.992 13.047 15.133 1 95.69 427 GLU A C 1
ATOM 3413 O O . GLU A 1 427 ? 10.555 13.242 16.203 1 95.69 427 GLU A O 1
ATOM 3418 N N . TRP A 1 428 ? 10.438 13.508 13.969 1 97.69 428 TRP A N 1
ATOM 3419 C CA . TRP A 1 428 ? 11.641 14.344 13.938 1 97.69 428 TRP A CA 1
ATOM 3420 C C . TRP A 1 428 ? 11.398 15.672 14.641 1 97.69 428 TRP A C 1
ATOM 3422 O O . TRP A 1 428 ? 12.297 16.203 15.305 1 97.69 428 TRP A O 1
ATOM 3432 N N . ARG A 1 429 ? 10.219 16.188 14.477 1 96.81 429 ARG A N 1
ATOM 3433 C CA . ARG A 1 429 ? 9.844 17.422 15.148 1 96.81 429 ARG A CA 1
ATOM 3434 C C . ARG A 1 429 ? 9.859 17.234 16.672 1 96.81 429 ARG A C 1
ATOM 3436 O O . ARG A 1 429 ? 10.367 18.094 17.391 1 96.81 429 ARG A O 1
ATOM 3443 N N . ALA A 1 430 ? 9.297 16.141 17.125 1 96.75 430 ALA A N 1
ATOM 3444 C CA . ALA A 1 430 ? 9.281 15.852 18.547 1 96.75 430 ALA A CA 1
ATOM 3445 C C . ALA A 1 430 ? 10.695 15.664 19.094 1 96.75 430 ALA A C 1
ATOM 3447 O O . ALA A 1 430 ? 11.023 16.125 20.188 1 96.75 430 ALA A O 1
ATOM 3448 N N . PHE A 1 431 ? 11.516 15.023 18.312 1 97.69 431 PHE A N 1
ATOM 3449 C CA . PHE A 1 431 ? 12.906 14.828 18.703 1 97.69 431 PHE A CA 1
ATOM 3450 C C . PHE A 1 431 ? 13.625 16.156 18.844 1 97.69 431 PHE A C 1
ATOM 3452 O O . PHE A 1 431 ? 14.375 16.375 19.797 1 97.69 431 PHE A O 1
ATOM 3459 N N . LEU A 1 432 ? 13.367 17.031 17.922 1 97.88 432 LEU A N 1
ATOM 3460 C CA . LEU A 1 432 ? 14.039 18.328 17.875 1 97.88 432 LEU A CA 1
ATOM 3461 C C . LEU A 1 432 ? 13.695 19.156 19.109 1 97.88 432 LEU A C 1
ATOM 3463 O O . LEU A 1 432 ? 14.594 19.672 19.781 1 97.88 432 LEU A O 1
ATOM 3467 N N . PHE A 1 433 ? 12.484 19.172 19.5 1 96.69 433 PHE A N 1
ATOM 3468 C CA . PHE A 1 433 ? 12.047 20.172 20.469 1 96.69 433 PHE A CA 1
ATOM 3469 C C . PHE A 1 433 ? 12.039 19.578 21.875 1 96.69 433 PHE A C 1
ATOM 3471 O O . PHE A 1 433 ? 12.352 20.266 22.844 1 96.69 433 PHE A O 1
ATOM 3478 N N . PHE A 1 434 ? 11.695 18.344 21.984 1 96.81 434 PHE A N 1
ATOM 3479 C CA . PHE A 1 434 ? 11.359 17.828 23.297 1 96.81 434 PHE A CA 1
ATOM 3480 C C . PHE A 1 434 ? 12.398 16.828 23.781 1 96.81 434 PHE A C 1
ATOM 3482 O O . PHE A 1 434 ? 12.656 16.703 24.984 1 96.81 434 PHE A O 1
ATOM 3489 N N . TYR A 1 435 ? 13.008 16.078 22.922 1 97.31 435 TYR A N 1
ATOM 3490 C CA . TYR A 1 435 ? 13.836 14.953 23.344 1 97.31 435 TYR A CA 1
ATOM 3491 C C . TYR A 1 435 ? 15.312 15.305 23.281 1 97.31 435 TYR A C 1
ATOM 3493 O O . TYR A 1 435 ? 16.047 15.133 24.25 1 97.31 435 TYR A O 1
ATOM 3501 N N . SER A 1 436 ? 15.734 15.867 22.172 1 97.31 436 SER A N 1
ATOM 3502 C CA . SER A 1 436 ? 17.156 16.078 21.922 1 97.31 436 SER A CA 1
ATOM 3503 C C . SER A 1 436 ? 17.75 17.062 22.922 1 97.31 436 SER A C 1
ATOM 3505 O O . SER A 1 436 ? 18.875 16.875 23.391 1 97.31 436 SER A O 1
ATOM 3507 N N . PRO A 1 437 ? 17.031 18.156 23.297 1 96.44 437 PRO A N 1
ATOM 3508 C CA . PRO A 1 437 ? 17.641 19.094 24.234 1 96.44 437 PRO A CA 1
ATOM 3509 C C . PRO A 1 437 ? 17.938 18.453 25.594 1 96.44 437 PRO A C 1
ATOM 3511 O O . PRO A 1 437 ? 18.844 18.906 26.297 1 96.44 437 PRO A O 1
ATOM 3514 N N . ILE A 1 438 ? 17.234 17.453 25.891 1 95.19 438 ILE A N 1
ATOM 3515 C CA . ILE A 1 438 ? 17.391 16.812 27.203 1 95.19 438 ILE A CA 1
ATOM 3516 C C . ILE A 1 438 ? 18.391 15.656 27.094 1 95.19 438 ILE A C 1
ATOM 3518 O O . ILE A 1 438 ? 19.344 15.586 27.859 1 95.19 438 ILE A O 1
ATOM 3522 N N . LEU A 1 439 ? 18.266 14.852 26.125 1 95.94 439 LEU A N 1
ATOM 3523 C CA . LEU A 1 439 ? 18.984 13.586 26.047 1 95.94 439 LEU A CA 1
ATOM 3524 C C . LEU A 1 439 ? 20.422 13.812 25.562 1 95.94 439 LEU A C 1
ATOM 3526 O O . LEU A 1 439 ? 21.328 13.055 25.922 1 95.94 439 LEU A O 1
ATOM 3530 N N . LEU A 1 440 ? 20.641 14.859 24.734 1 96.62 440 LEU A N 1
ATOM 3531 C CA . LEU A 1 440 ? 21.953 15.047 24.125 1 96.62 440 LEU A CA 1
ATOM 3532 C C . LEU A 1 440 ? 22.875 15.828 25.031 1 96.62 440 LEU A C 1
ATOM 3534 O O . LEU A 1 440 ? 24.094 15.875 24.812 1 96.62 440 LEU A O 1
ATOM 3538 N N . LYS A 1 441 ? 22.375 16.391 26.078 1 94.62 441 LYS A N 1
ATOM 3539 C CA . LYS A 1 441 ? 23.141 17.25 26.969 1 94.62 441 LYS A CA 1
ATOM 3540 C C . LYS A 1 441 ? 24.328 16.5 27.578 1 94.62 441 LYS A C 1
ATOM 3542 O O . LYS A 1 441 ? 25.422 17.047 27.672 1 94.62 441 LYS A O 1
ATOM 3547 N N . THR A 1 442 ? 24.078 15.195 27.875 1 90.44 442 THR A N 1
ATOM 3548 C CA . THR A 1 442 ? 25.109 14.445 28.578 1 90.44 442 THR A CA 1
ATOM 3549 C C . THR A 1 442 ? 25.891 13.57 27.594 1 90.44 442 THR A C 1
ATOM 3551 O O . THR A 1 442 ? 26.875 12.938 27.969 1 90.44 442 THR A O 1
ATOM 3554 N N . VAL A 1 443 ? 25.484 13.555 26.406 1 94.25 443 VAL A N 1
ATOM 3555 C CA . VAL A 1 443 ? 26.062 12.586 25.484 1 94.25 443 VAL A CA 1
ATOM 3556 C C . VAL A 1 443 ? 26.938 13.305 24.453 1 94.25 443 VAL A C 1
ATOM 3558 O O . VAL A 1 443 ? 27.984 12.805 24.047 1 94.25 443 VAL A O 1
ATOM 3561 N N . LEU A 1 444 ? 26.516 14.5 23.969 1 95.75 444 LEU A N 1
ATOM 3562 C CA . LEU A 1 444 ? 27.297 15.289 23.016 1 95.75 444 LEU A CA 1
ATOM 3563 C C . LEU A 1 444 ? 28.266 16.219 23.75 1 95.75 444 LEU A C 1
ATOM 3565 O O . LEU A 1 444 ? 27.906 16.812 24.781 1 95.75 444 LEU A O 1
ATOM 3569 N N . PRO A 1 445 ? 29.438 16.391 23.203 1 96.62 445 PRO A N 1
ATOM 3570 C CA . PRO A 1 445 ? 30.312 17.406 23.781 1 96.62 445 PRO A CA 1
ATOM 3571 C C . PRO A 1 445 ? 29.672 18.797 23.781 1 96.62 445 PRO A C 1
ATOM 3573 O O . PRO A 1 445 ? 28.906 19.125 22.891 1 96.62 445 PRO A O 1
ATOM 3576 N N . PRO A 1 446 ? 29.953 19.594 24.719 1 96 446 PRO A N 1
ATOM 3577 C CA . PRO A 1 446 ? 29.312 20.891 24.906 1 96 446 PRO A CA 1
ATOM 3578 C C . PRO A 1 446 ? 29.359 21.75 23.656 1 96 446 PRO A C 1
ATOM 3580 O O . PRO A 1 446 ? 28.375 22.438 23.328 1 96 446 PRO A O 1
ATOM 3583 N N . LEU A 1 447 ? 30.484 21.703 23.016 1 96.25 447 LEU A N 1
ATOM 3584 C CA . LEU A 1 447 ? 30.609 22.516 21.812 1 96.25 447 LEU A CA 1
ATOM 3585 C C . LEU A 1 447 ? 29.516 22.172 20.812 1 96.25 447 LEU A C 1
ATOM 3587 O O . LEU A 1 447 ? 28.891 23.078 20.25 1 96.25 447 LEU A O 1
ATOM 3591 N N . TYR A 1 448 ? 29.328 20.922 20.594 1 97.62 448 TYR A N 1
ATOM 3592 C CA . TYR A 1 448 ? 28.359 20.453 19.609 1 97.62 448 TYR A CA 1
ATOM 3593 C C . TYR A 1 448 ? 26.938 20.562 20.156 1 97.62 448 TYR A C 1
ATOM 3595 O O . TYR A 1 448 ? 26 20.828 19.406 1 97.62 448 TYR A O 1
ATOM 3603 N N . TYR A 1 449 ? 26.781 20.359 21.438 1 97.62 449 TYR A N 1
ATOM 3604 C CA . TYR A 1 449 ? 25.484 20.516 22.062 1 97.62 449 TYR A CA 1
ATOM 3605 C C . TYR A 1 449 ? 25 21.969 22 1 97.62 449 TYR A C 1
ATOM 3607 O O . TYR A 1 449 ? 23.844 22.234 21.656 1 97.62 449 TYR A O 1
ATOM 3615 N N . ASN A 1 450 ? 25.906 22.875 22.328 1 97.12 450 ASN A N 1
ATOM 3616 C CA . ASN A 1 450 ? 25.562 24.297 22.266 1 97.12 450 ASN A CA 1
ATOM 3617 C C . ASN A 1 450 ? 25.203 24.719 20.844 1 97.12 450 ASN A C 1
ATOM 3619 O O . ASN A 1 450 ? 24.297 25.516 20.641 1 97.12 450 ASN A O 1
ATOM 3623 N N . HIS A 1 451 ? 25.969 24.156 19.922 1 97.5 451 HIS A N 1
ATOM 3624 C CA . HIS A 1 451 ? 25.672 24.422 18.531 1 97.5 451 HIS A CA 1
ATOM 3625 C C . HIS A 1 451 ? 24.266 23.938 18.156 1 97.5 451 HIS A C 1
ATOM 3627 O O . HIS A 1 451 ? 23.531 24.625 17.438 1 97.5 451 HIS A O 1
ATOM 3633 N N . TRP A 1 452 ? 23.906 22.75 18.625 1 98.19 452 TRP A N 1
ATOM 3634 C CA . TRP A 1 452 ? 22.594 22.156 18.344 1 98.19 452 TRP A CA 1
ATOM 3635 C C . TRP A 1 452 ? 21.484 22.984 18.953 1 98.19 452 TRP A C 1
ATOM 3637 O O . TRP A 1 452 ? 20.438 23.188 18.328 1 98.19 452 TRP A O 1
ATOM 3647 N N . LEU A 1 453 ? 21.641 23.562 20.078 1 97.88 453 LEU A N 1
ATOM 3648 C CA . LEU A 1 453 ? 20.609 24.328 20.781 1 97.88 453 LEU A CA 1
ATOM 3649 C C . LEU A 1 453 ? 20.312 25.625 20.062 1 97.88 453 LEU A C 1
ATOM 3651 O O . LEU A 1 453 ? 19.234 26.219 20.25 1 97.88 453 LEU A O 1
ATOM 3655 N N . LEU A 1 454 ? 21.297 26.109 19.234 1 97.94 454 LEU A N 1
ATOM 3656 C CA . LEU A 1 454 ? 21 27.266 18.406 1 97.94 454 LEU A CA 1
ATOM 3657 C C . LEU A 1 454 ? 19.828 26.984 17.469 1 97.94 454 LEU A C 1
ATOM 3659 O O . LEU A 1 454 ? 18.938 27.828 17.312 1 97.94 454 LEU A O 1
ATOM 3663 N N . LEU A 1 455 ? 19.875 25.797 16.906 1 98.31 455 LEU A N 1
ATOM 3664 C CA . LEU A 1 455 ? 18.797 25.375 16.016 1 98.31 455 LEU A CA 1
ATOM 3665 C C . LEU A 1 455 ? 17.5 25.188 16.766 1 98.31 455 LEU A C 1
ATOM 3667 O O . LEU A 1 455 ? 16.438 25.672 16.344 1 98.31 455 LEU A O 1
ATOM 3671 N N . VAL A 1 456 ? 17.547 24.469 17.891 1 98.06 456 VAL A N 1
ATOM 3672 C CA . VAL A 1 456 ? 16.359 24.141 18.688 1 98.06 456 VAL A CA 1
ATOM 3673 C C . VAL A 1 456 ? 15.664 25.422 19.125 1 98.06 456 VAL A C 1
ATOM 3675 O O . VAL A 1 456 ? 14.461 25.578 18.906 1 98.06 456 VAL A O 1
ATOM 3678 N N . PHE A 1 457 ? 16.422 26.328 19.672 1 97.25 457 PHE A N 1
ATOM 3679 C CA . PHE A 1 457 ? 15.898 27.594 20.172 1 97.25 457 PHE A CA 1
ATOM 3680 C C . PHE A 1 457 ? 15.242 28.391 19.062 1 97.25 457 PHE A C 1
ATOM 3682 O O . PHE A 1 457 ? 14.133 28.906 19.234 1 97.25 457 PHE A O 1
ATOM 3689 N N . SER A 1 458 ? 15.898 28.469 18 1 97.88 458 SER A N 1
ATOM 3690 C CA . SER A 1 458 ? 15.438 29.328 16.906 1 97.88 458 SER A CA 1
ATOM 3691 C C . SER A 1 458 ? 14.125 28.828 16.312 1 97.88 458 SER A C 1
ATOM 3693 O O . SER A 1 458 ? 13.172 29.578 16.156 1 97.88 458 SER A O 1
ATOM 3695 N N . ILE A 1 459 ? 14.102 27.547 15.969 1 97.94 459 ILE A N 1
ATOM 3696 C CA . ILE A 1 459 ? 12.906 27 15.344 1 97.94 459 ILE A CA 1
ATOM 3697 C C . ILE A 1 459 ? 11.75 27 16.344 1 97.94 459 ILE A C 1
ATOM 3699 O O . ILE A 1 459 ? 10.602 27.25 15.984 1 97.94 459 ILE A O 1
ATOM 3703 N N . TYR A 1 460 ? 12.062 26.703 17.594 1 96.81 460 TYR A N 1
ATOM 3704 C CA . TYR A 1 460 ? 11.062 26.766 18.656 1 96.81 460 TYR A CA 1
ATOM 3705 C C . TYR A 1 460 ? 10.445 28.156 18.719 1 96.81 460 TYR A C 1
ATOM 3707 O O . TYR A 1 460 ? 9.219 28.297 18.812 1 96.81 460 TYR A O 1
ATOM 3715 N N . THR A 1 461 ? 11.242 29.141 18.656 1 96.12 461 THR A N 1
ATOM 3716 C CA . THR A 1 461 ? 10.805 30.531 18.719 1 96.12 461 THR A CA 1
ATOM 3717 C C . THR A 1 461 ? 9.938 30.891 17.516 1 96.12 461 THR A C 1
ATOM 3719 O O . THR A 1 461 ? 8.922 31.578 17.656 1 96.12 461 THR A O 1
ATOM 3722 N N . LEU A 1 462 ? 10.305 30.391 16.406 1 96.62 462 LEU A N 1
ATOM 3723 C CA . LEU A 1 462 ? 9.609 30.719 15.172 1 96.62 462 LEU A CA 1
ATOM 3724 C C . LEU A 1 462 ? 8.289 29.969 15.07 1 96.62 462 LEU A C 1
ATOM 3726 O O . LEU A 1 462 ? 7.504 30.203 14.156 1 96.62 462 LEU A O 1
ATOM 3730 N N . LEU A 1 463 ? 8.039 29.078 16.016 1 95.06 463 LEU A N 1
ATOM 3731 C CA . LEU A 1 463 ? 6.812 28.297 16 1 95.06 463 LEU A CA 1
ATOM 3732 C C . LEU A 1 463 ? 5.859 28.766 17.094 1 95.06 463 LEU A C 1
ATOM 3734 O O . LEU A 1 463 ? 4.809 28.156 17.312 1 95.06 463 LEU A O 1
ATOM 3738 N N . GLN A 1 464 ? 6.188 29.812 17.719 1 91.88 464 GLN A N 1
ATOM 3739 C CA . GLN A 1 464 ? 5.316 30.344 18.75 1 91.88 464 GLN A CA 1
ATOM 3740 C C . GLN A 1 464 ? 4.07 30.984 18.141 1 91.88 464 GLN A C 1
ATOM 3742 O O . GLN A 1 464 ? 4.039 31.281 16.938 1 91.88 464 GLN A O 1
ATOM 3747 N N . ASP A 1 465 ? 3.062 31.156 18.906 1 86.31 465 ASP A N 1
ATOM 3748 C CA . ASP A 1 465 ? 1.816 31.75 18.453 1 86.31 465 ASP A CA 1
ATOM 3749 C C . ASP A 1 465 ? 2.012 33.25 18.109 1 86.31 465 ASP A C 1
ATOM 3751 O O . ASP A 1 465 ? 1.563 33.719 17.062 1 86.31 465 ASP A O 1
ATOM 3755 N N . HIS A 1 466 ? 2.689 33.906 19.094 1 85.69 466 HIS A N 1
ATOM 3756 C CA . HIS A 1 466 ? 3.043 35.281 18.906 1 85.69 466 HIS A CA 1
ATOM 3757 C C . HIS A 1 466 ? 4.551 35.5 19 1 85.69 466 HIS A C 1
ATOM 3759 O O . HIS A 1 466 ? 5.168 35.156 20.016 1 85.69 466 HIS A O 1
ATOM 3765 N N . ILE A 1 467 ? 5.062 36.031 17.891 1 91.25 467 ILE A N 1
ATOM 3766 C CA . ILE A 1 467 ? 6.508 36.219 17.859 1 91.25 467 ILE A CA 1
ATOM 3767 C C . ILE A 1 467 ? 6.828 37.719 17.891 1 91.25 467 ILE A C 1
ATOM 3769 O O . ILE A 1 467 ? 6.461 38.469 16.969 1 91.25 467 ILE A O 1
ATOM 3773 N N . GLN A 1 468 ? 7.492 38.094 18.891 1 90.25 468 GLN A N 1
ATOM 3774 C CA . GLN A 1 468 ? 7.922 39.469 19 1 90.25 468 GLN A CA 1
ATOM 3775 C C . GLN A 1 468 ? 9.078 39.75 18.047 1 90.25 468 GLN A C 1
ATOM 3777 O O . GLN A 1 468 ? 9.828 38.844 17.688 1 90.25 468 GLN A O 1
ATOM 3782 N N . LYS A 1 469 ? 9.219 41 17.672 1 92.12 469 LYS A N 1
ATOM 3783 C CA . LYS A 1 469 ? 10.266 41.406 16.75 1 92.12 469 LYS A CA 1
ATOM 3784 C C . LYS A 1 469 ? 11.648 41.062 17.312 1 92.12 469 LYS A C 1
ATOM 3786 O O . LYS A 1 469 ? 12.547 40.656 16.578 1 92.12 469 LYS A O 1
ATOM 3791 N N . ALA A 1 470 ? 11.773 41.281 18.578 1 93.25 470 ALA A N 1
ATOM 3792 C CA . ALA A 1 470 ? 13.047 41 19.219 1 93.25 470 ALA A CA 1
ATOM 3793 C C . ALA A 1 470 ? 13.383 39.5 19.141 1 93.25 470 ALA A C 1
ATOM 3795 O O . ALA A 1 470 ? 14.531 39.125 18.891 1 93.25 470 ALA A O 1
ATOM 3796 N N . ASP A 1 471 ? 12.367 38.719 19.422 1 93.62 471 ASP A N 1
ATOM 3797 C CA . ASP A 1 471 ? 12.562 37.281 19.359 1 93.62 471 ASP A CA 1
ATOM 3798 C C . ASP A 1 471 ? 12.898 36.812 17.938 1 93.62 471 ASP A C 1
ATOM 3800 O O . ASP A 1 471 ? 13.68 35.875 17.75 1 93.62 471 ASP A O 1
ATOM 3804 N N . LEU A 1 472 ? 12.281 37.469 17 1 95.75 472 LEU A N 1
ATOM 3805 C CA . LEU A 1 472 ? 12.555 37.125 15.602 1 95.75 472 LEU A CA 1
ATOM 3806 C C . LEU A 1 472 ? 14.008 37.438 15.25 1 95.75 472 LEU A C 1
ATOM 3808 O O . LEU A 1 472 ? 14.656 36.688 14.547 1 95.75 472 LEU A O 1
ATOM 3812 N N . LEU A 1 473 ? 14.477 38.531 15.75 1 95.5 473 LEU A N 1
ATOM 3813 C CA . LEU A 1 473 ? 15.859 38.906 15.5 1 95.5 473 LEU A CA 1
ATOM 3814 C C . LEU A 1 473 ? 16.828 37.969 16.172 1 95.5 473 LEU A C 1
ATOM 3816 O O . LEU A 1 473 ? 17.859 37.594 15.586 1 95.5 473 LEU A O 1
ATOM 3820 N N . HIS A 1 474 ? 16.547 37.625 17.391 1 95.75 474 HIS A N 1
ATOM 3821 C CA . HIS A 1 474 ? 17.375 36.656 18.078 1 95.75 474 HIS A CA 1
ATOM 3822 C C . HIS A 1 474 ? 17.422 35.312 17.328 1 95.75 474 HIS A C 1
ATOM 3824 O O . HIS A 1 474 ? 18.5 34.719 17.172 1 95.75 474 HIS A O 1
ATOM 3830 N N . ALA A 1 475 ? 16.25 34.875 16.891 1 96.88 475 ALA A N 1
ATOM 3831 C CA . ALA A 1 475 ? 16.203 33.625 16.141 1 96.88 475 ALA A CA 1
ATOM 3832 C C . ALA A 1 475 ? 17.016 33.719 14.852 1 96.88 475 ALA A C 1
ATOM 3834 O O . ALA A 1 475 ? 17.719 32.781 14.492 1 96.88 475 ALA A O 1
ATOM 3835 N N . SER A 1 476 ? 16.922 34.812 14.156 1 96.56 476 SER A N 1
ATOM 3836 C CA . SER A 1 476 ? 17.656 35.031 12.914 1 96.56 476 SER A CA 1
ATOM 3837 C C . SER A 1 476 ? 19.156 34.969 13.141 1 96.56 476 SER A C 1
ATOM 3839 O O . SER A 1 476 ? 19.891 34.344 12.383 1 96.56 476 SER A O 1
ATOM 3841 N N . SER A 1 477 ? 19.578 35.625 14.18 1 96.19 477 SER A N 1
ATOM 3842 C CA . SER A 1 477 ? 21 35.656 14.516 1 96.19 477 SER A CA 1
ATOM 3843 C C . SER A 1 477 ? 21.516 34.281 14.883 1 96.19 477 SER A C 1
ATOM 3845 O O . SER A 1 477 ? 22.594 33.875 14.469 1 96.19 477 SER A O 1
ATOM 3847 N N . CYS A 1 478 ? 20.719 33.562 15.656 1 97.06 478 CYS A N 1
ATOM 3848 C CA . CYS A 1 478 ? 21.109 32.219 16.062 1 97.06 478 CYS A CA 1
ATOM 3849 C C . CYS A 1 478 ? 21.172 31.266 14.867 1 97.06 478 CYS A C 1
ATOM 3851 O O . CYS A 1 478 ? 22.062 30.438 14.781 1 97.06 478 CYS A O 1
ATOM 3853 N N . LEU A 1 479 ? 20.25 31.406 13.93 1 96.69 479 LEU A N 1
ATOM 3854 C CA . LEU A 1 479 ? 20.234 30.562 12.75 1 96.69 479 LEU A CA 1
ATOM 3855 C C . LEU A 1 479 ? 21.438 30.859 11.859 1 96.69 479 LEU A C 1
ATOM 3857 O O . LEU A 1 479 ? 22.047 29.938 11.297 1 96.69 479 LEU A O 1
ATOM 3861 N N . THR A 1 480 ? 21.75 32.094 11.727 1 93.81 480 THR A N 1
ATOM 3862 C CA . THR A 1 480 ? 22.922 32.469 10.945 1 93.81 480 THR A CA 1
ATOM 3863 C C . THR A 1 480 ? 24.188 31.891 11.555 1 93.81 480 THR A C 1
ATOM 3865 O O . THR A 1 480 ? 25.031 31.344 10.844 1 93.81 480 THR A O 1
ATOM 3868 N N . ARG A 1 481 ? 24.281 32 12.82 1 94.69 481 ARG A N 1
ATOM 3869 C CA . ARG A 1 481 ? 25.422 31.438 13.531 1 94.69 481 ARG A CA 1
ATOM 3870 C C . ARG A 1 481 ? 25.484 29.922 13.359 1 94.69 481 ARG A C 1
ATOM 3872 O O . ARG A 1 481 ? 26.562 29.359 13.148 1 94.69 481 ARG A O 1
ATOM 3879 N N . PHE A 1 482 ? 24.391 29.312 13.57 1 96.69 482 PHE A N 1
ATOM 3880 C CA . PHE A 1 482 ? 24.328 27.875 13.391 1 96.69 482 PHE A CA 1
ATOM 3881 C C . PHE A 1 482 ? 24.875 27.469 12.031 1 96.69 482 PHE A C 1
ATOM 3883 O O . PHE A 1 482 ? 25.703 26.547 11.938 1 96.69 482 PHE A O 1
ATOM 3890 N N . VAL A 1 483 ? 24.453 28.109 10.945 1 96.06 483 VAL A N 1
ATOM 3891 C CA . VAL A 1 483 ? 24.828 27.781 9.578 1 96.06 483 VAL A CA 1
ATOM 3892 C C . VAL A 1 483 ? 26.328 28 9.391 1 96.06 483 VAL A C 1
ATOM 3894 O O . VAL A 1 483 ? 27.016 27.156 8.812 1 96.06 483 VAL A O 1
ATOM 3897 N N . VAL A 1 484 ? 26.844 29.062 9.898 1 93.88 484 VAL A N 1
ATOM 3898 C CA . VAL A 1 484 ? 28.25 29.391 9.766 1 93.88 484 VAL A CA 1
ATOM 3899 C C . VAL A 1 484 ? 29.109 28.344 10.477 1 93.88 484 VAL A C 1
ATOM 3901 O O . VAL A 1 484 ? 30.141 27.906 9.945 1 93.88 484 VAL A O 1
ATOM 3904 N N . GLU A 1 485 ? 28.672 27.891 11.586 1 95.81 485 GLU A N 1
ATOM 3905 C CA . GLU A 1 485 ? 29.469 26.984 12.422 1 95.81 485 GLU A CA 1
ATOM 3906 C C . GLU A 1 485 ? 29.406 25.562 11.883 1 95.81 485 GLU A C 1
ATOM 3908 O O . GLU A 1 485 ? 30.234 24.719 12.25 1 95.81 485 GLU A O 1
ATOM 3913 N N . VAL A 1 486 ? 28.469 25.234 11.023 1 97.06 486 VAL A N 1
ATOM 3914 C CA . VAL A 1 486 ? 28.391 23.891 10.469 1 97.06 486 VAL A CA 1
ATOM 3915 C C . VAL A 1 486 ? 29.672 23.562 9.703 1 97.06 486 VAL A C 1
ATOM 3917 O O . VAL A 1 486 ? 30.219 22.469 9.836 1 97.06 486 VAL A O 1
ATOM 3920 N N . GLN A 1 487 ? 30.125 24.484 8.922 1 93.69 487 GLN A N 1
ATOM 3921 C CA . GLN A 1 487 ? 31.344 24.266 8.148 1 93.69 487 GLN A CA 1
ATOM 3922 C C . GLN A 1 487 ? 32.531 24.062 9.062 1 93.69 487 GLN A C 1
ATOM 3924 O O . GLN A 1 487 ? 33.375 23.172 8.82 1 93.69 487 GLN A O 1
ATOM 3929 N N . GLU A 1 488 ? 32.594 24.781 10.102 1 93.88 488 GLU A N 1
ATOM 3930 C CA . GLU A 1 488 ? 33.719 24.75 11.016 1 93.88 488 GLU A CA 1
ATOM 3931 C C . GLU A 1 488 ? 33.719 23.484 11.883 1 93.88 488 GLU A C 1
ATOM 3933 O O . GLU A 1 488 ? 34.75 22.859 12.094 1 93.88 488 GLU A O 1
ATOM 3938 N N . LEU A 1 489 ? 32.562 23.141 12.305 1 96.44 489 LEU A N 1
ATOM 3939 C CA . LEU A 1 489 ? 32.438 22.078 13.305 1 96.44 489 LEU A CA 1
ATOM 3940 C C . LEU A 1 489 ? 32.344 20.719 12.633 1 96.44 489 LEU A C 1
ATOM 3942 O O . LEU A 1 489 ? 32.781 19.703 13.172 1 96.44 489 LEU A O 1
ATOM 3946 N N . TYR A 1 490 ? 31.75 20.609 11.508 1 95.62 490 TYR A N 1
ATOM 3947 C CA . TYR A 1 490 ? 31.438 19.312 10.906 1 95.62 490 TYR A CA 1
ATOM 3948 C C . TYR A 1 490 ? 32.125 19.156 9.555 1 95.62 490 TYR A C 1
ATOM 3950 O O . TYR A 1 490 ? 32.5 18.047 9.172 1 95.62 490 TYR A O 1
ATOM 3958 N N . GLY A 1 491 ? 32.219 20.25 8.781 1 92.69 491 GLY A N 1
ATOM 3959 C CA . GLY A 1 491 ? 32.844 20.188 7.469 1 92.69 491 GLY A CA 1
ATOM 3960 C C . GLY A 1 491 ? 32 20.875 6.391 1 92.69 491 GLY A C 1
ATOM 3961 O O . GLY A 1 491 ? 30.781 20.953 6.512 1 92.69 491 GLY A O 1
ATOM 3962 N N . LYS A 1 492 ? 32.625 21.234 5.359 1 91.81 492 LYS A N 1
ATOM 3963 C CA . LYS A 1 492 ? 32 21.984 4.258 1 91.81 492 LYS A CA 1
ATOM 3964 C C . LYS A 1 492 ? 30.953 21.141 3.547 1 91.81 492 LYS A C 1
ATOM 3966 O O . LYS A 1 492 ? 29.938 21.656 3.074 1 91.81 492 LYS A O 1
ATOM 3971 N N . CYS A 1 493 ? 31.156 19.859 3.508 1 92.5 493 CYS A N 1
ATOM 3972 C CA . CYS A 1 493 ? 30.281 18.953 2.773 1 92.5 493 CYS A CA 1
ATOM 3973 C C . CYS A 1 493 ? 28.922 18.844 3.467 1 92.5 493 CYS A C 1
ATOM 3975 O O . CYS A 1 493 ? 27.953 18.359 2.869 1 92.5 493 CYS A O 1
ATOM 3977 N N . TYR A 1 494 ? 28.828 19.359 4.703 1 94.38 494 TYR A N 1
ATOM 3978 C CA . TYR A 1 494 ? 27.594 19.172 5.457 1 94.38 494 TYR A CA 1
ATOM 3979 C C . TYR A 1 494 ? 26.75 20.453 5.426 1 94.38 494 TYR A C 1
ATOM 3981 O O . TYR A 1 494 ? 25.672 20.5 6.023 1 94.38 494 TYR A O 1
ATOM 3989 N N . VAL A 1 495 ? 27.219 21.5 4.723 1 96.12 495 VAL A N 1
ATOM 3990 C CA . VAL A 1 495 ? 26.422 22.688 4.527 1 96.12 495 VAL A CA 1
ATOM 3991 C C . VAL A 1 495 ? 25.469 22.5 3.354 1 96.12 495 VAL A C 1
ATOM 3993 O O . VAL A 1 495 ? 25.562 23.188 2.34 1 96.12 495 VAL A O 1
ATOM 3996 N N . SER A 1 496 ? 24.516 21.625 3.559 1 95.81 496 SER A N 1
ATOM 3997 C CA . SER A 1 496 ? 23.547 21.234 2.541 1 95.81 496 SER A CA 1
ATOM 3998 C C . SER A 1 496 ? 22.594 22.375 2.223 1 95.81 496 SER A C 1
ATOM 4000 O O . SER A 1 496 ? 22.594 23.406 2.898 1 95.81 496 SER A O 1
ATOM 4002 N N . TYR A 1 497 ? 21.812 22.203 1.208 1 96.06 497 TYR A N 1
ATOM 4003 C CA . TYR A 1 497 ? 20.797 23.172 0.817 1 96.06 497 TYR A CA 1
ATOM 4004 C C . TYR A 1 497 ? 19.828 23.453 1.966 1 96.06 497 TYR A C 1
ATOM 4006 O O . TYR A 1 497 ? 19.438 24.594 2.203 1 96.06 497 TYR A O 1
ATOM 4014 N N . ASN A 1 498 ? 19.422 22.422 2.686 1 97 498 ASN A N 1
ATOM 4015 C CA . ASN A 1 498 ? 18.516 22.594 3.809 1 97 498 ASN A CA 1
ATOM 4016 C C . ASN A 1 498 ? 19.141 23.422 4.922 1 97 498 ASN A C 1
ATOM 4018 O O . ASN A 1 498 ? 18.453 24.203 5.586 1 97 498 ASN A O 1
ATOM 4022 N N . VAL A 1 499 ? 20.422 23.219 5.141 1 97.38 499 VAL A N 1
ATOM 4023 C CA . VAL A 1 499 ? 21.141 24.047 6.117 1 97.38 499 VAL A CA 1
ATOM 4024 C C . VAL A 1 499 ? 21.141 25.5 5.664 1 97.38 499 VAL A C 1
ATOM 4026 O O . VAL A 1 499 ? 20.844 26.406 6.453 1 97.38 499 VAL A O 1
ATOM 4029 N N . HIS A 1 500 ? 21.391 25.688 4.398 1 95.5 500 HIS A N 1
ATOM 4030 C CA . HIS A 1 500 ? 21.391 27.031 3.824 1 95.5 500 HIS A CA 1
ATOM 4031 C C . HIS A 1 500 ? 20.016 27.688 3.971 1 95.5 500 HIS A C 1
ATOM 4033 O O . HIS A 1 500 ? 19.938 28.875 4.289 1 95.5 500 HIS A O 1
ATOM 4039 N N . CYS A 1 501 ? 18.969 26.953 3.799 1 95.94 501 CYS A N 1
ATOM 4040 C CA . CYS A 1 501 ? 17.594 27.453 3.807 1 95.94 501 CYS A CA 1
ATOM 4041 C C . CYS A 1 501 ? 17.234 28.016 5.168 1 95.94 501 CYS A C 1
ATOM 4043 O O . CYS A 1 501 ? 16.312 28.828 5.277 1 95.94 501 CYS A O 1
ATOM 4045 N N . LEU A 1 502 ? 17.969 27.656 6.234 1 97.19 502 LEU A N 1
ATOM 4046 C CA . LEU A 1 502 ? 17.703 28.156 7.578 1 97.19 502 LEU A CA 1
ATOM 4047 C C . LEU A 1 502 ? 17.844 29.672 7.633 1 97.19 502 LEU A C 1
ATOM 4049 O O . LEU A 1 502 ? 17.172 30.344 8.414 1 97.19 502 LEU A O 1
ATOM 4053 N N . THR A 1 503 ? 18.672 30.219 6.777 1 94.81 503 THR A N 1
ATOM 4054 C CA . THR A 1 503 ? 18.953 31.656 6.777 1 94.81 503 THR A CA 1
ATOM 4055 C C . THR A 1 503 ? 17.766 32.438 6.219 1 94.81 503 THR A C 1
ATOM 4057 O O . THR A 1 503 ? 17.703 33.656 6.379 1 94.81 503 THR A O 1
ATOM 4060 N N . HIS A 1 504 ? 16.859 31.734 5.625 1 96.19 504 HIS A N 1
ATOM 4061 C CA . HIS A 1 504 ? 15.727 32.406 4.996 1 96.19 504 HIS A CA 1
ATOM 4062 C C . HIS A 1 504 ? 14.469 32.25 5.844 1 96.19 504 HIS A C 1
ATOM 4064 O O . HIS A 1 504 ? 13.43 32.844 5.527 1 96.19 504 HIS A O 1
ATOM 4070 N N . LEU A 1 505 ? 14.484 31.5 6.934 1 97.19 505 LEU A N 1
ATOM 4071 C CA . LEU A 1 505 ? 13.289 31.156 7.699 1 97.19 505 LEU A CA 1
ATOM 4072 C C . LEU A 1 505 ? 12.742 32.406 8.414 1 97.19 505 LEU A C 1
ATOM 4074 O O . LEU A 1 505 ? 11.523 32.594 8.453 1 97.19 505 LEU A O 1
ATOM 4078 N N . SER A 1 506 ? 13.625 33.188 9.031 1 96.06 506 SER A N 1
ATOM 4079 C CA . SER A 1 506 ? 13.172 34.344 9.773 1 96.06 506 SER A CA 1
ATOM 4080 C C . SER A 1 506 ? 12.477 35.344 8.867 1 96.06 506 SER A C 1
ATOM 4082 O O . SER A 1 506 ? 11.484 35.969 9.258 1 96.06 506 SER A O 1
ATOM 4084 N N . ASN A 1 507 ? 13.031 35.469 7.668 1 94.56 507 ASN A N 1
ATOM 4085 C CA . ASN A 1 507 ? 12.391 36.344 6.688 1 94.56 507 ASN A CA 1
ATOM 4086 C C . ASN A 1 507 ? 11.016 35.812 6.285 1 94.56 507 ASN A C 1
ATOM 4088 O O . ASN A 1 507 ? 10.086 36.594 6.082 1 94.56 507 ASN A O 1
ATOM 4092 N N . ALA A 1 508 ? 10.93 34.625 6.145 1 95.25 508 ALA A N 1
ATOM 4093 C CA . ALA A 1 508 ? 9.648 34 5.809 1 95.25 508 ALA A CA 1
ATOM 4094 C C . ALA A 1 508 ? 8.609 34.281 6.891 1 95.25 508 ALA A C 1
ATOM 4096 O O . ALA A 1 508 ? 7.445 34.562 6.586 1 95.25 508 ALA A O 1
ATOM 4097 N N . VAL A 1 509 ? 9.031 34.156 8.133 1 95.81 509 VAL A N 1
ATOM 4098 C CA . VAL A 1 509 ? 8.141 34.406 9.266 1 95.81 509 VAL A CA 1
ATOM 4099 C C . VAL A 1 509 ? 7.723 35.875 9.281 1 95.81 509 VAL A C 1
ATOM 4101 O O . VAL A 1 509 ? 6.566 36.188 9.555 1 95.81 509 VAL A O 1
ATOM 4104 N N . ASP A 1 510 ? 8.648 36.688 8.969 1 94.88 510 ASP A N 1
ATOM 4105 C CA . ASP A 1 510 ? 8.352 38.125 8.922 1 94.88 510 ASP A CA 1
ATOM 4106 C C . ASP A 1 510 ? 7.297 38.406 7.859 1 94.88 510 ASP A C 1
ATOM 4108 O O . ASP A 1 510 ? 6.434 39.281 8.062 1 94.88 510 ASP A O 1
ATOM 4112 N N . MET A 1 511 ? 7.352 37.719 6.84 1 94.31 511 MET A N 1
ATOM 4113 C CA . MET A 1 511 ? 6.488 38 5.695 1 94.31 511 MET A CA 1
ATOM 4114 C C . MET A 1 511 ? 5.141 37.312 5.84 1 94.31 511 MET A C 1
ATOM 4116 O O . MET A 1 511 ? 4.105 37.875 5.477 1 94.31 511 MET A O 1
ATOM 4120 N N . TRP A 1 512 ? 5.094 36.125 6.371 1 94.56 512 TRP A N 1
ATOM 4121 C CA . TRP A 1 512 ? 3.863 35.344 6.25 1 94.56 512 TRP A CA 1
ATOM 4122 C C . TRP A 1 512 ? 3.453 34.75 7.598 1 94.56 512 TRP A C 1
ATOM 4124 O O . TRP A 1 512 ? 2.549 33.938 7.672 1 94.56 512 TRP A O 1
ATOM 4134 N N . GLY A 1 513 ? 4.07 35.156 8.664 1 93.25 513 GLY A N 1
ATOM 4135 C CA . GLY A 1 513 ? 3.693 34.688 9.992 1 93.25 513 GLY A CA 1
ATOM 4136 C C . GLY A 1 513 ? 4.453 33.469 10.438 1 93.25 513 GLY A C 1
ATOM 4137 O O . GLY A 1 513 ? 5.391 33.031 9.758 1 93.25 513 GLY A O 1
ATOM 4138 N N . PRO A 1 514 ? 4.117 32.875 11.562 1 94.5 514 PRO A N 1
ATOM 4139 C CA . PRO A 1 514 ? 4.867 31.75 12.141 1 94.5 514 PRO A CA 1
ATOM 4140 C C . PRO A 1 514 ? 4.973 30.562 11.195 1 94.5 514 PRO A C 1
ATOM 4142 O O . PRO A 1 514 ? 4.137 30.406 10.297 1 94.5 514 PRO A O 1
ATOM 4145 N N . LEU A 1 515 ? 5.914 29.703 11.453 1 95.12 515 LEU A N 1
ATOM 4146 C CA . LEU A 1 515 ? 6.23 28.594 10.555 1 95.12 515 LEU A CA 1
ATOM 4147 C C . LEU A 1 515 ? 5.059 27.625 10.453 1 95.12 515 LEU A C 1
ATOM 4149 O O . LEU A 1 515 ? 4.836 27.031 9.398 1 95.12 515 LEU A O 1
ATOM 4153 N N . TRP A 1 516 ? 4.293 27.438 11.508 1 93.38 516 TRP A N 1
ATOM 4154 C CA . TRP A 1 516 ? 3.207 26.453 11.516 1 93.38 516 TRP A CA 1
ATOM 4155 C C . TRP A 1 516 ? 2.061 26.922 10.625 1 93.38 516 TRP A C 1
ATOM 4157 O O . TRP A 1 516 ? 1.259 26.109 10.164 1 93.38 516 TRP A O 1
ATOM 4167 N N . ALA A 1 517 ? 1.956 28.234 10.359 1 92.06 517 ALA A N 1
ATOM 4168 C CA . ALA A 1 517 ? 0.859 28.781 9.57 1 92.06 517 ALA A CA 1
ATOM 4169 C C . ALA A 1 517 ? 1.057 28.5 8.086 1 92.06 517 ALA A C 1
ATOM 4171 O O . ALA A 1 517 ? 0.108 28.578 7.297 1 92.06 517 ALA A O 1
ATOM 4172 N N . ASN A 1 518 ? 2.248 28.203 7.695 1 91.81 518 ASN A N 1
ATOM 4173 C CA . ASN A 1 518 ? 2.582 27.953 6.297 1 91.81 518 ASN A CA 1
ATOM 4174 C C . ASN A 1 518 ? 3.316 26.625 6.121 1 91.81 518 ASN A C 1
ATOM 4176 O O . ASN A 1 518 ? 4.215 26.516 5.285 1 91.81 518 ASN A O 1
ATOM 4180 N N . SER A 1 519 ? 2.965 25.703 6.887 1 92.5 519 SER A N 1
ATOM 4181 C CA . SER A 1 519 ? 3.666 24.422 6.855 1 92.5 519 SER A CA 1
ATOM 4182 C C . SER A 1 519 ? 2.986 23.438 5.906 1 92.5 519 SER A C 1
ATOM 4184 O O . SER A 1 519 ? 1.79 23.562 5.629 1 92.5 519 SER A O 1
ATOM 4186 N N . SER A 1 520 ? 3.736 22.453 5.465 1 94.94 520 SER A N 1
ATOM 4187 C CA . SER A 1 520 ? 3.236 21.453 4.539 1 94.94 520 SER A CA 1
ATOM 4188 C C . SER A 1 520 ? 2.504 20.344 5.277 1 94.94 520 SER A C 1
ATOM 4190 O O . SER A 1 520 ? 1.912 19.453 4.652 1 94.94 520 SER A O 1
ATOM 4192 N N . PHE A 1 521 ? 2.434 20.328 6.633 1 94.31 521 PHE A N 1
ATOM 4193 C CA . PHE A 1 521 ? 1.815 19.25 7.402 1 94.31 521 PHE A CA 1
ATOM 4194 C C . PHE A 1 521 ? 0.352 19.078 7.012 1 94.31 521 PHE A C 1
ATOM 4196 O O . PHE A 1 521 ? -0.109 17.953 6.797 1 94.31 521 PHE A O 1
ATOM 4203 N N . LEU A 1 522 ? -0.33 20.219 6.895 1 92.94 522 LEU A N 1
ATOM 4204 C CA . LEU A 1 522 ? -1.742 20.188 6.531 1 92.94 522 LEU A CA 1
ATOM 4205 C C . LEU A 1 522 ? -1.935 19.578 5.145 1 92.94 522 LEU A C 1
ATOM 4207 O O . LEU A 1 522 ? -2.795 18.719 4.957 1 92.94 522 LEU A O 1
ATOM 4211 N N . TYR A 1 523 ? -1.143 19.984 4.207 1 95.44 523 TYR A N 1
ATOM 4212 C CA . TYR A 1 523 ? -1.312 19.578 2.82 1 95.44 523 TYR A CA 1
ATOM 4213 C C . TYR A 1 523 ? -0.883 18.125 2.625 1 95.44 523 TYR A C 1
ATOM 4215 O O . TYR A 1 523 ? -1.481 17.391 1.83 1 95.44 523 TYR A O 1
ATOM 4223 N N . GLU A 1 524 ? 0.194 17.719 3.359 1 93.94 524 GLU A N 1
ATOM 4224 C CA . GLU A 1 524 ? 0.611 16.312 3.309 1 93.94 524 GLU A CA 1
ATOM 4225 C C . GLU A 1 524 ? -0.48 15.398 3.846 1 93.94 524 GLU A C 1
ATOM 4227 O O . GLU A 1 524 ? -0.656 14.281 3.354 1 93.94 524 GLU A O 1
ATOM 4232 N N . ASP A 1 525 ? -1.122 15.852 4.871 1 92.81 525 ASP A N 1
ATOM 4233 C CA . ASP A 1 525 ? -2.236 15.086 5.418 1 92.81 525 ASP A CA 1
ATOM 4234 C C . ASP A 1 525 ? -3.375 14.969 4.41 1 92.81 525 ASP A C 1
ATOM 4236 O O . ASP A 1 525 ? -3.979 13.906 4.266 1 92.81 525 ASP A O 1
ATOM 4240 N N . THR A 1 526 ? -3.703 16.031 3.744 1 93.81 526 THR A N 1
ATOM 4241 C CA . THR A 1 526 ? -4.754 16.031 2.732 1 93.81 526 THR A CA 1
ATOM 4242 C C . THR A 1 526 ? -4.391 15.109 1.576 1 93.81 526 THR A C 1
ATOM 4244 O O . THR A 1 526 ? -5.234 14.359 1.081 1 93.81 526 THR A O 1
ATOM 4247 N N . ILE A 1 527 ? -3.154 15.188 1.163 1 95.69 527 ILE A N 1
ATOM 4248 C CA . ILE A 1 527 ? -2.693 14.328 0.079 1 95.69 527 ILE A CA 1
ATOM 4249 C C . ILE A 1 527 ? -2.775 12.867 0.511 1 95.69 527 ILE A C 1
ATOM 4251 O O . ILE A 1 527 ? -3.168 12 -0.276 1 95.69 527 ILE A O 1
ATOM 4255 N N . GLY A 1 528 ? -2.35 12.57 1.761 1 93.12 528 GLY A N 1
ATOM 4256 C CA . GLY A 1 528 ? -2.514 11.227 2.295 1 93.12 528 GLY A CA 1
ATOM 4257 C C . GLY A 1 528 ? -3.943 10.719 2.225 1 93.12 528 GLY A C 1
ATOM 4258 O O . GLY A 1 528 ? -4.184 9.562 1.881 1 93.12 528 GLY A O 1
ATOM 4259 N N . THR A 1 529 ? -4.875 11.586 2.537 1 92.5 529 THR A N 1
ATOM 4260 C CA . THR A 1 529 ? -6.289 11.242 2.469 1 92.5 529 THR A CA 1
ATOM 4261 C C . THR A 1 529 ? -6.707 10.953 1.03 1 92.5 529 THR A C 1
ATOM 4263 O O . THR A 1 529 ? -7.48 10.023 0.778 1 92.5 529 THR A O 1
ATOM 4266 N N . LEU A 1 530 ? -6.227 11.789 0.081 1 94.69 530 LEU A N 1
ATOM 4267 C CA . LEU A 1 530 ? -6.547 11.586 -1.327 1 94.69 530 LEU A CA 1
ATOM 4268 C C . LEU A 1 530 ? -6.078 10.211 -1.798 1 94.69 530 LEU A C 1
ATOM 4270 O O . LEU A 1 530 ? -6.777 9.547 -2.561 1 94.69 530 LEU A O 1
ATOM 4274 N N . LEU A 1 531 ? -4.973 9.789 -1.31 1 93.38 531 LEU A N 1
ATOM 4275 C CA . LEU A 1 531 ? -4.379 8.523 -1.731 1 93.38 531 LEU A CA 1
ATOM 4276 C C . LEU A 1 531 ? -5.172 7.344 -1.185 1 93.38 531 LEU A C 1
ATOM 4278 O O . LEU A 1 531 ? -5.008 6.215 -1.647 1 93.38 531 LEU A O 1
ATOM 4282 N N . GLU A 1 532 ? -6.031 7.574 -0.254 1 90.44 532 GLU A N 1
ATOM 4283 C CA . GLU A 1 532 ? -6.875 6.512 0.291 1 90.44 532 GLU A CA 1
ATOM 4284 C C . GLU A 1 532 ? -8.219 6.449 -0.423 1 90.44 532 GLU A C 1
ATOM 4286 O O . GLU A 1 532 ? -8.992 5.516 -0.221 1 90.44 532 GLU A O 1
ATOM 4291 N N . MET A 1 533 ? -8.461 7.41 -1.298 1 92.12 533 MET A N 1
ATOM 4292 C CA . MET A 1 533 ? -9.805 7.598 -1.837 1 92.12 533 MET A CA 1
ATOM 4293 C C . MET A 1 533 ? -9.953 6.887 -3.178 1 92.12 533 MET A C 1
ATOM 4295 O O . MET A 1 533 ? -10.703 7.344 -4.047 1 92.12 533 MET A O 1
ATOM 4299 N N . PHE A 1 534 ? -9.219 5.891 -3.467 1 87.19 534 PHE A N 1
ATOM 4300 C CA . PHE A 1 534 ? -9.43 5.102 -4.676 1 87.19 534 PHE A CA 1
ATOM 4301 C C . PHE A 1 534 ? -9.195 3.623 -4.41 1 87.19 534 PHE A C 1
ATOM 4303 O O . PHE A 1 534 ? -8.516 3.262 -3.443 1 87.19 534 PHE A O 1
ATOM 4310 N N . ASN A 1 535 ? -10.023 2.896 -5.215 1 82.56 535 ASN A N 1
ATOM 4311 C CA . ASN A 1 535 ? -9.867 1.445 -5.199 1 82.56 535 ASN A CA 1
ATOM 4312 C C . ASN A 1 535 ? -9.414 0.914 -6.555 1 82.56 535 ASN A C 1
ATOM 4314 O O . ASN A 1 535 ? -9.789 1.458 -7.594 1 82.56 535 ASN A O 1
ATOM 4318 N N . GLY A 1 536 ? -8.547 0.045 -6.594 1 74.06 536 GLY A N 1
ATOM 4319 C CA . GLY A 1 536 ? -8.156 -0.587 -7.844 1 74.06 536 GLY A CA 1
ATOM 4320 C C . GLY A 1 536 ? -7.086 0.185 -8.594 1 74.06 536 GLY A C 1
ATOM 4321 O O . GLY A 1 536 ? -6.48 1.106 -8.047 1 74.06 536 GLY A O 1
ATOM 4322 N N . THR A 1 537 ? -6.852 -0.169 -9.859 1 70.5 537 THR A N 1
ATOM 4323 C CA . THR A 1 537 ? -5.754 0.422 -10.617 1 70.5 537 THR A CA 1
ATOM 4324 C C . THR A 1 537 ? -6.277 1.216 -11.805 1 70.5 537 THR A C 1
ATOM 4326 O O . THR A 1 537 ? -5.508 1.882 -12.5 1 70.5 537 THR A O 1
ATOM 4329 N N . GLN A 1 538 ? -7.629 1.249 -11.938 1 74.94 538 GLN A N 1
ATOM 4330 C CA . GLN A 1 538 ? -8.18 1.927 -13.102 1 74.94 538 GLN A CA 1
ATOM 4331 C C . GLN A 1 538 ? -8.93 3.195 -12.695 1 74.94 538 GLN A C 1
ATOM 4333 O O . GLN A 1 538 ? -9.516 3.26 -11.617 1 74.94 538 GLN A O 1
ATOM 4338 N N . ALA A 1 539 ? -8.883 4.242 -13.5 1 82.06 539 ALA A N 1
ATOM 4339 C CA . ALA A 1 539 ? -9.633 5.484 -13.344 1 82.06 539 ALA A CA 1
ATOM 4340 C C . ALA A 1 539 ? -9.391 6.102 -11.969 1 82.06 539 ALA A C 1
ATOM 4342 O O . ALA A 1 539 ? -10.328 6.523 -11.289 1 82.06 539 ALA A O 1
ATOM 4343 N N . VAL A 1 540 ? -8.141 6.191 -11.594 1 86.06 540 VAL A N 1
ATOM 4344 C CA . VAL A 1 540 ? -7.73 6.602 -10.25 1 86.06 540 VAL A CA 1
ATOM 4345 C C . VAL A 1 540 ? -8.141 8.047 -10.008 1 86.06 540 VAL A C 1
ATOM 4347 O O . VAL A 1 540 ? -8.781 8.359 -9 1 86.06 540 VAL A O 1
ATOM 4350 N N . PRO A 1 541 ? -7.867 9.008 -10.914 1 89 541 PRO A N 1
ATOM 4351 C CA . PRO A 1 541 ? -8.211 10.398 -10.617 1 89 541 PRO A CA 1
ATOM 4352 C C . PRO A 1 541 ? -9.719 10.617 -10.492 1 89 541 PRO A C 1
ATOM 4354 O O . PRO A 1 541 ? -10.164 11.398 -9.648 1 89 541 PRO A O 1
ATOM 4357 N N . GLU A 1 542 ? -10.477 9.883 -11.25 1 87.94 542 GLU A N 1
ATOM 4358 C CA . GLU A 1 542 ? -11.93 10.023 -11.195 1 87.94 542 GLU A CA 1
ATOM 4359 C C . GLU A 1 542 ? -12.484 9.508 -9.867 1 87.94 542 GLU A C 1
ATOM 4361 O O . GLU A 1 542 ? -13.398 10.109 -9.297 1 87.94 542 GLU A O 1
ATOM 4366 N N . HIS A 1 543 ? -11.922 8.43 -9.445 1 88.31 543 HIS A N 1
ATOM 4367 C CA . HIS A 1 543 ? -12.344 7.887 -8.156 1 88.31 543 HIS A CA 1
ATOM 4368 C C . HIS A 1 543 ? -12.039 8.852 -7.02 1 88.31 543 HIS A C 1
ATOM 4370 O O . HIS A 1 543 ? -12.883 9.086 -6.152 1 88.31 543 HIS A O 1
ATOM 4376 N N . ILE A 1 544 ? -10.883 9.398 -7.062 1 91.38 544 ILE A N 1
ATOM 4377 C CA . ILE A 1 544 ? -10.453 10.32 -6.023 1 91.38 544 ILE A CA 1
ATOM 4378 C C . ILE A 1 544 ? -11.359 11.555 -6.02 1 91.38 544 ILE A C 1
ATOM 4380 O O . ILE A 1 544 ? -11.859 11.961 -4.969 1 91.38 544 ILE A O 1
ATOM 4384 N N . PHE A 1 545 ? -11.594 12.062 -7.203 1 89.56 545 PHE A N 1
ATOM 4385 C CA . PHE A 1 545 ? -12.422 13.258 -7.328 1 89.56 545 PHE A CA 1
ATOM 4386 C C . PHE A 1 545 ? -13.844 12.984 -6.836 1 89.56 545 PHE A C 1
ATOM 4388 O O . PHE A 1 545 ? -14.406 13.789 -6.082 1 89.56 545 PHE A O 1
ATOM 4395 N N . LYS A 1 546 ? -14.328 11.914 -7.254 1 86.5 546 LYS A N 1
ATOM 4396 C CA . LYS A 1 546 ? -15.703 11.57 -6.887 1 86.5 546 LYS A CA 1
ATOM 4397 C C . LYS A 1 546 ? -15.844 11.391 -5.379 1 86.5 546 LYS A C 1
ATOM 4399 O O . LYS A 1 546 ? -16.781 11.914 -4.77 1 86.5 546 LYS A O 1
ATOM 4404 N N . ARG A 1 547 ? -14.961 10.68 -4.816 1 89.75 547 ARG A N 1
ATOM 4405 C CA . ARG A 1 547 ? -15.031 10.406 -3.385 1 89.75 547 ARG A CA 1
ATOM 4406 C C . ARG A 1 547 ? -14.766 11.672 -2.574 1 89.75 547 ARG A C 1
ATOM 4408 O O . ARG A 1 547 ? -15.406 11.906 -1.548 1 89.75 547 ARG A O 1
ATOM 4415 N N . PHE A 1 548 ? -13.828 12.531 -3.037 1 91.38 548 PHE A N 1
ATOM 4416 C CA . PHE A 1 548 ? -13.516 13.781 -2.352 1 91.38 548 PHE A CA 1
ATOM 4417 C C . PHE A 1 548 ? -14.727 14.703 -2.328 1 91.38 548 PHE A C 1
ATOM 4419 O O . PHE A 1 548 ? -15.094 15.234 -1.278 1 91.38 548 PHE A O 1
ATOM 4426 N N . PHE A 1 549 ? -15.375 14.797 -3.334 1 88.88 549 PHE A N 1
ATOM 4427 C CA . PHE A 1 549 ? -16.469 15.758 -3.428 1 88.88 549 PHE A CA 1
ATOM 4428 C C . PHE A 1 549 ? -17.766 15.164 -2.875 1 88.88 549 PHE A C 1
ATOM 4430 O O . PHE A 1 549 ? -18.641 15.891 -2.416 1 88.88 549 PHE A O 1
ATOM 4437 N N . ASN A 1 550 ? -17.859 13.82 -2.943 1 88.31 550 ASN A N 1
ATOM 4438 C CA . ASN A 1 550 ? -18.969 13.195 -2.238 1 88.31 550 ASN A CA 1
ATOM 4439 C C . ASN A 1 550 ? -18.891 13.438 -0.733 1 88.31 550 ASN A C 1
ATOM 4441 O O . ASN A 1 550 ? -19.922 13.555 -0.062 1 88.31 550 ASN A O 1
ATOM 4445 N N . THR A 1 551 ? -17.719 13.477 -0.216 1 87.44 551 THR A N 1
ATOM 4446 C CA . THR A 1 551 ? -17.531 13.781 1.198 1 87.44 551 THR A CA 1
ATOM 4447 C C . THR A 1 551 ? -17.984 15.203 1.515 1 87.44 551 THR A C 1
ATOM 4449 O O . THR A 1 551 ? -18.625 15.438 2.543 1 87.44 551 THR A O 1
ATOM 4452 N N . LYS A 1 552 ? -17.703 16.125 0.602 1 83.31 552 LYS A N 1
ATOM 4453 C CA . LYS A 1 552 ? -18.141 17.5 0.787 1 83.31 552 LYS A CA 1
ATOM 4454 C C . LYS A 1 552 ? -19.656 17.609 0.68 1 83.31 552 LYS A C 1
ATOM 4456 O O . LYS A 1 552 ? -20.281 18.391 1.415 1 83.31 552 LYS A O 1
ATOM 4461 N N . THR A 1 553 ? -20.219 16.844 -0.233 1 80.44 553 THR A N 1
ATOM 4462 C CA . THR A 1 553 ? -21.656 16.844 -0.416 1 80.44 553 THR A CA 1
ATOM 4463 C C . THR A 1 553 ? -22.359 16.328 0.839 1 80.44 553 THR A C 1
ATOM 4465 O O . THR A 1 553 ? -23.406 16.844 1.223 1 80.44 553 THR A O 1
ATOM 4468 N N . LEU A 1 554 ? -21.844 15.328 1.414 1 83.5 554 LEU A N 1
ATOM 4469 C CA . LEU A 1 554 ? -22.422 14.742 2.621 1 83.5 554 LEU A CA 1
ATOM 4470 C C . LEU A 1 554 ? -22.453 15.766 3.752 1 83.5 554 LEU A C 1
ATOM 4472 O O . LEU A 1 554 ? -23.391 15.773 4.559 1 83.5 554 LEU A O 1
ATOM 4476 N N . MET A 1 555 ? -21.531 16.609 3.77 1 76.75 555 MET A N 1
ATOM 4477 C CA . MET A 1 555 ? -21.469 17.641 4.801 1 76.75 555 MET A CA 1
ATOM 4478 C C . MET A 1 555 ? -22.609 18.641 4.629 1 76.75 555 MET A C 1
ATOM 4480 O O . MET A 1 555 ? -23.109 19.188 5.609 1 76.75 555 MET A O 1
ATOM 4484 N N . HIS A 1 556 ? -23.094 18.734 3.422 1 74.38 556 HIS A N 1
ATOM 4485 C CA . HIS A 1 556 ? -24.203 19.641 3.125 1 74.38 556 HIS A CA 1
ATOM 4486 C C . HIS A 1 556 ? -25.531 19.047 3.549 1 74.38 556 HIS A C 1
ATOM 4488 O O . HIS A 1 556 ? -26.484 19.781 3.807 1 74.38 556 HIS A O 1
ATOM 4494 N N . HIS A 1 557 ? -25.562 17.734 3.641 1 77.94 557 HIS A N 1
ATOM 4495 C CA . HIS A 1 557 ? -26.828 17.062 3.938 1 77.94 557 HIS A CA 1
ATOM 4496 C C . HIS A 1 557 ? -26.953 16.766 5.426 1 77.94 557 HIS A C 1
ATOM 4498 O O . HIS A 1 557 ? -27.844 16.016 5.836 1 77.94 557 HIS A O 1
ATOM 4504 N N . THR A 1 558 ? -26.156 17.328 6.18 1 77.88 558 THR A N 1
ATOM 4505 C CA . THR A 1 558 ? -26.203 17.078 7.617 1 77.88 558 THR A CA 1
ATOM 4506 C C . THR A 1 558 ? -27.516 17.562 8.203 1 77.88 558 THR A C 1
ATOM 4508 O O . THR A 1 558 ? -28.016 17 9.188 1 77.88 558 THR A O 1
ATOM 4511 N N . GLU A 1 559 ? -28.172 18.5 7.547 1 77.69 559 GLU A N 1
ATOM 4512 C CA . GLU A 1 559 ? -29.406 19.094 8.039 1 77.69 559 GLU A CA 1
ATOM 4513 C C . GLU A 1 559 ? -30.562 18.094 7.953 1 77.69 559 GLU A C 1
ATOM 4515 O O . GLU A 1 559 ? -31.531 18.188 8.719 1 77.69 559 GLU A O 1
ATOM 4520 N N . LEU A 1 560 ? -30.422 17.141 7.078 1 84.81 560 LEU A N 1
ATOM 4521 C CA . LEU A 1 560 ? -31.438 16.125 6.902 1 84.81 560 LEU A CA 1
ATOM 4522 C C . LEU A 1 560 ? -31.594 15.281 8.164 1 84.81 560 LEU A C 1
ATOM 4524 O O . LEU A 1 560 ? -32.625 14.609 8.352 1 84.81 560 LEU A O 1
ATOM 4528 N N . PHE A 1 561 ? -30.688 15.328 9.031 1 88.38 561 PHE A N 1
ATOM 4529 C CA . PHE A 1 561 ? -30.672 14.43 10.18 1 88.38 561 PHE A CA 1
ATOM 4530 C C . PHE A 1 561 ? -31.047 15.18 11.461 1 88.38 561 PHE A C 1
ATOM 4532 O O . PHE A 1 561 ? -31.078 14.586 12.539 1 88.38 561 PHE A O 1
ATOM 4539 N N . ASN A 1 562 ? -31.344 16.469 11.344 1 81.38 562 ASN A N 1
ATOM 4540 C CA . ASN A 1 562 ? -31.734 17.25 12.516 1 81.38 562 ASN A CA 1
ATOM 4541 C C . ASN A 1 562 ? -33 16.734 13.148 1 81.38 562 ASN A C 1
ATOM 4543 O O . ASN A 1 562 ? -33.156 16.719 14.375 1 81.38 562 ASN A O 1
ATOM 4547 N N . ASN A 1 563 ? -33.969 16.219 12.352 1 81.69 563 ASN A N 1
ATOM 4548 C CA . ASN A 1 563 ? -35.219 15.711 12.867 1 81.69 563 ASN A CA 1
ATOM 4549 C C . ASN A 1 563 ? -35.312 14.195 12.742 1 81.69 563 ASN A C 1
ATOM 4551 O O . ASN A 1 563 ? -36.406 13.625 12.82 1 81.69 563 ASN A O 1
ATOM 4555 N N . ALA A 1 564 ? -34.188 13.602 12.586 1 89.5 564 ALA A N 1
ATOM 4556 C CA . ALA A 1 564 ? -34.156 12.148 12.414 1 89.5 564 ALA A CA 1
ATOM 4557 C C . ALA A 1 564 ? -34.219 11.43 13.758 1 89.5 564 ALA A C 1
ATOM 4559 O O . ALA A 1 564 ? -33.969 12.047 14.797 1 89.5 564 ALA A O 1
ATOM 4560 N N . ASN A 1 565 ? -34.625 10.18 13.719 1 90 565 ASN A N 1
ATOM 4561 C CA . ASN A 1 565 ? -34.562 9.328 14.898 1 90 565 ASN A CA 1
ATOM 4562 C C . ASN A 1 565 ? -33.156 9.289 15.492 1 90 565 ASN A C 1
ATOM 4564 O O . ASN A 1 565 ? -32.156 9.422 14.766 1 90 565 ASN A O 1
ATOM 4568 N N . ASP A 1 566 ? -33.031 9.07 16.734 1 87.62 566 ASP A N 1
ATOM 4569 C CA . ASP A 1 566 ? -31.766 9.133 17.453 1 87.62 566 ASP A CA 1
ATOM 4570 C C . ASP A 1 566 ? -30.75 8.141 16.891 1 87.62 566 ASP A C 1
ATOM 4572 O O . ASP A 1 566 ? -29.578 8.469 16.703 1 87.62 566 ASP A O 1
ATOM 4576 N N . ASP A 1 567 ? -31.25 6.961 16.609 1 89.88 567 ASP A N 1
ATOM 4577 C CA . ASP A 1 567 ? -30.359 5.934 16.094 1 89.88 567 ASP A CA 1
ATOM 4578 C C . ASP A 1 567 ? -29.797 6.324 14.727 1 89.88 567 ASP A C 1
ATOM 4580 O O . ASP A 1 567 ? -28.625 6.074 14.438 1 89.88 567 ASP A O 1
ATOM 4584 N N . VAL A 1 568 ? -30.672 6.934 13.953 1 93.44 568 VAL A N 1
ATOM 4585 C CA . VAL A 1 568 ? -30.297 7.352 12.609 1 93.44 568 VAL A CA 1
ATOM 4586 C C . VAL A 1 568 ? -29.297 8.508 12.695 1 93.44 568 VAL A C 1
ATOM 4588 O O . VAL A 1 568 ? -28.266 8.5 12.008 1 93.44 568 VAL A O 1
ATOM 4591 N N . CYS A 1 569 ? -29.562 9.414 13.562 1 90 569 CYS A N 1
ATOM 4592 C CA . CYS A 1 569 ? -28.688 10.57 13.75 1 90 569 CYS A CA 1
ATOM 4593 C C . CYS A 1 569 ? -27.344 10.156 14.312 1 90 569 CYS A C 1
ATOM 4595 O O . CYS A 1 569 ? -26.297 10.648 13.875 1 90 569 CYS A O 1
ATOM 4597 N N . ASP A 1 570 ? -27.359 9.242 15.227 1 87.69 570 ASP A N 1
ATOM 4598 C CA . ASP A 1 570 ? -26.141 8.766 15.859 1 87.69 570 ASP A CA 1
ATOM 4599 C C . ASP A 1 570 ? -25.234 8.047 14.859 1 87.69 570 ASP A C 1
ATOM 4601 O O . ASP A 1 570 ? -24.031 8.242 14.852 1 87.69 570 ASP A O 1
ATOM 4605 N N . LEU A 1 571 ? -25.844 7.207 14.078 1 91.81 571 LEU A N 1
ATOM 4606 C CA . LEU A 1 571 ? -25.062 6.473 13.094 1 91.81 571 LEU A CA 1
ATOM 4607 C C . LEU A 1 571 ? -24.438 7.418 12.07 1 91.81 571 LEU A C 1
ATOM 4609 O O . LEU A 1 571 ? -23.281 7.266 11.688 1 91.81 571 LEU A O 1
ATOM 4613 N N . PHE A 1 572 ? -25.25 8.438 11.625 1 91.75 572 PHE A N 1
ATOM 4614 C CA . PHE A 1 572 ? -24.75 9.398 10.648 1 91.75 572 PHE A CA 1
ATOM 4615 C C . PHE A 1 572 ? -23.562 10.172 11.203 1 91.75 572 PHE A C 1
ATOM 4617 O O . PHE A 1 572 ? -22.547 10.328 10.531 1 91.75 572 PHE A O 1
ATOM 4624 N N . ASN A 1 573 ? -23.641 10.602 12.406 1 85.38 573 ASN A N 1
ATOM 4625 C CA . ASN A 1 573 ? -22.578 11.352 13.047 1 85.38 573 ASN A CA 1
ATOM 4626 C C . ASN A 1 573 ? -21.312 10.492 13.219 1 85.38 573 ASN A C 1
ATOM 4628 O O . ASN A 1 573 ? -20.203 10.984 13.07 1 85.38 573 ASN A O 1
ATOM 4632 N N . LYS A 1 574 ? -21.562 9.273 13.547 1 86.62 574 LYS A N 1
ATOM 4633 C CA . LYS A 1 574 ? -20.453 8.344 13.695 1 86.62 574 LYS A CA 1
ATOM 4634 C C . LYS A 1 574 ? -19.734 8.133 12.367 1 86.62 574 LYS A C 1
ATOM 4636 O O . LYS A 1 574 ? -18.5 8 12.336 1 86.62 574 LYS A O 1
ATOM 4641 N N . LEU A 1 575 ? -20.438 8.07 11.328 1 90.69 575 LEU A N 1
ATOM 4642 C CA . LEU A 1 575 ? -19.875 7.77 10.016 1 90.69 575 LEU A CA 1
ATOM 4643 C C . LEU A 1 575 ? -19.188 8.992 9.43 1 90.69 575 LEU A C 1
ATOM 4645 O O . LEU A 1 575 ? -18.219 8.867 8.688 1 90.69 575 LEU A O 1
ATOM 4649 N N . VAL A 1 576 ? -19.672 10.172 9.719 1 84.44 576 VAL A N 1
ATOM 4650 C CA . VAL A 1 576 ? -19.156 11.383 9.078 1 84.44 576 VAL A CA 1
ATOM 4651 C C . VAL A 1 576 ? -18.078 12.016 9.961 1 84.44 576 VAL A C 1
ATOM 4653 O O . VAL A 1 576 ? -17.078 12.523 9.453 1 84.44 576 VAL A O 1
ATOM 4656 N N . ASN A 1 577 ? -18.406 12.039 11.273 1 69.31 577 ASN A N 1
ATOM 4657 C CA . ASN A 1 577 ? -17.453 12.703 12.164 1 69.31 577 ASN A CA 1
ATOM 4658 C C . ASN A 1 577 ? -16.375 11.742 12.648 1 69.31 577 ASN A C 1
ATOM 4660 O O . ASN A 1 577 ? -16.672 10.609 13.039 1 69.31 577 ASN A O 1
ATOM 4664 N N . LYS A 1 578 ? -15.18 11.875 12.039 1 57.75 578 LYS A N 1
ATOM 4665 C CA . LYS A 1 578 ? -14.062 11.047 12.469 1 57.75 578 LYS A CA 1
ATOM 4666 C C . LYS A 1 578 ? -13.906 11.078 13.984 1 57.75 578 LYS A C 1
ATOM 4668 O O . LYS A 1 578 ? -13.266 10.195 14.562 1 57.75 578 LYS A O 1
ATOM 4673 N N . ASP A 1 579 ? -14.43 12.227 14.664 1 53.66 579 ASP A N 1
ATOM 4674 C CA . ASP A 1 579 ? -14.062 12.406 16.062 1 53.66 579 ASP A CA 1
ATOM 4675 C C . ASP A 1 579 ? -14.945 11.555 16.969 1 53.66 579 ASP A C 1
ATOM 4677 O O . ASP A 1 579 ? -16.172 11.578 16.859 1 53.66 579 ASP A O 1
ATOM 4681 N N . ASN A 1 580 ? -14.547 10.383 17.281 1 51.62 580 ASN A N 1
ATOM 4682 C CA . ASN A 1 580 ? -15.18 9.523 18.281 1 51.62 580 ASN A CA 1
ATOM 4683 C C . ASN A 1 580 ? -15.68 10.328 19.484 1 51.62 580 ASN A C 1
ATOM 4685 O O . ASN A 1 580 ? -14.883 10.891 20.234 1 51.62 580 ASN A O 1
ATOM 4689 N N . ILE A 1 581 ? -16.844 11.086 19.281 1 51.53 581 ILE A N 1
ATOM 4690 C CA . ILE A 1 581 ? -17.375 11.68 20.5 1 51.53 581 ILE A CA 1
ATOM 4691 C C . ILE A 1 581 ? -17.344 10.664 21.641 1 51.53 581 ILE A C 1
ATOM 4693 O O . ILE A 1 581 ? -17.781 9.516 21.469 1 51.53 581 ILE A O 1
ATOM 4697 N N . VAL A 1 582 ? -16.484 11.023 22.516 1 59.5 582 VAL A N 1
ATOM 4698 C CA . VAL A 1 582 ? -16.375 10.219 23.734 1 59.5 582 VAL A CA 1
ATOM 4699 C C . VAL A 1 582 ? -17.781 9.93 24.281 1 59.5 582 VAL A C 1
ATOM 4701 O O . VAL A 1 582 ? -18.578 10.844 24.453 1 59.5 582 VAL A O 1
ATOM 4704 N N . SER A 1 583 ? -18.359 8.844 24.047 1 61.94 583 SER A N 1
ATOM 4705 C CA . SER A 1 583 ? -19.688 8.375 24.453 1 61.94 583 SER A CA 1
ATOM 4706 C C . SER A 1 583 ? -20.094 8.984 25.797 1 61.94 583 SER A C 1
ATOM 4708 O O . SER A 1 583 ? -21.234 9.438 25.953 1 61.94 583 SER A O 1
ATOM 4710 N N . LYS A 1 584 ? -19.25 9.031 26.984 1 70.31 584 LYS A N 1
ATOM 4711 C CA . LYS A 1 584 ? -19.625 9.484 28.312 1 70.31 584 LYS A CA 1
ATOM 4712 C C . LYS A 1 584 ? -18.953 10.828 28.641 1 70.31 584 LYS A C 1
ATOM 4714 O O . LYS A 1 584 ? -17.891 10.867 29.266 1 70.31 584 LYS A O 1
ATOM 4719 N N . SER A 1 585 ? -19.578 11.945 27.922 1 80.38 585 SER A N 1
ATOM 4720 C CA . SER A 1 585 ? -19.016 13.266 28.172 1 80.38 585 SER A CA 1
ATOM 4721 C C . SER A 1 585 ? -20.094 14.273 28.531 1 80.38 585 SER A C 1
ATOM 4723 O O . SER A 1 585 ? -21.234 14.141 28.094 1 80.38 585 SER A O 1
ATOM 4725 N N . TYR A 1 586 ? -19.828 15.117 29.516 1 79.06 586 TYR A N 1
ATOM 4726 C CA . TYR A 1 586 ? -20.75 16.156 30 1 79.06 586 TYR A CA 1
ATOM 4727 C C . TYR A 1 586 ? -20.141 17.547 29.812 1 79.06 586 TYR A C 1
ATOM 4729 O O . TYR A 1 586 ? -19.031 17.797 30.266 1 79.06 586 TYR A O 1
ATOM 4737 N N . LYS A 1 587 ? -20.828 18.422 29.016 1 82.75 587 LYS A N 1
ATOM 4738 C CA . LYS A 1 587 ? -20.375 19.797 28.828 1 82.75 587 LYS A CA 1
ATOM 4739 C C . LYS A 1 587 ? -20.766 20.672 30.031 1 82.75 587 LYS A C 1
ATOM 4741 O O . LYS A 1 587 ? -21.875 20.578 30.547 1 82.75 587 LYS A O 1
ATOM 4746 N N . VAL A 1 588 ? -19.719 21.391 30.453 1 81.25 588 VAL A N 1
ATOM 4747 C CA . VAL A 1 588 ? -19.953 22.281 31.578 1 81.25 588 VAL A CA 1
ATOM 4748 C C . VAL A 1 588 ? -19.812 23.734 31.125 1 81.25 588 VAL A C 1
ATOM 4750 O O . VAL A 1 588 ? -19.188 24 30.094 1 81.25 588 VAL A O 1
ATOM 4753 N N . GLY A 1 589 ? -20.562 24.672 31.422 1 63.75 589 GLY A N 1
ATOM 4754 C CA . GLY A 1 589 ? -20.703 26.078 31.047 1 63.75 589 GLY A CA 1
ATOM 4755 C C . GLY A 1 589 ? -19.375 26.766 30.828 1 63.75 589 GLY A C 1
ATOM 4756 O O . GLY A 1 589 ? -19.297 27.734 30.047 1 63.75 589 GLY A O 1
ATOM 4757 N N . SER A 1 590 ? -18.312 26.453 31.453 1 65.31 590 SER A N 1
ATOM 4758 C CA . SER A 1 590 ? -17.062 27.188 31.344 1 65.31 590 SER A CA 1
ATOM 4759 C C . SER A 1 590 ? -16.219 26.688 30.188 1 65.31 590 SER A C 1
ATOM 4761 O O . SER A 1 590 ? -15 26.906 30.141 1 65.31 590 SER A O 1
ATOM 4763 N N . GLY A 1 591 ? -16.844 26.141 29.172 1 73.62 591 GLY A N 1
ATOM 4764 C CA . GLY A 1 591 ? -16.078 25.672 28.031 1 73.62 591 GLY A CA 1
ATOM 4765 C C . GLY A 1 591 ? -15.352 24.375 28.281 1 73.62 591 GLY A C 1
ATOM 4766 O O . GLY A 1 591 ? -14.5 23.969 27.484 1 73.62 591 GLY A O 1
ATOM 4767 N N . ALA A 1 592 ? -15.57 23.812 29.438 1 86.62 592 ALA A N 1
ATOM 4768 C CA . ALA A 1 592 ? -14.93 22.547 29.781 1 86.62 592 ALA A CA 1
ATOM 4769 C C . ALA A 1 592 ? -15.891 21.375 29.594 1 86.62 592 ALA A C 1
ATOM 4771 O O . ALA A 1 592 ? -17.109 21.562 29.625 1 86.62 592 ALA A O 1
ATOM 4772 N N . ARG A 1 593 ? -15.344 20.266 29.234 1 88.94 593 ARG A N 1
ATOM 4773 C CA . ARG A 1 593 ? -16.109 19.031 29.094 1 88.94 593 ARG A CA 1
ATOM 4774 C C . ARG A 1 593 ? -15.453 17.891 29.875 1 88.94 593 ARG A C 1
ATOM 4776 O O . ARG A 1 593 ? -14.305 17.531 29.594 1 88.94 593 ARG A O 1
ATOM 4783 N N . VAL A 1 594 ? -16.125 17.438 30.859 1 91 594 VAL A N 1
ATOM 4784 C CA . VAL A 1 594 ? -15.594 16.312 31.641 1 91 594 VAL A CA 1
ATOM 4785 C C . VAL A 1 594 ? -15.93 15 30.953 1 91 594 VAL A C 1
ATOM 4787 O O . VAL A 1 594 ? -17 14.852 30.359 1 91 594 VAL A O 1
ATOM 4790 N N . VAL A 1 595 ? -14.984 14.07 31.047 1 90.31 595 VAL A N 1
ATOM 4791 C CA . VAL A 1 595 ? -15.109 12.836 30.266 1 90.31 595 VAL A CA 1
ATOM 4792 C C . VAL A 1 595 ? -14.891 11.633 31.172 1 90.31 595 VAL A C 1
ATOM 4794 O O . VAL A 1 595 ? -14.016 11.648 32.031 1 90.31 595 VAL A O 1
ATOM 4797 N N . GLY A 1 596 ? -15.656 10.562 31 1 87.75 596 GLY A N 1
ATOM 4798 C CA . GLY A 1 596 ? -15.469 9.281 31.656 1 87.75 596 GLY A CA 1
ATOM 4799 C C . GLY A 1 596 ? -16.328 9.125 32.906 1 87.75 596 GLY A C 1
ATOM 4800 O O . GLY A 1 596 ? -17.234 9.914 33.125 1 87.75 596 GLY A O 1
ATOM 4801 N N . ASN A 1 597 ? -16.062 8.023 33.625 1 87.94 597 ASN A N 1
ATOM 4802 C CA . ASN A 1 597 ? -16.766 7.762 34.875 1 87.94 597 ASN A CA 1
ATOM 4803 C C . ASN A 1 597 ? -16.234 8.633 36.031 1 87.94 597 ASN A C 1
ATOM 4805 O O . ASN A 1 597 ? -15.094 9.117 35.969 1 87.94 597 ASN A O 1
ATOM 4809 N N . TYR A 1 598 ? -17.125 8.977 36.906 1 91.56 598 TYR A N 1
ATOM 4810 C CA . TYR A 1 598 ? -16.703 9.797 38.031 1 91.56 598 TYR A CA 1
ATOM 4811 C C . TYR A 1 598 ? -16.922 9.055 39.344 1 91.56 598 TYR A C 1
ATOM 4813 O O . TYR A 1 598 ? -17.641 8.062 39.406 1 91.56 598 TYR A O 1
ATOM 4821 N N . THR A 1 599 ? -16.203 9.398 40.312 1 93.81 599 THR A N 1
ATOM 4822 C CA . THR A 1 599 ? -16.406 8.961 41.688 1 93.81 599 THR A CA 1
ATOM 4823 C C . THR A 1 599 ? -16.906 10.109 42.562 1 93.81 599 THR A C 1
ATOM 4825 O O . THR A 1 599 ? -16.469 11.25 42.406 1 93.81 599 THR A O 1
ATOM 4828 N N . THR A 1 600 ? -17.891 9.797 43.344 1 93.5 600 THR A N 1
ATOM 4829 C CA . THR A 1 600 ? -18.422 10.812 44.25 1 93.5 600 THR A CA 1
ATOM 4830 C C . THR A 1 600 ? -17.703 10.742 45.594 1 93.5 600 THR A C 1
ATOM 4832 O O . THR A 1 600 ? -17.516 9.656 46.156 1 93.5 600 THR A O 1
ATOM 4835 N N . ARG A 1 601 ? -17.219 11.852 45.969 1 92.81 601 ARG A N 1
ATOM 4836 C CA . ARG A 1 601 ? -16.562 11.898 47.281 1 92.81 601 ARG A CA 1
ATOM 4837 C C . ARG A 1 601 ? -16.797 13.25 47.969 1 92.81 601 ARG A C 1
ATOM 4839 O O . ARG A 1 601 ? -17.312 14.18 47.344 1 92.81 601 ARG A O 1
ATOM 4846 N N . VAL A 1 602 ? -16.406 13.344 49.281 1 92.19 602 VAL A N 1
ATOM 4847 C CA . VAL A 1 602 ? -16.531 14.578 50.062 1 92.19 602 VAL A CA 1
ATOM 4848 C C . VAL A 1 602 ? -15.18 15.289 50.094 1 92.19 602 VAL A C 1
ATOM 4850 O O . VAL A 1 602 ? -14.125 14.648 50.156 1 92.19 602 VAL A O 1
ATOM 4853 N N . LEU A 1 603 ? -15.289 16.547 50.031 1 90.25 603 LEU A N 1
ATOM 4854 C CA . LEU A 1 603 ? -14.078 17.359 50.094 1 90.25 603 LEU A CA 1
ATOM 4855 C C . LEU A 1 603 ? -13.32 17.141 51.375 1 90.25 603 LEU A C 1
ATOM 4857 O O . LEU A 1 603 ? -13.93 17.016 52.438 1 90.25 603 LEU A O 1
ATOM 4861 N N . THR A 1 604 ? -12.023 17.062 51.25 1 86.88 604 THR A N 1
ATOM 4862 C CA . THR A 1 604 ? -11.195 17.031 52.438 1 86.88 604 THR A CA 1
ATOM 4863 C C . THR A 1 604 ? -11.164 18.391 53.125 1 86.88 604 THR A C 1
ATOM 4865 O O . THR A 1 604 ? -11.555 19.406 52.531 1 86.88 604 THR A O 1
ATOM 4868 N N . LEU A 1 605 ? -10.695 18.406 54.375 1 85.19 605 LEU A N 1
ATOM 4869 C CA . LEU A 1 605 ? -10.602 19.656 55.094 1 85.19 605 LEU A CA 1
ATOM 4870 C C . LEU A 1 605 ? -9.719 20.656 54.375 1 85.19 605 LEU A C 1
ATOM 4872 O O . LEU A 1 605 ? -10.055 21.844 54.281 1 85.19 605 LEU A O 1
ATOM 4876 N N . GLY A 1 606 ? -8.617 20.156 53.875 1 83.75 606 GLY A N 1
ATOM 4877 C CA . GLY A 1 606 ? -7.715 21.031 53.156 1 83.75 606 GLY A CA 1
ATOM 4878 C C . GLY A 1 606 ? -8.336 21.609 51.906 1 83.75 606 GLY A C 1
ATOM 4879 O O . GLY A 1 606 ? -8.125 22.781 51.562 1 83.75 606 GLY A O 1
ATOM 4880 N N . GLU A 1 607 ? -9.133 20.844 51.219 1 86.56 607 GLU A N 1
ATOM 4881 C CA . GLU A 1 607 ? -9.797 21.281 50 1 86.56 607 GLU A CA 1
ATOM 4882 C C . GLU A 1 607 ? -10.898 22.297 50.312 1 86.56 607 GLU A C 1
ATOM 4884 O O . GLU A 1 607 ? -11.094 23.25 49.562 1 86.56 607 GLU A O 1
ATOM 4889 N N . SER A 1 608 ? -11.609 22.047 51.406 1 85.69 608 SER A N 1
ATOM 4890 C CA . SER A 1 608 ? -12.68 22.953 51.781 1 85.69 608 SER A CA 1
ATOM 4891 C C . SER A 1 608 ? -12.141 24.344 52.094 1 85.69 608 SER A C 1
ATOM 4893 O O . SER A 1 608 ? -12.805 25.344 51.812 1 85.69 608 SER A O 1
ATOM 4895 N N . ILE A 1 609 ? -10.984 24.266 52.656 1 86.12 609 ILE A N 1
ATOM 4896 C CA . ILE A 1 609 ? -10.352 25.547 52.969 1 86.12 609 ILE A CA 1
ATOM 4897 C C . ILE A 1 609 ? -10.008 26.297 51.688 1 86.12 609 ILE A C 1
ATOM 4899 O O . ILE A 1 609 ? -10.156 27.516 51.625 1 86.12 609 ILE A O 1
ATOM 4903 N N . LEU A 1 610 ? -9.594 25.594 50.688 1 86.38 610 LEU A N 1
ATOM 4904 C CA . LEU A 1 610 ? -9.219 26.188 49.438 1 86.38 610 LEU A CA 1
ATOM 4905 C C . LEU A 1 610 ? -10.445 26.781 48.719 1 86.38 610 LEU A C 1
ATOM 4907 O O . LEU A 1 610 ? -10.352 27.812 48.062 1 86.38 610 LEU A O 1
ATOM 4911 N N . PHE A 1 611 ? -11.617 26.078 48.781 1 85.31 611 PHE A N 1
ATOM 4912 C CA . PHE A 1 611 ? -12.852 26.516 48.125 1 85.31 611 PHE A CA 1
ATOM 4913 C C . PHE A 1 611 ? -13.516 27.641 48.906 1 85.31 611 PHE A C 1
ATOM 4915 O O . PHE A 1 611 ? -14.234 28.453 48.344 1 85.31 611 PHE A O 1
ATOM 4922 N N . GLY A 1 612 ? -13.289 27.594 50.094 1 75.25 612 GLY A N 1
ATOM 4923 C CA . GLY A 1 612 ? -14.078 28.469 50.938 1 75.25 612 GLY A CA 1
ATOM 4924 C C . GLY A 1 612 ? -15.492 27.969 51.156 1 75.25 612 GLY A C 1
ATOM 4925 O O . GLY A 1 612 ? -15.766 26.781 51 1 75.25 612 GLY A O 1
ATOM 4926 N N . ASN A 1 613 ? -16.5 28.766 51.625 1 68.31 613 ASN A N 1
ATOM 4927 C CA . ASN A 1 613 ? -17.875 28.375 51.938 1 68.31 613 ASN A CA 1
ATOM 4928 C C . ASN A 1 613 ? -18.766 28.438 50.719 1 68.31 613 ASN A C 1
ATOM 4930 O O . ASN A 1 613 ? -20 28.406 50.844 1 68.31 613 ASN A O 1
ATOM 4934 N N . ASP A 1 614 ? -18.234 28.25 49.594 1 77.81 614 ASP A N 1
ATOM 4935 C CA . ASP A 1 614 ? -19.047 28.562 48.406 1 77.81 614 ASP A CA 1
ATOM 4936 C C . ASP A 1 614 ? -19.469 27.297 47.688 1 77.81 614 ASP A C 1
ATOM 4938 O O . ASP A 1 614 ? -20.312 27.359 46.781 1 77.81 614 ASP A O 1
ATOM 4942 N N . ILE A 1 615 ? -18.891 26.156 48.062 1 84.69 615 ILE A N 1
ATOM 4943 C CA . ILE A 1 615 ? -19.141 24.938 47.281 1 84.69 615 ILE A CA 1
ATOM 4944 C C . ILE A 1 615 ? -19.734 23.859 48.188 1 84.69 615 ILE A C 1
ATOM 4946 O O . ILE A 1 615 ? -19.422 23.812 49.375 1 84.69 615 ILE A O 1
ATOM 4950 N N . GLN A 1 616 ? -20.562 23 47.625 1 84.62 616 GLN A N 1
ATOM 4951 C CA . GLN A 1 616 ? -21.125 21.859 48.344 1 84.62 616 GLN A CA 1
ATOM 4952 C C . GLN A 1 616 ? -20.047 20.844 48.688 1 84.62 616 GLN A C 1
ATOM 4954 O O . GLN A 1 616 ? -19.078 20.672 47.938 1 84.62 616 GLN A O 1
ATOM 4959 N N . ALA A 1 617 ? -20.281 20.125 49.75 1 83.56 617 ALA A N 1
ATOM 4960 C CA . ALA A 1 617 ? -19.281 19.203 50.25 1 83.56 617 ALA A CA 1
ATOM 4961 C C . ALA A 1 617 ? -19.125 17.984 49.344 1 83.56 617 ALA A C 1
ATOM 4963 O O . ALA A 1 617 ? -18.031 17.438 49.219 1 83.56 617 ALA A O 1
ATOM 4964 N N . SER A 1 618 ? -20.188 17.641 48.688 1 89.25 618 SER A N 1
ATOM 4965 C CA . SER A 1 618 ? -20.125 16.469 47.812 1 89.25 618 SER A CA 1
ATOM 4966 C C . SER A 1 618 ? -19.719 16.875 46.406 1 89.25 618 SER A C 1
ATOM 4968 O O . SER A 1 618 ? -20.359 17.734 45.781 1 89.25 618 SER A O 1
ATOM 4970 N N . VAL A 1 619 ? -18.641 16.234 45.969 1 92.44 619 VAL A N 1
ATOM 4971 C CA . VAL A 1 619 ? -18.156 16.609 44.656 1 92.44 619 VAL A CA 1
ATOM 4972 C C . VAL A 1 619 ? -17.984 15.352 43.781 1 92.44 619 VAL A C 1
ATOM 4974 O O . VAL A 1 619 ? -17.891 14.234 44.312 1 92.44 619 VAL A O 1
ATOM 4977 N N . LYS A 1 620 ? -18.062 15.5 42.5 1 93 620 LYS A N 1
ATOM 4978 C CA . LYS A 1 620 ? -17.781 14.445 41.531 1 93 620 LYS A CA 1
ATOM 4979 C C . LYS A 1 620 ? -16.359 14.57 40.969 1 93 620 LYS A C 1
ATOM 4981 O O . LYS A 1 620 ? -15.984 15.625 40.438 1 93 620 LYS A O 1
ATOM 4986 N N . GLU A 1 621 ? -15.57 13.562 41.094 1 95 621 GLU A N 1
ATOM 4987 C CA . GLU A 1 621 ? -14.18 13.57 40.656 1 95 621 GLU A CA 1
ATOM 4988 C C . GLU A 1 621 ? -14.016 12.812 39.344 1 95 621 GLU A C 1
ATOM 4990 O O . GLU A 1 621 ? -14.422 11.656 39.219 1 95 621 GLU A O 1
ATOM 4995 N N . PHE A 1 622 ? -13.414 13.516 38.406 1 94.25 622 PHE A N 1
ATOM 4996 C CA . PHE A 1 622 ? -13.133 12.938 37.094 1 94.25 622 PHE A CA 1
ATOM 4997 C C . PHE A 1 622 ? -11.633 12.766 36.875 1 94.25 622 PHE A C 1
ATOM 4999 O O . PHE A 1 622 ? -10.828 13.305 37.625 1 94.25 622 PHE A O 1
ATOM 5006 N N . LYS A 1 623 ? -11.242 11.906 35.875 1 94.12 623 LYS A N 1
ATOM 5007 C CA . LYS A 1 623 ? -9.836 11.672 35.562 1 94.12 623 LYS A CA 1
ATOM 5008 C C . LYS A 1 623 ? -9.414 12.414 34.312 1 94.12 623 LYS A C 1
ATOM 5010 O O . LYS A 1 623 ? -8.227 12.633 34.062 1 94.12 623 LYS A O 1
ATOM 5015 N N . ARG A 1 624 ? -10.352 12.805 33.469 1 93 624 ARG A N 1
ATOM 5016 C CA . ARG A 1 624 ? -10.078 13.461 32.188 1 93 624 ARG A CA 1
ATOM 5017 C C . ARG A 1 624 ? -11.062 14.594 31.938 1 93 624 ARG A C 1
ATOM 5019 O O . ARG A 1 624 ? -12.227 14.523 32.344 1 93 624 ARG A O 1
ATOM 5026 N N . CYS A 1 625 ? -10.594 15.547 31.234 1 92.31 625 CYS A N 1
ATOM 5027 C CA . CYS A 1 625 ? -11.461 16.656 30.844 1 92.31 625 CYS A CA 1
ATOM 5028 C C . CYS A 1 625 ? -10.922 17.375 29.609 1 92.31 625 CYS A C 1
ATOM 5030 O O . CYS A 1 625 ? -9.719 17.359 29.359 1 92.31 625 CYS A O 1
ATOM 5032 N N . PHE A 1 626 ? -11.805 17.906 28.812 1 90.19 626 PHE A N 1
ATOM 5033 C CA . PHE A 1 626 ? -11.438 18.766 27.688 1 90.19 626 PHE A CA 1
ATOM 5034 C C . PHE A 1 626 ? -11.609 20.234 28.047 1 90.19 626 PHE A C 1
ATOM 5036 O O . PHE A 1 626 ? -12.641 20.625 28.594 1 90.19 626 PHE A O 1
ATOM 5043 N N . ILE A 1 627 ? -10.555 20.922 27.891 1 89.5 627 ILE A N 1
ATOM 5044 C CA . ILE A 1 627 ? -10.617 22.375 28.031 1 89.5 627 ILE A CA 1
ATOM 5045 C C . ILE A 1 627 ? -10.297 23.031 26.688 1 89.5 627 ILE A C 1
ATOM 5047 O O . ILE A 1 627 ? -9.203 22.875 26.156 1 89.5 627 ILE A O 1
ATOM 5051 N N . HIS A 1 628 ? -11.148 23.75 26.078 1 78.81 628 HIS A N 1
ATOM 5052 C CA . HIS A 1 628 ? -11 24.359 24.766 1 78.81 628 HIS A CA 1
ATOM 5053 C C . HIS A 1 628 ? -10.508 23.344 23.734 1 78.81 628 HIS A C 1
ATOM 5055 O O . HIS A 1 628 ? -9.516 23.578 23.047 1 78.81 628 HIS A O 1
ATOM 5061 N N . HIS A 1 629 ? -10.992 22.141 23.734 1 76.75 629 HIS A N 1
ATOM 5062 C CA . HIS A 1 629 ? -10.789 21.062 22.781 1 76.75 629 HIS A CA 1
ATOM 5063 C C . HIS A 1 629 ? -9.453 20.375 22.984 1 76.75 629 HIS A C 1
ATOM 5065 O O . HIS A 1 629 ? -9 19.609 22.141 1 76.75 629 HIS A O 1
ATOM 5071 N N . THR A 1 630 ? -8.836 20.766 24.078 1 87.25 630 THR A N 1
ATOM 5072 C CA . THR A 1 630 ? -7.59 20.094 24.438 1 87.25 630 THR A CA 1
ATOM 5073 C C . THR A 1 630 ? -7.805 19.125 25.594 1 87.25 630 THR A C 1
ATOM 5075 O O . THR A 1 630 ? -8.461 19.469 26.578 1 87.25 630 THR A O 1
ATOM 5078 N N . LEU A 1 631 ? -7.301 17.984 25.5 1 91.38 631 LEU A N 1
ATOM 5079 C CA . LEU A 1 631 ? -7.5 16.938 26.5 1 91.38 631 LEU A CA 1
ATOM 5080 C C . LEU A 1 631 ? -6.504 17.094 27.641 1 91.38 631 LEU A C 1
ATOM 5082 O O . LEU A 1 631 ? -5.305 17.25 27.422 1 91.38 631 LEU A O 1
ATOM 5086 N N . TYR A 1 632 ? -6.953 17.078 28.828 1 94.75 632 TYR A N 1
ATOM 5087 C CA . TYR A 1 632 ? -6.148 17.078 30.047 1 94.75 632 TYR A CA 1
ATOM 5088 C C . TYR A 1 632 ? -6.492 15.859 30.906 1 94.75 632 TYR A C 1
ATOM 5090 O O . TYR A 1 632 ? -7.621 15.367 30.875 1 94.75 632 TYR A O 1
ATOM 5098 N N . THR A 1 633 ? -5.547 15.367 31.578 1 95.94 633 THR A N 1
ATOM 5099 C CA . THR A 1 633 ? -5.746 14.219 32.469 1 95.94 633 THR A CA 1
ATOM 5100 C C . THR A 1 633 ? -5.078 14.453 33.812 1 95.94 633 THR A C 1
ATOM 5102 O O . THR A 1 633 ? -4.266 15.375 33.969 1 95.94 633 THR A O 1
ATOM 5105 N N . THR A 1 634 ? -5.477 13.656 34.781 1 95.69 634 THR A N 1
ATOM 5106 C CA . THR A 1 634 ? -4.793 13.68 36.062 1 95.69 634 THR A CA 1
ATOM 5107 C C . THR A 1 634 ? -3.439 12.984 35.969 1 95.69 634 THR A C 1
ATOM 5109 O O . THR A 1 634 ? -3.199 12.203 35.062 1 95.69 634 THR A O 1
ATOM 5112 N N . GLU A 1 635 ? -2.594 13.297 36.875 1 94 635 GLU A N 1
ATOM 5113 C CA . GLU A 1 635 ? -1.271 12.688 36.938 1 94 635 GLU A CA 1
ATOM 5114 C C . GLU A 1 635 ? -1.373 11.172 37.094 1 94 635 GLU A C 1
ATOM 5116 O O . GLU A 1 635 ? -0.625 10.422 36.469 1 94 635 GLU A O 1
ATOM 5121 N N . MET A 1 636 ? -2.279 10.734 37.906 1 90.31 636 MET A N 1
ATOM 5122 C CA . MET A 1 636 ? -2.461 9.312 38.156 1 90.31 636 MET A CA 1
ATOM 5123 C C . MET A 1 636 ? -2.932 8.586 36.906 1 90.31 636 MET A C 1
ATOM 5125 O O . MET A 1 636 ? -2.514 7.457 36.625 1 90.31 636 MET A O 1
ATOM 5129 N N . TYR A 1 637 ? -3.814 9.258 36.25 1 89.69 637 TYR A N 1
ATOM 5130 C CA . TYR A 1 637 ? -4.285 8.688 34.969 1 89.69 637 TYR A CA 1
ATOM 5131 C C . TYR A 1 637 ? -3.143 8.547 33.969 1 89.69 637 TYR A C 1
ATOM 5133 O O . TYR A 1 637 ? -3.008 7.512 33.312 1 89.69 637 TYR A O 1
ATOM 5141 N N . ALA A 1 638 ? -2.379 9.453 33.844 1 84.31 638 ALA A N 1
ATOM 5142 C CA . ALA A 1 638 ? -1.286 9.508 32.875 1 84.31 638 ALA A CA 1
ATOM 5143 C C . ALA A 1 638 ? -0.248 8.43 33.156 1 84.31 638 ALA A C 1
ATOM 5145 O O . ALA A 1 638 ? 0.39 7.914 32.25 1 84.31 638 ALA A O 1
ATOM 5146 N N . ALA A 1 639 ? -0.088 8.047 34.375 1 81.06 639 ALA A N 1
ATOM 5147 C CA . ALA A 1 639 ? 0.92 7.074 34.781 1 81.06 639 ALA A CA 1
ATOM 5148 C C . ALA A 1 639 ? 0.625 5.699 34.188 1 81.06 639 ALA A C 1
ATOM 5150 O O . ALA A 1 639 ? 1.536 4.891 33.969 1 81.06 639 ALA A O 1
ATOM 5151 N N . ASN A 1 640 ? -0.584 5.516 33.812 1 75.88 640 ASN A N 1
ATOM 5152 C CA . ASN A 1 640 ? -0.997 4.199 33.344 1 75.88 640 ASN A CA 1
ATOM 5153 C C . ASN A 1 640 ? -0.969 4.117 31.812 1 75.88 640 ASN A C 1
ATOM 5155 O O . ASN A 1 640 ? -1.235 3.061 31.234 1 75.88 640 ASN A O 1
ATOM 5159 N N . PHE A 1 641 ? -0.584 5.273 31.266 1 82.62 641 PHE A N 1
ATOM 5160 C CA . PHE A 1 641 ? -0.662 5.301 29.812 1 82.62 641 PHE A CA 1
ATOM 5161 C C . PHE A 1 641 ? 0.632 5.832 29.203 1 82.62 641 PHE A C 1
ATOM 5163 O O . PHE A 1 641 ? 1.539 6.242 29.938 1 82.62 641 PHE A O 1
ATOM 5170 N N . LYS A 1 642 ? 0.747 5.715 27.906 1 87.38 642 LYS A N 1
ATOM 5171 C CA . LYS A 1 642 ? 1.95 6.137 27.203 1 87.38 642 LYS A CA 1
ATOM 5172 C C . LYS A 1 642 ? 1.936 7.641 26.938 1 87.38 642 LYS A C 1
ATOM 5174 O O . LYS A 1 642 ? 2.844 8.172 26.297 1 87.38 642 LYS A O 1
ATOM 5179 N N . ARG A 1 643 ? 0.919 8.359 27.484 1 93.94 643 ARG A N 1
ATOM 5180 C CA . ARG A 1 643 ? 0.771 9.797 27.281 1 93.94 643 ARG A CA 1
ATOM 5181 C C . ARG A 1 643 ? 0.64 10.523 28.625 1 93.94 643 ARG A C 1
ATOM 5183 O O . ARG A 1 643 ? 0.069 9.984 29.578 1 93.94 643 ARG A O 1
ATOM 5190 N N . ASN A 1 644 ? 1.235 11.648 28.672 1 95.25 644 ASN A N 1
ATOM 5191 C CA . ASN A 1 644 ? 1.106 12.492 29.859 1 95.25 644 ASN A CA 1
ATOM 5192 C C . ASN A 1 644 ? 0.487 13.844 29.516 1 95.25 644 ASN A C 1
ATOM 5194 O O . ASN A 1 644 ? 1.17 14.734 29 1 95.25 644 ASN A O 1
ATOM 5198 N N . ASN A 1 645 ? -0.741 14.031 29.812 1 95.94 645 ASN A N 1
ATOM 5199 C CA . ASN A 1 645 ? -1.477 15.266 29.547 1 95.94 645 ASN A CA 1
ATOM 5200 C C . ASN A 1 645 ? -1.757 16.031 30.844 1 95.94 645 ASN A C 1
ATOM 5202 O O . ASN A 1 645 ? -2.693 16.828 30.906 1 95.94 645 ASN A O 1
ATOM 5206 N N . SER A 1 646 ? -0.983 15.805 31.922 1 96.69 646 SER A N 1
ATOM 5207 C CA . SER A 1 646 ? -1.32 16.328 33.25 1 96.69 646 SER A CA 1
ATOM 5208 C C . SER A 1 646 ? -0.533 17.594 33.562 1 96.69 646 SER A C 1
ATOM 5210 O O . SER A 1 646 ? -0.9 18.344 34.469 1 96.69 646 SER A O 1
ATOM 5212 N N . CYS A 1 647 ? 0.558 17.875 32.875 1 96.81 647 CYS A N 1
ATOM 5213 C CA . CYS A 1 647 ? 1.427 19 33.219 1 96.81 647 CYS A CA 1
ATOM 5214 C C . CYS A 1 647 ? 0.959 20.281 32.5 1 96.81 647 CYS A C 1
ATOM 5216 O O . CYS A 1 647 ? 0.773 20.297 31.297 1 96.81 647 CYS A O 1
ATOM 5218 N N . VAL A 1 648 ? 0.823 21.375 33.344 1 96.62 648 VAL A N 1
ATOM 5219 C CA . VAL A 1 648 ? 0.226 22.578 32.781 1 96.62 648 VAL A CA 1
ATOM 5220 C C . VAL A 1 648 ? 0.97 23.812 33.281 1 96.62 648 VAL A C 1
ATOM 5222 O O . VAL A 1 648 ? 1.636 23.766 34.312 1 96.62 648 VAL A O 1
ATOM 5225 N N . ALA A 1 649 ? 0.963 24.828 32.469 1 95.94 649 ALA A N 1
ATOM 5226 C CA . ALA A 1 649 ? 1.329 26.188 32.875 1 95.94 649 ALA A CA 1
ATOM 5227 C C . ALA A 1 649 ? 0.088 27.047 33.094 1 95.94 649 ALA A C 1
ATOM 5229 O O . ALA A 1 649 ? -0.874 26.984 32.344 1 95.94 649 ALA A O 1
ATOM 5230 N N . LEU A 1 650 ? 0.043 27.781 34.125 1 95.62 650 LEU A N 1
ATOM 5231 C CA . LEU A 1 650 ? -1.095 28.625 34.469 1 95.62 650 LEU A CA 1
ATOM 5232 C C . LEU A 1 650 ? -0.853 30.062 34 1 95.62 650 LEU A C 1
ATOM 5234 O O . LEU A 1 650 ? 0.294 30.469 33.812 1 95.62 650 LEU A O 1
ATOM 5238 N N . LYS A 1 651 ? -1.889 30.797 33.906 1 94.06 651 LYS A N 1
ATOM 5239 C CA . LYS A 1 651 ? -1.801 32.188 33.5 1 94.06 651 LYS A CA 1
ATOM 5240 C C . LYS A 1 651 ? -1.095 33.031 34.562 1 94.06 651 LYS A C 1
ATOM 5242 O O . LYS A 1 651 ? -0.508 34.062 34.281 1 94.06 651 LYS A O 1
ATOM 5247 N N . THR A 1 652 ? -1.119 32.531 35.781 1 92.94 652 THR A N 1
ATOM 5248 C CA . THR A 1 652 ? -0.484 33.219 36.906 1 92.94 652 THR A CA 1
ATOM 5249 C C . THR A 1 652 ? 1.033 33.062 36.844 1 92.94 652 THR A C 1
ATOM 5251 O O . THR A 1 652 ? 1.762 33.75 37.531 1 92.94 652 THR A O 1
ATOM 5254 N N . GLY A 1 653 ? 1.516 32.188 35.969 1 92.06 653 GLY A N 1
ATOM 5255 C CA . GLY A 1 653 ? 2.945 31.922 35.875 1 92.06 653 GLY A CA 1
ATOM 5256 C C . GLY A 1 653 ? 3.371 30.656 36.594 1 92.06 653 GLY A C 1
ATOM 5257 O O . GLY A 1 653 ? 4.492 30.172 36.406 1 92.06 653 GLY A O 1
ATOM 5258 N N . GLU A 1 654 ? 2.422 30.141 37.344 1 95.06 654 GLU A N 1
ATOM 5259 C CA . GLU A 1 654 ? 2.719 28.906 38.031 1 95.06 654 GLU A CA 1
ATOM 5260 C C . GLU A 1 654 ? 2.641 27.688 37.125 1 95.06 654 GLU A C 1
ATOM 5262 O O . GLU A 1 654 ? 2.027 27.766 36.031 1 95.06 654 GLU A O 1
ATOM 5267 N N . HIS A 1 655 ? 3.428 26.656 37.531 1 96.62 655 HIS A N 1
ATOM 5268 C CA . HIS A 1 655 ? 3.426 25.391 36.812 1 96.62 655 HIS A CA 1
ATOM 5269 C C . HIS A 1 655 ? 3.107 24.234 37.719 1 96.62 655 HIS A C 1
ATOM 5271 O O . HIS A 1 655 ? 3.324 24.328 38.938 1 96.62 655 HIS A O 1
ATOM 5277 N N . GLY A 1 656 ? 2.529 23.234 37.188 1 96.44 656 GLY A N 1
ATOM 5278 C CA . GLY A 1 656 ? 2.244 22.078 38 1 96.44 656 GLY A CA 1
ATOM 5279 C C . GLY A 1 656 ? 1.613 20.938 37.219 1 96.44 656 GLY A C 1
ATOM 5280 O O . GLY A 1 656 ? 1.593 20.953 36 1 96.44 656 GLY A O 1
ATOM 5281 N N . SER A 1 657 ? 1.23 19.844 37.938 1 96.44 657 SER A N 1
ATOM 5282 C CA . SER A 1 657 ? 0.524 18.703 37.375 1 96.44 657 SER A CA 1
ATOM 5283 C C . SER A 1 657 ? -0.862 18.547 38 1 96.44 657 SER A C 1
ATOM 5285 O O . SER A 1 657 ? -1.044 18.797 39.188 1 96.44 657 SER A O 1
ATOM 5287 N N . ILE A 1 658 ? -1.789 18.141 37.219 1 96.75 658 ILE A N 1
ATOM 5288 C CA . ILE A 1 658 ? -3.174 18.031 37.656 1 96.75 658 ILE A CA 1
ATOM 5289 C C . ILE A 1 658 ? -3.324 16.828 38.594 1 96.75 658 ILE A C 1
ATOM 5291 O O . ILE A 1 658 ? -3.059 15.688 38.188 1 96.75 658 ILE A O 1
ATOM 5295 N N . LYS A 1 659 ? -3.734 17.109 39.719 1 94.88 659 LYS A N 1
ATOM 5296 C CA . LYS A 1 659 ? -3.957 16.062 40.719 1 94.88 659 LYS A CA 1
ATOM 5297 C C . LYS A 1 659 ? -5.359 15.477 40.594 1 94.88 659 LYS A C 1
ATOM 5299 O O . LYS A 1 659 ? -5.535 14.258 40.594 1 94.88 659 LYS A O 1
ATOM 5304 N N . SER A 1 660 ? -6.359 16.406 40.531 1 94.62 660 SER A N 1
ATOM 5305 C CA . SER A 1 660 ? -7.75 15.969 40.438 1 94.62 660 SER A CA 1
ATOM 5306 C C . SER A 1 660 ? -8.586 16.969 39.656 1 94.62 660 SER A C 1
ATOM 5308 O O . SER A 1 660 ? -8.25 18.141 39.562 1 94.62 660 SER A O 1
ATOM 5310 N N . ILE A 1 661 ? -9.57 16.453 39.062 1 95.5 661 ILE A N 1
ATOM 5311 C CA . ILE A 1 661 ? -10.578 17.234 38.344 1 95.5 661 ILE A CA 1
ATOM 5312 C C . ILE A 1 661 ? -11.93 17.078 39.031 1 95.5 661 ILE A C 1
ATOM 5314 O O . ILE A 1 661 ? -12.492 15.977 39.062 1 95.5 661 ILE A O 1
ATOM 5318 N N . LEU A 1 662 ? -12.492 18.188 39.469 1 93.44 662 LEU A N 1
ATOM 5319 C CA . LEU A 1 662 ? -13.688 18.125 40.312 1 93.44 662 LEU A CA 1
ATOM 5320 C C . LEU A 1 662 ? -14.828 18.906 39.656 1 93.44 662 LEU A C 1
ATOM 5322 O O . LEU A 1 662 ? -14.625 20.016 39.156 1 93.44 662 LEU A O 1
ATOM 5326 N N . LEU A 1 663 ? -15.875 18.281 39.594 1 92.5 663 LEU A N 1
ATOM 5327 C CA . LEU A 1 663 ? -17.125 18.969 39.281 1 92.5 663 LEU A CA 1
ATOM 5328 C C . LEU A 1 663 ? -17.875 19.344 40.562 1 92.5 663 LEU A C 1
ATOM 5330 O O . LEU A 1 663 ? -18.297 18.453 41.312 1 92.5 663 LEU A O 1
ATOM 5334 N N . CYS A 1 664 ? -18.016 20.625 40.812 1 89.88 664 CYS A N 1
ATOM 5335 C CA . CYS A 1 664 ? -18.578 21.109 42.062 1 89.88 664 CYS A CA 1
ATOM 5336 C C . CYS A 1 664 ? -19.844 21.938 41.812 1 89.88 664 CYS A C 1
ATOM 5338 O O . CYS A 1 664 ? -19.953 22.609 40.781 1 89.88 664 CYS A O 1
ATOM 5340 N N . LYS A 1 665 ? -20.734 21.812 42.688 1 86.88 665 LYS A N 1
ATOM 5341 C CA . LYS A 1 665 ? -21.922 22.656 42.688 1 86.88 665 LYS A CA 1
ATOM 5342 C C . LYS A 1 665 ? -21.828 23.766 43.719 1 86.88 665 LYS A C 1
ATOM 5344 O O . LYS A 1 665 ? -21.531 23.516 44.875 1 86.88 665 LYS A O 1
ATOM 5349 N N . PRO A 1 666 ? -21.969 24.938 43.188 1 83.69 666 PRO A N 1
ATOM 5350 C CA . PRO A 1 666 ? -21.969 26.016 44.156 1 83.69 666 PRO A CA 1
ATOM 5351 C C . PRO A 1 666 ? -23.188 26 45.062 1 83.69 666 PRO A C 1
ATOM 5353 O O . PRO A 1 666 ? -24.203 25.391 44.719 1 83.69 666 PRO A O 1
ATOM 5356 N N . ASN A 1 667 ? -23 26.578 46.25 1 78.88 667 ASN A N 1
ATOM 5357 C CA . ASN A 1 667 ? -24.172 26.766 47.125 1 78.88 667 ASN A CA 1
ATOM 5358 C C . ASN A 1 667 ? -25.125 27.797 46.531 1 78.88 667 ASN A C 1
ATOM 5360 O O . ASN A 1 667 ? -24.969 29 46.781 1 78.88 667 ASN A O 1
ATOM 5364 N N . CYS A 1 668 ? -25.719 27.312 45.438 1 72.81 668 CYS A N 1
ATOM 5365 C CA . CYS A 1 668 ? -26.578 28.25 44.75 1 72.81 668 CYS A CA 1
ATOM 5366 C C . CYS A 1 668 ? -28.016 28.141 45.25 1 72.81 668 CYS A C 1
ATOM 5368 O O . CYS A 1 668 ? -28.391 27.141 45.875 1 72.81 668 CYS A O 1
ATOM 5370 N N . GLY A 1 669 ? -28.797 29.156 45.469 1 66.75 669 GLY A N 1
ATOM 5371 C CA . GLY A 1 669 ? -30.203 29.203 45.844 1 66.75 669 GLY A CA 1
ATOM 5372 C C . GLY A 1 669 ? -31.125 28.688 44.781 1 66.75 669 GLY A C 1
ATOM 5373 O O . GLY A 1 669 ? -32.312 28.984 44.781 1 66.75 669 GLY A O 1
ATOM 5374 N N . CYS A 1 670 ? -30.5 27.906 43.844 1 66.94 670 CYS A N 1
ATOM 5375 C CA . CYS A 1 670 ? -31.344 27.469 42.75 1 66.94 670 CYS A CA 1
ATOM 5376 C C . CYS A 1 670 ? -32.344 26.422 43.219 1 66.94 670 CYS A C 1
ATOM 5378 O O . CYS A 1 670 ? -32.031 25.547 44 1 66.94 670 CYS A O 1
ATOM 5380 N N . LEU A 1 671 ? -33.562 26.625 43.25 1 60.31 671 LEU A N 1
ATOM 5381 C CA . LEU A 1 671 ? -34.625 25.703 43.625 1 60.31 671 LEU A CA 1
ATOM 5382 C C . LEU A 1 671 ? -34.656 24.469 42.75 1 60.31 671 LEU A C 1
ATOM 5384 O O . LEU A 1 671 ? -35.156 23.422 43.156 1 60.31 671 LEU A O 1
ATOM 5388 N N . SER A 1 672 ? -34.719 24.625 41.312 1 55.44 672 SER A N 1
ATOM 5389 C CA . SER A 1 672 ? -34.938 23.516 40.344 1 55.44 672 SER A CA 1
ATOM 5390 C C . SER A 1 672 ? -33.625 23.031 39.781 1 55.44 672 SER A C 1
ATOM 5392 O O . SER A 1 672 ? -32.531 23.516 40.125 1 55.44 672 SER A O 1
ATOM 5394 N N . ALA A 1 673 ? -33.656 22.359 38.5 1 58.5 673 ALA A N 1
ATOM 5395 C CA . ALA A 1 673 ? -32.625 21.656 37.75 1 58.5 673 ALA A CA 1
ATOM 5396 C C . ALA A 1 673 ? -31.359 22.516 37.594 1 58.5 673 ALA A C 1
ATOM 5398 O O . ALA A 1 673 ? -31.25 23.328 36.688 1 58.5 673 ALA A O 1
ATOM 5399 N N . CYS A 1 674 ? -30.609 22.734 38.594 1 64.12 674 CYS A N 1
ATOM 5400 C CA . CYS A 1 674 ? -29.453 23.625 38.719 1 64.12 674 CYS A CA 1
ATOM 5401 C C . CYS A 1 674 ? -28.328 23.188 37.781 1 64.12 674 CYS A C 1
ATOM 5403 O O . CYS A 1 674 ? -27.906 22.031 37.812 1 64.12 674 CYS A O 1
ATOM 5405 N N . LYS A 1 675 ? -28.047 23.938 36.688 1 69.31 675 LYS A N 1
ATOM 5406 C CA . LYS A 1 675 ? -26.938 23.719 35.781 1 69.31 675 LYS A CA 1
ATOM 5407 C C . LYS A 1 675 ? -25.719 24.547 36.156 1 69.31 675 LYS A C 1
ATOM 5409 O O . LYS A 1 675 ? -24.938 24.953 35.312 1 69.31 675 LYS A O 1
ATOM 5414 N N . CYS A 1 676 ? -25.609 24.859 37.531 1 78.5 676 CYS A N 1
ATOM 5415 C CA . CYS A 1 676 ? -24.562 25.766 38 1 78.5 676 CYS A CA 1
ATOM 5416 C C . CYS A 1 676 ? -23.281 25.016 38.312 1 78.5 676 CYS A C 1
ATOM 5418 O O . CYS A 1 676 ? -22.359 25.562 38.938 1 78.5 676 CYS A O 1
ATOM 5420 N N . GLU A 1 677 ? -23.188 23.875 37.875 1 85.94 677 GLU A N 1
ATOM 5421 C CA . GLU A 1 677 ? -21.984 23.078 38.125 1 85.94 677 GLU A CA 1
ATOM 5422 C C . GLU A 1 677 ? -20.766 23.656 37.406 1 85.94 677 GLU A C 1
ATOM 5424 O O . GLU A 1 677 ? -20.891 24.156 36.281 1 85.94 677 GLU A O 1
ATOM 5429 N N . GLU A 1 678 ? -19.656 23.734 38.156 1 88.38 678 GLU A N 1
ATOM 5430 C CA . GLU A 1 678 ? -18.406 24.219 37.594 1 88.38 678 GLU A CA 1
ATOM 5431 C C . GLU A 1 678 ? -17.281 23.219 37.781 1 88.38 678 GLU A C 1
ATOM 5433 O O . GLU A 1 678 ? -17.297 22.438 38.75 1 88.38 678 GLU A O 1
ATOM 5438 N N . VAL A 1 679 ? -16.359 23.344 36.938 1 92.88 679 VAL A N 1
ATOM 5439 C CA . VAL A 1 679 ? -15.211 22.438 37 1 92.88 679 VAL A CA 1
ATOM 5440 C C . VAL A 1 679 ? -14.047 23.141 37.688 1 92.88 679 VAL A C 1
ATOM 5442 O O . VAL A 1 679 ? -13.789 24.328 37.438 1 92.88 679 VAL A O 1
ATOM 5445 N N . TYR A 1 680 ? -13.469 22.484 38.625 1 92.75 680 TYR A N 1
ATOM 5446 C CA . TYR A 1 680 ? -12.258 22.953 39.281 1 92.75 680 TYR A CA 1
ATOM 5447 C C . TYR A 1 680 ? -11.141 21.922 39.188 1 92.75 680 TYR A C 1
ATOM 5449 O O . TYR A 1 680 ? -11.406 20.719 39.156 1 92.75 680 TYR A O 1
ATOM 5457 N N . LEU A 1 681 ? -9.914 22.391 39.156 1 94.94 681 LEU A N 1
ATOM 5458 C CA . LEU A 1 681 ? -8.75 21.516 39.094 1 94.94 681 LEU A CA 1
ATOM 5459 C C . LEU A 1 681 ? -7.824 21.719 40.281 1 94.94 681 LEU A C 1
ATOM 5461 O O . LEU A 1 681 ? -7.555 22.859 40.656 1 94.94 681 LEU A O 1
ATOM 5465 N N . HIS A 1 682 ? -7.453 20.656 40.906 1 94.75 682 HIS A N 1
ATOM 5466 C CA . HIS A 1 682 ? -6.352 20.703 41.875 1 94.75 682 HIS A CA 1
ATOM 5467 C C . HIS A 1 682 ? -5.016 20.438 41.188 1 94.75 682 HIS A C 1
ATOM 5469 O O . HIS A 1 682 ? -4.852 19.438 40.5 1 94.75 682 HIS A O 1
ATOM 5475 N N . ILE A 1 683 ? -4.066 21.344 41.375 1 95.81 683 ILE A N 1
ATOM 5476 C CA . ILE A 1 683 ? -2.775 21.234 40.719 1 95.81 683 ILE A CA 1
ATOM 5477 C C . ILE A 1 683 ? -1.662 21.125 41.75 1 95.81 683 ILE A C 1
ATOM 5479 O O . ILE A 1 683 ? -1.573 21.953 42.656 1 95.81 683 ILE A O 1
ATOM 5483 N N . PHE A 1 684 ? -0.857 20.078 41.656 1 95.38 684 PHE A N 1
ATOM 5484 C CA . PHE A 1 684 ? 0.387 20.062 42.406 1 95.38 684 PHE A CA 1
ATOM 5485 C C . PHE A 1 684 ? 1.34 21.141 41.906 1 95.38 684 PHE A C 1
ATOM 5487 O O . PHE A 1 684 ? 1.739 21.141 40.75 1 95.38 684 PHE A O 1
ATOM 5494 N N . ARG A 1 685 ? 1.749 21.938 42.719 1 95.75 685 ARG A N 1
ATOM 5495 C CA . ARG A 1 685 ? 2.594 23.062 42.312 1 95.75 685 ARG A CA 1
ATOM 5496 C C . ARG A 1 685 ? 4.035 22.625 42.094 1 95.75 685 ARG A C 1
ATOM 5498 O O . ARG A 1 685 ? 4.574 21.844 42.906 1 95.75 685 ARG A O 1
ATOM 5505 N N . PHE A 1 686 ? 4.586 23.094 41 1 96.44 686 PHE A N 1
ATOM 5506 C CA . PHE A 1 686 ? 6.012 22.922 40.75 1 96.44 686 PHE A CA 1
ATOM 5507 C C . PHE A 1 686 ? 6.773 24.203 41.094 1 96.44 686 PHE A C 1
ATOM 5509 O O . PHE A 1 686 ? 6.34 25.297 40.75 1 96.44 686 PHE A O 1
ATOM 5516 N N . LYS A 1 687 ? 7.797 24.047 41.781 1 95.31 687 LYS A N 1
ATOM 5517 C CA . LYS A 1 687 ? 8.656 25.188 42.062 1 95.31 687 LYS A CA 1
ATOM 5518 C C . LYS A 1 687 ? 9.883 25.203 41.156 1 95.31 687 LYS A C 1
ATOM 5520 O O . LYS A 1 687 ? 10.547 24.172 41 1 95.31 687 LYS A O 1
ATOM 5525 N N . LYS A 1 688 ? 10.102 26.375 40.594 1 94.56 688 LYS A N 1
ATOM 5526 C CA . LYS A 1 688 ? 11.258 26.516 39.719 1 94.56 688 LYS A CA 1
ATOM 5527 C C . LYS A 1 688 ? 12.555 26.234 40.469 1 94.56 688 LYS A C 1
ATOM 5529 O O . LYS A 1 688 ? 12.727 26.672 41.594 1 94.56 688 LYS A O 1
ATOM 5534 N N . ASP A 1 689 ? 13.344 25.5 39.844 1 93 689 ASP A N 1
ATOM 5535 C CA . ASP A 1 689 ? 14.641 25.188 40.438 1 93 689 ASP A CA 1
ATOM 5536 C C . ASP A 1 689 ? 15.539 26.422 40.469 1 93 689 ASP A C 1
ATOM 5538 O O . ASP A 1 689 ? 15.461 27.281 39.594 1 93 689 ASP A O 1
ATOM 5542 N N . SER A 1 690 ? 16.484 26.469 41.406 1 89.56 690 SER A N 1
ATOM 5543 C CA . SER A 1 690 ? 17.406 27.594 41.5 1 89.56 690 SER A CA 1
ATOM 5544 C C . SER A 1 690 ? 18.484 27.5 40.438 1 89.56 690 SER A C 1
ATOM 5546 O O . SER A 1 690 ? 19.031 28.531 40.031 1 89.56 690 SER A O 1
ATOM 5548 N N . ARG A 1 691 ? 18.859 26.297 40.125 1 85.38 691 ARG A N 1
ATOM 5549 C CA . ARG A 1 691 ? 19.891 26.094 39.094 1 85.38 691 ARG A CA 1
ATOM 5550 C C . ARG A 1 691 ? 19.25 25.781 37.75 1 85.38 691 ARG A C 1
ATOM 5552 O O . ARG A 1 691 ? 18.875 24.641 37.5 1 85.38 691 ARG A O 1
ATOM 5559 N N . GLN A 1 692 ? 19.203 26.75 36.844 1 91.69 692 GLN A N 1
ATOM 5560 C CA . GLN A 1 692 ? 18.641 26.562 35.531 1 91.69 692 GLN A CA 1
ATOM 5561 C C . GLN A 1 692 ? 19.75 26.406 34.469 1 91.69 692 GLN A C 1
ATOM 5563 O O . GLN A 1 692 ? 20.859 26.922 34.656 1 91.69 692 GLN A O 1
ATOM 5568 N N . LEU A 1 693 ? 19.453 25.672 33.5 1 89.75 693 LEU A N 1
ATOM 5569 C CA . LEU A 1 693 ? 20.375 25.562 32.375 1 89.75 693 LEU A CA 1
ATOM 5570 C C . LEU A 1 693 ? 20.469 26.891 31.609 1 89.75 693 LEU A C 1
ATOM 5572 O O . LEU A 1 693 ? 19.438 27.453 31.219 1 89.75 693 LEU A O 1
ATOM 5576 N N . ARG A 1 694 ? 21.719 27.406 31.5 1 91.75 694 ARG A N 1
ATOM 5577 C CA . ARG A 1 694 ? 21.953 28.641 30.766 1 91.75 694 ARG A CA 1
ATOM 5578 C C . ARG A 1 694 ? 23.078 28.469 29.75 1 91.75 694 ARG A C 1
ATOM 5580 O O . ARG A 1 694 ? 24.203 28.141 30.125 1 91.75 694 ARG A O 1
ATOM 5587 N N . ILE A 1 695 ? 22.641 28.547 28.594 1 93.19 695 ILE A N 1
ATOM 5588 C CA . ILE A 1 695 ? 23.609 28.562 27.5 1 93.19 695 ILE A CA 1
ATOM 5589 C C . ILE A 1 695 ? 23.469 29.875 26.719 1 93.19 695 ILE A C 1
ATOM 5591 O O . ILE A 1 695 ? 22.656 29.984 25.797 1 93.19 695 ILE A O 1
ATOM 5595 N N . TYR A 1 696 ? 24.328 30.797 27.109 1 88.75 696 TYR A N 1
ATOM 5596 C CA . TYR A 1 696 ? 24.25 32.125 26.547 1 88.75 696 TYR A CA 1
ATOM 5597 C C . TYR A 1 696 ? 25.078 32.25 25.266 1 88.75 696 TYR A C 1
ATOM 5599 O O . TYR A 1 696 ? 26.266 31.891 25.266 1 88.75 696 TYR A O 1
ATOM 5607 N N . ASP A 1 697 ? 24.453 32.625 24.234 1 85.31 697 ASP A N 1
ATOM 5608 C CA . ASP A 1 697 ? 25.141 32.906 22.969 1 85.31 697 ASP A CA 1
ATOM 5609 C C . ASP A 1 697 ? 25.516 34.406 22.875 1 85.31 697 ASP A C 1
ATOM 5611 O O . ASP A 1 697 ? 24.656 35.25 22.828 1 85.31 697 ASP A O 1
ATOM 5615 N N . ASP A 1 698 ? 26.703 34.656 22.75 1 83.88 698 ASP A N 1
ATOM 5616 C CA . ASP A 1 698 ? 27.203 36.031 22.797 1 83.88 698 ASP A CA 1
ATOM 5617 C C . ASP A 1 698 ? 26.828 36.812 21.531 1 83.88 698 ASP A C 1
ATOM 5619 O O . ASP A 1 698 ? 26.641 38.031 21.562 1 83.88 698 ASP A O 1
ATOM 5623 N N . PHE A 1 699 ? 26.766 36.094 20.5 1 84.06 699 PHE A N 1
ATOM 5624 C CA . PHE A 1 699 ? 26.453 36.719 19.234 1 84.06 699 PHE A CA 1
ATOM 5625 C C . PHE A 1 699 ? 25 37.156 19.188 1 84.06 699 PHE A C 1
ATOM 5627 O O . PHE A 1 699 ? 24.688 38.312 18.844 1 84.06 699 PHE A O 1
ATOM 5634 N N . ALA A 1 700 ? 24.125 36.344 19.609 1 87.06 700 ALA A N 1
ATOM 5635 C CA . ALA A 1 700 ? 22.703 36.625 19.578 1 87.06 700 ALA A CA 1
ATOM 5636 C C . ALA A 1 700 ? 22.219 37.25 20.875 1 87.06 700 ALA A C 1
ATOM 5638 O O . ALA A 1 700 ? 21.125 37.781 20.953 1 87.06 700 ALA A O 1
ATOM 5639 N N . THR A 1 701 ? 23.016 37.25 21.906 1 88 701 THR A N 1
ATOM 5640 C CA . THR A 1 701 ? 22.734 37.812 23.219 1 88 701 THR A CA 1
ATOM 5641 C C . THR A 1 701 ? 21.438 37.219 23.797 1 88 701 THR A C 1
ATOM 5643 O O . THR A 1 701 ? 20.547 37.969 24.219 1 88 701 THR A O 1
ATOM 5646 N N . VAL A 1 702 ? 21.391 36 23.734 1 92.25 702 VAL A N 1
ATOM 5647 C CA . VAL A 1 702 ? 20.188 35.344 24.219 1 92.25 702 VAL A CA 1
ATOM 5648 C C . VAL A 1 702 ? 20.562 34 24.844 1 92.25 702 VAL A C 1
ATOM 5650 O O . VAL A 1 702 ? 21.609 33.438 24.547 1 92.25 702 VAL A O 1
ATOM 5653 N N . ASN A 1 703 ? 19.781 33.562 25.781 1 94.06 703 ASN A N 1
ATOM 5654 C CA . ASN A 1 703 ? 19.891 32.188 26.328 1 94.06 703 ASN A CA 1
ATOM 5655 C C . ASN A 1 703 ? 19.188 31.188 25.422 1 94.06 703 ASN A C 1
ATOM 5657 O O . ASN A 1 703 ? 17.953 31.109 25.406 1 94.06 703 ASN A O 1
ATOM 5661 N N . THR A 1 704 ? 19.969 30.328 24.766 1 94.75 704 THR A N 1
ATOM 5662 C CA . THR A 1 704 ? 19.438 29.391 23.781 1 94.75 704 THR A CA 1
ATOM 5663 C C . THR A 1 704 ? 18.734 28.219 24.469 1 94.75 704 THR A C 1
ATOM 5665 O O . THR A 1 704 ? 18.047 27.438 23.828 1 94.75 704 THR A O 1
ATOM 5668 N N . ALA A 1 705 ? 18.812 28.094 25.797 1 95.19 705 ALA A N 1
ATOM 5669 C CA . ALA A 1 705 ? 18.172 27.016 26.547 1 95.19 705 ALA A CA 1
ATOM 5670 C C . ALA A 1 705 ? 16.969 27.516 27.328 1 95.19 705 ALA A C 1
ATOM 5672 O O . ALA A 1 705 ? 16.484 26.844 28.234 1 95.19 705 ALA A O 1
ATOM 5673 N N . LYS A 1 706 ? 16.484 28.641 27.016 1 92.75 706 LYS A N 1
ATOM 5674 C CA . LYS A 1 706 ? 15.461 29.312 27.812 1 92.75 706 LYS A CA 1
ATOM 5675 C C . LYS A 1 706 ? 14.18 28.484 27.859 1 92.75 706 LYS A C 1
ATOM 5677 O O . LYS A 1 706 ? 13.43 28.562 28.844 1 92.75 706 LYS A O 1
ATOM 5682 N N . GLN A 1 707 ? 13.891 27.719 26.891 1 92.19 707 GLN A N 1
ATOM 5683 C CA . GLN A 1 707 ? 12.648 26.953 26.828 1 92.19 707 GLN A CA 1
ATOM 5684 C C . GLN A 1 707 ? 12.719 25.734 27.734 1 92.19 707 GLN A C 1
ATOM 5686 O O . GLN A 1 707 ? 11.688 25.109 28.016 1 92.19 707 GLN A O 1
ATOM 5691 N N . ILE A 1 708 ? 13.906 25.328 28.125 1 95.19 708 ILE A N 1
ATOM 5692 C CA . ILE A 1 708 ? 14.109 24.188 29 1 95.19 708 ILE A CA 1
ATOM 5693 C C . ILE A 1 708 ? 14.148 24.656 30.453 1 95.19 708 ILE A C 1
ATOM 5695 O O . ILE A 1 708 ? 15.172 25.172 30.922 1 95.19 708 ILE A O 1
ATOM 5699 N N . VAL A 1 709 ? 13.133 24.375 31.203 1 95.5 709 VAL A N 1
ATOM 5700 C CA . VAL A 1 709 ? 13.07 24.891 32.562 1 95.5 709 VAL A CA 1
ATOM 5701 C C . VAL A 1 709 ? 12.992 23.734 33.562 1 95.5 709 VAL A C 1
ATOM 5703 O O . VAL A 1 709 ? 12.156 22.844 33.406 1 95.5 709 VAL A O 1
ATOM 5706 N N . LYS A 1 710 ? 13.773 23.812 34.5 1 95.62 710 LYS A N 1
ATOM 5707 C CA . LYS A 1 710 ? 13.836 22.766 35.531 1 95.62 710 LYS A CA 1
ATOM 5708 C C . LYS A 1 710 ? 13 23.141 36.75 1 95.62 710 LYS A C 1
ATOM 5710 O O . LYS A 1 710 ? 13.031 24.297 37.188 1 95.62 710 LYS A O 1
ATOM 5715 N N . PHE A 1 711 ? 12.234 22.203 37.156 1 96.38 711 PHE A N 1
ATOM 5716 C CA . PHE A 1 711 ? 11.367 22.391 38.312 1 96.38 711 PHE A CA 1
ATOM 5717 C C . PHE A 1 711 ? 11.586 21.281 39.344 1 96.38 711 PHE A C 1
ATOM 5719 O O . PHE A 1 711 ? 12.273 20.297 39.062 1 96.38 711 PHE A O 1
ATOM 5726 N N . ARG A 1 712 ? 11.031 21.484 40.5 1 94.44 712 ARG A N 1
ATOM 5727 C CA . ARG A 1 712 ? 10.891 20.469 41.562 1 94.44 712 ARG A CA 1
ATOM 5728 C C . ARG A 1 712 ? 9.445 20.359 42.031 1 94.44 712 ARG A C 1
ATOM 5730 O O . ARG A 1 712 ? 8.742 21.375 42.125 1 94.44 712 ARG A O 1
ATOM 5737 N N . LYS A 1 713 ? 9.086 19.219 42.188 1 90.94 713 LYS A N 1
ATOM 5738 C CA . LYS A 1 713 ? 7.715 19 42.625 1 90.94 713 LYS A CA 1
ATOM 5739 C C . LYS A 1 713 ? 7.559 19.359 44.125 1 90.94 713 LYS A C 1
ATOM 5741 O O . LYS A 1 713 ? 8.438 19.062 44.938 1 90.94 713 LYS A O 1
ATOM 5746 N N . THR A 1 714 ? 6.48 20.094 44.375 1 91.38 714 THR A N 1
ATOM 5747 C CA . THR A 1 714 ? 6.164 20.438 45.75 1 91.38 714 THR A CA 1
ATOM 5748 C C . THR A 1 714 ? 4.895 19.719 46.219 1 91.38 714 THR A C 1
ATOM 5750 O O . THR A 1 714 ? 4.246 19.031 45.406 1 91.38 714 THR A O 1
ATOM 5753 N N . HIS A 1 715 ? 4.586 19.812 47.5 1 87.81 715 HIS A N 1
ATOM 5754 C CA . HIS A 1 715 ? 3.373 19.219 48.062 1 87.81 715 HIS A CA 1
ATOM 5755 C C . HIS A 1 715 ? 2.24 20.234 48.125 1 87.81 715 HIS A C 1
ATOM 5757 O O . HIS A 1 715 ? 1.132 19.906 48.562 1 87.81 715 HIS A O 1
ATOM 5763 N N . GLU A 1 716 ? 2.512 21.359 47.625 1 91.62 716 GLU A N 1
ATOM 5764 C CA . GLU A 1 716 ? 1.486 22.406 47.625 1 91.62 716 GLU A CA 1
ATOM 5765 C C . GLU A 1 716 ? 0.462 22.188 46.531 1 91.62 716 GLU A C 1
ATOM 5767 O O . GLU A 1 716 ? 0.82 21.797 45.406 1 91.62 716 GLU A O 1
ATOM 5772 N N . ILE A 1 717 ? -0.812 22.438 46.906 1 92.94 717 ILE A N 1
ATOM 5773 C CA . ILE A 1 717 ? -1.902 22.25 45.969 1 92.94 717 ILE A CA 1
ATOM 5774 C C . ILE A 1 717 ? -2.523 23.594 45.625 1 92.94 717 ILE A C 1
ATOM 5776 O O . ILE A 1 717 ? -2.814 24.406 46.5 1 92.94 717 ILE A O 1
ATOM 5780 N N . LEU A 1 718 ? -2.664 23.812 44.375 1 93.69 718 LEU A N 1
ATOM 5781 C CA . LEU A 1 718 ? -3.316 25.016 43.875 1 93.69 718 LEU A CA 1
ATOM 5782 C C . LEU A 1 718 ? -4.703 24.688 43.312 1 93.69 718 LEU A C 1
ATOM 5784 O O . LEU A 1 718 ? -4.91 23.625 42.75 1 93.69 718 LEU A O 1
ATOM 5788 N N . LEU A 1 719 ? -5.609 25.578 43.594 1 93.06 719 LEU A N 1
ATOM 5789 C CA . LEU A 1 719 ? -6.949 25.484 43 1 93.06 719 LEU A CA 1
ATOM 5790 C C . LEU A 1 719 ? -7.09 26.406 41.812 1 93.06 719 LEU A C 1
ATOM 5792 O O . LEU A 1 719 ? -6.773 27.594 41.875 1 93.06 719 LEU A O 1
ATOM 5796 N N . CYS A 1 720 ? -7.449 25.766 40.719 1 92.31 720 CYS A N 1
ATOM 5797 C CA . CYS A 1 720 ? -7.574 26.562 39.5 1 92.31 720 CYS A CA 1
ATOM 5798 C C . CYS A 1 720 ? -8.828 26.188 38.719 1 92.31 720 CYS A C 1
ATOM 5800 O O . CYS A 1 720 ? -9.359 25.078 38.906 1 92.31 720 CYS A O 1
ATOM 5802 N N . LYS A 1 721 ? -9.32 27.109 37.938 1 92.88 721 LYS A N 1
ATOM 5803 C CA . LYS A 1 721 ? -10.398 26.875 37 1 92.88 721 LYS A CA 1
ATOM 5804 C C . LYS A 1 721 ? -9.852 26.562 35.594 1 92.88 721 LYS A C 1
ATOM 5806 O O . LYS A 1 721 ? -8.68 26.844 35.312 1 92.88 721 LYS A O 1
ATOM 5811 N N . PRO A 1 722 ? -10.633 25.953 34.812 1 92.94 722 PRO A N 1
ATOM 5812 C CA . PRO A 1 722 ? -10.172 25.594 33.469 1 92.94 722 PRO A CA 1
ATOM 5813 C C . PRO A 1 722 ? -9.602 26.797 32.719 1 92.94 722 PRO A C 1
ATOM 5815 O O . PRO A 1 722 ? -8.594 26.656 32.031 1 92.94 722 PRO A O 1
ATOM 5818 N N . ASN A 1 723 ? -10.109 27.922 32.875 1 91.06 723 ASN A N 1
ATOM 5819 C CA . ASN A 1 723 ? -9.695 29.109 32.125 1 91.06 723 ASN A CA 1
ATOM 5820 C C . ASN A 1 723 ? -8.391 29.688 32.688 1 91.06 723 ASN A C 1
ATOM 5822 O O . ASN A 1 723 ? -7.785 30.562 32.062 1 91.06 723 ASN A O 1
ATOM 5826 N N . ASP A 1 724 ? -7.977 29.141 33.75 1 93.62 724 ASP A N 1
ATOM 5827 C CA . ASP A 1 724 ? -6.715 29.594 34.344 1 93.62 724 ASP A CA 1
ATOM 5828 C C . ASP A 1 724 ? -5.527 28.891 33.688 1 93.62 724 ASP A C 1
ATOM 5830 O O . ASP A 1 724 ? -4.383 29.312 33.844 1 93.62 724 ASP A O 1
ATOM 5834 N N . ILE A 1 725 ? -5.812 27.859 33 1 93.88 725 ILE A N 1
ATOM 5835 C CA . ILE A 1 725 ? -4.75 27.109 32.344 1 93.88 725 ILE A CA 1
ATOM 5836 C C . ILE A 1 725 ? -4.285 27.875 31.094 1 93.88 725 ILE A C 1
ATOM 5838 O O . ILE A 1 725 ? -5.098 28.234 30.234 1 93.88 725 ILE A O 1
ATOM 5842 N N . LEU A 1 726 ? -3.037 28.094 31.062 1 91.56 726 LEU A N 1
ATOM 5843 C CA . LEU A 1 726 ? -2.453 28.766 29.906 1 91.56 726 LEU A CA 1
ATOM 5844 C C . LEU A 1 726 ? -2.201 27.766 28.781 1 91.56 726 LEU A C 1
ATOM 5846 O O . LEU A 1 726 ? -2.648 27.969 27.641 1 91.56 726 LEU A O 1
ATOM 5850 N N . CYS A 1 727 ? -1.409 26.812 29.078 1 91.44 727 CYS A N 1
ATOM 5851 C CA . CYS A 1 727 ? -1.126 25.812 28.062 1 91.44 727 CYS A CA 1
ATOM 5852 C C . CYS A 1 727 ? -0.625 24.516 28.688 1 91.44 727 CYS A C 1
ATOM 5854 O O . CYS A 1 727 ? -0.271 24.484 29.859 1 91.44 727 CYS A O 1
ATOM 5856 N N . LYS A 1 728 ? -0.666 23.484 27.969 1 93 728 LYS A N 1
ATOM 5857 C CA . LYS A 1 728 ? -0.099 22.188 28.344 1 93 728 LYS A CA 1
ATOM 5858 C C . LYS A 1 728 ? 1.409 22.172 28.109 1 93 728 LYS A C 1
ATOM 5860 O O . LYS A 1 728 ? 1.916 22.828 27.219 1 93 728 LYS A O 1
ATOM 5865 N N . CYS A 1 729 ? 2.145 21.391 28.922 1 96 729 CYS A N 1
ATOM 5866 C CA . CYS A 1 729 ? 3.598 21.328 28.812 1 96 729 CYS A CA 1
ATOM 5867 C C . CYS A 1 729 ? 4.078 19.891 28.609 1 96 729 CYS A C 1
ATOM 5869 O O . CYS A 1 729 ? 3.432 18.953 29.062 1 96 729 CYS A O 1
ATOM 5871 N N . PHE A 1 730 ? 5.129 19.781 27.875 1 96.38 730 PHE A N 1
ATOM 5872 C CA . PHE A 1 730 ? 5.879 18.531 27.859 1 96.38 730 PHE A CA 1
ATOM 5873 C C . PHE A 1 730 ? 6.664 18.359 29.156 1 96.38 730 PHE A C 1
ATOM 5875 O O . PHE A 1 730 ? 7.27 19.328 29.656 1 96.38 730 PHE A O 1
ATOM 5882 N N . CYS A 1 731 ? 6.609 17.172 29.734 1 95.75 731 CYS A N 1
ATOM 5883 C CA . CYS A 1 731 ? 7.242 16.922 31.016 1 95.75 731 CYS A CA 1
ATOM 5884 C C . CYS A 1 731 ? 8.195 15.734 30.938 1 95.75 731 CYS A C 1
ATOM 5886 O O . CYS A 1 731 ? 7.836 14.68 30.422 1 95.75 731 CYS A O 1
ATOM 5888 N N . TYR A 1 732 ? 9.383 15.953 31.359 1 94.75 732 TYR A N 1
ATOM 5889 C CA . TYR A 1 732 ? 10.383 14.898 31.5 1 94.75 732 TYR A CA 1
ATOM 5890 C C . TYR A 1 732 ? 10.844 14.781 32.938 1 94.75 732 TYR A C 1
ATOM 5892 O O . TYR A 1 732 ? 11.352 15.75 33.531 1 94.75 732 TYR A O 1
ATOM 5900 N N . VAL A 1 733 ? 10.672 13.609 33.5 1 90.19 733 VAL A N 1
ATOM 5901 C CA . VAL A 1 733 ? 11.016 13.406 34.906 1 90.19 733 VAL A CA 1
ATOM 5902 C C . VAL A 1 733 ? 12.258 12.531 35 1 90.19 733 VAL A C 1
ATOM 5904 O O . VAL A 1 733 ? 12.312 11.438 34.438 1 90.19 733 VAL A O 1
ATOM 5907 N N . HIS A 1 734 ? 13.289 13.109 35.625 1 84.56 734 HIS A N 1
ATOM 5908 C CA . HIS A 1 734 ? 14.5 12.352 35.906 1 84.56 734 HIS A CA 1
ATOM 5909 C C . HIS A 1 734 ? 14.992 12.586 37.344 1 84.56 734 HIS A C 1
ATOM 5911 O O . HIS A 1 734 ? 15.336 13.711 37.688 1 84.56 734 HIS A O 1
ATOM 5917 N N . ASP A 1 735 ? 15.383 11.594 38.125 1 78 735 ASP A N 1
ATOM 5918 C CA . ASP A 1 735 ? 15.93 11.625 39.469 1 78 735 ASP A CA 1
ATOM 5919 C C . ASP A 1 735 ? 15.32 12.758 40.312 1 78 735 ASP A C 1
ATOM 5921 O O . ASP A 1 735 ? 16.047 13.586 40.844 1 78 735 ASP A O 1
ATOM 5925 N N . GLU A 1 736 ? 14.141 13.086 40.406 1 79.62 736 GLU A N 1
ATOM 5926 C CA . GLU A 1 736 ? 13.398 14.039 41.25 1 79.62 736 GLU A CA 1
ATOM 5927 C C . GLU A 1 736 ? 13.266 15.391 40.531 1 79.62 736 GLU A C 1
ATOM 5929 O O . GLU A 1 736 ? 12.57 16.281 41.031 1 79.62 736 GLU A O 1
ATOM 5934 N N . SER A 1 737 ? 13.969 15.5 39.531 1 89.56 737 SER A N 1
ATOM 5935 C CA . SER A 1 737 ? 13.875 16.75 38.75 1 89.56 737 SER A CA 1
ATOM 5936 C C . SER A 1 737 ? 12.875 16.625 37.625 1 89.56 737 SER A C 1
ATOM 5938 O O . SER A 1 737 ? 12.734 15.547 37.031 1 89.56 737 SER A O 1
ATOM 5940 N N . ILE A 1 738 ? 12.188 17.766 37.5 1 94.94 738 ILE A N 1
ATOM 5941 C CA . ILE A 1 738 ? 11.195 17.812 36.438 1 94.94 738 ILE A CA 1
ATOM 5942 C C . ILE A 1 738 ? 11.586 18.891 35.406 1 94.94 738 ILE A C 1
ATOM 5944 O O . ILE A 1 738 ? 11.859 20.031 35.781 1 94.94 738 ILE A O 1
ATOM 5948 N N . ILE A 1 739 ? 11.688 18.5 34.25 1 95.94 739 ILE A N 1
ATOM 5949 C CA . ILE A 1 739 ? 11.93 19.453 33.156 1 95.94 739 ILE A CA 1
ATOM 5950 C C . ILE A 1 739 ? 10.641 19.688 32.375 1 95.94 739 ILE A C 1
ATOM 5952 O O . ILE A 1 739 ? 9.984 18.75 31.938 1 95.94 739 ILE A O 1
ATOM 5956 N N . LEU A 1 740 ? 10.273 20.953 32.25 1 96.56 740 LEU A N 1
ATOM 5957 C CA . LEU A 1 740 ? 9.086 21.312 31.484 1 96.56 740 LEU A CA 1
ATOM 5958 C C . LEU A 1 740 ? 9.461 22.125 30.25 1 96.56 740 LEU A C 1
ATOM 5960 O O . LEU A 1 740 ? 10.359 22.969 30.312 1 96.56 740 LEU A O 1
ATOM 5964 N N . ILE A 1 741 ? 8.844 21.844 29.172 1 95.81 741 ILE A N 1
ATOM 5965 C CA . ILE A 1 741 ? 8.93 22.625 27.953 1 95.81 741 ILE A CA 1
ATOM 5966 C C . ILE A 1 741 ? 7.523 22.984 27.469 1 95.81 741 ILE A C 1
ATOM 5968 O O . ILE A 1 741 ? 6.688 22.109 27.25 1 95.81 741 ILE A O 1
ATOM 5972 N N . LYS A 1 742 ? 7.309 24.25 27.375 1 93.62 742 LYS A N 1
ATOM 5973 C CA . LYS A 1 742 ? 6.023 24.688 26.828 1 93.62 742 LYS A CA 1
ATOM 5974 C C . LYS A 1 742 ? 5.852 24.219 25.391 1 93.62 742 LYS A C 1
ATOM 5976 O O . LYS A 1 742 ? 6.785 24.312 24.578 1 93.62 742 LYS A O 1
ATOM 5981 N N . MET A 1 743 ? 4.715 23.766 25.078 1 90.38 743 MET A N 1
ATOM 5982 C CA . MET A 1 743 ? 4.461 23.266 23.719 1 90.38 743 MET A CA 1
ATOM 5983 C C . MET A 1 743 ? 4.359 24.422 22.734 1 90.38 743 MET A C 1
ATOM 5985 O O . MET A 1 743 ? 3.607 25.375 22.953 1 90.38 743 MET A O 1
ATOM 5989 N N . PRO A 1 744 ? 5.168 24.375 21.672 1 89.19 744 PRO A N 1
ATOM 5990 C CA . PRO A 1 744 ? 4.875 25.312 20.594 1 89.19 744 PRO A CA 1
ATOM 5991 C C . PRO A 1 744 ? 3.584 24.984 19.859 1 89.19 744 PRO A C 1
ATOM 5993 O O . PRO A 1 744 ? 2.883 24.047 20.219 1 89.19 744 PRO A O 1
ATOM 5996 N N . VAL A 1 745 ? 3.217 25.781 18.906 1 85.75 745 VAL A N 1
ATOM 5997 C CA . VAL A 1 745 ? 2.006 25.5 18.141 1 85.75 745 VAL A CA 1
ATOM 5998 C C . VAL A 1 745 ? 2.291 24.391 17.125 1 85.75 745 VAL A C 1
ATOM 6000 O O . VAL A 1 745 ? 3.199 24.531 16.297 1 85.75 745 VAL A O 1
ATOM 6003 N N . LEU A 1 746 ? 1.56 23.312 17.344 1 82.56 746 LEU A N 1
ATOM 6004 C CA . LEU A 1 746 ? 1.679 22.188 16.422 1 82.56 746 LEU A CA 1
ATOM 6005 C C . LEU A 1 746 ? 0.417 22.047 15.578 1 82.56 746 LEU A C 1
ATOM 6007 O O . LEU A 1 746 ? -0.693 22.25 16.078 1 82.56 746 LEU A O 1
ATOM 6011 N N . GLU A 1 747 ? 0.656 21.906 14.336 1 77.06 747 GLU A N 1
ATOM 6012 C CA . GLU A 1 747 ? -0.49 21.797 13.445 1 77.06 747 GLU A CA 1
ATOM 6013 C C . GLU A 1 747 ? -1.357 20.594 13.805 1 77.06 747 GLU A C 1
ATOM 6015 O O . GLU A 1 747 ? -0.844 19.547 14.211 1 77.06 747 GLU A O 1
ATOM 6020 N N . ASN A 1 748 ? -2.635 20.875 14.016 1 61.78 748 ASN A N 1
ATOM 6021 C CA . ASN A 1 748 ? -3.576 19.781 14.289 1 61.78 748 ASN A CA 1
ATOM 6022 C C . ASN A 1 748 ? -3.98 19.062 13.016 1 61.78 748 ASN A C 1
ATOM 6024 O O . ASN A 1 748 ? -4.559 19.656 12.109 1 61.78 748 ASN A O 1
ATOM 6028 N N . VAL A 1 749 ? -3.125 18.203 12.562 1 54.47 749 VAL A N 1
ATOM 6029 C CA . VAL A 1 749 ? -3.568 17.484 11.375 1 54.47 749 VAL A CA 1
ATOM 6030 C C . VAL A 1 749 ? -4.566 16.406 11.766 1 54.47 749 VAL A C 1
ATOM 6032 O O . VAL A 1 749 ? -4.461 15.812 12.844 1 54.47 749 VAL A O 1
ATOM 6035 N N . MET B 1 1 ? -33.938 -6.34 25.266 1 38.66 1 MET B N 1
ATOM 6036 C CA . MET B 1 1 ? -32.781 -6.09 24.375 1 38.66 1 MET B CA 1
ATOM 6037 C C . MET B 1 1 ? -31.75 -7.211 24.5 1 38.66 1 MET B C 1
ATOM 6039 O O . MET B 1 1 ? -31.266 -7.715 23.484 1 38.66 1 MET B O 1
ATOM 6043 N N . ASP B 1 2 ? -31.516 -7.621 25.766 1 48.69 2 ASP B N 1
ATOM 6044 C CA . ASP B 1 2 ? -30.562 -8.688 26.078 1 48.69 2 ASP B CA 1
ATOM 6045 C C . ASP B 1 2 ? -31.078 -10.039 25.609 1 48.69 2 ASP B C 1
ATOM 6047 O O . ASP B 1 2 ? -30.328 -10.859 25.094 1 48.69 2 ASP B O 1
ATOM 6051 N N . ASP B 1 3 ? -32.312 -10.219 25.797 1 51.16 3 ASP B N 1
ATOM 6052 C CA . ASP B 1 3 ? -32.875 -11.523 25.484 1 51.16 3 ASP B CA 1
ATOM 6053 C C . ASP B 1 3 ? -32.875 -11.773 23.969 1 51.16 3 ASP B C 1
ATOM 6055 O O . ASP B 1 3 ? -32.562 -12.883 23.531 1 51.16 3 ASP B O 1
ATOM 6059 N N . ASP B 1 4 ? -33.188 -10.773 23.203 1 55.97 4 ASP B N 1
ATOM 6060 C CA . ASP B 1 4 ? -33.219 -10.906 21.75 1 55.97 4 ASP B CA 1
ATOM 6061 C C . ASP B 1 4 ? -31.844 -11.07 21.141 1 55.97 4 ASP B C 1
ATOM 6063 O O . ASP B 1 4 ? -31.656 -11.812 20.188 1 55.97 4 ASP B O 1
ATOM 6067 N N . GLU B 1 5 ? -30.875 -10.547 21.812 1 64.25 5 GLU B N 1
ATOM 6068 C CA . GLU B 1 5 ? -29.5 -10.672 21.344 1 64.25 5 GLU B CA 1
ATOM 6069 C C . GLU B 1 5 ? -28.969 -12.086 21.562 1 64.25 5 GLU B C 1
ATOM 6071 O O . GLU B 1 5 ? -28.219 -12.609 20.734 1 64.25 5 GLU B O 1
ATOM 6076 N N . GLN B 1 6 ? -29.484 -12.719 22.625 1 66.56 6 GLN B N 1
ATOM 6077 C CA . GLN B 1 6 ? -29.047 -14.062 22.969 1 66.56 6 GLN B CA 1
ATOM 6078 C C . GLN B 1 6 ? -29.547 -15.086 21.953 1 66.56 6 GLN B C 1
ATOM 6080 O O . GLN B 1 6 ? -28.969 -16.156 21.797 1 66.56 6 GLN B O 1
ATOM 6085 N N . SER B 1 7 ? -30.578 -14.586 21.188 1 73.56 7 SER B N 1
ATOM 6086 C CA . SER B 1 7 ? -31.141 -15.508 20.219 1 73.56 7 SER B CA 1
ATOM 6087 C C . SER B 1 7 ? -30.156 -15.781 19.078 1 73.56 7 SER B C 1
ATOM 6089 O O . SER B 1 7 ? -30.266 -16.797 18.391 1 73.56 7 SER B O 1
ATOM 6091 N N . PHE B 1 8 ? -29.203 -14.961 18.953 1 80.31 8 PHE B N 1
ATOM 6092 C CA . PHE B 1 8 ? -28.266 -15.133 17.859 1 80.31 8 PHE B CA 1
ATOM 6093 C C . PHE B 1 8 ? -27.094 -16.016 18.297 1 80.31 8 PHE B C 1
ATOM 6095 O O . PHE B 1 8 ? -26.344 -16.516 17.453 1 80.31 8 PHE B O 1
ATOM 6102 N N . THR B 1 9 ? -27.016 -16.234 19.609 1 78.88 9 THR B N 1
ATOM 6103 C CA . THR B 1 9 ? -25.875 -17 20.078 1 78.88 9 THR B CA 1
ATOM 6104 C C . THR B 1 9 ? -26 -18.453 19.641 1 78.88 9 THR B C 1
ATOM 6106 O O . THR B 1 9 ? -27 -19.125 19.922 1 78.88 9 THR B O 1
ATOM 6109 N N . ASN B 1 10 ? -25.078 -18.984 18.891 1 78.06 10 ASN B N 1
ATOM 6110 C CA . ASN B 1 10 ? -24.984 -20.344 18.375 1 78.06 10 ASN B CA 1
ATOM 6111 C C . ASN B 1 10 ? -26.188 -20.688 17.484 1 78.06 10 ASN B C 1
ATOM 6113 O O . ASN B 1 10 ? -26.812 -21.734 17.672 1 78.06 10 ASN B O 1
ATOM 6117 N N . ILE B 1 11 ? -26.5 -19.766 16.672 1 83.5 11 ILE B N 1
ATOM 6118 C CA . ILE B 1 11 ? -27.672 -19.891 15.828 1 83.5 11 ILE B CA 1
ATOM 6119 C C . ILE B 1 11 ? -27.484 -21.047 14.844 1 83.5 11 ILE B C 1
ATOM 6121 O O . ILE B 1 11 ? -28.453 -21.719 14.477 1 83.5 11 ILE B O 1
ATOM 6125 N N . PHE B 1 12 ? -26.359 -21.406 14.484 1 81.81 12 PHE B N 1
ATOM 6126 C CA . PHE B 1 12 ? -26.109 -22.391 13.445 1 81.81 12 PHE B CA 1
ATOM 6127 C C . PHE B 1 12 ? -26.188 -23.812 14.016 1 81.81 12 PHE B C 1
ATOM 6129 O O . PHE B 1 12 ? -26.219 -24.781 13.266 1 81.81 12 PHE B O 1
ATOM 6136 N N . ASN B 1 13 ? -26.25 -23.828 15.344 1 77.75 13 ASN B N 1
ATOM 6137 C CA . ASN B 1 13 ? -26.5 -25.109 15.992 1 77.75 13 ASN B CA 1
ATOM 6138 C C . ASN B 1 13 ? -27.969 -25.312 16.312 1 77.75 13 ASN B C 1
ATOM 6140 O O . ASN B 1 13 ? -28.359 -26.359 16.844 1 77.75 13 ASN B O 1
ATOM 6144 N N . ASN B 1 14 ? -28.766 -24.281 15.984 1 82.44 14 ASN B N 1
ATOM 6145 C CA . ASN B 1 14 ? -30.203 -24.328 16.172 1 82.44 14 ASN B CA 1
ATOM 6146 C C . ASN B 1 14 ? -30.953 -24.125 14.867 1 82.44 14 ASN B C 1
ATOM 6148 O O . ASN B 1 14 ? -31.359 -23 14.555 1 82.44 14 ASN B O 1
ATOM 6152 N N . PRO B 1 15 ? -31.25 -25.188 14.227 1 83.56 15 PRO B N 1
ATOM 6153 C CA . PRO B 1 15 ? -31.875 -25.078 12.906 1 83.56 15 PRO B CA 1
ATOM 6154 C C . PRO B 1 15 ? -33.188 -24.312 12.945 1 83.56 15 PRO B C 1
ATOM 6156 O O . PRO B 1 15 ? -33.531 -23.625 11.992 1 83.56 15 PRO B O 1
ATOM 6159 N N . GLU B 1 16 ? -33.906 -24.328 14.07 1 83.88 16 GLU B N 1
ATOM 6160 C CA . GLU B 1 16 ? -35.219 -23.656 14.164 1 83.88 16 GLU B CA 1
ATOM 6161 C C . GLU B 1 16 ? -35.062 -22.141 14.125 1 83.88 16 GLU B C 1
ATOM 6163 O O . GLU B 1 16 ? -35.812 -21.438 13.453 1 83.88 16 GLU B O 1
ATOM 6168 N N . ILE B 1 17 ? -34.062 -21.734 14.789 1 84.19 17 ILE B N 1
ATOM 6169 C CA . ILE B 1 17 ? -33.844 -20.297 14.852 1 84.19 17 ILE B CA 1
ATOM 6170 C C . ILE B 1 17 ? -33.156 -19.828 13.57 1 84.19 17 ILE B C 1
ATOM 6172 O O . ILE B 1 17 ? -33.469 -18.75 13.055 1 84.19 17 ILE B O 1
ATOM 6176 N N . GLN B 1 18 ? -32.344 -20.625 13.07 1 87.38 18 GLN B N 1
ATOM 6177 C CA . GLN B 1 18 ? -31.578 -20.312 11.867 1 87.38 18 GLN B CA 1
ATOM 6178 C C . GLN B 1 18 ? -32.5 -20.125 10.664 1 87.38 18 GLN B C 1
ATOM 6180 O O . GLN B 1 18 ? -32.281 -19.234 9.836 1 87.38 18 GLN B O 1
ATOM 6185 N N . GLU B 1 19 ? -33.562 -20.859 10.664 1 89.31 19 GLU B N 1
ATOM 6186 C CA . GLU B 1 19 ? -34.438 -20.875 9.484 1 89.31 19 GLU B CA 1
ATOM 6187 C C . GLU B 1 19 ? -35.594 -19.891 9.633 1 89.31 19 GLU B C 1
ATOM 6189 O O . GLU B 1 19 ? -36.375 -19.719 8.711 1 89.31 19 GLU B O 1
ATOM 6194 N N . GLN B 1 20 ? -35.594 -19.156 10.688 1 89.56 20 GLN B N 1
ATOM 6195 C CA . GLN B 1 20 ? -36.625 -18.141 10.875 1 89.56 20 GLN B CA 1
ATOM 6196 C C . GLN B 1 20 ? -36.375 -16.922 9.992 1 89.56 20 GLN B C 1
ATOM 6198 O O . GLN B 1 20 ? -35.219 -16.453 9.891 1 89.56 20 GLN B O 1
ATOM 6203 N N . PRO B 1 21 ? -37.438 -16.5 9.344 1 91.75 21 PRO B N 1
ATOM 6204 C CA . PRO B 1 21 ? -37.281 -15.266 8.57 1 91.75 21 PRO B CA 1
ATOM 6205 C C . PRO B 1 21 ? -36.906 -14.07 9.438 1 91.75 21 PRO B C 1
ATOM 6207 O O . PRO B 1 21 ? -37.281 -14.023 10.617 1 91.75 21 PRO B O 1
ATOM 6210 N N . ILE B 1 22 ? -36.25 -13.125 8.945 1 91.94 22 ILE B N 1
ATOM 6211 C CA . ILE B 1 22 ? -35.781 -11.984 9.719 1 91.94 22 ILE B CA 1
ATOM 6212 C C . ILE B 1 22 ? -36.969 -11.156 10.188 1 91.94 22 ILE B C 1
ATOM 6214 O O . ILE B 1 22 ? -36.906 -10.492 11.234 1 91.94 22 ILE B O 1
ATOM 6218 N N . TYR B 1 23 ? -38 -11.047 9.414 1 89.38 23 TYR B N 1
ATOM 6219 C CA . TYR B 1 23 ? -39.312 -10.523 9.781 1 89.38 23 TYR B CA 1
ATOM 6220 C C . TYR B 1 23 ? -40.406 -11.203 8.977 1 89.38 23 TYR B C 1
ATOM 6222 O O . TYR B 1 23 ? -40.125 -11.922 8.016 1 89.38 23 TYR B O 1
ATOM 6230 N N . SER B 1 24 ? -41.656 -10.953 9.383 1 87.88 24 SER B N 1
ATOM 6231 C CA . SER B 1 24 ? -42.781 -11.617 8.727 1 87.88 24 SER B CA 1
ATOM 6232 C C . SER B 1 24 ? -42.875 -11.234 7.254 1 87.88 24 SER B C 1
ATOM 6234 O O . SER B 1 24 ? -42.969 -10.055 6.918 1 87.88 24 SER B O 1
ATOM 6236 N N . GLY B 1 25 ? -42.688 -12.18 6.305 1 84.88 25 GLY B N 1
ATOM 6237 C CA . GLY B 1 25 ? -42.781 -11.945 4.875 1 84.88 25 GLY B CA 1
ATOM 6238 C C . GLY B 1 25 ? -41.438 -11.789 4.195 1 84.88 25 GLY B C 1
ATOM 6239 O O . GLY B 1 25 ? -41.375 -11.609 2.979 1 84.88 25 GLY B O 1
ATOM 6240 N N . ALA B 1 26 ? -40.375 -11.93 4.973 1 90.75 26 ALA B N 1
ATOM 6241 C CA . ALA B 1 26 ? -39.031 -11.75 4.414 1 90.75 26 ALA B CA 1
ATOM 6242 C C . ALA B 1 26 ? -38.594 -12.969 3.611 1 90.75 26 ALA B C 1
ATOM 6244 O O . ALA B 1 26 ? -39 -14.102 3.936 1 90.75 26 ALA B O 1
ATOM 6245 N N . SER B 1 27 ? -37.875 -12.773 2.566 1 88.38 27 SER B N 1
ATOM 6246 C CA . SER B 1 27 ? -37.406 -13.852 1.698 1 88.38 27 SER B CA 1
ATOM 6247 C C . SER B 1 27 ? -36.094 -14.43 2.191 1 88.38 27 SER B C 1
ATOM 6249 O O . SER B 1 27 ? -35.562 -15.375 1.606 1 88.38 27 SER B O 1
ATOM 6251 N N . ILE B 1 28 ? -35.562 -13.914 3.287 1 93.94 28 ILE B N 1
ATOM 6252 C CA . ILE B 1 28 ? -34.281 -14.344 3.797 1 93.94 28 ILE B CA 1
ATOM 6253 C C . ILE B 1 28 ? -34.406 -14.719 5.273 1 93.94 28 ILE B C 1
ATOM 6255 O O . ILE B 1 28 ? -35.156 -14.094 6.02 1 93.94 28 ILE B O 1
ATOM 6259 N N . ASN B 1 29 ? -33.844 -15.789 5.613 1 92.75 29 ASN B N 1
ATOM 6260 C CA . ASN B 1 29 ? -33.906 -16.188 7.016 1 92.75 29 ASN B CA 1
ATOM 6261 C C . ASN B 1 29 ? -32.688 -15.664 7.789 1 92.75 29 ASN B C 1
ATOM 6263 O O . ASN B 1 29 ? -31.797 -15.047 7.207 1 92.75 29 ASN B O 1
ATOM 6267 N N . ARG B 1 30 ? -32.656 -15.844 9.055 1 91.94 30 ARG B N 1
ATOM 6268 C CA . ARG B 1 30 ? -31.641 -15.258 9.938 1 91.94 30 ARG B CA 1
ATOM 6269 C C . ARG B 1 30 ? -30.266 -15.844 9.664 1 91.94 30 ARG B C 1
ATOM 6271 O O . ARG B 1 30 ? -29.266 -15.109 9.648 1 91.94 30 ARG B O 1
ATOM 6278 N N . GLY B 1 31 ? -30.156 -17.141 9.477 1 91.06 31 GLY B N 1
ATOM 6279 C CA . GLY B 1 31 ? -28.875 -17.781 9.18 1 91.06 31 GLY B CA 1
ATOM 6280 C C . GLY B 1 31 ? -28.266 -17.297 7.879 1 91.06 31 GLY B C 1
ATOM 6281 O O . GLY B 1 31 ? -27.047 -17.031 7.812 1 91.06 31 GLY B O 1
ATOM 6282 N N . GLN B 1 32 ? -29.094 -17.156 6.895 1 93.75 32 GLN B N 1
ATOM 6283 C CA . GLN B 1 32 ? -28.641 -16.688 5.586 1 93.75 32 GLN B CA 1
ATOM 6284 C C . GLN B 1 32 ? -28.141 -15.258 5.66 1 93.75 32 GLN B C 1
ATOM 6286 O O . GLN B 1 32 ? -27.109 -14.93 5.078 1 93.75 32 GLN B O 1
ATOM 6291 N N . LEU B 1 33 ? -28.844 -14.422 6.367 1 94.88 33 LEU B N 1
ATOM 6292 C CA . LEU B 1 33 ? -28.438 -13.023 6.48 1 94.88 33 LEU B CA 1
ATOM 6293 C C . LEU B 1 33 ? -27.094 -12.898 7.184 1 94.88 33 LEU B C 1
ATOM 6295 O O . LEU B 1 33 ? -26.234 -12.133 6.75 1 94.88 33 LEU B O 1
ATOM 6299 N N . LEU B 1 34 ? -26.891 -13.641 8.25 1 93.44 34 LEU B N 1
ATOM 6300 C CA . LEU B 1 34 ? -25.641 -13.594 8.977 1 93.44 34 LEU B CA 1
ATOM 6301 C C . LEU B 1 34 ? -24.469 -14.031 8.094 1 93.44 34 LEU B C 1
ATOM 6303 O O . LEU B 1 34 ? -23.391 -13.43 8.133 1 93.44 34 LEU B O 1
ATOM 6307 N N . CYS B 1 35 ? -24.672 -15.023 7.285 1 93.19 35 CYS B N 1
ATOM 6308 C CA . CYS B 1 35 ? -23.641 -15.492 6.367 1 93.19 35 CYS B CA 1
ATOM 6309 C C . CYS B 1 35 ? -23.344 -14.445 5.301 1 93.19 35 CYS B C 1
ATOM 6311 O O . CYS B 1 35 ? -22.188 -14.258 4.914 1 93.19 35 CYS B O 1
ATOM 6313 N N . LEU B 1 36 ? -24.438 -13.781 4.836 1 95.12 36 LEU B N 1
ATOM 6314 C CA . LEU B 1 36 ? -24.25 -12.734 3.84 1 95.12 36 LEU B CA 1
ATOM 6315 C C . LEU B 1 36 ? -23.422 -11.578 4.41 1 95.12 36 LEU B C 1
ATOM 6317 O O . LEU B 1 36 ? -22.562 -11.031 3.73 1 95.12 36 LEU B O 1
ATOM 6321 N N . ILE B 1 37 ? -23.75 -11.188 5.648 1 95.56 37 ILE B N 1
ATOM 6322 C CA . ILE B 1 37 ? -23.031 -10.109 6.309 1 95.56 37 ILE B CA 1
ATOM 6323 C C . ILE B 1 37 ? -21.562 -10.492 6.465 1 95.56 37 ILE B C 1
ATOM 6325 O O . ILE B 1 37 ? -20.672 -9.695 6.152 1 95.56 37 ILE B O 1
ATOM 6329 N N . LEU B 1 38 ? -21.328 -11.695 6.891 1 93.38 38 LEU B N 1
ATOM 6330 C CA . LEU B 1 38 ? -19.953 -12.172 7.07 1 93.38 38 LEU B CA 1
ATOM 6331 C C . LEU B 1 38 ? -19.203 -12.203 5.742 1 93.38 38 LEU B C 1
ATOM 6333 O O . LEU B 1 38 ? -18.047 -11.781 5.668 1 93.38 38 LEU B O 1
ATOM 6337 N N . ALA B 1 39 ? -19.875 -12.719 4.73 1 94.5 39 ALA B N 1
ATOM 6338 C CA . ALA B 1 39 ? -19.281 -12.773 3.402 1 94.5 39 ALA B CA 1
ATOM 6339 C C . ALA B 1 39 ? -18.922 -11.375 2.906 1 94.5 39 ALA B C 1
ATOM 6341 O O . ALA B 1 39 ? -17.859 -11.172 2.318 1 94.5 39 ALA B O 1
ATOM 6342 N N . PHE B 1 40 ? -19.812 -10.414 3.137 1 95.19 40 PHE B N 1
ATOM 6343 C CA . PHE B 1 40 ? -19.609 -9.031 2.719 1 95.19 40 PHE B CA 1
ATOM 6344 C C . PHE B 1 40 ? -18.391 -8.43 3.43 1 95.19 40 PHE B C 1
ATOM 6346 O O . PHE B 1 40 ? -17.547 -7.797 2.799 1 95.19 40 PHE B O 1
ATOM 6353 N N . ILE B 1 41 ? -18.312 -8.625 4.699 1 93.88 41 ILE B N 1
ATOM 6354 C CA . ILE B 1 41 ? -17.25 -8.062 5.523 1 93.88 41 ILE B CA 1
ATOM 6355 C C . ILE B 1 41 ? -15.906 -8.664 5.121 1 93.88 41 ILE B C 1
ATOM 6357 O O . ILE B 1 41 ? -14.891 -7.969 5.113 1 93.88 41 ILE B O 1
ATOM 6361 N N . LEU B 1 42 ? -15.859 -9.922 4.793 1 92 42 LEU B N 1
ATOM 6362 C CA . LEU B 1 42 ? -14.617 -10.602 4.43 1 92 42 LEU B CA 1
ATOM 6363 C C . LEU B 1 42 ? -14.156 -10.188 3.035 1 92 42 LEU B C 1
ATOM 6365 O O . LEU B 1 42 ? -12.977 -9.914 2.822 1 92 42 LEU B O 1
ATOM 6369 N N . LYS B 1 43 ? -15.117 -10.141 2.141 1 91.94 43 LYS B N 1
ATOM 6370 C CA . LYS B 1 43 ? -14.773 -9.82 0.757 1 91.94 43 LYS B CA 1
ATOM 6371 C C . LYS B 1 43 ? -14.203 -8.406 0.644 1 91.94 43 LYS B C 1
ATOM 6373 O O . LYS B 1 43 ? -13.234 -8.18 -0.087 1 91.94 43 LYS B O 1
ATOM 6378 N N . TYR B 1 44 ? -14.789 -7.484 1.354 1 92.12 44 TYR B N 1
ATOM 6379 C CA . TYR B 1 44 ? -14.398 -6.09 1.19 1 92.12 44 TYR B CA 1
ATOM 6380 C C . TYR B 1 44 ? -13.531 -5.625 2.354 1 92.12 44 TYR B C 1
ATOM 6382 O O . TYR B 1 44 ? -13.336 -4.426 2.549 1 92.12 44 TYR B O 1
ATOM 6390 N N . ASN B 1 45 ? -13.062 -6.574 3.164 1 89.38 45 ASN B N 1
ATOM 6391 C CA . ASN B 1 45 ? -12.109 -6.328 4.242 1 89.38 45 ASN B CA 1
ATOM 6392 C C . ASN B 1 45 ? -12.562 -5.176 5.133 1 89.38 45 ASN B C 1
ATOM 6394 O O . ASN B 1 45 ? -11.812 -4.223 5.355 1 89.38 45 ASN B O 1
ATOM 6398 N N . ILE B 1 46 ? -13.773 -5.242 5.613 1 92.75 46 ILE B N 1
ATOM 6399 C CA . ILE B 1 46 ? -14.344 -4.203 6.465 1 92.75 46 ILE B CA 1
ATOM 6400 C C . ILE B 1 46 ? -13.867 -4.402 7.902 1 92.75 46 ILE B C 1
ATOM 6402 O O . ILE B 1 46 ? -13.805 -5.535 8.391 1 92.75 46 ILE B O 1
ATOM 6406 N N . SER B 1 47 ? -13.531 -3.352 8.594 1 89.88 47 SER B N 1
ATOM 6407 C CA . SER B 1 47 ? -13.031 -3.395 9.969 1 89.88 47 SER B CA 1
ATOM 6408 C C . SER B 1 47 ? -14.141 -3.77 10.945 1 89.88 47 SER B C 1
ATOM 6410 O O . SER B 1 47 ? -15.312 -3.834 10.578 1 89.88 47 SER B O 1
ATOM 6412 N N . GLY B 1 48 ? -13.703 -4.012 12.227 1 88.44 48 GLY B N 1
ATOM 6413 C CA . GLY B 1 48 ? -14.672 -4.293 13.266 1 88.44 48 GLY B CA 1
ATOM 6414 C C . GLY B 1 48 ? -15.656 -3.156 13.492 1 88.44 48 GLY B C 1
ATOM 6415 O O . GLY B 1 48 ? -16.844 -3.391 13.703 1 88.44 48 GLY B O 1
ATOM 6416 N N . SER B 1 49 ? -15.109 -1.933 13.438 1 89.56 49 SER B N 1
ATOM 6417 C CA . SER B 1 49 ? -15.984 -0.773 13.555 1 89.56 49 SER B CA 1
ATOM 6418 C C . SER B 1 49 ? -16.969 -0.712 12.383 1 89.56 49 SER B C 1
ATOM 6420 O O . SER B 1 49 ? -18.125 -0.333 12.562 1 89.56 49 SER B O 1
ATOM 6422 N N . GLY B 1 50 ? -16.5 -1.055 11.156 1 92.75 50 GLY B N 1
ATOM 6423 C CA . GLY B 1 50 ? -17.375 -1.092 10 1 92.75 50 GLY B CA 1
ATOM 6424 C C . GLY B 1 50 ? -18.484 -2.131 10.125 1 92.75 50 GLY B C 1
ATOM 6425 O 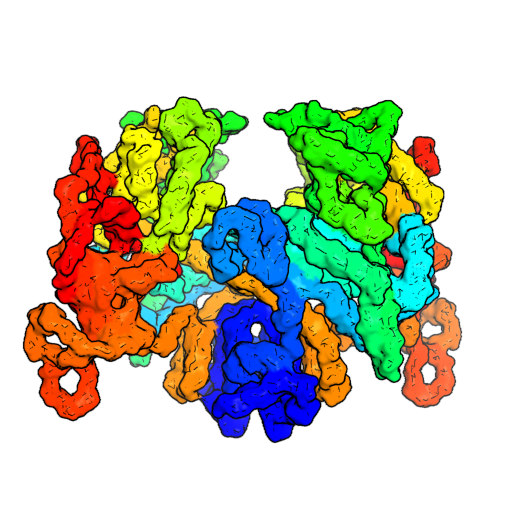O . GLY B 1 50 ? -19.609 -1.896 9.703 1 92.75 50 GLY B O 1
ATOM 6426 N N . LEU B 1 51 ? -18.109 -3.318 10.664 1 94.69 51 LEU B N 1
ATOM 6427 C CA . LEU B 1 51 ? -19.109 -4.344 10.922 1 94.69 51 LEU B CA 1
ATOM 6428 C C . LEU B 1 51 ? -20.188 -3.824 11.859 1 94.69 51 LEU B C 1
ATOM 6430 O O . LEU B 1 51 ? -21.375 -4.004 11.602 1 94.69 51 LEU B O 1
ATOM 6434 N N . LYS B 1 52 ? -19.75 -3.205 12.938 1 95.12 52 LYS B N 1
ATOM 6435 C CA . LYS B 1 52 ? -20.703 -2.646 13.883 1 95.12 52 LYS B CA 1
ATOM 6436 C C . LYS B 1 52 ? -21.625 -1.631 13.203 1 95.12 52 LYS B C 1
ATOM 6438 O O . LYS B 1 52 ? -22.844 -1.662 13.383 1 95.12 52 LYS B O 1
ATOM 6443 N N . ASP B 1 53 ? -21.016 -0.748 12.398 1 95.31 53 ASP B N 1
ATOM 6444 C CA . ASP B 1 53 ? -21.812 0.257 11.688 1 95.31 53 ASP B CA 1
ATOM 6445 C C . ASP B 1 53 ? -22.766 -0.396 10.695 1 95.31 53 ASP B C 1
ATOM 6447 O O . ASP B 1 53 ? -23.875 0.09 10.477 1 95.31 53 ASP B O 1
ATOM 6451 N N . LEU B 1 54 ? -22.328 -1.458 10.023 1 96.94 54 LEU B N 1
ATOM 6452 C CA . LEU B 1 54 ? -23.188 -2.182 9.094 1 96.94 54 LEU B CA 1
ATOM 6453 C C . LEU B 1 54 ? -24.359 -2.822 9.828 1 96.94 54 LEU B C 1
ATOM 6455 O O . LEU B 1 54 ? -25.484 -2.793 9.336 1 96.94 54 LEU B O 1
ATOM 6459 N N . LEU B 1 55 ? -24.062 -3.438 11 1 96.44 55 LEU B N 1
ATOM 6460 C CA . LEU B 1 55 ? -25.125 -4.027 11.805 1 96.44 55 LEU B CA 1
ATOM 6461 C C . LEU B 1 55 ? -26.156 -2.969 12.211 1 96.44 55 LEU B C 1
ATOM 6463 O O . LEU B 1 55 ? -27.359 -3.211 12.156 1 96.44 55 LEU B O 1
ATOM 6467 N N . ASP B 1 56 ? -25.625 -1.783 12.656 1 96 56 ASP B N 1
ATOM 6468 C CA . ASP B 1 56 ? -26.516 -0.687 13.016 1 96 56 ASP B CA 1
ATOM 6469 C C . ASP B 1 56 ? -27.359 -0.253 11.82 1 96 56 ASP B C 1
ATOM 6471 O O . ASP B 1 56 ? -28.562 0.002 11.961 1 96 56 ASP B O 1
ATOM 6475 N N . LEU B 1 57 ? -26.75 -0.146 10.656 1 96.69 57 LEU B N 1
ATOM 6476 C CA . LEU B 1 57 ? -27.453 0.25 9.445 1 96.69 57 LEU B CA 1
ATOM 6477 C C . LEU B 1 57 ? -28.547 -0.745 9.109 1 96.69 57 LEU B C 1
ATOM 6479 O O . LEU B 1 57 ? -29.688 -0.347 8.805 1 96.69 57 LEU B O 1
ATOM 6483 N N . LEU B 1 58 ? -28.234 -2.047 9.18 1 96.44 58 LEU B N 1
ATOM 6484 C CA . LEU B 1 58 ? -29.219 -3.088 8.875 1 96.44 58 LEU B CA 1
ATOM 6485 C C . LEU B 1 58 ? -30.359 -3.068 9.883 1 96.44 58 LEU B C 1
ATOM 6487 O O . LEU B 1 58 ? -31.531 -3.236 9.508 1 96.44 58 LEU B O 1
ATOM 6491 N N . ASN B 1 59 ? -30.078 -2.818 11.156 1 94.69 59 ASN B N 1
ATOM 6492 C CA . ASN B 1 59 ? -31.094 -2.785 12.195 1 94.69 59 ASN B CA 1
ATOM 6493 C C . ASN B 1 59 ? -31.969 -1.54 12.086 1 94.69 59 ASN B C 1
ATOM 6495 O O . ASN B 1 59 ? -33.094 -1.52 12.578 1 94.69 59 ASN B O 1
ATOM 6499 N N . ILE B 1 60 ? -31.406 -0.496 11.5 1 94.81 60 ILE B N 1
ATOM 6500 C CA . ILE B 1 60 ? -32.219 0.694 11.227 1 94.81 60 ILE B CA 1
ATOM 6501 C C . ILE B 1 60 ? -33.188 0.402 10.094 1 94.81 60 ILE B C 1
ATOM 6503 O O . ILE B 1 60 ? -34.344 0.827 10.148 1 94.81 60 ILE B O 1
ATOM 6507 N N . VAL B 1 61 ? -32.781 -0.332 9.094 1 94.38 61 VAL B N 1
ATOM 6508 C CA . VAL B 1 61 ? -33.594 -0.662 7.93 1 94.38 61 VAL B CA 1
ATOM 6509 C C . VAL B 1 61 ? -34.656 -1.698 8.312 1 94.38 61 VAL B C 1
ATOM 6511 O O . VAL B 1 61 ? -35.812 -1.583 7.93 1 94.38 61 VAL B O 1
ATOM 6514 N N . ALA B 1 62 ? -34.219 -2.744 9.047 1 93.56 62 ALA B N 1
ATOM 6515 C CA . ALA B 1 62 ? -35.094 -3.797 9.555 1 93.56 62 ALA B CA 1
ATOM 6516 C C . ALA B 1 62 ? -34.781 -4.117 11.016 1 93.56 62 ALA B C 1
ATOM 6518 O O . ALA B 1 62 ? -33.969 -5.004 11.297 1 93.56 62 ALA B O 1
ATOM 6519 N N . PRO B 1 63 ? -35.531 -3.439 11.867 1 92 63 PRO B N 1
ATOM 6520 C CA . PRO B 1 63 ? -35.219 -3.578 13.297 1 92 63 PRO B CA 1
ATOM 6521 C C . PRO B 1 63 ? -35.219 -5.031 13.758 1 92 63 PRO B C 1
ATOM 6523 O O . PRO B 1 63 ? -36.156 -5.77 13.461 1 92 63 PRO B O 1
ATOM 6526 N N . GLY B 1 64 ? -34.094 -5.52 14.391 1 89.19 64 GLY B N 1
ATOM 6527 C CA . GLY B 1 64 ? -34 -6.84 14.992 1 89.19 64 GLY B CA 1
ATOM 6528 C C . GLY B 1 64 ? -33.5 -7.906 14.039 1 89.19 64 GLY B C 1
ATOM 6529 O O . GLY B 1 64 ? -33.438 -9.086 14.391 1 89.19 64 GLY B O 1
ATOM 6530 N N . CYS B 1 65 ? -33.156 -7.559 12.805 1 91.44 65 CYS B N 1
ATOM 6531 C CA . CYS B 1 65 ? -32.781 -8.555 11.805 1 91.44 65 CYS B CA 1
ATOM 6532 C C . CYS B 1 65 ? -31.406 -9.117 12.078 1 91.44 65 CYS B C 1
ATOM 6534 O O . CYS B 1 65 ? -31.094 -10.234 11.656 1 91.44 65 CYS B O 1
ATOM 6536 N N . ALA B 1 66 ? -30.516 -8.352 12.742 1 92.44 66 ALA B N 1
ATOM 6537 C CA . ALA B 1 66 ? -29.156 -8.766 13.031 1 92.44 66 ALA B CA 1
ATOM 6538 C C . ALA B 1 66 ? -28.75 -8.406 14.461 1 92.44 66 ALA B C 1
ATOM 6540 O O . ALA B 1 66 ? -29.438 -7.621 15.117 1 92.44 66 ALA B O 1
ATOM 6541 N N . PRO B 1 67 ? -27.672 -9.031 14.969 1 92.12 67 PRO B N 1
ATOM 6542 C CA . PRO B 1 67 ? -27.219 -8.664 16.312 1 92.12 67 PRO B CA 1
ATOM 6543 C C . PRO B 1 67 ? -26.797 -7.195 16.406 1 92.12 67 PRO B C 1
ATOM 6545 O O . PRO B 1 67 ? -26.391 -6.594 15.414 1 92.12 67 PRO B O 1
ATOM 6548 N N . THR B 1 68 ? -26.906 -6.625 17.547 1 90.44 68 THR B N 1
ATOM 6549 C CA . THR B 1 68 ? -26.641 -5.199 17.719 1 90.44 68 THR B CA 1
ATOM 6550 C C . THR B 1 68 ? -25.172 -4.953 18.031 1 90.44 68 THR B C 1
ATOM 6552 O O . THR B 1 68 ? -24.703 -3.816 17.969 1 90.44 68 THR B O 1
ATOM 6555 N N . SER B 1 69 ? -24.531 -6.062 18.359 1 89.19 69 SER B N 1
ATOM 6556 C CA . SER B 1 69 ? -23.125 -5.875 18.703 1 89.19 69 SER B CA 1
ATOM 6557 C C . SER B 1 69 ? -22.234 -6.855 17.938 1 89.19 69 SER B C 1
ATOM 6559 O O . SER B 1 69 ? -22.703 -7.918 17.516 1 89.19 69 SER B O 1
ATOM 6561 N N . LYS B 1 70 ? -21 -6.438 17.812 1 88.25 70 LYS B N 1
ATOM 6562 C CA . LYS B 1 70 ? -20 -7.289 17.188 1 88.25 70 LYS B CA 1
ATOM 6563 C C . LYS B 1 70 ? -19.781 -8.57 17.984 1 88.25 70 LYS B C 1
ATOM 6565 O O . LYS B 1 70 ? -19.562 -9.633 17.406 1 88.25 70 LYS B O 1
ATOM 6570 N N . TYR B 1 71 ? -19.891 -8.414 19.25 1 84.38 71 TYR B N 1
ATOM 6571 C CA . TYR B 1 71 ? -19.688 -9.539 20.156 1 84.38 71 TYR B CA 1
ATOM 6572 C C . TYR B 1 71 ? -20.688 -10.656 19.875 1 84.38 71 TYR B C 1
ATOM 6574 O O . TYR B 1 71 ? -20.297 -11.812 19.672 1 84.38 71 TYR B O 1
ATOM 6582 N N . TYR B 1 72 ? -21.938 -10.352 19.766 1 87.38 72 TYR B N 1
ATOM 6583 C CA . TYR B 1 72 ? -22.984 -11.344 19.516 1 87.38 72 TYR B CA 1
ATOM 6584 C C . TYR B 1 72 ? -22.906 -11.867 18.078 1 87.38 72 TYR B C 1
ATOM 6586 O O . TYR B 1 72 ? -23.219 -13.031 17.828 1 87.38 72 TYR B O 1
ATOM 6594 N N . PHE B 1 73 ? -22.438 -10.977 17.172 1 90.38 73 PHE B N 1
ATOM 6595 C CA . PHE B 1 73 ? -22.25 -11.43 15.797 1 90.38 73 PHE B CA 1
ATOM 6596 C C . PHE B 1 73 ? -21.172 -12.516 15.719 1 90.38 73 PHE B C 1
ATOM 6598 O O . PHE B 1 73 ? -21.375 -13.547 15.07 1 90.38 73 PHE B O 1
ATOM 6605 N N . ASP B 1 74 ? -20.078 -12.305 16.406 1 84.06 74 ASP B N 1
ATOM 6606 C CA . ASP B 1 74 ? -18.969 -13.258 16.406 1 84.06 74 ASP B CA 1
ATOM 6607 C C . ASP B 1 74 ? -19.375 -14.57 17.062 1 84.06 74 ASP B C 1
ATOM 6609 O O . ASP B 1 74 ? -18.938 -15.648 16.656 1 84.06 74 ASP B O 1
ATOM 6613 N N . LYS B 1 75 ? -20.219 -14.477 18.078 1 83.44 75 LYS B N 1
ATOM 6614 C CA . LYS B 1 75 ? -20.641 -15.656 18.828 1 83.44 75 LYS B CA 1
ATOM 6615 C C . LYS B 1 75 ? -21.641 -16.484 18.031 1 83.44 75 LYS B C 1
ATOM 6617 O O . LYS B 1 75 ? -21.891 -17.656 18.359 1 83.44 75 LYS B O 1
ATOM 6622 N N . SER B 1 76 ? -22.219 -15.859 17.016 1 83.5 76 SER B N 1
ATOM 6623 C CA . SER B 1 76 ? -23.156 -16.594 16.172 1 83.5 76 SER B CA 1
ATOM 6624 C C . SER B 1 76 ? -22.469 -17.688 15.383 1 83.5 76 SER B C 1
ATOM 6626 O O . SER B 1 76 ? -23.078 -18.703 15.047 1 83.5 76 SER B O 1
ATOM 6628 N N . PHE B 1 77 ? -21.328 -17.469 14.93 1 76.44 77 PHE B N 1
ATOM 6629 C CA . PHE B 1 77 ? -20.609 -18.422 14.109 1 76.44 77 PHE B CA 1
ATOM 6630 C C . PHE B 1 77 ? -19.734 -19.328 14.969 1 76.44 77 PHE B C 1
ATOM 6632 O O . PHE B 1 77 ? -19.344 -18.953 16.078 1 76.44 77 PHE B O 1
ATOM 6639 N N . PHE B 1 78 ? -19.812 -20.828 14.594 1 59.31 78 PHE B N 1
ATOM 6640 C CA . PHE B 1 78 ? -18.984 -21.828 15.266 1 59.31 78 PHE B CA 1
ATOM 6641 C C . PHE B 1 78 ? -17.531 -21.375 15.328 1 59.31 78 PHE B C 1
ATOM 6643 O O . PHE B 1 78 ? -16.969 -20.922 14.328 1 59.31 78 PHE B O 1
ATOM 6650 N N . ASN B 1 79 ? -17.078 -20.922 16.406 1 55.91 79 ASN B N 1
ATOM 6651 C CA . ASN B 1 79 ? -15.906 -20.062 16.578 1 55.91 79 ASN B CA 1
ATOM 6652 C C . ASN B 1 79 ? -14.617 -20.844 16.328 1 55.91 79 ASN B C 1
ATOM 6654 O O . ASN B 1 79 ? -14.18 -21.625 17.172 1 55.91 79 ASN B O 1
ATOM 6658 N N . LEU B 1 80 ? -14.375 -21.438 15.133 1 52.81 80 LEU B N 1
ATOM 6659 C CA . LEU B 1 80 ? -12.977 -21.812 14.938 1 52.81 80 LEU B CA 1
ATOM 6660 C C . LEU B 1 80 ? -12.047 -20.844 15.648 1 52.81 80 LEU B C 1
ATOM 6662 O O . LEU B 1 80 ? -10.938 -21.219 16.047 1 52.81 80 LEU B O 1
ATOM 6666 N N . ALA B 1 81 ? -12.531 -19.609 15.734 1 52.75 81 ALA B N 1
ATOM 6667 C CA . ALA B 1 81 ? -11.711 -18.578 16.359 1 52.75 81 ALA B CA 1
ATOM 6668 C C . ALA B 1 81 ? -11.422 -18.922 17.828 1 52.75 81 ALA B C 1
ATOM 6670 O O . ALA B 1 81 ? -10.414 -18.484 18.375 1 52.75 81 ALA B O 1
ATOM 6671 N N . LYS B 1 82 ? -12.305 -19.797 18.328 1 59.38 82 LYS B N 1
ATOM 6672 C CA . LYS B 1 82 ? -12.047 -20.203 19.703 1 59.38 82 LYS B CA 1
ATOM 6673 C C . LYS B 1 82 ? -11.094 -21.391 19.766 1 59.38 82 LYS B C 1
ATOM 6675 O O . LYS B 1 82 ? -10.648 -21.781 20.844 1 59.38 82 LYS B O 1
ATOM 6680 N N . GLN B 1 83 ? -10.695 -21.75 18.531 1 72.38 83 GLN B N 1
ATOM 6681 C CA . GLN B 1 83 ? -9.938 -23 18.562 1 72.38 83 GLN B CA 1
ATOM 6682 C C . GLN B 1 83 ? -8.453 -22.75 18.328 1 72.38 83 GLN B C 1
ATOM 6684 O O . GLN B 1 83 ? -7.633 -23.656 18.469 1 72.38 83 GLN B O 1
ATOM 6689 N N . PHE B 1 84 ? -8.188 -21.5 18.016 1 83.31 84 PHE B N 1
ATOM 6690 C CA . PHE B 1 84 ? -6.746 -21.359 17.859 1 83.31 84 PHE B CA 1
ATOM 6691 C C . PHE B 1 84 ? -6.055 -21.25 19.203 1 83.31 84 PHE B C 1
ATOM 6693 O O . PHE B 1 84 ? -6.699 -20.953 20.219 1 83.31 84 PHE B O 1
ATOM 6700 N N . GLU B 1 85 ? -4.832 -21.656 19.188 1 91.5 85 GLU B N 1
ATOM 6701 C CA . GLU B 1 85 ? -4.016 -21.719 20.391 1 91.5 85 GLU B CA 1
ATOM 6702 C C . GLU B 1 85 ? -2.979 -20.594 20.406 1 91.5 85 GLU B C 1
ATOM 6704 O O . GLU B 1 85 ? -2.422 -20.25 19.359 1 91.5 85 GLU B O 1
ATOM 6709 N N . ILE B 1 86 ? -2.799 -20.062 21.609 1 91.19 86 ILE B N 1
ATOM 6710 C CA . ILE B 1 86 ? -1.724 -19.094 21.812 1 91.19 86 ILE B CA 1
ATOM 6711 C C . ILE B 1 86 ? -0.497 -19.812 22.391 1 91.19 86 ILE B C 1
ATOM 6713 O O . ILE B 1 86 ? -0.576 -20.453 23.438 1 91.19 86 ILE B O 1
ATOM 6717 N N . HIS B 1 87 ? 0.562 -19.781 21.656 1 94.56 87 HIS B N 1
ATOM 6718 C CA . HIS B 1 87 ? 1.818 -20.359 22.109 1 94.56 87 HIS B CA 1
ATOM 6719 C C . HIS B 1 87 ? 2.826 -19.281 22.5 1 94.56 87 HIS B C 1
ATOM 6721 O O . HIS B 1 87 ? 3.123 -18.391 21.688 1 94.56 87 HIS B O 1
ATOM 6727 N N . HIS B 1 88 ? 3.396 -19.375 23.688 1 92.81 88 HIS B N 1
ATOM 6728 C CA . HIS B 1 88 ? 4.273 -18.344 24.219 1 92.81 88 HIS B CA 1
ATOM 6729 C C . HIS B 1 88 ? 5.742 -18.719 24.031 1 92.81 88 HIS B C 1
ATOM 6731 O O . HIS B 1 88 ? 6.086 -19.891 23.953 1 92.81 88 HIS B O 1
ATOM 6737 N N . TYR B 1 89 ? 6.582 -17.75 23.859 1 91.88 89 TYR B N 1
ATOM 6738 C CA . TYR B 1 89 ? 8.031 -17.891 23.906 1 91.88 89 TYR B CA 1
ATOM 6739 C C . TYR B 1 89 ? 8.656 -16.828 24.797 1 91.88 89 TYR B C 1
ATOM 6741 O O . TYR B 1 89 ? 8.016 -15.812 25.094 1 91.88 89 TYR B O 1
ATOM 6749 N N . CYS B 1 90 ? 9.828 -17.047 25.219 1 87.81 90 CYS B N 1
ATOM 6750 C CA . CYS B 1 90 ? 10.469 -16.219 26.234 1 87.81 90 CYS B CA 1
ATOM 6751 C C . CYS B 1 90 ? 10.984 -14.914 25.625 1 87.81 90 CYS B C 1
ATOM 6753 O O . CYS B 1 90 ? 11.664 -14.938 24.594 1 87.81 90 CYS B O 1
ATOM 6755 N N . LYS B 1 91 ? 10.703 -13.867 26.25 1 83.31 91 LYS B N 1
ATOM 6756 C CA . LYS B 1 91 ? 11.156 -12.547 25.812 1 83.31 91 LYS B CA 1
ATOM 6757 C C . LYS B 1 91 ? 12.672 -12.438 25.906 1 83.31 91 LYS B C 1
ATOM 6759 O O . LYS B 1 91 ? 13.297 -11.742 25.094 1 83.31 91 LYS B O 1
ATOM 6764 N N . ILE B 1 92 ? 13.242 -13.094 26.781 1 80.06 92 ILE B N 1
ATOM 6765 C CA . ILE B 1 92 ? 14.664 -12.945 27.078 1 80.06 92 ILE B CA 1
ATOM 6766 C C . ILE B 1 92 ? 15.469 -13.898 26.188 1 80.06 92 ILE B C 1
ATOM 6768 O O . ILE B 1 92 ? 16.344 -13.461 25.438 1 80.06 92 ILE B O 1
ATOM 6772 N N . CYS B 1 93 ? 15.156 -15.195 26.234 1 85.19 93 CYS B N 1
ATOM 6773 C CA . CYS B 1 93 ? 15.977 -16.172 25.516 1 85.19 93 CYS B CA 1
ATOM 6774 C C . CYS B 1 93 ? 15.289 -16.641 24.25 1 85.19 93 CYS B C 1
ATOM 6776 O O . CYS B 1 93 ? 15.859 -17.422 23.484 1 85.19 93 CYS B O 1
ATOM 6778 N N . SER B 1 94 ? 14.094 -16.328 23.953 1 87.12 94 SER B N 1
ATOM 6779 C CA . SER B 1 94 ? 13.336 -16.625 22.734 1 87.12 94 SER B CA 1
ATOM 6780 C C . SER B 1 94 ? 12.992 -18.109 22.656 1 87.12 94 SER B C 1
ATOM 6782 O O . SER B 1 94 ? 12.57 -18.594 21.594 1 87.12 94 SER B O 1
ATOM 6784 N N . GLN B 1 95 ? 13.18 -18.828 23.719 1 89.5 95 GLN B N 1
ATOM 6785 C CA . GLN B 1 95 ? 12.867 -20.25 23.719 1 89.5 95 GLN B CA 1
ATOM 6786 C C . GLN B 1 95 ? 11.359 -20.484 23.812 1 89.5 95 GLN B C 1
ATOM 6788 O O . GLN B 1 95 ? 10.641 -19.703 24.422 1 89.5 95 GLN B O 1
ATOM 6793 N N . TYR B 1 96 ? 10.977 -21.625 23.219 1 92.94 96 TYR B N 1
ATOM 6794 C CA . TYR B 1 96 ? 9.57 -22.016 23.234 1 92.94 96 TYR B CA 1
ATOM 6795 C C . TYR B 1 96 ? 9.117 -22.375 24.641 1 92.94 96 TYR B C 1
ATOM 6797 O O . TYR B 1 96 ? 9.766 -23.156 25.328 1 92.94 96 TYR B O 1
ATOM 6805 N N . ILE B 1 97 ? 8.023 -21.828 25.094 1 89.94 97 ILE B N 1
ATOM 6806 C CA . ILE B 1 97 ? 7.473 -22.094 26.422 1 89.94 97 ILE B CA 1
ATOM 6807 C C . ILE B 1 97 ? 6.273 -23.031 26.297 1 89.94 97 ILE B C 1
ATOM 6809 O O . ILE B 1 97 ? 6.172 -24.016 27.031 1 89.94 97 ILE B O 1
ATOM 6813 N N . GLY B 1 98 ? 5.391 -22.781 25.375 1 90.38 98 GLY B N 1
ATOM 6814 C CA . GLY B 1 98 ? 4.211 -23.625 25.188 1 90.38 98 GLY B CA 1
ATOM 6815 C C . GLY B 1 98 ? 2.91 -22.859 25.312 1 90.38 98 GLY B C 1
ATOM 6816 O O . GLY B 1 98 ? 2.896 -21.625 25.203 1 90.38 98 GLY B O 1
ATOM 6817 N N . LYS B 1 99 ? 1.797 -23.625 25.484 1 88.06 99 LYS B N 1
ATOM 6818 C CA . LYS B 1 99 ? 0.466 -23.047 25.625 1 88.06 99 LYS B CA 1
ATOM 6819 C C . LYS B 1 99 ? 0.285 -22.438 27.016 1 88.06 99 LYS B C 1
ATOM 6821 O O . LYS B 1 99 ? -0.294 -21.344 27.156 1 88.06 99 LYS B O 1
ATOM 6826 N N . LEU B 1 100 ? 0.833 -23.188 27.859 1 81.25 100 LEU B N 1
ATOM 6827 C CA . LEU B 1 100 ? 0.807 -22.703 29.234 1 81.25 100 LEU B CA 1
ATOM 6828 C C . LEU B 1 100 ? 2.113 -22 29.594 1 81.25 100 LEU B C 1
ATOM 6830 O O . LEU B 1 100 ? 3.193 -22.578 29.438 1 81.25 100 LEU B O 1
ATOM 6834 N N . PHE B 1 101 ? 2.043 -20.797 30.016 1 78.62 101 PHE B N 1
ATOM 6835 C CA . PHE B 1 101 ? 3.232 -19.984 30.266 1 78.62 101 PHE B CA 1
ATOM 6836 C C . PHE B 1 101 ? 3.953 -20.469 31.516 1 78.62 101 PHE B C 1
ATOM 6838 O O . PHE B 1 101 ? 3.34 -20.609 32.594 1 78.62 101 PHE B O 1
ATOM 6845 N N . THR B 1 102 ? 5.18 -20.969 31.344 1 76.25 102 THR B N 1
ATOM 6846 C CA . THR B 1 102 ? 6.066 -21.312 32.438 1 76.25 102 THR B CA 1
ATOM 6847 C C . THR B 1 102 ? 7.379 -20.547 32.344 1 76.25 102 THR B C 1
ATOM 6849 O O . THR B 1 102 ? 8.008 -20.516 31.281 1 76.25 102 THR B O 1
ATOM 6852 N N . PRO B 1 103 ? 7.688 -19.734 33.406 1 72.81 103 PRO B N 1
ATOM 6853 C CA . PRO B 1 103 ? 8.93 -18.969 33.344 1 72.81 103 PRO B CA 1
ATOM 6854 C C . PRO B 1 103 ? 10.148 -19.844 33 1 72.81 103 PRO B C 1
ATOM 6856 O O . PRO B 1 103 ? 10.297 -20.922 33.562 1 72.81 103 PRO B O 1
ATOM 6859 N N . CYS B 1 104 ? 10.859 -19.547 31.969 1 69.31 104 CYS B N 1
ATOM 6860 C CA . CYS B 1 104 ? 11.969 -20.375 31.516 1 69.31 104 CYS B CA 1
ATOM 6861 C C . CYS B 1 104 ? 13.297 -19.859 32.062 1 69.31 104 CYS B C 1
ATOM 6863 O O . CYS B 1 104 ? 14.203 -20.656 32.344 1 69.31 104 CYS B O 1
ATOM 6865 N N . CYS B 1 105 ? 13.523 -18.516 32.031 1 71.38 105 CYS B N 1
ATOM 6866 C CA . CYS B 1 105 ? 14.812 -17.969 32.406 1 71.38 105 CYS B CA 1
ATOM 6867 C C . CYS B 1 105 ? 14.766 -17.438 33.844 1 71.38 105 CYS B C 1
ATOM 6869 O O . CYS B 1 105 ? 13.68 -17.203 34.375 1 71.38 105 CYS B O 1
ATOM 6871 N N . SER B 1 106 ? 15.766 -17.766 34.625 1 57.97 106 SER B N 1
ATOM 6872 C CA . SER B 1 106 ? 15.945 -17.375 36 1 57.97 106 SER B CA 1
ATOM 6873 C C . SER B 1 106 ? 15.367 -15.984 36.281 1 57.97 106 SER B C 1
ATOM 6875 O O . SER B 1 106 ? 15.352 -15.516 37.406 1 57.97 106 SER B O 1
ATOM 6877 N N . ASP B 1 107 ? 15.148 -15.336 35.25 1 52.66 107 ASP B N 1
ATOM 6878 C CA . ASP B 1 107 ? 14.602 -14.047 35.656 1 52.66 107 ASP B CA 1
ATOM 6879 C C . ASP B 1 107 ? 13.117 -14.156 36 1 52.66 107 ASP B C 1
ATOM 6881 O O . ASP B 1 107 ? 12.312 -14.484 35.125 1 52.66 107 ASP B O 1
ATOM 6885 N N . GLY B 1 108 ? 12.766 -14.781 37 1 51.47 108 GLY B N 1
ATOM 6886 C CA . GLY B 1 108 ? 11.555 -15.109 37.719 1 51.47 108 GLY B CA 1
ATOM 6887 C C . GLY B 1 108 ? 10.383 -14.211 37.375 1 51.47 108 GLY B C 1
ATOM 6888 O O . GLY B 1 108 ? 9.234 -14.539 37.688 1 51.47 108 GLY B O 1
ATOM 6889 N N . ASN B 1 109 ? 10.469 -12.953 36.969 1 54.75 109 ASN B N 1
ATOM 6890 C CA . ASN B 1 109 ? 9.328 -12.062 37.156 1 54.75 109 ASN B CA 1
ATOM 6891 C C . ASN B 1 109 ? 8.594 -11.836 35.812 1 54.75 109 ASN B C 1
ATOM 6893 O O . ASN B 1 109 ? 7.973 -10.797 35.625 1 54.75 109 ASN B O 1
ATOM 6897 N N . VAL B 1 110 ? 8.742 -12.711 34.844 1 63.16 110 VAL B N 1
ATOM 6898 C CA . VAL B 1 110 ? 7.938 -12.383 33.688 1 63.16 110 VAL B CA 1
ATOM 6899 C C . VAL B 1 110 ? 6.539 -12.977 33.844 1 63.16 110 VAL B C 1
ATOM 6901 O O . VAL B 1 110 ? 6.387 -14.195 33.969 1 63.16 110 VAL B O 1
ATOM 6904 N N . ASP B 1 111 ? 5.562 -12.148 34.094 1 69.44 111 ASP B N 1
ATOM 6905 C CA . ASP B 1 111 ? 4.148 -12.492 34.219 1 69.44 111 ASP B CA 1
ATOM 6906 C C . ASP B 1 111 ? 3.545 -12.75 32.844 1 69.44 111 ASP B C 1
ATOM 6908 O O . ASP B 1 111 ? 4.004 -12.188 31.828 1 69.44 111 ASP B O 1
ATOM 6912 N N . GLU B 1 112 ? 2.746 -13.859 32.75 1 71.62 112 GLU B N 1
ATOM 6913 C CA . GLU B 1 112 ? 2.045 -14.234 31.547 1 71.62 112 GLU B CA 1
ATOM 6914 C C . GLU B 1 112 ? 1.408 -13.016 30.875 1 71.62 112 GLU B C 1
ATOM 6916 O O . GLU B 1 112 ? 1.479 -12.867 29.656 1 71.62 112 GLU B O 1
ATOM 6921 N N . ARG B 1 113 ? 0.891 -12.156 31.609 1 71.38 113 ARG B N 1
ATOM 6922 C CA . ARG B 1 113 ? 0.165 -11 31.094 1 71.38 113 ARG B CA 1
ATOM 6923 C C . ARG B 1 113 ? 1.112 -10.008 30.422 1 71.38 113 ARG B C 1
ATOM 6925 O O . ARG B 1 113 ? 0.8 -9.469 29.359 1 71.38 113 ARG B O 1
ATOM 6932 N N . VAL B 1 114 ? 2.18 -9.961 31.047 1 73.19 114 VAL B N 1
ATOM 6933 C CA . VAL B 1 114 ? 3.156 -9.023 30.5 1 73.19 114 VAL B CA 1
ATOM 6934 C C . VAL B 1 114 ? 3.709 -9.57 29.188 1 73.19 114 VAL B C 1
ATOM 6936 O O . VAL B 1 114 ? 3.828 -8.836 28.203 1 73.19 114 VAL B O 1
ATOM 6939 N N . ASN B 1 115 ? 3.967 -10.945 29.203 1 78.25 115 ASN B N 1
ATOM 6940 C CA . ASN B 1 115 ? 4.504 -11.586 28 1 78.25 115 ASN B CA 1
ATOM 6941 C C . ASN B 1 115 ? 3.535 -11.477 26.828 1 78.25 115 ASN B C 1
ATOM 6943 O O . ASN B 1 115 ? 3.947 -11.188 25.703 1 78.25 115 ASN B O 1
ATOM 6947 N N . THR B 1 116 ? 2.34 -11.641 27.109 1 77.31 116 THR B N 1
ATOM 6948 C CA . THR B 1 116 ? 1.316 -11.602 26.078 1 77.31 116 THR B CA 1
ATOM 6949 C C . THR B 1 116 ? 1.058 -10.172 25.609 1 77.31 116 THR B C 1
ATOM 6951 O O . THR B 1 116 ? 0.897 -9.914 24.422 1 77.31 116 THR B O 1
ATOM 6954 N N . ASN B 1 117 ? 1.081 -9.305 26.562 1 76 117 ASN B N 1
ATOM 6955 C CA . ASN B 1 117 ? 0.818 -7.906 26.234 1 76 117 ASN B CA 1
ATOM 6956 C C . ASN B 1 117 ? 1.951 -7.297 25.422 1 76 117 ASN B C 1
ATOM 6958 O O . ASN B 1 117 ? 1.725 -6.387 24.625 1 76 117 ASN B O 1
ATOM 6962 N N . GLU B 1 118 ? 3.053 -7.934 25.703 1 78.94 118 GLU B N 1
ATOM 6963 C CA . GLU B 1 118 ? 4.199 -7.395 24.969 1 78.94 118 GLU B CA 1
ATOM 6964 C C . GLU B 1 118 ? 4.375 -8.078 23.625 1 78.94 118 GLU B C 1
ATOM 6966 O O . GLU B 1 118 ? 5.242 -7.699 22.828 1 78.94 118 GLU B O 1
ATOM 6971 N N . GLY B 1 119 ? 3.609 -9.094 23.391 1 83.19 119 GLY B N 1
ATOM 6972 C CA . GLY B 1 119 ? 3.568 -9.664 22.047 1 83.19 119 GLY B CA 1
ATOM 6973 C C . GLY B 1 119 ? 4.484 -10.859 21.875 1 83.19 119 GLY B C 1
ATOM 6974 O O . GLY B 1 119 ? 4.828 -11.234 20.766 1 83.19 119 GLY B O 1
ATOM 6975 N N . TYR B 1 120 ? 4.938 -11.531 22.953 1 88.56 120 TYR B N 1
ATOM 6976 C CA . TYR B 1 120 ? 5.844 -12.664 22.859 1 88.56 120 TYR B CA 1
ATOM 6977 C C . TYR B 1 120 ? 5.07 -13.977 22.797 1 88.56 120 TYR B C 1
ATOM 6979 O O . TYR B 1 120 ? 5.227 -14.844 23.656 1 88.56 120 TYR B O 1
ATOM 6987 N N . TYR B 1 121 ? 4.328 -14.078 21.75 1 92.31 121 TYR B N 1
ATOM 6988 C CA . TYR B 1 121 ? 3.531 -15.258 21.453 1 92.31 121 TYR B CA 1
ATOM 6989 C C . TYR B 1 121 ? 3.279 -15.375 19.953 1 92.31 121 TYR B C 1
ATOM 6991 O O . TYR B 1 121 ? 3.576 -14.453 19.188 1 92.31 121 TYR B O 1
ATOM 6999 N N . PHE B 1 122 ? 2.934 -16.484 19.453 1 94.69 122 PHE B N 1
ATOM 7000 C CA . PHE B 1 122 ? 2.449 -16.703 18.094 1 94.69 122 PHE B CA 1
ATOM 7001 C C . PHE B 1 122 ? 1.237 -17.625 18.094 1 94.69 122 PHE B C 1
ATOM 7003 O O . PHE B 1 122 ? 0.941 -18.266 19.094 1 94.69 122 PHE B O 1
ATOM 7010 N N . LEU B 1 123 ? 0.487 -17.562 17.094 1 94.94 123 LEU B N 1
ATOM 7011 C CA . LEU B 1 123 ? -0.78 -18.281 17.031 1 94.94 123 LEU B CA 1
ATOM 7012 C C . LEU B 1 123 ? -0.62 -19.609 16.281 1 94.94 123 LEU B C 1
ATOM 7014 O O . LEU B 1 123 ? 0.141 -19.688 15.312 1 94.94 123 LEU B O 1
ATOM 7018 N N . VAL B 1 124 ? -1.324 -20.625 16.75 1 96.12 124 VAL B N 1
ATOM 7019 C CA . VAL B 1 124 ? -1.29 -21.953 16.125 1 96.12 124 VAL B CA 1
ATOM 7020 C C . VAL B 1 124 ? -2.713 -22.484 15.953 1 96.12 124 VAL B C 1
ATOM 7022 O O . VAL B 1 124 ? -3.531 -22.375 16.875 1 96.12 124 VAL B O 1
ATOM 7025 N N . MET B 1 125 ? -3.025 -22.891 14.828 1 94.56 125 MET B N 1
ATOM 7026 C CA . MET B 1 125 ? -4.215 -23.688 14.57 1 94.56 125 MET B CA 1
ATOM 7027 C C . MET B 1 125 ? -3.84 -25.141 14.266 1 94.56 125 MET B C 1
ATOM 7029 O O . MET B 1 125 ? -3.271 -25.438 13.219 1 94.56 125 MET B O 1
ATOM 7033 N N . PRO B 1 126 ? -4.234 -26.031 15.164 1 94.56 126 PRO B N 1
ATOM 7034 C CA . PRO B 1 126 ? -3.799 -27.422 14.992 1 94.56 126 PRO B CA 1
ATOM 7035 C C . PRO B 1 126 ? -4.215 -28.016 13.641 1 94.56 126 PRO B C 1
ATOM 7037 O O . PRO B 1 126 ? -5.34 -27.781 13.188 1 94.56 126 PRO B O 1
ATOM 7040 N N . LEU B 1 127 ? -3.287 -28.781 13.031 1 95.94 127 LEU B N 1
ATOM 7041 C CA . LEU B 1 127 ? -3.531 -29.453 11.75 1 95.94 127 LEU B CA 1
ATOM 7042 C C . LEU B 1 127 ? -4.672 -30.453 11.867 1 95.94 127 LEU B C 1
ATOM 7044 O O . LEU B 1 127 ? -5.5 -30.562 10.961 1 95.94 127 LEU B O 1
ATOM 7048 N N . ARG B 1 128 ? -4.641 -31.172 13 1 94.44 128 ARG B N 1
ATOM 7049 C CA . ARG B 1 128 ? -5.637 -32.219 13.242 1 94.44 128 ARG B CA 1
ATOM 7050 C C . ARG B 1 128 ? -7.051 -31.656 13.078 1 94.44 128 ARG B C 1
ATOM 7052 O O . ARG B 1 128 ? -7.875 -32.25 12.383 1 94.44 128 ARG B O 1
ATOM 7059 N N . GLN B 1 129 ? -7.281 -30.531 13.695 1 90.06 129 GLN B N 1
ATOM 7060 C CA . GLN B 1 129 ? -8.609 -29.938 13.656 1 90.06 129 GLN B CA 1
ATOM 7061 C C . GLN B 1 129 ? -8.961 -29.453 12.25 1 90.06 129 GLN B C 1
ATOM 7063 O O . GLN B 1 129 ? -10.086 -29.641 11.789 1 90.06 129 GLN B O 1
ATOM 7068 N N . GLN B 1 130 ? -8.078 -28.859 11.547 1 91.75 130 GLN B N 1
ATOM 7069 C CA . GLN B 1 130 ? -8.312 -28.344 10.203 1 91.75 130 GLN B CA 1
ATOM 7070 C C . GLN B 1 130 ? -8.562 -29.469 9.211 1 91.75 130 GLN B C 1
ATOM 7072 O O . GLN B 1 130 ? -9.461 -29.391 8.367 1 91.75 130 GLN B O 1
ATOM 7077 N N . LEU B 1 131 ? -7.762 -30.516 9.312 1 94.06 131 LEU B N 1
ATOM 7078 C CA . LEU B 1 131 ? -7.891 -31.656 8.406 1 94.06 131 LEU B CA 1
ATOM 7079 C C . LEU B 1 131 ? -9.211 -32.375 8.633 1 94.06 131 LEU B C 1
ATOM 7081 O O . LEU B 1 131 ? -9.852 -32.812 7.672 1 94.06 131 LEU B O 1
ATOM 7085 N N . LYS B 1 132 ? -9.578 -32.531 9.875 1 90 132 LYS B N 1
ATOM 7086 C CA . LYS B 1 132 ? -10.875 -33.125 10.18 1 90 132 LYS B CA 1
ATOM 7087 C C . LYS B 1 132 ? -12.008 -32.375 9.484 1 90 132 LYS B C 1
ATOM 7089 O O . LYS B 1 132 ? -12.898 -33 8.898 1 90 132 LYS B O 1
ATOM 7094 N N . GLU B 1 133 ? -11.945 -31.062 9.617 1 84.62 133 GLU B N 1
ATOM 7095 C CA . GLU B 1 133 ? -12.984 -30.234 9.008 1 84.62 133 GLU B CA 1
ATOM 7096 C C . GLU B 1 133 ? -12.961 -30.344 7.484 1 84.62 133 GLU B C 1
ATOM 7098 O O . GLU B 1 133 ? -14.008 -30.328 6.84 1 84.62 133 GLU B O 1
ATOM 7103 N N . LEU B 1 134 ? -11.805 -30.453 6.871 1 89 134 LEU B N 1
ATOM 7104 C CA . LEU B 1 134 ? -11.672 -30.562 5.422 1 89 134 LEU B CA 1
ATOM 7105 C C . LEU B 1 134 ? -12.234 -31.891 4.93 1 89 134 LEU B C 1
ATOM 7107 O O . LEU B 1 134 ? -12.945 -31.938 3.922 1 89 134 LEU B O 1
ATOM 7111 N N . PHE B 1 135 ? -11.969 -32.969 5.645 1 90.06 135 PHE B N 1
ATOM 7112 C CA . PHE B 1 135 ? -12.383 -34.312 5.223 1 90.06 135 PHE B CA 1
ATOM 7113 C C . PHE B 1 135 ? -13.883 -34.5 5.387 1 90.06 135 PHE B C 1
ATOM 7115 O O . PHE B 1 135 ? -14.5 -35.312 4.695 1 90.06 135 PHE B O 1
ATOM 7122 N N . LYS B 1 136 ? -14.406 -33.688 6.277 1 83 136 LYS B N 1
ATOM 7123 C CA . LYS B 1 136 ? -15.859 -33.719 6.461 1 83 136 LYS B CA 1
ATOM 7124 C C . LYS B 1 136 ? -16.578 -33.094 5.27 1 83 136 LYS B C 1
ATOM 7126 O O . LYS B 1 136 ? -17.75 -33.406 5.012 1 83 136 LYS B O 1
ATOM 7131 N N . ASN B 1 137 ? -15.898 -32.281 4.609 1 82.25 137 ASN B N 1
ATOM 7132 C CA . ASN B 1 137 ? -16.453 -31.672 3.41 1 82.25 137 ASN B CA 1
ATOM 7133 C C . ASN B 1 137 ? -16.516 -32.656 2.25 1 82.25 137 ASN B C 1
ATOM 7135 O O . ASN B 1 137 ? -15.484 -33.125 1.779 1 82.25 137 ASN B O 1
ATOM 7139 N N . THR B 1 138 ? -17.656 -32.812 1.694 1 81.62 138 THR B N 1
ATOM 7140 C CA . THR B 1 138 ? -17.891 -33.844 0.676 1 81.62 138 THR B CA 1
ATOM 7141 C C . THR B 1 138 ? -17.172 -33.469 -0.623 1 81.62 138 THR B C 1
ATOM 7143 O O . THR B 1 138 ? -16.656 -34.344 -1.318 1 81.62 138 THR B O 1
ATOM 7146 N N . THR B 1 139 ? -17.141 -32.219 -0.893 1 81.56 139 THR B N 1
ATOM 7147 C CA . THR B 1 139 ? -16.5 -31.781 -2.125 1 81.56 139 THR B CA 1
ATOM 7148 C C . THR B 1 139 ? -14.992 -32.031 -2.061 1 81.56 139 THR B C 1
ATOM 7150 O O . THR B 1 139 ? -14.391 -32.5 -3.025 1 81.56 139 THR B O 1
ATOM 7153 N N . PHE B 1 140 ? -14.438 -31.734 -0.975 1 87.19 140 PHE B N 1
ATOM 7154 C CA . PHE B 1 140 ? -13.008 -31.938 -0.771 1 87.19 140 PHE B CA 1
ATOM 7155 C C . PHE B 1 140 ? -12.648 -33.406 -0.903 1 87.19 140 PHE B C 1
ATOM 7157 O O . PHE B 1 140 ? -11.703 -33.781 -1.61 1 87.19 140 PHE B O 1
ATOM 7164 N N . TYR B 1 141 ? -13.422 -34.219 -0.291 1 87.62 141 TYR B N 1
ATOM 7165 C CA . TYR B 1 141 ? -13.148 -35.656 -0.275 1 87.62 141 TYR B CA 1
ATOM 7166 C C . TYR B 1 141 ? -13.328 -36.25 -1.662 1 87.62 141 TYR B C 1
ATOM 7168 O O . TYR B 1 141 ? -12.594 -37.156 -2.047 1 87.62 141 TYR B O 1
ATOM 7176 N N . LYS B 1 142 ? -14.219 -35.719 -2.33 1 86.81 142 LYS B N 1
ATOM 7177 C CA . LYS B 1 142 ? -14.43 -36.188 -3.697 1 86.81 142 LYS B CA 1
ATOM 7178 C C . LYS B 1 142 ? -13.227 -35.844 -4.582 1 86.81 142 LYS B C 1
ATOM 7180 O O . LYS B 1 142 ? -12.766 -36.688 -5.359 1 86.81 142 LYS B O 1
ATOM 7185 N N . PHE B 1 143 ? -12.75 -34.688 -4.457 1 86.69 143 PHE B N 1
ATOM 7186 C CA . PHE B 1 143 ? -11.578 -34.281 -5.223 1 86.69 143 PHE B CA 1
ATOM 7187 C C . PHE B 1 143 ? -10.375 -35.156 -4.883 1 86.69 143 PHE B C 1
ATOM 7189 O O . PHE B 1 143 ? -9.609 -35.531 -5.773 1 86.69 143 PHE B O 1
ATOM 7196 N N . LEU B 1 144 ? -10.203 -35.469 -3.639 1 89.12 144 LEU B N 1
ATOM 7197 C CA . LEU B 1 144 ? -9.078 -36.25 -3.154 1 89.12 144 LEU B CA 1
ATOM 7198 C C . LEU B 1 144 ? -9.133 -37.656 -3.719 1 89.12 144 LEU B C 1
ATOM 7200 O O . LEU B 1 144 ? -8.141 -38.156 -4.25 1 89.12 144 LEU B O 1
ATOM 7204 N N . ASN B 1 145 ? -10.289 -38.219 -3.703 1 85.81 145 ASN B N 1
ATOM 7205 C CA . ASN B 1 145 ? -10.461 -39.594 -4.156 1 85.81 145 ASN B CA 1
ATOM 7206 C C . ASN B 1 145 ? -10.344 -39.719 -5.676 1 85.81 145 ASN B C 1
ATOM 7208 O O . ASN B 1 145 ? -9.75 -40.656 -6.191 1 85.81 145 ASN B O 1
ATOM 7212 N N . ASP B 1 146 ? -10.898 -38.75 -6.297 1 84.62 146 ASP B N 1
ATOM 7213 C CA . ASP B 1 146 ? -10.852 -38.781 -7.754 1 84.62 146 ASP B CA 1
ATOM 7214 C C . ASP B 1 146 ? -9.414 -38.625 -8.258 1 84.62 146 ASP B C 1
ATOM 7216 O O . ASP B 1 146 ? -9.016 -39.281 -9.219 1 84.62 146 ASP B O 1
ATOM 7220 N N . ASN B 1 147 ? -8.641 -37.812 -7.68 1 83.56 147 ASN B N 1
ATOM 7221 C CA . ASN B 1 147 ? -7.27 -37.594 -8.117 1 83.56 147 ASN B CA 1
ATOM 7222 C C . ASN B 1 147 ? -6.363 -38.75 -7.781 1 83.56 147 ASN B C 1
ATOM 7224 O O . ASN B 1 147 ? -5.445 -39.094 -8.539 1 83.56 147 ASN B O 1
ATOM 7228 N N . LYS B 1 148 ? -6.566 -39.375 -6.676 1 80.62 148 LYS B N 1
ATOM 7229 C CA . LYS B 1 148 ? -5.762 -40.531 -6.277 1 80.62 148 LYS B CA 1
ATOM 7230 C C . LYS B 1 148 ? -5.949 -41.688 -7.25 1 80.62 148 LYS B C 1
ATOM 7232 O O . LYS B 1 148 ? -5.004 -42.438 -7.535 1 80.62 148 LYS B O 1
ATOM 7237 N N . THR B 1 149 ? -7.129 -41.719 -7.758 1 74.81 149 THR B N 1
ATOM 7238 C CA . THR B 1 149 ? -7.441 -42.812 -8.672 1 74.81 149 THR B CA 1
ATOM 7239 C C . THR B 1 149 ? -6.836 -42.531 -10.055 1 74.81 149 THR B C 1
ATOM 7241 O O . THR B 1 149 ? -6.492 -43.469 -10.773 1 74.81 149 THR B O 1
ATOM 7244 N N . ASN B 1 150 ? -6.664 -41.281 -10.336 1 67.5 150 ASN B N 1
ATOM 7245 C CA . ASN B 1 150 ? -6.207 -40.906 -11.672 1 67.5 150 ASN B CA 1
ATOM 7246 C C . ASN B 1 150 ? -4.781 -40.375 -11.648 1 67.5 150 ASN B C 1
ATOM 7248 O O . ASN B 1 150 ? -4.375 -39.625 -12.562 1 67.5 150 ASN B O 1
ATOM 7252 N N . MET B 1 151 ? -4.133 -40.656 -10.555 1 63.97 151 MET B N 1
ATOM 7253 C CA . MET B 1 151 ? -2.826 -40.031 -10.383 1 63.97 151 MET B CA 1
ATOM 7254 C C . MET B 1 151 ? -1.896 -40.375 -11.539 1 63.97 151 MET B C 1
ATOM 7256 O O . MET B 1 151 ? -1.609 -41.562 -11.773 1 63.97 151 MET B O 1
ATOM 7260 N N . GLY B 1 152 ? -2.1 -39.719 -12.727 1 56.78 152 GLY B N 1
ATOM 7261 C CA . GLY B 1 152 ? -1.281 -39.938 -13.906 1 56.78 152 GLY B CA 1
ATOM 7262 C C . GLY B 1 152 ? 0.165 -39.531 -13.719 1 56.78 152 GLY B C 1
ATOM 7263 O O . GLY B 1 152 ? 0.573 -39.156 -12.609 1 56.78 152 GLY B O 1
ATOM 7264 N N . MET B 1 153 ? 0.977 -39.688 -14.805 1 62.53 153 MET B N 1
ATOM 7265 C CA . MET B 1 153 ? 2.383 -39.344 -15.023 1 62.53 153 MET B CA 1
ATOM 7266 C C . MET B 1 153 ? 2.584 -37.844 -15.094 1 62.53 153 MET B C 1
ATOM 7268 O O . MET B 1 153 ? 1.948 -37.156 -15.906 1 62.53 153 MET B O 1
ATOM 7272 N N . GLY B 1 154 ? 2.588 -37.094 -13.875 1 80.38 154 GLY B N 1
ATOM 7273 C CA . GLY B 1 154 ? 2.881 -35.688 -13.781 1 80.38 154 GLY B CA 1
ATOM 7274 C C . GLY B 1 154 ? 2.686 -35.125 -12.383 1 80.38 154 GLY B C 1
ATOM 7275 O O . GLY B 1 154 ? 2.408 -35.875 -11.445 1 80.38 154 GLY B O 1
ATOM 7276 N N . ASP B 1 155 ? 3.141 -34.031 -12.133 1 89.25 155 ASP B N 1
ATOM 7277 C CA . ASP B 1 155 ? 2.98 -33.375 -10.852 1 89.25 155 ASP B CA 1
ATOM 7278 C C . ASP B 1 155 ? 3.93 -33.938 -9.805 1 89.25 155 ASP B C 1
ATOM 7280 O O . ASP B 1 155 ? 4.922 -34.594 -10.141 1 89.25 155 ASP B O 1
ATOM 7284 N N . ILE B 1 156 ? 3.711 -33.781 -8.562 1 89.38 156 ILE B N 1
ATOM 7285 C CA . ILE B 1 156 ? 4.574 -34.156 -7.449 1 89.38 156 ILE B CA 1
ATOM 7286 C C . ILE B 1 156 ? 4.66 -35.688 -7.355 1 89.38 156 ILE B C 1
ATOM 7288 O O . ILE B 1 156 ? 5.676 -36.219 -6.914 1 89.38 156 ILE B O 1
ATOM 7292 N N . TYR B 1 157 ? 3.715 -36.469 -7.879 1 86.81 157 TYR B N 1
ATOM 7293 C CA . TYR B 1 157 ? 3.637 -37.938 -7.734 1 86.81 157 TYR B CA 1
ATOM 7294 C C . TYR B 1 157 ? 4.602 -38.625 -8.688 1 86.81 157 TYR B C 1
ATOM 7296 O O . TYR B 1 157 ? 4.906 -39.812 -8.516 1 86.81 157 TYR B O 1
ATOM 7304 N N . SER B 1 158 ? 5.09 -37.812 -9.594 1 88.25 158 SER B N 1
ATOM 7305 C CA . SER B 1 158 ? 6.02 -38.375 -10.555 1 88.25 158 SER B CA 1
ATOM 7306 C C . SER B 1 158 ? 7.438 -38.438 -9.992 1 88.25 158 SER B C 1
ATOM 7308 O O . SER B 1 158 ? 8.305 -39.125 -10.539 1 88.25 158 SER B O 1
ATOM 7310 N N . GLY B 1 159 ? 7.652 -37.781 -8.914 1 90.56 159 GLY B N 1
ATOM 7311 C CA . GLY B 1 159 ? 8.977 -37.75 -8.32 1 90.56 159 GLY B CA 1
ATOM 7312 C C . GLY B 1 159 ? 9.375 -39.062 -7.652 1 90.56 159 GLY B C 1
ATOM 7313 O O . GLY B 1 159 ? 8.523 -39.75 -7.09 1 90.56 159 GLY B O 1
ATOM 7314 N N . SER B 1 160 ? 10.625 -39.281 -7.645 1 91.69 160 SER B N 1
ATOM 7315 C CA . SER B 1 160 ? 11.141 -40.531 -7.082 1 91.69 160 SER B CA 1
ATOM 7316 C C . SER B 1 160 ? 10.914 -40.594 -5.574 1 91.69 160 SER B C 1
ATOM 7318 O O . SER B 1 160 ? 10.633 -41.656 -5.027 1 91.69 160 SER B O 1
ATOM 7320 N N . MET B 1 161 ? 11.031 -39.5 -4.91 1 92 161 MET B N 1
ATOM 7321 C CA . MET B 1 161 ? 10.836 -39.469 -3.463 1 92 161 MET B CA 1
ATOM 7322 C C . MET B 1 161 ? 9.383 -39.781 -3.107 1 92 161 MET B C 1
ATOM 7324 O O . MET B 1 161 ? 9.117 -40.406 -2.076 1 92 161 MET B O 1
ATOM 7328 N N . TYR B 1 162 ? 8.5 -39.344 -3.926 1 90 162 TYR B N 1
ATOM 7329 C CA . TYR B 1 162 ? 7.09 -39.625 -3.701 1 90 162 TYR B CA 1
ATOM 7330 C C . TYR B 1 162 ? 6.781 -41.094 -4.027 1 90 162 TYR B C 1
ATOM 7332 O O . TYR B 1 162 ? 6.125 -41.781 -3.244 1 90 162 TYR B O 1
ATOM 7340 N N . THR B 1 163 ? 7.27 -41.594 -5.109 1 88.12 163 THR B N 1
ATOM 7341 C CA . THR B 1 163 ? 6.941 -42.938 -5.586 1 88.12 163 THR B CA 1
ATOM 7342 C C . THR B 1 163 ? 7.602 -44 -4.711 1 88.12 163 THR B C 1
ATOM 7344 O O . THR B 1 163 ? 7.031 -45.062 -4.484 1 88.12 163 THR B O 1
ATOM 7347 N N . SER B 1 164 ? 8.711 -43.719 -4.246 1 84.69 164 SER B N 1
ATOM 7348 C CA . SER B 1 164 ? 9.461 -44.75 -3.504 1 84.69 164 SER B CA 1
ATOM 7349 C C . SER B 1 164 ? 9.133 -44.688 -2.014 1 84.69 164 SER B C 1
ATOM 7351 O O . SER B 1 164 ? 9.039 -45.719 -1.358 1 84.69 164 SER B O 1
ATOM 7353 N N . LYS B 1 165 ? 8.93 -43.594 -1.484 1 80.06 165 LYS B N 1
ATOM 7354 C CA . LYS B 1 165 ? 8.836 -43.469 -0.033 1 80.06 165 LYS B CA 1
ATOM 7355 C C . LYS B 1 165 ? 7.406 -43.188 0.403 1 80.06 165 LYS B C 1
ATOM 7357 O O . LYS B 1 165 ? 6.91 -43.781 1.365 1 80.06 165 LYS B O 1
ATOM 7362 N N . LEU B 1 166 ? 6.738 -42.344 -0.292 1 85.62 166 LEU B N 1
ATOM 7363 C CA . LEU B 1 166 ? 5.461 -41.812 0.189 1 85.62 166 LEU B CA 1
ATOM 7364 C C . LEU B 1 166 ? 4.301 -42.625 -0.378 1 85.62 166 LEU B C 1
ATOM 7366 O O . LEU B 1 166 ? 3.248 -42.75 0.256 1 85.62 166 LEU B O 1
ATOM 7370 N N . LYS B 1 167 ? 4.492 -43.219 -1.515 1 84.94 167 LYS B N 1
ATOM 7371 C CA . LYS B 1 167 ? 3.389 -43.875 -2.217 1 84.94 167 LYS B CA 1
ATOM 7372 C C . LYS B 1 167 ? 2.82 -45.031 -1.398 1 84.94 167 LYS B C 1
ATOM 7374 O O . LYS B 1 167 ? 1.602 -45.156 -1.26 1 84.94 167 LYS B O 1
ATOM 7379 N N . THR B 1 168 ? 3.709 -45.812 -0.86 1 85.44 168 THR B N 1
ATOM 7380 C CA . THR B 1 168 ? 3.254 -46.938 -0.06 1 85.44 168 THR B CA 1
ATOM 7381 C C . THR B 1 168 ? 2.453 -46.469 1.148 1 85.44 168 THR B C 1
ATOM 7383 O O . THR B 1 168 ? 1.463 -47.094 1.53 1 85.44 168 THR B O 1
ATOM 7386 N N . PHE B 1 169 ? 2.885 -45.406 1.646 1 88.75 169 PHE B N 1
ATOM 7387 C CA . PHE B 1 169 ? 2.205 -44.812 2.793 1 88.75 169 PHE B CA 1
ATOM 7388 C C . PHE B 1 169 ? 0.833 -44.281 2.396 1 88.75 169 PHE B C 1
ATOM 7390 O O . PHE B 1 169 ? -0.158 -44.531 3.088 1 88.75 169 PHE B O 1
ATOM 7397 N N . VAL B 1 170 ? 0.696 -43.594 1.34 1 86.69 170 VAL B N 1
ATOM 7398 C CA . VAL B 1 170 ? -0.515 -42.906 0.906 1 86.69 170 VAL B CA 1
ATOM 7399 C C . VAL B 1 170 ? -1.521 -43.906 0.366 1 86.69 170 VAL B C 1
ATOM 7401 O O . VAL B 1 170 ? -2.732 -43.719 0.473 1 86.69 170 VAL B O 1
ATOM 7404 N N . ASP B 1 171 ? -1.005 -45 -0.266 1 83.25 171 ASP B N 1
ATOM 7405 C CA . ASP B 1 171 ? -1.884 -46 -0.869 1 83.25 171 ASP B CA 1
ATOM 7406 C C . ASP B 1 171 ? -2.621 -46.781 0.202 1 83.25 171 ASP B C 1
ATOM 7408 O O . ASP B 1 171 ? -3.613 -47.469 -0.09 1 83.25 171 ASP B O 1
ATOM 7412 N N . THR B 1 172 ? -2.102 -46.625 1.32 1 77.19 172 THR B N 1
ATOM 7413 C CA . THR B 1 172 ? -2.816 -47.25 2.412 1 77.19 172 THR B CA 1
ATOM 7414 C C . THR B 1 172 ? -4 -46.406 2.867 1 77.19 172 THR B C 1
ATOM 7416 O O . THR B 1 172 ? -3.82 -45.281 3.318 1 77.19 172 THR B O 1
ATOM 7419 N N . LEU B 1 173 ? -5.273 -46.906 2.713 1 68.19 173 LEU B N 1
ATOM 7420 C CA . LEU B 1 173 ? -6.5 -46.312 3.254 1 68.19 173 LEU B CA 1
ATOM 7421 C C . LEU B 1 173 ? -6.715 -44.906 2.729 1 68.19 173 LEU B C 1
ATOM 7423 O O . LEU B 1 173 ? -6.773 -44.688 1.515 1 68.19 173 LEU B O 1
ATOM 7427 N N . ASP B 1 174 ? -6.852 -43.906 3.625 1 82.94 174 ASP B N 1
ATOM 7428 C CA . ASP B 1 174 ? -7.18 -42.5 3.41 1 82.94 174 ASP B CA 1
ATOM 7429 C C . ASP B 1 174 ? -6.027 -41.594 3.844 1 82.94 174 ASP B C 1
ATOM 7431 O O . ASP B 1 174 ? -6.242 -40.438 4.176 1 82.94 174 ASP B O 1
ATOM 7435 N N . ASN B 1 175 ? -4.75 -42.188 3.684 1 92.31 175 ASN B N 1
ATOM 7436 C CA . ASN B 1 175 ? -3.607 -41.406 4.121 1 92.31 175 ASN B CA 1
ATOM 7437 C C . ASN B 1 175 ? -3.242 -40.344 3.1 1 92.31 175 ASN B C 1
ATOM 7439 O O . ASN B 1 175 ? -3.594 -40.438 1.924 1 92.31 175 ASN B O 1
ATOM 7443 N N . ILE B 1 176 ? -2.619 -39.219 3.588 1 95 176 ILE B N 1
ATOM 7444 C CA . ILE B 1 176 ? -2.25 -38.125 2.711 1 95 176 ILE B CA 1
ATOM 7445 C C . ILE B 1 176 ? -0.854 -37.625 3.072 1 95 176 ILE B C 1
ATOM 7447 O O . ILE B 1 176 ? -0.291 -38 4.098 1 95 176 ILE B O 1
ATOM 7451 N N . SER B 1 177 ? -0.247 -36.906 2.264 1 95.06 177 SER B N 1
ATOM 7452 C CA . SER B 1 177 ? 1.008 -36.219 2.527 1 95.06 177 SER B CA 1
ATOM 7453 C C . SER B 1 177 ? 0.835 -34.719 2.416 1 95.06 177 SER B C 1
ATOM 7455 O O . SER B 1 177 ? -0.022 -34.219 1.67 1 95.06 177 SER B O 1
ATOM 7457 N N . LEU B 1 178 ? 1.636 -33.969 3.197 1 96.38 178 LEU B N 1
ATOM 7458 C CA . LEU B 1 178 ? 1.543 -32.5 3.227 1 96.38 178 LEU B CA 1
ATOM 7459 C C . LEU B 1 178 ? 2.871 -31.875 2.836 1 96.38 178 LEU B C 1
ATOM 7461 O O . LEU B 1 178 ? 3.92 -32.219 3.379 1 96.38 178 LEU B O 1
ATOM 7465 N N . SER B 1 179 ? 2.855 -31.047 1.82 1 96.56 179 SER B N 1
ATOM 7466 C CA . SER B 1 179 ? 3.955 -30.109 1.623 1 96.56 179 SER B CA 1
ATOM 7467 C C . SER B 1 179 ? 3.742 -28.828 2.428 1 96.56 179 SER B C 1
ATOM 7469 O O . SER B 1 179 ? 2.611 -28.5 2.797 1 96.56 179 SER B O 1
ATOM 7471 N N . PHE B 1 180 ? 4.816 -28.156 2.822 1 97.62 180 PHE B N 1
ATOM 7472 C CA . PHE B 1 180 ? 4.633 -26.969 3.652 1 97.62 180 PHE B CA 1
ATOM 7473 C C . PHE B 1 180 ? 5.652 -25.891 3.293 1 97.62 180 PHE B C 1
ATOM 7475 O O . PHE B 1 180 ? 6.695 -26.188 2.705 1 97.62 180 PHE B O 1
ATOM 7482 N N . ASN B 1 181 ? 5.281 -24.703 3.516 1 97.81 181 ASN B N 1
ATOM 7483 C CA . ASN B 1 181 ? 6.062 -23.516 3.227 1 97.81 181 ASN B CA 1
ATOM 7484 C C . ASN B 1 181 ? 6.254 -22.641 4.473 1 97.81 181 ASN B C 1
ATOM 7486 O O . ASN B 1 181 ? 5.336 -22.5 5.281 1 97.81 181 ASN B O 1
ATOM 7490 N N . ILE B 1 182 ? 7.469 -22.156 4.684 1 97.12 182 ILE B N 1
ATOM 7491 C CA . ILE B 1 182 ? 7.812 -21.219 5.742 1 97.12 182 ILE B CA 1
ATOM 7492 C C . ILE B 1 182 ? 8.492 -19.984 5.137 1 97.12 182 ILE B C 1
ATOM 7494 O O . ILE B 1 182 ? 9.555 -20.109 4.52 1 97.12 182 ILE B O 1
ATOM 7498 N N . ASP B 1 183 ? 7.863 -18.875 5.289 1 94.44 183 ASP B N 1
ATOM 7499 C CA . ASP B 1 183 ? 8.422 -17.656 4.723 1 94.44 183 ASP B CA 1
ATOM 7500 C C . ASP B 1 183 ? 7.953 -16.422 5.492 1 94.44 183 ASP B C 1
ATOM 7502 O O . ASP B 1 183 ? 6.953 -16.484 6.215 1 94.44 183 ASP B O 1
ATOM 7506 N N . GLY B 1 184 ? 8.82 -15.367 5.41 1 93.81 184 GLY B N 1
ATOM 7507 C CA . GLY B 1 184 ? 8.492 -14.125 6.086 1 93.81 184 GLY B CA 1
ATOM 7508 C C . GLY B 1 184 ? 7.996 -13.047 5.141 1 93.81 184 GLY B C 1
ATOM 7509 O O . GLY B 1 184 ? 8.422 -12.977 3.988 1 93.81 184 GLY B O 1
ATOM 7510 N N . ALA B 1 185 ? 7.059 -12.211 5.609 1 93.44 185 ALA B N 1
ATOM 7511 C CA . ALA B 1 185 ? 6.574 -11.07 4.836 1 93.44 185 ALA B CA 1
ATOM 7512 C C . ALA B 1 185 ? 6.402 -9.844 5.719 1 93.44 185 ALA B C 1
ATOM 7514 O O . ALA B 1 185 ? 5.848 -9.938 6.82 1 93.44 185 ALA B O 1
ATOM 7515 N N . SER B 1 186 ? 6.863 -8.719 5.238 1 91.06 186 SER B N 1
ATOM 7516 C CA . SER B 1 186 ? 6.723 -7.469 5.977 1 91.06 186 SER B CA 1
ATOM 7517 C C . SER B 1 186 ? 5.27 -7.012 6.023 1 91.06 186 SER B C 1
ATOM 7519 O O . SER B 1 186 ? 4.555 -7.094 5.023 1 91.06 186 SER B O 1
ATOM 7521 N N . VAL B 1 187 ? 4.879 -6.531 7.137 1 87.25 187 VAL B N 1
ATOM 7522 C CA . VAL B 1 187 ? 3.486 -6.137 7.336 1 87.25 187 VAL B CA 1
ATOM 7523 C C . VAL B 1 187 ? 3.342 -4.633 7.129 1 87.25 187 VAL B C 1
ATOM 7525 O O . VAL B 1 187 ? 2.377 -4.176 6.512 1 87.25 187 VAL B O 1
ATOM 7528 N N . PHE B 1 188 ? 4.293 -3.848 7.73 1 81.06 188 PHE B N 1
ATOM 7529 C CA . PHE B 1 188 ? 4.184 -2.393 7.711 1 81.06 188 PHE B CA 1
ATOM 7530 C C . PHE B 1 188 ? 5.359 -1.771 6.965 1 81.06 188 PHE B C 1
ATOM 7532 O O . PHE B 1 188 ? 6.449 -2.344 6.926 1 81.06 188 PHE B O 1
ATOM 7539 N N . LYS B 1 189 ? 5.109 -0.629 6.402 1 74.56 189 LYS B N 1
ATOM 7540 C CA . LYS B 1 189 ? 6.176 0.106 5.723 1 74.56 189 LYS B CA 1
ATOM 7541 C C . LYS B 1 189 ? 7.094 0.794 6.727 1 74.56 189 LYS B C 1
ATOM 7543 O O . LYS B 1 189 ? 8.297 0.931 6.488 1 74.56 189 LYS B O 1
ATOM 7548 N N . SER B 1 190 ? 6.527 1.134 7.828 1 75.5 190 SER B N 1
ATOM 7549 C CA . SER B 1 190 ? 7.238 1.997 8.758 1 75.5 190 SER B CA 1
ATOM 7550 C C . SER B 1 190 ? 7.711 1.219 9.984 1 75.5 190 SER B C 1
ATOM 7552 O O . SER B 1 190 ? 7.918 1.797 11.055 1 75.5 190 SER B O 1
ATOM 7554 N N . SER B 1 191 ? 7.762 -0.162 9.836 1 79 191 SER B N 1
ATOM 7555 C CA . SER B 1 191 ? 8.219 -0.983 10.953 1 79 191 SER B CA 1
ATOM 7556 C C . SER B 1 191 ? 8.883 -2.266 10.453 1 79 191 SER B C 1
ATOM 7558 O O . SER B 1 191 ? 8.727 -2.643 9.289 1 79 191 SER B O 1
ATOM 7560 N N . ASN B 1 192 ? 9.625 -2.92 11.32 1 82.44 192 ASN B N 1
ATOM 7561 C CA . ASN B 1 192 ? 10.312 -4.164 10.984 1 82.44 192 ASN B CA 1
ATOM 7562 C C . ASN B 1 192 ? 9.453 -5.383 11.305 1 82.44 192 ASN B C 1
ATOM 7564 O O . ASN B 1 192 ? 9.922 -6.52 11.219 1 82.44 192 ASN B O 1
ATOM 7568 N N . TYR B 1 193 ? 8.219 -5.109 11.641 1 87.44 193 TYR B N 1
ATOM 7569 C CA . TYR B 1 193 ? 7.344 -6.227 11.969 1 87.44 193 TYR B CA 1
ATOM 7570 C C . TYR B 1 193 ? 6.977 -7.02 10.727 1 87.44 193 TYR B C 1
ATOM 7572 O O . TYR B 1 193 ? 6.719 -6.441 9.664 1 87.44 193 TYR B O 1
ATOM 7580 N N . SER B 1 194 ? 7.148 -8.328 10.859 1 92.81 194 SER B N 1
ATOM 7581 C CA . SER B 1 194 ? 6.82 -9.242 9.766 1 92.81 194 SER B CA 1
ATOM 7582 C C . SER B 1 194 ? 5.973 -10.406 10.25 1 92.81 194 SER B C 1
ATOM 7584 O O . SER B 1 194 ? 5.895 -10.664 11.453 1 92.81 194 SER B O 1
ATOM 7586 N N . ILE B 1 195 ? 5.27 -11.016 9.359 1 95.19 195 ILE B N 1
ATOM 7587 C CA . ILE B 1 195 ? 4.574 -12.258 9.664 1 95.19 195 ILE B CA 1
ATOM 7588 C C . ILE B 1 195 ? 5.355 -13.438 9.094 1 95.19 195 ILE B C 1
ATOM 7590 O O . ILE B 1 195 ? 5.977 -13.32 8.031 1 95.19 195 ILE B O 1
ATOM 7594 N N . TRP B 1 196 ? 5.383 -14.547 9.812 1 96.94 196 TRP B N 1
ATOM 7595 C CA . TRP B 1 196 ? 5.973 -15.812 9.391 1 96.94 196 TRP B CA 1
ATOM 7596 C C . TRP B 1 196 ? 4.965 -16.953 9.508 1 96.94 196 TRP B C 1
ATOM 7598 O O . TRP B 1 196 ? 4.914 -17.641 10.531 1 96.94 196 TRP B O 1
ATOM 7608 N N . PRO B 1 197 ? 4.184 -17.156 8.461 1 97.56 197 PRO B N 1
ATOM 7609 C CA . PRO B 1 197 ? 3.211 -18.25 8.477 1 97.56 197 PRO B CA 1
ATOM 7610 C C . PRO B 1 197 ? 3.824 -19.594 8.078 1 97.56 197 PRO B C 1
ATOM 7612 O O . PRO B 1 197 ? 4.82 -19.625 7.348 1 97.56 197 PRO B O 1
ATOM 7615 N N . ILE B 1 198 ? 3.328 -20.656 8.617 1 98.19 198 ILE B N 1
ATOM 7616 C CA . ILE B 1 198 ? 3.527 -22 8.094 1 98.19 198 ILE B CA 1
ATOM 7617 C C . ILE B 1 198 ? 2.275 -22.453 7.352 1 98.19 198 ILE B C 1
ATOM 7619 O O . ILE B 1 198 ? 1.222 -22.656 7.961 1 98.19 198 ILE B O 1
ATOM 7623 N N . ILE B 1 199 ? 2.41 -22.609 6.062 1 97.81 199 ILE B N 1
ATOM 7624 C CA . ILE B 1 199 ? 1.285 -22.969 5.203 1 97.81 199 ILE B CA 1
ATOM 7625 C C . ILE B 1 199 ? 1.489 -24.359 4.637 1 97.81 199 ILE B C 1
ATOM 7627 O O . ILE B 1 199 ? 2.584 -24.703 4.18 1 97.81 199 ILE B O 1
ATOM 7631 N N . CYS B 1 200 ? 0.464 -25.156 4.668 1 98.06 200 CYS B N 1
ATOM 7632 C CA . CYS B 1 200 ? 0.535 -26.516 4.164 1 98.06 200 CYS B CA 1
ATOM 7633 C C . CYS B 1 200 ? -0.455 -26.734 3.027 1 98.06 200 CYS B C 1
ATOM 7635 O O . CYS B 1 200 ? -1.464 -26.031 2.934 1 98.06 200 CYS B O 1
ATOM 7637 N N . THR B 1 201 ? -0.132 -27.625 2.154 1 96.44 201 THR B N 1
ATOM 7638 C CA . THR B 1 201 ? -1.021 -28.062 1.086 1 96.44 201 THR B CA 1
ATOM 7639 C C . THR B 1 201 ? -1.054 -29.578 1.004 1 96.44 201 THR B C 1
ATOM 7641 O O . THR B 1 201 ? -0.047 -30.25 1.264 1 96.44 201 THR B O 1
ATOM 7644 N N . VAL B 1 202 ? -2.186 -30.094 0.649 1 95.94 202 VAL B N 1
ATOM 7645 C CA . VAL B 1 202 ? -2.346 -31.531 0.483 1 95.94 202 VAL B CA 1
ATOM 7646 C C . VAL B 1 202 ? -1.888 -31.953 -0.914 1 95.94 202 VAL B C 1
ATOM 7648 O O . VAL B 1 202 ? -2.455 -31.5 -1.916 1 95.94 202 VAL B O 1
ATOM 7651 N N . ASN B 1 203 ? -0.929 -32.812 -0.983 1 93.62 203 ASN B N 1
ATOM 7652 C CA . ASN B 1 203 ? -0.292 -33.188 -2.25 1 93.62 203 ASN B CA 1
ATOM 7653 C C . ASN B 1 203 ? -1.229 -33.969 -3.146 1 93.62 203 ASN B C 1
ATOM 7655 O O . ASN B 1 203 ? -1.135 -33.906 -4.375 1 93.62 203 ASN B O 1
ATOM 7659 N N . GLU B 1 204 ? -2.121 -34.719 -2.582 1 92 204 GLU B N 1
ATOM 7660 C CA . GLU B 1 204 ? -2.967 -35.656 -3.33 1 92 204 GLU B CA 1
ATOM 7661 C C . GLU B 1 204 ? -4.191 -34.938 -3.898 1 92 204 GLU B C 1
ATOM 7663 O O . GLU B 1 204 ? -5.02 -35.562 -4.57 1 92 204 GLU B O 1
ATOM 7668 N N . LEU B 1 205 ? -4.32 -33.625 -3.68 1 91.38 205 LEU B N 1
ATOM 7669 C CA . LEU B 1 205 ? -5.32 -32.812 -4.359 1 91.38 205 LEU B CA 1
ATOM 7670 C C . LEU B 1 205 ? -4.836 -32.406 -5.746 1 91.38 205 LEU B C 1
ATOM 7672 O O . LEU B 1 205 ? -3.631 -32.281 -5.977 1 91.38 205 LEU B O 1
ATOM 7676 N N . PRO B 1 206 ? -5.832 -32.219 -6.625 1 87.81 206 PRO B N 1
ATOM 7677 C CA . PRO B 1 206 ? -5.418 -31.688 -7.918 1 87.81 206 PRO B CA 1
ATOM 7678 C C . PRO B 1 206 ? -4.68 -30.359 -7.789 1 87.81 206 PRO B C 1
ATOM 7680 O O . PRO B 1 206 ? -5.039 -29.516 -6.953 1 87.81 206 PRO B O 1
ATOM 7683 N N . SER B 1 207 ? -3.67 -30.188 -8.625 1 85.81 207 SER B N 1
ATOM 7684 C CA . SER B 1 207 ? -2.795 -29.016 -8.531 1 85.81 207 SER B CA 1
ATOM 7685 C C . SER B 1 207 ? -3.584 -27.719 -8.648 1 85.81 207 SER B C 1
ATOM 7687 O O . SER B 1 207 ? -3.215 -26.703 -8.062 1 85.81 207 SER B O 1
ATOM 7689 N N . THR B 1 208 ? -4.715 -27.688 -9.344 1 81.81 208 THR B N 1
ATOM 7690 C CA . THR B 1 208 ? -5.477 -26.484 -9.648 1 81.81 208 THR B CA 1
ATOM 7691 C C . THR B 1 208 ? -6.238 -25.984 -8.422 1 81.81 208 THR B C 1
ATOM 7693 O O . THR B 1 208 ? -6.617 -24.828 -8.344 1 81.81 208 THR B O 1
ATOM 7696 N N . ILE B 1 209 ? -6.441 -26.859 -7.402 1 87.62 209 ILE B N 1
ATOM 7697 C CA . ILE B 1 209 ? -7.297 -26.453 -6.289 1 87.62 209 ILE B CA 1
ATOM 7698 C C . ILE B 1 209 ? -6.508 -26.516 -4.984 1 87.62 209 ILE B C 1
ATOM 7700 O O . ILE B 1 209 ? -7.043 -26.219 -3.916 1 87.62 209 ILE B O 1
ATOM 7704 N N . ARG B 1 210 ? -5.273 -26.938 -5.016 1 90.62 210 ARG B N 1
ATOM 7705 C CA . ARG B 1 210 ? -4.465 -27.031 -3.805 1 90.62 210 ARG B CA 1
ATOM 7706 C C . ARG B 1 210 ? -4.441 -25.703 -3.053 1 90.62 210 ARG B C 1
ATOM 7708 O O . ARG B 1 210 ? -4.523 -25.688 -1.823 1 90.62 210 ARG B O 1
ATOM 7715 N N . GLY B 1 211 ? -4.336 -24.625 -3.803 1 88.69 211 GLY B N 1
ATOM 7716 C CA . GLY B 1 211 ? -4.285 -23.312 -3.184 1 88.69 211 GLY B CA 1
ATOM 7717 C C . GLY B 1 211 ? -5.562 -22.953 -2.441 1 88.69 211 GLY B C 1
ATOM 7718 O O . GLY B 1 211 ? -5.516 -22.297 -1.398 1 88.69 211 GLY B O 1
ATOM 7719 N N . LYS B 1 212 ? -6.672 -23.391 -2.951 1 86.25 212 LYS B N 1
ATOM 7720 C CA . LYS B 1 212 ? -7.977 -23.109 -2.355 1 86.25 212 LYS B CA 1
ATOM 7721 C C . LYS B 1 212 ? -8.109 -23.781 -0.988 1 86.25 212 LYS B C 1
ATOM 7723 O O . LYS B 1 212 ? -8.781 -23.25 -0.099 1 86.25 212 LYS B O 1
ATOM 7728 N N . TYR B 1 213 ? -7.441 -24.922 -0.831 1 91.25 213 TYR B N 1
ATOM 7729 C CA . TYR B 1 213 ? -7.574 -25.688 0.404 1 91.25 213 TYR B CA 1
ATOM 7730 C C . TYR B 1 213 ? -6.293 -25.609 1.228 1 91.25 213 TYR B C 1
ATOM 7732 O O . TYR B 1 213 ? -5.984 -26.547 1.98 1 91.25 213 TYR B O 1
ATOM 7740 N N . ALA B 1 214 ? -5.527 -24.547 1.006 1 93.94 214 ALA B N 1
ATOM 7741 C CA . ALA B 1 214 ? -4.309 -24.359 1.789 1 93.94 214 ALA B CA 1
ATOM 7742 C C . ALA B 1 214 ? -4.617 -24.312 3.281 1 93.94 214 ALA B C 1
ATOM 7744 O O . ALA B 1 214 ? -5.66 -23.797 3.688 1 93.94 214 ALA B O 1
ATOM 7745 N N . ILE B 1 215 ? -3.73 -24.844 4.137 1 96.06 215 ILE B N 1
ATOM 7746 C CA . ILE B 1 215 ? -3.883 -24.938 5.582 1 96.06 215 ILE B CA 1
ATOM 7747 C C . ILE B 1 215 ? -2.885 -24 6.266 1 96.06 215 ILE B C 1
ATOM 7749 O O . ILE B 1 215 ? -1.688 -24.031 5.969 1 96.06 215 ILE B O 1
ATOM 7753 N N . LEU B 1 216 ? -3.404 -23.125 7.121 1 96.38 216 LEU B N 1
ATOM 7754 C CA . LEU B 1 216 ? -2.545 -22.234 7.91 1 96.38 216 LEU B CA 1
ATOM 7755 C C . LEU B 1 216 ? -2.322 -22.812 9.305 1 96.38 216 LEU B C 1
ATOM 7757 O O . LEU B 1 216 ? -3.24 -22.828 10.133 1 96.38 216 LEU B O 1
ATOM 7761 N N . HIS B 1 217 ? -1.124 -23.266 9.617 1 97.19 217 HIS B N 1
ATOM 7762 C CA . HIS B 1 217 ? -0.848 -23.906 10.898 1 97.19 217 HIS B CA 1
ATOM 7763 C C . HIS B 1 217 ? -0.437 -22.875 11.945 1 97.19 217 HIS B C 1
ATOM 7765 O O . HIS B 1 217 ? -1.012 -22.844 13.039 1 97.19 217 HIS B O 1
ATOM 7771 N N . SER B 1 218 ? 0.594 -22.125 11.625 1 97.06 218 SER B N 1
ATOM 7772 C CA . SER B 1 218 ? 1.152 -21.172 12.578 1 97.06 218 SER B CA 1
ATOM 7773 C C . SER B 1 218 ? 1.282 -19.781 11.953 1 97.06 218 SER B C 1
ATOM 7775 O O . SER B 1 218 ? 1.438 -19.656 10.742 1 97.06 218 SER B O 1
ATOM 7777 N N . LEU B 1 219 ? 1.185 -18.781 12.805 1 96.62 219 LEU B N 1
ATOM 7778 C CA . LEU B 1 219 ? 1.378 -17.406 12.383 1 96.62 219 LEU B CA 1
ATOM 7779 C C . LEU B 1 219 ? 2.17 -16.625 13.422 1 96.62 219 LEU B C 1
ATOM 7781 O O . LEU B 1 219 ? 1.637 -16.266 14.477 1 96.62 219 LEU B O 1
ATOM 7785 N N . TRP B 1 220 ? 3.445 -16.406 13.102 1 96.25 220 TRP B N 1
ATOM 7786 C CA . TRP B 1 220 ? 4.328 -15.57 13.906 1 96.25 220 TRP B CA 1
ATOM 7787 C C . TRP B 1 220 ? 4.195 -14.109 13.516 1 96.25 220 TRP B C 1
ATOM 7789 O O . TRP B 1 220 ? 4.027 -13.789 12.336 1 96.25 220 TRP B O 1
ATOM 7799 N N . PHE B 1 221 ? 4.152 -13.219 14.477 1 93.19 221 PHE B N 1
ATOM 7800 C CA . PHE B 1 221 ? 4.117 -11.781 14.242 1 93.19 221 PHE B CA 1
ATOM 7801 C C . PHE B 1 221 ? 5.148 -11.07 15.102 1 93.19 221 PHE B C 1
ATOM 7803 O O . PHE B 1 221 ? 5.113 -11.172 16.328 1 93.19 221 PHE B O 1
ATOM 7810 N N . GLY B 1 222 ? 6.027 -10.383 14.523 1 90.75 222 GLY B N 1
ATOM 7811 C CA . GLY B 1 222 ? 7.094 -9.672 15.211 1 90.75 222 GLY B CA 1
ATOM 7812 C C . GLY B 1 222 ? 8.398 -9.656 14.438 1 90.75 222 GLY B C 1
ATOM 7813 O O . GLY B 1 222 ? 8.391 -9.609 13.211 1 90.75 222 GLY B O 1
ATOM 7814 N N . SER B 1 223 ? 9.445 -9.578 15.203 1 88.62 223 SER B N 1
ATOM 7815 C CA . SER B 1 223 ? 10.75 -9.703 14.562 1 88.62 223 SER B CA 1
ATOM 7816 C C . SER B 1 223 ? 10.977 -11.109 14.023 1 88.62 223 SER B C 1
ATOM 7818 O O . SER B 1 223 ? 10.172 -12.008 14.273 1 88.62 223 SER B O 1
ATOM 7820 N N . LYS B 1 224 ? 11.945 -11.328 13.32 1 90.19 224 LYS B N 1
ATOM 7821 C CA . LYS B 1 224 ? 12.258 -12.633 12.75 1 90.19 224 LYS B CA 1
ATOM 7822 C C . LYS B 1 224 ? 12.289 -13.711 13.828 1 90.19 224 LYS B C 1
ATOM 7824 O O . LYS B 1 224 ? 12.914 -13.539 14.875 1 90.19 224 LYS B O 1
ATOM 7829 N N . PRO B 1 225 ? 11.57 -14.727 13.594 1 93.81 225 PRO B N 1
ATOM 7830 C CA . PRO B 1 225 ? 11.484 -15.773 14.617 1 93.81 225 PRO B CA 1
ATOM 7831 C C . PRO B 1 225 ? 12.734 -16.656 14.672 1 93.81 225 PRO B C 1
ATOM 7833 O O . PRO B 1 225 ? 13.469 -16.75 13.688 1 93.81 225 PRO B O 1
ATOM 7836 N N . GLU B 1 226 ? 12.945 -17.234 15.891 1 93.56 226 GLU B N 1
ATOM 7837 C CA . GLU B 1 226 ? 13.836 -18.391 15.984 1 93.56 226 GLU B CA 1
ATOM 7838 C C . GLU B 1 226 ? 13.164 -19.656 15.469 1 93.56 226 GLU B C 1
ATOM 7840 O O . GLU B 1 226 ? 12.141 -20.078 16.016 1 93.56 226 GLU B O 1
ATOM 7845 N N . MET B 1 227 ? 13.719 -20.266 14.5 1 95.31 227 MET B N 1
ATOM 7846 C CA . MET B 1 227 ? 13.07 -21.359 13.789 1 95.31 227 MET B CA 1
ATOM 7847 C C . MET B 1 227 ? 12.789 -22.531 14.719 1 95.31 227 MET B C 1
ATOM 7849 O O . MET B 1 227 ? 11.719 -23.141 14.648 1 95.31 227 MET B O 1
ATOM 7853 N N . PRO B 1 228 ? 13.719 -22.844 15.633 1 94.62 228 PRO B N 1
ATOM 7854 C CA . PRO B 1 228 ? 13.398 -23.953 16.547 1 94.62 228 PRO B CA 1
ATOM 7855 C C . PRO B 1 228 ? 12.133 -23.688 17.375 1 94.62 228 PRO B C 1
ATOM 7857 O O . PRO B 1 228 ? 11.375 -24.609 17.656 1 94.62 228 PRO B O 1
ATOM 7860 N N . THR B 1 229 ? 11.914 -22.438 17.719 1 95.38 229 THR B N 1
ATOM 7861 C CA . THR B 1 229 ? 10.742 -22.062 18.484 1 95.38 229 THR B CA 1
ATOM 7862 C C . THR B 1 229 ? 9.477 -22.125 17.641 1 95.38 229 THR B C 1
ATOM 7864 O O . THR B 1 229 ? 8.477 -22.719 18.047 1 95.38 229 THR B O 1
ATOM 7867 N N . LEU B 1 230 ? 9.5 -21.594 16.469 1 97.06 230 LEU B N 1
ATOM 7868 C CA . LEU B 1 230 ? 8.344 -21.531 15.586 1 97.06 230 LEU B CA 1
ATOM 7869 C C . LEU B 1 230 ? 7.918 -22.922 15.133 1 97.06 230 LEU B C 1
ATOM 7871 O O . LEU B 1 230 ? 6.723 -23.203 15.016 1 97.06 230 LEU B O 1
ATOM 7875 N N . LEU B 1 231 ? 8.891 -23.844 14.93 1 97.88 231 LEU B N 1
ATOM 7876 C CA . LEU B 1 231 ? 8.633 -25.141 14.305 1 97.88 231 LEU B CA 1
ATOM 7877 C C . LEU B 1 231 ? 8.227 -26.172 15.344 1 97.88 231 LEU B C 1
ATOM 7879 O O . LEU B 1 231 ? 7.699 -27.234 14.992 1 97.88 231 LEU B O 1
ATOM 7883 N N . ARG B 1 232 ? 8.391 -25.922 16.562 1 96.94 232 ARG B N 1
ATOM 7884 C CA . ARG B 1 232 ? 8.227 -26.922 17.609 1 96.94 232 ARG B CA 1
ATOM 7885 C C . ARG B 1 232 ? 6.805 -27.484 17.609 1 96.94 232 ARG B C 1
ATOM 7887 O O . ARG B 1 232 ? 6.605 -28.688 17.547 1 96.94 232 ARG B O 1
ATOM 7894 N N . PRO B 1 233 ? 5.781 -26.578 17.703 1 96.94 233 PRO B N 1
ATOM 7895 C CA . PRO B 1 233 ? 4.426 -27.125 17.688 1 96.94 233 PRO B CA 1
ATOM 7896 C C . PRO B 1 233 ? 4.086 -27.844 16.391 1 96.94 233 PRO B C 1
ATOM 7898 O O . PRO B 1 233 ? 3.342 -28.828 16.406 1 96.94 233 PRO B O 1
ATOM 7901 N N . PHE B 1 234 ? 4.551 -27.406 15.289 1 97.44 234 PHE B N 1
ATOM 7902 C CA . PHE B 1 234 ? 4.285 -27.984 13.969 1 97.44 234 PHE B CA 1
ATOM 7903 C C . PHE B 1 234 ? 4.855 -29.391 13.867 1 97.44 234 PHE B C 1
ATOM 7905 O O . PHE B 1 234 ? 4.164 -30.312 13.43 1 97.44 234 PHE B O 1
ATOM 7912 N N . VAL B 1 235 ? 6.129 -29.562 14.281 1 98.06 235 VAL B N 1
ATOM 7913 C CA . VAL B 1 235 ? 6.828 -30.844 14.211 1 98.06 235 VAL B CA 1
ATOM 7914 C C . VAL B 1 235 ? 6.156 -31.859 15.141 1 98.06 235 VAL B C 1
ATOM 7916 O O . VAL B 1 235 ? 5.93 -33 14.758 1 98.06 235 VAL B O 1
ATOM 7919 N N . LYS B 1 236 ? 5.828 -31.406 16.328 1 97.06 236 LYS B N 1
ATOM 7920 C CA . LYS B 1 236 ? 5.16 -32.281 17.281 1 97.06 236 LYS B CA 1
ATOM 7921 C C . LYS B 1 236 ? 3.83 -32.781 16.734 1 97.06 236 LYS B C 1
ATOM 7923 O O . LYS B 1 236 ? 3.518 -33.969 16.828 1 97.06 236 LYS B O 1
ATOM 7928 N N . GLU B 1 237 ? 3.133 -31.969 16.156 1 96.81 237 GLU B N 1
ATOM 7929 C CA . GLU B 1 237 ? 1.827 -32.344 15.617 1 96.81 237 GLU B CA 1
ATOM 7930 C C . GLU B 1 237 ? 1.964 -33.312 14.438 1 96.81 237 GLU B C 1
ATOM 7932 O O . GLU B 1 237 ? 1.188 -34.25 14.312 1 96.81 237 GLU B O 1
ATOM 7937 N N . LEU B 1 238 ? 2.865 -33.094 13.578 1 97.56 238 LEU B N 1
ATOM 7938 C CA . LEU B 1 238 ? 3.053 -33.938 12.422 1 97.56 238 LEU B CA 1
ATOM 7939 C C . LEU B 1 238 ? 3.512 -35.344 12.859 1 97.56 238 LEU B C 1
ATOM 7941 O O . LEU B 1 238 ? 3.17 -36.344 12.219 1 97.56 238 LEU B O 1
ATOM 7945 N N . GLN B 1 239 ? 4.34 -35.406 13.93 1 97.69 239 GLN B N 1
ATOM 7946 C CA . GLN B 1 239 ? 4.723 -36.719 14.492 1 97.69 239 GLN B CA 1
ATOM 7947 C C . GLN B 1 239 ? 3.496 -37.5 14.945 1 97.69 239 GLN B C 1
ATOM 7949 O O . GLN B 1 239 ? 3.379 -38.688 14.656 1 97.69 239 GLN B O 1
ATOM 7954 N N . GLU B 1 240 ? 2.607 -36.812 15.586 1 97.38 240 GLU B N 1
ATOM 7955 C CA . GLU B 1 240 ? 1.386 -37.438 16.078 1 97.38 240 GLU B CA 1
ATOM 7956 C C . GLU B 1 240 ? 0.483 -37.875 14.93 1 97.38 240 GLU B C 1
ATOM 7958 O O . GLU B 1 240 ? -0.085 -38.969 14.953 1 97.38 240 GLU B O 1
ATOM 7963 N N . LEU B 1 241 ? 0.386 -37.062 13.969 1 97.38 241 LEU B N 1
ATOM 7964 C CA . LEU B 1 241 ? -0.48 -37.344 12.836 1 97.38 241 LEU B CA 1
ATOM 7965 C C . LEU B 1 241 ? 0.087 -38.5 12 1 97.38 241 LEU B C 1
ATOM 7967 O O . LEU B 1 241 ? -0.667 -39.25 11.391 1 97.38 241 LEU B O 1
ATOM 7971 N N . PHE B 1 242 ? 1.418 -38.594 11.961 1 96.81 242 PHE B N 1
ATOM 7972 C CA . PHE B 1 242 ? 2.068 -39.656 11.203 1 96.81 242 PHE B CA 1
ATOM 7973 C C . PHE B 1 242 ? 1.857 -41 11.875 1 96.81 242 PHE B C 1
ATOM 7975 O O . PHE B 1 242 ? 1.638 -42.031 11.203 1 96.81 242 PHE B O 1
ATOM 7982 N N . THR B 1 243 ? 1.865 -41.094 13.18 1 95.5 243 THR B N 1
ATOM 7983 C CA . THR B 1 243 ? 1.805 -42.344 13.93 1 95.5 243 THR B CA 1
ATOM 7984 C C . THR B 1 243 ? 0.358 -42.719 14.242 1 95.5 243 THR B C 1
ATOM 7986 O O . THR B 1 243 ? -0.071 -43.844 13.969 1 95.5 243 THR B O 1
ATOM 7989 N N . GLU B 1 244 ? -0.438 -41.719 14.773 1 95.38 244 GLU B N 1
ATOM 7990 C CA . GLU B 1 244 ? -1.792 -42 15.242 1 95.38 244 GLU B CA 1
ATOM 7991 C C . GLU B 1 244 ? -2.83 -41.625 14.188 1 95.38 244 GLU B C 1
ATOM 7993 O O . GLU B 1 244 ? -3.885 -42.25 14.094 1 95.38 244 GLU B O 1
ATOM 7998 N N . GLY B 1 245 ? -2.525 -40.688 13.484 1 95.31 245 GLY B N 1
ATOM 7999 C CA . GLY B 1 245 ? -3.506 -40.156 12.547 1 95.31 245 GLY B CA 1
ATOM 8000 C C . GLY B 1 245 ? -4.652 -39.438 13.227 1 95.31 245 GLY B C 1
ATOM 8001 O O . GLY B 1 245 ? -4.504 -38.906 14.336 1 95.31 245 GLY B O 1
ATOM 8002 N N . PHE B 1 246 ? -5.703 -39.094 12.547 1 95 246 PHE B N 1
ATOM 8003 C CA . PHE B 1 246 ? -6.906 -38.469 13.094 1 95 246 PHE B CA 1
ATOM 8004 C C . PHE B 1 246 ? -8.156 -39.188 12.617 1 95 246 PHE B C 1
ATOM 8006 O O . PHE B 1 246 ? -8.195 -39.688 11.484 1 95 246 PHE B O 1
ATOM 8013 N N . SER B 1 247 ? -9.117 -39.25 13.492 1 94.5 247 SER B N 1
ATOM 8014 C CA . SER B 1 247 ? -10.367 -39.938 13.188 1 94.5 247 SER B CA 1
ATOM 8015 C C . SER B 1 247 ? -11.453 -38.938 12.75 1 94.5 247 SER B C 1
ATOM 8017 O O . SER B 1 247 ? -11.547 -37.844 13.281 1 94.5 247 SER B O 1
ATOM 8019 N N . TRP B 1 248 ? -12.211 -39.344 11.773 1 91.31 248 TRP B N 1
ATOM 8020 C CA . TRP B 1 248 ? -13.312 -38.5 11.281 1 91.31 248 TRP B CA 1
ATOM 8021 C C . TRP B 1 248 ? -14.43 -39.375 10.711 1 91.31 248 TRP B C 1
ATOM 8023 O O . TRP B 1 248 ? -14.234 -40.562 10.484 1 91.31 248 TRP B O 1
ATOM 8033 N N . HIS B 1 249 ? -15.594 -38.812 10.617 1 90.44 249 HIS B N 1
ATOM 8034 C CA . HIS B 1 249 ? -16.75 -39.531 10.086 1 90.44 249 HIS B CA 1
ATOM 8035 C C . HIS B 1 249 ? -17.172 -38.969 8.727 1 90.44 249 HIS B C 1
ATOM 8037 O O . HIS B 1 249 ? -17.234 -37.75 8.547 1 90.44 249 HIS B O 1
ATOM 8043 N N . ASP B 1 250 ? -17.359 -39.875 7.832 1 84.25 250 ASP B N 1
ATOM 8044 C CA . ASP B 1 250 ? -17.844 -39.438 6.527 1 84.25 250 ASP B CA 1
ATOM 8045 C C . ASP B 1 250 ? -19.344 -39.156 6.555 1 84.25 250 ASP B C 1
ATOM 8047 O O . ASP B 1 250 ? -19.969 -39.281 7.602 1 84.25 250 ASP B O 1
ATOM 8051 N N . ASN B 1 251 ? -19.875 -38.688 5.438 1 78.19 251 ASN B N 1
ATOM 8052 C CA . ASN B 1 251 ? -21.281 -38.312 5.359 1 78.19 251 ASN B CA 1
ATOM 8053 C C . ASN B 1 251 ? -22.203 -39.5 5.625 1 78.19 251 ASN B C 1
ATOM 8055 O O . ASN B 1 251 ? -23.375 -39.312 5.98 1 78.19 251 ASN B O 1
ATOM 8059 N N . THR B 1 252 ? -21.672 -40.719 5.414 1 83 252 THR B N 1
ATOM 8060 C CA . THR B 1 252 ? -22.469 -41.938 5.625 1 83 252 THR B CA 1
ATOM 8061 C C . THR B 1 252 ? -22.375 -42.406 7.074 1 83 252 THR B C 1
ATOM 8063 O O . THR B 1 252 ? -23.031 -43.375 7.469 1 83 252 THR B O 1
ATOM 8066 N N . GLY B 1 253 ? -21.594 -41.719 7.859 1 85.19 253 GLY B N 1
ATOM 8067 C CA . GLY B 1 253 ? -21.469 -42.062 9.266 1 85.19 253 GLY B CA 1
ATOM 8068 C C . GLY B 1 253 ? -20.344 -43.031 9.531 1 85.19 253 GLY B C 1
ATOM 8069 O O . GLY B 1 253 ? -20.078 -43.406 10.688 1 85.19 253 GLY B O 1
ATOM 8070 N N . HIS B 1 254 ? -19.734 -43.469 8.469 1 89.38 254 HIS B N 1
ATOM 8071 C CA . HIS B 1 254 ? -18.625 -44.406 8.625 1 89.38 254 HIS B CA 1
ATOM 8072 C C . HIS B 1 254 ? -17.391 -43.719 9.211 1 89.38 254 HIS B C 1
ATOM 8074 O O . HIS B 1 254 ? -17.047 -42.594 8.805 1 89.38 254 HIS B O 1
ATOM 8080 N N . LYS B 1 255 ? -16.719 -44.438 10.109 1 91.81 255 LYS B N 1
ATOM 8081 C CA . LYS B 1 255 ? -15.547 -43.875 10.773 1 91.81 255 LYS B CA 1
ATOM 8082 C C . LYS B 1 255 ? -14.273 -44.188 9.984 1 91.81 255 LYS B C 1
ATOM 8084 O O . LYS B 1 255 ? -14.047 -45.312 9.586 1 91.81 255 LYS B O 1
ATOM 8089 N N . HIS B 1 256 ? -13.492 -43.219 9.695 1 91.62 256 HIS B N 1
ATOM 8090 C CA . HIS B 1 256 ? -12.203 -43.344 9.016 1 91.62 256 HIS B CA 1
ATOM 8091 C C . HIS B 1 256 ? -11.062 -42.844 9.898 1 91.62 256 HIS B C 1
ATOM 8093 O O . HIS B 1 256 ? -11.281 -42.062 10.812 1 91.62 256 HIS B O 1
ATOM 8099 N N . ASN B 1 257 ? -9.875 -43.469 9.703 1 94.12 257 ASN B N 1
ATOM 8100 C CA . ASN B 1 257 ? -8.641 -42.969 10.305 1 94.12 257 ASN B CA 1
ATOM 8101 C C . ASN B 1 257 ? -7.594 -42.625 9.242 1 94.12 257 ASN B C 1
ATOM 8103 O O . ASN B 1 257 ? -7.152 -43.531 8.508 1 94.12 257 ASN B O 1
ATOM 8107 N N . THR B 1 258 ? -7.23 -41.438 9.18 1 94.88 258 THR B N 1
ATOM 8108 C CA . THR B 1 258 ? -6.305 -40.969 8.148 1 94.88 258 THR B CA 1
ATOM 8109 C C . THR B 1 258 ? -4.984 -40.531 8.773 1 94.88 258 THR B C 1
ATOM 8111 O O . THR B 1 258 ? -4.973 -39.781 9.75 1 94.88 258 THR B O 1
ATOM 8114 N N . LYS B 1 259 ? -3.852 -41.031 8.289 1 95.75 259 LYS B N 1
ATOM 8115 C CA . LYS B 1 259 ? -2.527 -40.594 8.727 1 95.75 259 LYS B CA 1
ATOM 8116 C C . LYS B 1 259 ? -1.93 -39.594 7.742 1 95.75 259 LYS B C 1
ATOM 8118 O O . LYS B 1 259 ? -2.4 -39.469 6.609 1 95.75 259 LYS B O 1
ATOM 8123 N N . VAL B 1 260 ? -0.93 -38.781 8.227 1 96.81 260 VAL B N 1
ATOM 8124 C CA . VAL B 1 260 ? -0.353 -37.719 7.434 1 96.81 260 VAL B CA 1
ATOM 8125 C C . VAL B 1 260 ? 1.169 -37.844 7.41 1 96.81 260 VAL B C 1
ATOM 8127 O O . VAL B 1 260 ? 1.798 -38 8.461 1 96.81 260 VAL B O 1
ATOM 8130 N N . ALA B 1 261 ? 1.779 -37.812 6.281 1 95.88 261 ALA B N 1
ATOM 8131 C CA . ALA B 1 261 ? 3.232 -37.844 6.129 1 95.88 261 ALA B CA 1
ATOM 8132 C C . ALA B 1 261 ? 3.754 -36.5 5.641 1 95.88 261 ALA B C 1
ATOM 8134 O O . ALA B 1 261 ? 3.098 -35.812 4.844 1 95.88 261 ALA B O 1
ATOM 8135 N N . PRO B 1 262 ? 4.902 -36.094 6.141 1 95.88 262 PRO B N 1
ATOM 8136 C CA . PRO B 1 262 ? 5.496 -34.875 5.629 1 95.88 262 PRO B CA 1
ATOM 8137 C C . PRO B 1 262 ? 6.043 -35.031 4.211 1 95.88 262 PRO B C 1
ATOM 8139 O O . PRO B 1 262 ? 6.656 -36.031 3.887 1 95.88 262 PRO B O 1
ATOM 8142 N N . GLY B 1 263 ? 5.738 -34.062 3.361 1 94.56 263 GLY B N 1
ATOM 8143 C CA . GLY B 1 263 ? 6.277 -34 2.012 1 94.56 263 GLY B CA 1
ATOM 8144 C C . GLY B 1 263 ? 7.414 -33 1.865 1 94.56 263 GLY B C 1
ATOM 8145 O O . GLY B 1 263 ? 8.328 -32.969 2.689 1 94.56 263 GLY B O 1
ATOM 8146 N N . VAL B 1 264 ? 7.391 -32.219 0.855 1 95.88 264 VAL B N 1
ATOM 8147 C CA . VAL B 1 264 ? 8.492 -31.312 0.526 1 95.88 264 VAL B CA 1
ATOM 8148 C C . VAL B 1 264 ? 8.281 -29.969 1.232 1 95.88 264 VAL B C 1
ATOM 8150 O O . VAL B 1 264 ? 7.148 -29.516 1.394 1 95.88 264 VAL B O 1
ATOM 8153 N N . CYS B 1 265 ? 9.398 -29.391 1.713 1 97.31 265 CYS B N 1
ATOM 8154 C CA . CYS B 1 265 ? 9.406 -28.047 2.279 1 97.31 265 CYS B CA 1
ATOM 8155 C C . CYS B 1 265 ? 9.859 -27.016 1.246 1 97.31 265 CYS B C 1
ATOM 8157 O O . CYS B 1 265 ? 10.961 -27.125 0.707 1 97.31 265 CYS B O 1
ATOM 8159 N N . ILE B 1 266 ? 9.039 -26.109 0.973 1 96.75 266 ILE B N 1
ATOM 8160 C CA . ILE B 1 266 ? 9.312 -25.109 -0.054 1 96.75 266 ILE B CA 1
ATOM 8161 C C . ILE B 1 266 ? 9.609 -23.766 0.603 1 96.75 266 ILE B C 1
ATOM 8163 O O . ILE B 1 266 ? 8.758 -23.203 1.3 1 96.75 266 ILE B O 1
ATOM 8167 N N . CYS B 1 267 ? 10.789 -23.25 0.399 1 94.88 267 CYS B N 1
ATOM 8168 C CA . CYS B 1 267 ? 11.242 -21.969 0.954 1 94.88 267 CYS B CA 1
ATOM 8169 C C . CYS B 1 267 ? 12.211 -21.281 0.01 1 94.88 267 CYS B C 1
ATOM 8171 O O . CYS B 1 267 ? 12.836 -21.922 -0.835 1 94.88 267 CYS B O 1
ATOM 8173 N N . ASP B 1 268 ? 12.312 -20 0.185 1 94.56 268 ASP B N 1
ATOM 8174 C CA . ASP B 1 268 ? 13.391 -19.328 -0.527 1 94.56 268 ASP B CA 1
ATOM 8175 C C . ASP B 1 268 ? 14.742 -19.609 0.123 1 94.56 268 ASP B C 1
ATOM 8177 O O . ASP B 1 268 ? 14.812 -20.281 1.152 1 94.56 268 ASP B O 1
ATOM 8181 N N . ALA B 1 269 ? 15.773 -19.125 -0.419 1 96.31 269 ALA B N 1
ATOM 8182 C CA . ALA B 1 269 ? 17.125 -19.516 -0.009 1 96.31 269 ALA B CA 1
ATOM 8183 C C . ALA B 1 269 ? 17.422 -19.062 1.416 1 96.31 269 ALA B C 1
ATOM 8185 O O . ALA B 1 269 ? 17.875 -19.844 2.246 1 96.31 269 ALA B O 1
ATOM 8186 N N . PRO B 1 270 ? 17.156 -17.797 1.763 1 95.38 270 PRO B N 1
ATOM 8187 C CA . PRO B 1 270 ? 17.422 -17.375 3.141 1 95.38 270 PRO B CA 1
ATOM 8188 C C . PRO B 1 270 ? 16.594 -18.141 4.164 1 95.38 270 PRO B C 1
ATOM 8190 O O . PRO B 1 270 ? 17.109 -18.547 5.207 1 95.38 270 PRO B O 1
ATOM 8193 N N . ALA B 1 271 ? 15.336 -18.328 3.926 1 96.06 271 ALA B N 1
ATOM 8194 C CA . ALA B 1 271 ? 14.469 -19.062 4.844 1 96.06 271 ALA B CA 1
ATOM 8195 C C . ALA B 1 271 ? 14.898 -20.516 4.949 1 96.06 271 ALA B C 1
ATOM 8197 O O . ALA B 1 271 ? 14.852 -21.109 6.031 1 96.06 271 ALA B O 1
ATOM 8198 N N . ARG B 1 272 ? 15.258 -21.078 3.836 1 96.69 272 ARG B N 1
ATOM 8199 C CA . ARG B 1 272 ? 15.719 -22.469 3.836 1 96.69 272 ARG B CA 1
ATOM 8200 C C . ARG B 1 272 ? 16.922 -22.641 4.75 1 96.69 272 ARG B C 1
ATOM 8202 O O . ARG B 1 272 ? 16.984 -23.609 5.527 1 96.69 272 ARG B O 1
ATOM 8209 N N . ALA B 1 273 ? 17.875 -21.703 4.602 1 97 273 ALA B N 1
ATOM 8210 C CA . ALA B 1 273 ? 19.062 -21.75 5.453 1 97 273 ALA B CA 1
ATOM 8211 C C . ALA B 1 273 ? 18.688 -21.703 6.93 1 97 273 ALA B C 1
ATOM 8213 O O . ALA B 1 273 ? 19.266 -22.422 7.754 1 97 273 ALA B O 1
ATOM 8214 N N . MET B 1 274 ? 17.719 -20.891 7.27 1 96.56 274 MET B N 1
ATOM 8215 C CA . MET B 1 274 ? 17.266 -20.75 8.648 1 96.56 274 MET B CA 1
ATOM 8216 C C . MET B 1 274 ? 16.594 -22.031 9.141 1 96.56 274 MET B C 1
ATOM 8218 O O . MET B 1 274 ? 16.859 -22.484 10.258 1 96.56 274 MET B O 1
ATOM 8222 N N . VAL B 1 275 ? 15.758 -22.625 8.312 1 97.06 275 VAL B N 1
ATOM 8223 C CA . VAL B 1 275 ? 14.984 -23.797 8.68 1 97.06 275 VAL B CA 1
ATOM 8224 C C . VAL B 1 275 ? 15.914 -25 8.82 1 97.06 275 VAL B C 1
ATOM 8226 O O . VAL B 1 275 ? 15.742 -25.828 9.727 1 97.06 275 VAL B O 1
ATOM 8229 N N . GLN B 1 276 ? 16.922 -25.062 7.953 1 96.94 276 GLN B N 1
ATOM 8230 C CA . GLN B 1 276 ? 17.859 -26.172 7.98 1 96.94 276 GLN B CA 1
ATOM 8231 C C . GLN B 1 276 ? 18.953 -25.938 9.016 1 96.94 276 GLN B C 1
ATOM 8233 O O . GLN B 1 276 ? 19.75 -26.844 9.305 1 96.94 276 GLN B O 1
ATOM 8238 N N . GLU B 1 277 ? 19.031 -24.719 9.609 1 96.75 277 GLU B N 1
ATOM 8239 C CA . GLU B 1 277 ? 20.062 -24.312 10.555 1 96.75 277 GLU B CA 1
ATOM 8240 C C . GLU B 1 277 ? 21.453 -24.375 9.906 1 96.75 277 GLU B C 1
ATOM 8242 O O . GLU B 1 277 ? 22.359 -25 10.445 1 96.75 277 GLU B O 1
ATOM 8247 N N . MET B 1 278 ? 21.547 -23.797 8.703 1 97 278 MET B N 1
ATOM 8248 C CA . MET B 1 278 ? 22.781 -23.703 7.93 1 97 278 MET B CA 1
ATOM 8249 C C . MET B 1 278 ? 23.141 -22.25 7.645 1 97 278 MET B C 1
ATOM 8251 O O . MET B 1 278 ? 22.328 -21.359 7.848 1 97 278 MET B O 1
ATOM 8255 N N . LYS B 1 279 ? 24.328 -22.031 7.199 1 95.69 279 LYS B N 1
ATOM 8256 C CA . LYS B 1 279 ? 24.75 -20.703 6.762 1 95.69 279 LYS B CA 1
ATOM 8257 C C . LYS B 1 279 ? 24.047 -20.297 5.469 1 95.69 279 LYS B C 1
ATOM 8259 O O . LYS B 1 279 ? 23.734 -21.156 4.637 1 95.69 279 LYS B O 1
ATOM 8264 N N . GLN B 1 280 ? 23.859 -19.047 5.355 1 93.19 280 GLN B N 1
ATOM 8265 C CA . GLN B 1 280 ? 23.203 -18.531 4.16 1 93.19 280 GLN B CA 1
ATOM 8266 C C . GLN B 1 280 ? 24.156 -18.5 2.977 1 93.19 280 GLN B C 1
ATOM 8268 O O . GLN B 1 280 ? 25.359 -18.75 3.133 1 93.19 280 GLN B O 1
ATOM 8273 N N . PHE B 1 281 ? 23.656 -18.172 1.819 1 89.62 281 PHE B N 1
ATOM 8274 C CA . PHE B 1 281 ? 24.359 -18.25 0.542 1 89.62 281 PHE B CA 1
ATOM 8275 C C . PHE B 1 281 ? 25.625 -17.391 0.559 1 89.62 281 PHE B C 1
ATOM 8277 O O . PHE B 1 281 ? 26.547 -17.625 -0.227 1 89.62 281 PHE B O 1
ATOM 8284 N N . ASN B 1 282 ? 25.734 -16.422 1.487 1 88.75 282 ASN B N 1
ATOM 8285 C CA . ASN B 1 282 ? 26.906 -15.555 1.548 1 88.75 282 ASN B CA 1
ATOM 8286 C C . ASN B 1 282 ? 27.984 -16.125 2.479 1 88.75 282 ASN B C 1
ATOM 8288 O O . ASN B 1 282 ? 29.078 -15.562 2.594 1 88.75 282 ASN B O 1
ATOM 8292 N N . GLY B 1 283 ? 27.734 -17.281 3.137 1 91 283 GLY B N 1
ATOM 8293 C CA . GLY B 1 283 ? 28.703 -17.922 4.02 1 91 283 GLY B CA 1
ATOM 8294 C C . GLY B 1 283 ? 29.469 -19.062 3.355 1 91 283 GLY B C 1
ATOM 8295 O O . GLY B 1 283 ? 29.109 -19.5 2.26 1 91 283 GLY B O 1
ATOM 8296 N N . ARG B 1 284 ? 30.547 -19.5 4.098 1 93.44 284 ARG B N 1
ATOM 8297 C CA . ARG B 1 284 ? 31.281 -20.672 3.635 1 93.44 284 ARG B CA 1
ATOM 8298 C C . ARG B 1 284 ? 30.391 -21.922 3.662 1 93.44 284 ARG B C 1
ATOM 8300 O O . ARG B 1 284 ? 29.688 -22.172 4.648 1 93.44 284 ARG B O 1
ATOM 8307 N N . TYR B 1 285 ? 30.375 -22.656 2.547 1 95.62 285 TYR B N 1
ATOM 8308 C CA . TYR B 1 285 ? 29.516 -23.828 2.418 1 95.62 285 TYR B CA 1
ATOM 8309 C C . TYR B 1 285 ? 28.047 -23.453 2.588 1 95.62 285 TYR B C 1
ATOM 8311 O O . TYR B 1 285 ? 27.312 -24.125 3.322 1 95.62 285 TYR B O 1
ATOM 8319 N N . GLY B 1 286 ? 27.672 -22.375 1.93 1 94.62 286 GLY B N 1
ATOM 8320 C CA . GLY B 1 286 ? 26.344 -21.812 2.094 1 94.62 286 GLY B CA 1
ATOM 8321 C C . GLY B 1 286 ? 25.281 -22.531 1.274 1 94.62 286 GLY B C 1
ATOM 8322 O O . GLY B 1 286 ? 24.094 -22.328 1.495 1 94.62 286 GLY B O 1
ATOM 8323 N N . CYS B 1 287 ? 25.672 -23.422 0.396 1 95.25 287 CYS B N 1
ATOM 8324 C CA . CYS B 1 287 ? 24.703 -24.156 -0.398 1 95.25 287 CYS B CA 1
ATOM 8325 C C . CYS B 1 287 ? 24.062 -25.266 0.422 1 95.25 287 CYS B C 1
ATOM 8327 O O . CYS B 1 287 ? 24.766 -26.109 1.001 1 95.25 287 CYS B O 1
ATOM 8329 N N . GLY B 1 288 ? 22.812 -25.328 0.476 1 95.06 288 GLY B N 1
ATOM 8330 C CA . GLY B 1 288 ? 22.078 -26.312 1.267 1 95.06 288 GLY B CA 1
ATOM 8331 C C . GLY B 1 288 ? 22.047 -27.688 0.623 1 95.06 288 GLY B C 1
ATOM 8332 O O . GLY B 1 288 ? 21.672 -28.672 1.263 1 95.06 288 GLY B O 1
ATOM 8333 N N . PHE B 1 289 ? 22.609 -27.891 -0.611 1 96.44 289 PHE B N 1
ATOM 8334 C CA . PHE B 1 289 ? 22.469 -29.141 -1.353 1 96.44 289 PHE B CA 1
ATOM 8335 C C . PHE B 1 289 ? 23.828 -29.797 -1.579 1 96.44 289 PHE B C 1
ATOM 8337 O O . PHE B 1 289 ? 23.891 -31 -1.858 1 96.44 289 PHE B O 1
ATOM 8344 N N . CYS B 1 290 ? 24.906 -29 -1.546 1 96 290 CYS B N 1
ATOM 8345 C CA . CYS B 1 290 ? 26.219 -29.578 -1.791 1 96 290 CYS B CA 1
ATOM 8346 C C . CYS B 1 290 ? 27.281 -28.922 -0.906 1 96 290 CYS B C 1
ATOM 8348 O O . CYS B 1 290 ? 26.969 -28 -0.144 1 96 290 CYS B O 1
ATOM 8350 N N . LEU B 1 291 ? 28.5 -29.391 -1.013 1 95.81 291 LEU B N 1
ATOM 8351 C CA . LEU B 1 291 ? 29.578 -28.922 -0.146 1 95.81 291 LEU B CA 1
ATOM 8352 C C . LEU B 1 291 ? 30.516 -27.969 -0.896 1 95.81 291 LEU B C 1
ATOM 8354 O O . LEU B 1 291 ? 31.734 -27.984 -0.669 1 95.81 291 LEU B O 1
ATOM 8358 N N . HIS B 1 292 ? 29.938 -27.25 -1.841 1 94.31 292 HIS B N 1
ATOM 8359 C CA . HIS B 1 292 ? 30.719 -26.203 -2.494 1 94.31 292 HIS B CA 1
ATOM 8360 C C . HIS B 1 292 ? 31.047 -25.062 -1.53 1 94.31 292 HIS B C 1
ATOM 8362 O O . HIS B 1 292 ? 30.141 -24.422 -0.996 1 94.31 292 HIS B O 1
ATOM 8368 N N . MET B 1 293 ? 32.281 -24.781 -1.312 1 93.31 293 MET B N 1
ATOM 8369 C CA . MET B 1 293 ? 32.719 -23.812 -0.308 1 93.31 293 MET B CA 1
ATOM 8370 C C . MET B 1 293 ? 32.438 -22.375 -0.777 1 93.31 293 MET B C 1
ATOM 8372 O O . MET B 1 293 ? 32.219 -21.484 0.04 1 93.31 293 MET B O 1
ATOM 8376 N N . GLY B 1 294 ? 32.375 -22.141 -1.991 1 91.75 294 GLY B N 1
ATOM 8377 C CA . GLY B 1 294 ? 32.312 -20.812 -2.547 1 91.75 294 GLY B CA 1
ATOM 8378 C C . GLY B 1 294 ? 33.625 -20.031 -2.416 1 91.75 294 GLY B C 1
ATOM 8379 O O . GLY B 1 294 ? 34.562 -20.516 -1.794 1 91.75 294 GLY B O 1
ATOM 8380 N N . GLU B 1 295 ? 33.719 -18.875 -3.125 1 92.88 295 GLU B N 1
ATOM 8381 C CA . GLU B 1 295 ? 34.875 -17.984 -3.096 1 92.88 295 GLU B CA 1
ATOM 8382 C C . GLU B 1 295 ? 34.438 -16.531 -2.963 1 92.88 295 GLU B C 1
ATOM 8384 O O . GLU B 1 295 ? 33.406 -16.125 -3.51 1 92.88 295 GLU B O 1
ATOM 8389 N N . ILE B 1 296 ? 35.188 -15.844 -2.207 1 93.12 296 ILE B N 1
ATOM 8390 C CA . ILE B 1 296 ? 34.906 -14.414 -2.07 1 93.12 296 ILE B CA 1
ATOM 8391 C C . ILE B 1 296 ? 35.656 -13.648 -3.164 1 93.12 296 ILE B C 1
ATOM 8393 O O . ILE B 1 296 ? 36.875 -13.781 -3.307 1 93.12 296 ILE B O 1
ATOM 8397 N N . VAL B 1 297 ? 34.906 -12.883 -3.93 1 92.06 297 VAL B N 1
ATOM 8398 C CA . VAL B 1 297 ? 35.5 -12.117 -5.023 1 92.06 297 VAL B CA 1
ATOM 8399 C C . VAL B 1 297 ? 35.094 -10.656 -4.914 1 92.06 297 VAL B C 1
ATOM 8401 O O . VAL B 1 297 ? 34.031 -10.344 -4.352 1 92.06 297 VAL B O 1
ATOM 8404 N N . PRO B 1 298 ? 35.906 -9.742 -5.344 1 86.38 298 PRO B N 1
ATOM 8405 C CA . PRO B 1 298 ? 35.531 -8.328 -5.352 1 86.38 298 PRO B CA 1
ATOM 8406 C C . PRO B 1 298 ? 34.438 -8.023 -6.352 1 86.38 298 PRO B C 1
ATOM 8408 O O . PRO B 1 298 ? 34.406 -8.578 -7.453 1 86.38 298 PRO B O 1
ATOM 8411 N N . LYS B 1 299 ? 33.438 -7.32 -5.969 1 81.25 299 LYS B N 1
ATOM 8412 C CA . LYS B 1 299 ? 32.344 -6.867 -6.844 1 81.25 299 LYS B CA 1
ATOM 8413 C C . LYS B 1 299 ? 31.938 -5.434 -6.52 1 81.25 299 LYS B C 1
ATOM 8415 O O . LYS B 1 299 ? 31.438 -5.16 -5.434 1 81.25 299 LYS B O 1
ATOM 8420 N N . GLY B 1 300 ? 32.062 -4.598 -7.516 1 66.75 300 GLY B N 1
ATOM 8421 C CA . GLY B 1 300 ? 31.844 -3.184 -7.25 1 66.75 300 GLY B CA 1
ATOM 8422 C C . GLY B 1 300 ? 32.719 -2.639 -6.145 1 66.75 300 GLY B C 1
ATOM 8423 O O . GLY B 1 300 ? 33.938 -2.777 -6.195 1 66.75 300 GLY B O 1
ATOM 8424 N N . LYS B 1 301 ? 32 -2.078 -5.18 1 64.06 301 LYS B N 1
ATOM 8425 C CA . LYS B 1 301 ? 32.75 -1.447 -4.086 1 64.06 301 LYS B CA 1
ATOM 8426 C C . LYS B 1 301 ? 32.875 -2.396 -2.896 1 64.06 301 LYS B C 1
ATOM 8428 O O . LYS B 1 301 ? 33.469 -2.039 -1.877 1 64.06 301 LYS B O 1
ATOM 8433 N N . GLY B 1 302 ? 32.406 -3.637 -3.068 1 79.62 302 GLY B N 1
ATOM 8434 C CA . GLY B 1 302 ? 32.406 -4.602 -1.979 1 79.62 302 GLY B CA 1
ATOM 8435 C C . GLY B 1 302 ? 32.844 -5.988 -2.42 1 79.62 302 GLY B C 1
ATOM 8436 O O . GLY B 1 302 ? 33.656 -6.137 -3.344 1 79.62 302 GLY B O 1
ATOM 8437 N N . PHE B 1 303 ? 32.594 -6.977 -1.556 1 84.75 303 PHE B N 1
ATOM 8438 C CA . PHE B 1 303 ? 32.906 -8.375 -1.82 1 84.75 303 PHE B CA 1
ATOM 8439 C C . PHE B 1 303 ? 31.656 -9.227 -1.831 1 84.75 303 PHE B C 1
ATOM 8441 O O . PHE B 1 303 ? 30.656 -8.867 -1.216 1 84.75 303 PHE B O 1
ATOM 8448 N N . THR B 1 304 ? 31.656 -10.188 -2.693 1 88.06 304 THR B N 1
ATOM 8449 C CA . THR B 1 304 ? 30.531 -11.117 -2.754 1 88.06 304 THR B CA 1
ATOM 8450 C C . THR B 1 304 ? 31.016 -12.562 -2.828 1 88.06 304 THR B C 1
ATOM 8452 O O . THR B 1 304 ? 32.125 -12.82 -3.289 1 88.06 304 THR B O 1
ATOM 8455 N N . ARG B 1 305 ? 30.312 -13.453 -2.281 1 92.25 305 ARG B N 1
ATOM 8456 C CA . ARG B 1 305 ? 30.609 -14.867 -2.4 1 92.25 305 ARG B CA 1
ATOM 8457 C C . ARG B 1 305 ? 30.016 -15.453 -3.676 1 92.25 305 ARG B C 1
ATOM 8459 O O . ARG B 1 305 ? 28.844 -15.234 -3.98 1 92.25 305 ARG B O 1
ATOM 8466 N N . VAL B 1 306 ? 30.844 -16.141 -4.434 1 94.56 306 VAL B N 1
ATOM 8467 C CA . VAL B 1 306 ? 30.438 -16.766 -5.688 1 94.56 306 VAL B CA 1
ATOM 8468 C C . VAL B 1 306 ? 30.75 -18.25 -5.656 1 94.56 306 VAL B C 1
ATOM 8470 O O . VAL B 1 306 ? 31.422 -18.734 -4.734 1 94.56 306 VAL B O 1
ATOM 8473 N N . TYR B 1 307 ? 30.203 -19.016 -6.562 1 93.69 307 TYR B N 1
ATOM 8474 C CA . TYR B 1 307 ? 30.359 -20.469 -6.645 1 93.69 307 TYR B CA 1
ATOM 8475 C C . TYR B 1 307 ? 30.906 -20.875 -8.008 1 93.69 307 TYR B C 1
ATOM 8477 O O . TYR B 1 307 ? 30.188 -21.5 -8.797 1 93.69 307 TYR B O 1
ATOM 8485 N N . PRO B 1 308 ? 32.094 -20.594 -8.227 1 91.06 308 PRO B N 1
ATOM 8486 C CA . PRO B 1 308 ? 32.656 -20.891 -9.539 1 91.06 308 PRO B CA 1
ATOM 8487 C C . PRO B 1 308 ? 32.812 -22.391 -9.781 1 91.06 308 PRO B C 1
ATOM 8489 O O . PRO B 1 308 ? 32.875 -23.172 -8.828 1 91.06 308 PRO B O 1
ATOM 8492 N N . HIS B 1 309 ? 32.75 -22.75 -11.125 1 83.06 309 HIS B N 1
ATOM 8493 C CA . HIS B 1 309 ? 32.875 -24.141 -11.492 1 83.06 309 HIS B CA 1
ATOM 8494 C C . HIS B 1 309 ? 34.281 -24.656 -11.219 1 83.06 309 HIS B C 1
ATOM 8496 O O . HIS B 1 309 ? 35.281 -23.938 -11.461 1 83.06 309 HIS B O 1
ATOM 8502 N N . SER B 1 310 ? 34.281 -25.672 -10.438 1 73.62 310 SER B N 1
ATOM 8503 C CA . SER B 1 310 ? 35.562 -26.359 -10.211 1 73.62 310 SER B CA 1
ATOM 8504 C C . SER B 1 310 ? 35.625 -27.672 -10.977 1 73.62 310 SER B C 1
ATOM 8506 O O . SER B 1 310 ? 34.594 -28.172 -11.461 1 73.62 310 SER B O 1
ATOM 8508 N N . THR B 1 311 ? 36.75 -28.172 -11.258 1 64.81 311 THR B N 1
ATOM 8509 C CA . THR B 1 311 ? 37 -29.391 -12.016 1 64.81 311 THR B CA 1
ATOM 8510 C C . THR B 1 311 ? 36.25 -30.578 -11.406 1 64.81 311 THR B C 1
ATOM 8512 O O . THR B 1 311 ? 35.781 -31.453 -12.125 1 64.81 311 THR B O 1
ATOM 8515 N N . GLU B 1 312 ? 36.094 -30.438 -10.117 1 77.06 312 GLU B N 1
ATOM 8516 C CA . GLU B 1 312 ? 35.375 -31.531 -9.477 1 77.06 312 GLU B CA 1
ATOM 8517 C C . GLU B 1 312 ? 34 -31.062 -8.977 1 77.06 312 GLU B C 1
ATOM 8519 O O . GLU B 1 312 ? 33.875 -29.984 -8.398 1 77.06 312 GLU B O 1
ATOM 8524 N N . TYR B 1 313 ? 32.969 -31.844 -9.414 1 80.44 313 TYR B N 1
ATOM 8525 C CA . TYR B 1 313 ? 31.625 -31.578 -8.906 1 80.44 313 TYR B CA 1
ATOM 8526 C C . TYR B 1 313 ? 31.594 -31.641 -7.383 1 80.44 313 TYR B C 1
ATOM 8528 O O . TYR B 1 313 ? 32.156 -32.562 -6.781 1 80.44 313 TYR B O 1
ATOM 8536 N N . PRO B 1 314 ? 31.094 -30.641 -6.895 1 89.5 314 PRO B N 1
ATOM 8537 C CA . PRO B 1 314 ? 31 -30.688 -5.434 1 89.5 314 PRO B CA 1
ATOM 8538 C C . PRO B 1 314 ? 30.172 -31.859 -4.934 1 89.5 314 PRO B C 1
ATOM 8540 O O . PRO B 1 314 ? 29.203 -32.25 -5.582 1 89.5 314 PRO B O 1
ATOM 8543 N N . GLN B 1 315 ? 30.625 -32.406 -3.848 1 93.56 315 GLN B N 1
ATOM 8544 C CA . GLN B 1 315 ? 29.891 -33.531 -3.227 1 93.56 315 GLN B CA 1
ATOM 8545 C C . GLN B 1 315 ? 28.531 -33.062 -2.74 1 93.56 315 GLN B C 1
ATOM 8547 O O . GLN B 1 315 ? 28.391 -31.969 -2.172 1 93.56 315 GLN B O 1
ATOM 8552 N N . LEU B 1 316 ? 27.547 -33.844 -3.021 1 95.94 316 LEU B N 1
ATOM 8553 C CA . LEU B 1 316 ? 26.203 -33.531 -2.545 1 95.94 316 LEU B CA 1
ATOM 8554 C C . LEU B 1 316 ? 26.078 -33.812 -1.048 1 95.94 316 LEU B C 1
ATOM 8556 O O . LEU B 1 316 ? 26.703 -34.75 -0.526 1 95.94 316 LEU B O 1
ATOM 8560 N N . ARG B 1 317 ? 25.375 -33.031 -0.419 1 96.81 317 ARG B N 1
ATOM 8561 C CA . ARG B 1 317 ? 25.094 -33.25 0.993 1 96.81 317 ARG B CA 1
ATOM 8562 C C . ARG B 1 317 ? 24.156 -34.469 1.174 1 96.81 317 ARG B C 1
ATOM 8564 O O . ARG B 1 317 ? 23.328 -34.75 0.304 1 96.81 317 ARG B O 1
ATOM 8571 N N . THR B 1 318 ? 24.344 -35.156 2.289 1 96.88 318 THR B N 1
ATOM 8572 C CA . THR B 1 318 ? 23.438 -36.219 2.648 1 96.88 318 THR B CA 1
ATOM 8573 C C . THR B 1 318 ? 22.828 -36 4.031 1 96.88 318 THR B C 1
ATOM 8575 O O . THR B 1 318 ? 23.375 -35.219 4.828 1 96.88 318 THR B O 1
ATOM 8578 N N . HIS B 1 319 ? 21.719 -36.688 4.195 1 97.06 319 HIS B N 1
ATOM 8579 C CA . HIS B 1 319 ? 21.016 -36.594 5.477 1 97.06 319 HIS B CA 1
ATOM 8580 C C . HIS B 1 319 ? 21.922 -36.969 6.629 1 97.06 319 HIS B C 1
ATOM 8582 O O . HIS B 1 319 ? 22.047 -36.25 7.617 1 97.06 319 HIS B O 1
ATOM 8588 N N . ASP B 1 320 ? 22.625 -38.062 6.512 1 96.69 320 ASP B N 1
ATOM 8589 C CA . ASP B 1 320 ? 23.469 -38.625 7.57 1 96.69 320 ASP B CA 1
ATOM 8590 C C . ASP B 1 320 ? 24.672 -37.719 7.852 1 96.69 320 ASP B C 1
ATOM 8592 O O . ASP B 1 320 ? 25 -37.438 9.008 1 96.69 320 ASP B O 1
ATOM 8596 N N . GLN B 1 321 ? 25.25 -37.312 6.812 1 96.69 321 GLN B N 1
ATOM 8597 C CA . GLN B 1 321 ? 26.391 -36.406 6.953 1 96.69 321 GLN B CA 1
ATOM 8598 C C . GLN B 1 321 ? 26 -35.125 7.645 1 96.69 321 GLN B C 1
ATOM 8600 O O . GLN B 1 321 ? 26.719 -34.625 8.508 1 96.69 321 GLN B O 1
ATOM 8605 N N . THR B 1 322 ? 24.906 -34.594 7.254 1 97.19 322 THR B N 1
ATOM 8606 C CA . THR B 1 322 ? 24.438 -33.344 7.809 1 97.19 322 THR B CA 1
ATOM 8607 C C . THR B 1 322 ? 24.062 -33.5 9.281 1 97.19 322 THR B C 1
ATOM 8609 O O . THR B 1 322 ? 24.328 -32.594 10.094 1 97.19 322 THR B O 1
ATOM 8612 N N . THR B 1 323 ? 23.438 -34.594 9.641 1 96.94 323 THR B N 1
ATOM 8613 C CA . THR B 1 323 ? 23.078 -34.875 11.031 1 96.94 323 THR B CA 1
ATOM 8614 C C . THR B 1 323 ? 24.328 -35 11.891 1 96.94 323 THR B C 1
ATOM 8616 O O . THR B 1 323 ? 24.375 -34.469 13.008 1 96.94 323 THR B O 1
ATOM 8619 N N . ASN B 1 324 ? 25.359 -35.594 11.383 1 96.94 324 ASN B N 1
ATOM 8620 C CA . ASN B 1 324 ? 26.625 -35.688 12.086 1 96.94 324 ASN B CA 1
ATOM 8621 C C . ASN B 1 324 ? 27.297 -34.344 12.242 1 96.94 324 ASN B C 1
ATOM 8623 O O . ASN B 1 324 ? 27.875 -34.031 13.297 1 96.94 324 ASN B O 1
ATOM 8627 N N . GLN B 1 325 ? 27.25 -33.625 11.203 1 97.31 325 GLN B N 1
ATOM 8628 C CA . GLN B 1 325 ? 27.828 -32.281 11.234 1 97.31 325 GLN B CA 1
ATOM 8629 C C . GLN B 1 325 ? 27.109 -31.391 12.227 1 97.31 325 GLN B C 1
ATOM 8631 O O . GLN B 1 325 ? 27.719 -30.531 12.867 1 97.31 325 GLN B O 1
ATOM 8636 N N . ALA B 1 326 ? 25.812 -31.562 12.344 1 97.06 326 ALA B N 1
ATOM 8637 C CA . ALA B 1 326 ? 25.031 -30.797 13.305 1 97.06 326 ALA B CA 1
ATOM 8638 C C . ALA B 1 326 ? 25.469 -31.094 14.734 1 97.06 326 ALA B C 1
ATOM 8640 O O . ALA B 1 326 ? 25.578 -30.188 15.562 1 97.06 326 ALA B O 1
ATOM 8641 N N . SER B 1 327 ? 25.688 -32.344 15.023 1 96.06 327 SER B N 1
ATOM 8642 C CA . SER B 1 327 ? 26.156 -32.781 16.344 1 96.06 327 SER B CA 1
ATOM 8643 C C . SER B 1 327 ? 27.547 -32.219 16.625 1 96.06 327 SER B C 1
ATOM 8645 O O . SER B 1 327 ? 27.812 -31.75 17.75 1 96.06 327 SER B O 1
ATOM 8647 N N . ALA B 1 328 ? 28.359 -32.188 15.648 1 96.62 328 ALA B N 1
ATOM 8648 C CA . ALA B 1 328 ? 29.719 -31.656 15.781 1 96.62 328 ALA B CA 1
ATOM 8649 C C . ALA B 1 328 ? 29.688 -30.156 16.016 1 96.62 328 ALA B C 1
ATOM 8651 O O . ALA B 1 328 ? 30.516 -29.609 16.75 1 96.62 328 ALA B O 1
ATOM 8652 N N . ALA B 1 329 ? 28.797 -29.531 15.352 1 96.5 329 ALA B N 1
ATOM 8653 C CA . ALA B 1 329 ? 28.672 -28.078 15.477 1 96.5 329 ALA B CA 1
ATOM 8654 C C . ALA B 1 329 ? 28.281 -27.688 16.906 1 96.5 329 ALA B C 1
ATOM 8656 O O . ALA B 1 329 ? 28.75 -26.672 17.422 1 96.5 329 ALA B O 1
ATOM 8657 N N . ILE B 1 330 ? 27.391 -28.422 17.516 1 93.31 330 ILE B N 1
ATOM 8658 C CA . ILE B 1 330 ? 27 -28.156 18.891 1 93.31 330 ILE B CA 1
ATOM 8659 C C . ILE B 1 330 ? 28.203 -28.281 19.812 1 93.31 330 ILE B C 1
ATOM 8661 O O . ILE B 1 330 ? 28.391 -27.453 20.703 1 93.31 330 ILE B O 1
ATOM 8665 N N . GLN B 1 331 ? 29.047 -29.266 19.562 1 93.44 331 GLN B N 1
ATOM 8666 C CA . GLN B 1 331 ? 30.203 -29.547 20.406 1 93.44 331 GLN B CA 1
ATOM 8667 C C . GLN B 1 331 ? 31.281 -28.484 20.25 1 93.44 331 GLN B C 1
ATOM 8669 O O . GLN B 1 331 ? 31.891 -28.062 21.234 1 93.44 331 GLN B O 1
ATOM 8674 N N . SER B 1 332 ? 31.469 -28.047 19.094 1 93.62 332 SER B N 1
ATOM 8675 C CA . SER B 1 332 ? 32.531 -27.094 18.812 1 93.62 332 SER B CA 1
ATOM 8676 C C . SER B 1 332 ? 32.062 -25.656 18.938 1 93.62 332 SER B C 1
ATOM 8678 O O . SER B 1 332 ? 32.875 -24.719 18.969 1 93.62 332 SER B O 1
ATOM 8680 N N . ASP B 1 333 ? 30.75 -25.422 19 1 91.12 333 ASP B N 1
ATOM 8681 C CA . ASP B 1 333 ? 30.125 -24.109 19.062 1 91.12 333 ASP B CA 1
ATOM 8682 C C . ASP B 1 333 ? 30.516 -23.266 17.844 1 91.12 333 ASP B C 1
ATOM 8684 O O . ASP B 1 333 ? 30.781 -22.078 17.969 1 91.12 333 ASP B O 1
ATOM 8688 N N . THR B 1 334 ? 30.844 -23.922 16.766 1 93.62 334 THR B N 1
ATOM 8689 C CA . THR B 1 334 ? 31.141 -23.312 15.477 1 93.62 334 THR B CA 1
ATOM 8690 C C . THR B 1 334 ? 30.484 -24.109 14.344 1 93.62 334 THR B C 1
ATOM 8692 O O . THR B 1 334 ? 30.219 -25.312 14.508 1 93.62 334 THR B O 1
ATOM 8695 N N . ASP B 1 335 ? 30.219 -23.516 13.312 1 94.44 335 ASP B N 1
ATOM 8696 C CA . ASP B 1 335 ? 29.609 -24.219 12.195 1 94.44 335 ASP B CA 1
ATOM 8697 C C . ASP B 1 335 ? 30.578 -25.234 11.602 1 94.44 335 ASP B C 1
ATOM 8699 O O . ASP B 1 335 ? 31.781 -25.016 11.594 1 94.44 335 ASP B O 1
ATOM 8703 N N . VAL B 1 336 ? 30.094 -26.328 11.109 1 97.12 336 VAL B N 1
ATOM 8704 C CA . VAL B 1 336 ? 30.859 -27.359 10.43 1 97.12 336 VAL B CA 1
ATOM 8705 C C . VAL B 1 336 ? 30.375 -27.516 8.992 1 97.12 336 VAL B C 1
ATOM 8707 O O . VAL B 1 336 ? 29.281 -28.031 8.758 1 97.12 336 VAL B O 1
ATOM 8710 N N . ASN B 1 337 ? 31.156 -27.078 8.07 1 96.44 337 ASN B N 1
ATOM 8711 C CA . ASN B 1 337 ? 30.828 -27.094 6.648 1 96.44 337 ASN B CA 1
ATOM 8712 C C . ASN B 1 337 ? 29.5 -26.391 6.383 1 96.44 337 ASN B C 1
ATOM 8714 O O . ASN B 1 337 ? 28.656 -26.906 5.648 1 96.44 337 ASN B O 1
ATOM 8718 N N . GLY B 1 338 ? 29.281 -25.344 7.094 1 96.62 338 GLY B N 1
ATOM 8719 C CA . GLY B 1 338 ? 28.094 -24.531 6.871 1 96.62 338 GLY B CA 1
ATOM 8720 C C . GLY B 1 338 ? 26.938 -24.891 7.773 1 96.62 338 GLY B C 1
ATOM 8721 O O . GLY B 1 338 ? 25.953 -24.156 7.855 1 96.62 338 GLY B O 1
ATOM 8722 N N . VAL B 1 339 ? 26.984 -26.062 8.469 1 97.62 339 VAL B N 1
ATOM 8723 C CA . VAL B 1 339 ? 25.922 -26.484 9.375 1 97.62 339 VAL B CA 1
ATOM 8724 C C . VAL B 1 339 ? 26.125 -25.859 10.75 1 97.62 339 VAL B C 1
ATOM 8726 O O . VAL B 1 339 ? 27.172 -26.031 11.375 1 97.62 339 VAL B O 1
ATOM 8729 N N . LYS B 1 340 ? 25.156 -25.156 11.266 1 96.38 340 LYS B N 1
ATOM 8730 C CA . LYS B 1 340 ? 25.266 -24.391 12.5 1 96.38 340 LYS B CA 1
ATOM 8731 C C . LYS B 1 340 ? 24.781 -25.203 13.695 1 96.38 340 LYS B C 1
ATOM 8733 O O . LYS B 1 340 ? 25.188 -24.969 14.828 1 96.38 340 LYS B O 1
ATOM 8738 N N . GLY B 1 341 ? 23.812 -26.094 13.453 1 95.88 341 GLY B N 1
ATOM 8739 C CA . GLY B 1 341 ? 23.203 -26.891 14.5 1 95.88 341 GLY B CA 1
ATOM 8740 C C . GLY B 1 341 ? 22.094 -27.797 13.992 1 95.88 341 GLY B C 1
ATOM 8741 O O . GLY B 1 341 ? 21.875 -27.891 12.781 1 95.88 341 GLY B O 1
ATOM 8742 N N . PRO B 1 342 ? 21.5 -28.484 14.883 1 95.38 342 PRO B N 1
ATOM 8743 C CA . PRO B 1 342 ? 20.422 -29.375 14.461 1 95.38 342 PRO B CA 1
ATOM 8744 C C . PRO B 1 342 ? 19.125 -28.641 14.141 1 95.38 342 PRO B C 1
ATOM 8746 O O . PRO B 1 342 ? 18.703 -27.766 14.914 1 95.38 342 PRO B O 1
ATOM 8749 N N . SER B 1 343 ? 18.547 -28.984 13.008 1 96.75 343 SER B N 1
ATOM 8750 C CA . SER B 1 343 ? 17.234 -28.453 12.641 1 96.75 343 SER B CA 1
ATOM 8751 C C . SER B 1 343 ? 16.125 -29.188 13.383 1 96.75 343 SER B C 1
ATOM 8753 O O . SER B 1 343 ? 16.234 -30.391 13.641 1 96.75 343 SER B O 1
ATOM 8755 N N . GLN B 1 344 ? 15.078 -28.438 13.727 1 96.12 344 GLN B N 1
ATOM 8756 C CA . GLN B 1 344 ? 13.906 -29.047 14.352 1 96.12 344 GLN B CA 1
ATOM 8757 C C . GLN B 1 344 ? 13.25 -30.062 13.422 1 96.12 344 GLN B C 1
ATOM 8759 O O . GLN B 1 344 ? 12.57 -30.984 13.883 1 96.12 344 GLN B O 1
ATOM 8764 N N . LEU B 1 345 ? 13.492 -29.984 12.148 1 97.56 345 LEU B N 1
ATOM 8765 C CA . LEU B 1 345 ? 12.844 -30.828 11.156 1 97.56 345 LEU B CA 1
ATOM 8766 C C . LEU B 1 345 ? 13.461 -32.219 11.141 1 97.56 345 LEU B C 1
ATOM 8768 O O . LEU B 1 345 ? 12.883 -33.156 10.578 1 97.56 345 LEU B O 1
ATOM 8772 N N . LEU B 1 346 ? 14.633 -32.375 11.758 1 96.81 346 LEU B N 1
ATOM 8773 C CA . LEU B 1 346 ? 15.25 -33.688 11.875 1 96.81 346 LEU B CA 1
ATOM 8774 C C . LEU B 1 346 ? 14.359 -34.656 12.664 1 96.81 346 LEU B C 1
ATOM 8776 O O . LEU B 1 346 ? 14.492 -35.875 12.562 1 96.81 346 LEU B O 1
ATOM 8780 N N . LEU B 1 347 ? 13.438 -34.094 13.398 1 96.25 347 LEU B N 1
ATOM 8781 C CA . LEU B 1 347 ? 12.562 -34.875 14.25 1 96.25 347 LEU B CA 1
ATOM 8782 C C . LEU B 1 347 ? 11.344 -35.375 13.477 1 96.25 347 LEU B C 1
ATOM 8784 O O . LEU B 1 347 ? 10.586 -36.219 13.961 1 96.25 347 LEU B O 1
ATOM 8788 N N . LEU B 1 348 ? 11.148 -34.938 12.266 1 96.69 348 LEU B N 1
ATOM 8789 C CA . LEU B 1 348 ? 10.008 -35.375 11.461 1 96.69 348 LEU B CA 1
ATOM 8790 C C . LEU B 1 348 ? 10.203 -36.812 10.984 1 96.69 348 LEU B C 1
ATOM 8792 O O . LEU B 1 348 ? 11.312 -37.219 10.617 1 96.69 348 LEU B O 1
ATOM 8796 N N . PRO B 1 349 ? 9.109 -37.562 11.008 1 93.56 349 PRO B N 1
ATOM 8797 C CA . PRO B 1 349 ? 9.219 -38.938 10.523 1 93.56 349 PRO B CA 1
ATOM 8798 C C . PRO B 1 349 ? 9.422 -39 9.008 1 93.56 349 PRO B C 1
ATOM 8800 O O . PRO B 1 349 ? 8.797 -38.25 8.266 1 93.56 349 PRO B O 1
ATOM 8803 N N . ASN B 1 350 ? 10.32 -39.906 8.609 1 90.44 350 ASN B N 1
ATOM 8804 C CA . ASN B 1 350 ? 10.547 -40.156 7.191 1 90.44 350 ASN B CA 1
ATOM 8805 C C . ASN B 1 350 ? 10.914 -38.875 6.449 1 90.44 350 ASN B C 1
ATOM 8807 O O . ASN B 1 350 ? 10.414 -38.625 5.348 1 90.44 350 ASN B O 1
ATOM 8811 N N . PHE B 1 351 ? 11.625 -38 7.098 1 95.44 351 PHE B N 1
ATOM 8812 C CA . PHE B 1 351 ? 11.984 -36.719 6.516 1 95.44 351 PHE B CA 1
ATOM 8813 C C . PHE B 1 351 ? 13.5 -36.594 6.371 1 95.44 351 PHE B C 1
ATOM 8815 O O . PHE B 1 351 ? 14.242 -36.781 7.34 1 95.44 351 PHE B O 1
ATOM 8822 N N . ASP B 1 352 ? 13.945 -36.344 5.16 1 96.38 352 ASP B N 1
ATOM 8823 C CA . ASP B 1 352 ? 15.352 -36.094 4.848 1 96.38 352 ASP B CA 1
ATOM 8824 C C . ASP B 1 352 ? 15.648 -34.594 4.812 1 96.38 352 ASP B C 1
ATOM 8826 O O . ASP B 1 352 ? 15.055 -33.844 4.023 1 96.38 352 ASP B O 1
ATOM 8830 N N . ILE B 1 353 ? 16.609 -34.125 5.598 1 97.44 353 ILE B N 1
ATOM 8831 C CA . ILE B 1 353 ? 16.859 -32.719 5.828 1 97.44 353 ILE B CA 1
ATOM 8832 C C . ILE B 1 353 ? 17.453 -32.062 4.57 1 97.44 353 ILE B C 1
ATOM 8834 O O . ILE B 1 353 ? 17.516 -30.844 4.457 1 97.44 353 ILE B O 1
ATOM 8838 N N . ILE B 1 354 ? 17.875 -32.906 3.598 1 97.06 354 ILE B N 1
ATOM 8839 C CA . ILE B 1 354 ? 18.422 -32.375 2.348 1 97.06 354 ILE B CA 1
ATOM 8840 C C . ILE B 1 354 ? 17.438 -32.625 1.209 1 97.06 354 ILE B C 1
ATOM 8842 O O . ILE B 1 354 ? 16.984 -31.688 0.557 1 97.06 354 ILE B O 1
ATOM 8846 N N . LYS B 1 355 ? 16.922 -33.844 1.065 1 96.19 355 LYS B N 1
ATOM 8847 C CA . LYS B 1 355 ? 16.156 -34.281 -0.099 1 96.19 355 LYS B CA 1
ATOM 8848 C C . LYS B 1 355 ? 14.734 -33.719 -0.054 1 96.19 355 LYS B C 1
ATOM 8850 O O . LYS B 1 355 ? 14.031 -33.719 -1.07 1 96.19 355 LYS B O 1
ATOM 8855 N N . HIS B 1 356 ? 14.273 -33.375 1.101 1 97 356 HIS B N 1
ATOM 8856 C CA . HIS B 1 356 ? 12.906 -32.875 1.203 1 97 356 HIS B CA 1
ATOM 8857 C C . HIS B 1 356 ? 12.867 -31.344 1.007 1 97 356 HIS B C 1
ATOM 8859 O O . HIS B 1 356 ? 11.859 -30.703 1.31 1 97 356 HIS B O 1
ATOM 8865 N N . PHE B 1 357 ? 13.961 -30.781 0.545 1 97 357 PHE B N 1
ATOM 8866 C CA . PHE B 1 357 ? 14.031 -29.391 0.112 1 97 357 PHE B CA 1
ATOM 8867 C C . PHE B 1 357 ? 14.359 -29.297 -1.374 1 97 357 PHE B C 1
ATOM 8869 O O . PHE B 1 357 ? 14.945 -30.219 -1.941 1 97 357 PHE B O 1
ATOM 8876 N N . VAL B 1 358 ? 13.922 -28.281 -2.023 1 95.81 358 VAL B N 1
ATOM 8877 C CA . VAL B 1 358 ? 14.195 -28.062 -3.439 1 95.81 358 VAL B CA 1
ATOM 8878 C C . VAL B 1 358 ? 14.586 -26.594 -3.67 1 95.81 358 VAL B C 1
ATOM 8880 O O . VAL B 1 358 ? 14.148 -25.703 -2.934 1 95.81 358 VAL B O 1
ATOM 8883 N N . PRO B 1 359 ? 15.492 -26.344 -4.613 1 95.12 359 PRO B N 1
ATOM 8884 C CA . PRO B 1 359 ? 15.656 -24.953 -5.039 1 95.12 359 PRO B CA 1
ATOM 8885 C C . PRO B 1 359 ? 14.438 -24.406 -5.777 1 95.12 359 PRO B C 1
ATOM 8887 O O . PRO B 1 359 ? 14.188 -24.781 -6.922 1 95.12 359 PRO B O 1
ATOM 8890 N N . GLU B 1 360 ? 13.625 -23.719 -5.176 1 93 360 GLU B N 1
ATOM 8891 C CA . GLU B 1 360 ? 12.383 -23.25 -5.789 1 93 360 GLU B CA 1
ATOM 8892 C C . GLU B 1 360 ? 12.656 -22.25 -6.902 1 93 360 GLU B C 1
ATOM 8894 O O . GLU B 1 360 ? 13.477 -21.344 -6.734 1 93 360 GLU B O 1
ATOM 8899 N N . TYR B 1 361 ? 12.055 -22.406 -8.047 1 95.44 361 TYR B N 1
ATOM 8900 C CA . TYR B 1 361 ? 12.492 -21.734 -9.266 1 95.44 361 TYR B CA 1
ATOM 8901 C C . TYR B 1 361 ? 11.961 -20.297 -9.32 1 95.44 361 TYR B C 1
ATOM 8903 O O . TYR B 1 361 ? 12.492 -19.453 -10.047 1 95.44 361 TYR B O 1
ATOM 8911 N N . MET B 1 362 ? 10.867 -19.922 -8.57 1 96.56 362 MET B N 1
ATOM 8912 C CA . MET B 1 362 ? 10.375 -18.547 -8.586 1 96.56 362 MET B CA 1
ATOM 8913 C C . MET B 1 362 ? 11.469 -17.578 -8.164 1 96.56 362 MET B C 1
ATOM 8915 O O . MET B 1 362 ? 11.695 -16.562 -8.828 1 96.56 362 MET B O 1
ATOM 8919 N N . HIS B 1 363 ? 12.172 -17.906 -7.102 1 96.56 363 HIS B N 1
ATOM 8920 C CA . HIS B 1 363 ? 13.203 -17.016 -6.566 1 96.56 363 HIS B CA 1
ATOM 8921 C C . HIS B 1 363 ? 14.555 -17.281 -7.215 1 96.56 363 HIS B C 1
ATOM 8923 O O . HIS B 1 363 ? 15.32 -16.344 -7.461 1 96.56 363 HIS B O 1
ATOM 8929 N N . SER B 1 364 ? 14.906 -18.516 -7.52 1 97.06 364 SER B N 1
ATOM 8930 C CA . SER B 1 364 ? 16.234 -18.844 -8.008 1 97.06 364 SER B CA 1
ATOM 8931 C C . SER B 1 364 ? 16.375 -18.516 -9.492 1 97.06 364 SER B C 1
ATOM 8933 O O . SER B 1 364 ? 17.438 -18.062 -9.938 1 97.06 364 SER B O 1
ATOM 8935 N N . VAL B 1 365 ? 15.273 -18.703 -10.242 1 98.19 365 VAL B N 1
ATOM 8936 C CA . VAL B 1 365 ? 15.383 -18.547 -11.688 1 98.19 365 VAL B CA 1
ATOM 8937 C C . VAL B 1 365 ? 14.734 -17.219 -12.109 1 98.19 365 VAL B C 1
ATOM 8939 O O . VAL B 1 365 ? 15.406 -16.344 -12.648 1 98.19 365 VAL B O 1
ATOM 8942 N N . CYS B 1 366 ? 13.445 -17.078 -11.781 1 97.69 366 CYS B N 1
ATOM 8943 C CA . CYS B 1 366 ? 12.711 -15.914 -12.266 1 97.69 366 CYS B CA 1
ATOM 8944 C C . CYS B 1 366 ? 13.234 -14.633 -11.633 1 97.69 366 CYS B C 1
ATOM 8946 O O . CYS B 1 366 ? 13.688 -13.727 -12.336 1 97.69 366 CYS B O 1
ATOM 8948 N N . LEU B 1 367 ? 13.32 -14.578 -10.359 1 97.44 367 LEU B N 1
ATOM 8949 C CA . LEU B 1 367 ? 13.773 -13.383 -9.656 1 97.44 367 LEU B CA 1
ATOM 8950 C C . LEU B 1 367 ? 15.281 -13.422 -9.438 1 97.44 367 LEU B C 1
ATOM 8952 O O . LEU B 1 367 ? 15.875 -12.438 -8.984 1 97.44 367 LEU B O 1
ATOM 8956 N N . GLY B 1 368 ? 15.898 -14.57 -9.766 1 97.62 368 GLY B N 1
ATOM 8957 C CA . GLY B 1 368 ? 17.328 -14.75 -9.539 1 97.62 368 GLY B CA 1
ATOM 8958 C C . GLY B 1 368 ? 18.141 -14.602 -10.805 1 97.62 368 GLY B C 1
ATOM 8959 O O . GLY B 1 368 ? 18.562 -13.5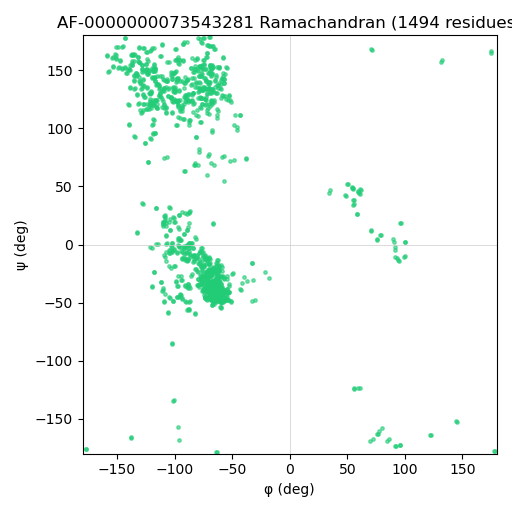 -11.164 1 97.62 368 GLY B O 1
ATOM 8960 N N . VAL B 1 369 ? 18.281 -15.664 -11.57 1 98.5 369 VAL B N 1
ATOM 8961 C CA . VAL B 1 369 ? 19.188 -15.75 -12.703 1 98.5 369 VAL B CA 1
ATOM 8962 C C . VAL B 1 369 ? 18.688 -14.867 -13.836 1 98.5 369 VAL B C 1
ATOM 8964 O O . VAL B 1 369 ? 19.453 -14.117 -14.438 1 98.5 369 VAL B O 1
ATOM 8967 N N . THR B 1 370 ? 17.391 -14.953 -14.156 1 98.56 370 THR B N 1
ATOM 8968 C CA . THR B 1 370 ? 16.828 -14.172 -15.25 1 98.56 370 THR B CA 1
ATOM 8969 C C . THR B 1 370 ? 17.016 -12.68 -15.008 1 98.56 370 THR B C 1
ATOM 8971 O O . THR B 1 370 ? 17.5 -11.953 -15.875 1 98.56 370 THR B O 1
ATOM 8974 N N . LYS B 1 371 ? 16.641 -12.273 -13.867 1 97.94 371 LYS B N 1
ATOM 8975 C CA . LYS B 1 371 ? 16.797 -10.875 -13.484 1 97.94 371 LYS B CA 1
ATOM 8976 C C . LYS B 1 371 ? 18.25 -10.453 -13.516 1 97.94 371 LYS B C 1
ATOM 8978 O O . LYS B 1 371 ? 18.578 -9.359 -14 1 97.94 371 LYS B O 1
ATOM 8983 N N . GLN B 1 372 ? 19.141 -11.266 -13.016 1 97.5 372 GLN B N 1
ATOM 8984 C CA . GLN B 1 372 ? 20.578 -10.977 -12.953 1 97.5 372 GLN B CA 1
ATOM 8985 C C . GLN B 1 372 ? 21.141 -10.719 -14.344 1 97.5 372 GLN B C 1
ATOM 8987 O O . GLN B 1 372 ? 21.875 -9.742 -14.547 1 97.5 372 GLN B O 1
ATOM 8992 N N . PHE B 1 373 ? 20.797 -11.531 -15.32 1 98.12 373 PHE B N 1
ATOM 8993 C CA . PHE B 1 373 ? 21.406 -11.422 -16.641 1 98.12 373 PHE B CA 1
ATOM 8994 C C . PHE B 1 373 ? 20.859 -10.211 -17.391 1 98.12 373 PHE B C 1
ATOM 8996 O O . PHE B 1 373 ? 21.609 -9.508 -18.062 1 98.12 373 PHE B O 1
ATOM 9003 N N . VAL B 1 374 ? 19.625 -9.977 -17.219 1 97.81 374 VAL B N 1
ATOM 9004 C CA . VAL B 1 374 ? 19.062 -8.789 -17.844 1 97.81 374 VAL B CA 1
ATOM 9005 C C . VAL B 1 374 ? 19.719 -7.539 -17.266 1 97.81 374 VAL B C 1
ATOM 9007 O O . VAL B 1 374 ? 20.016 -6.594 -18 1 97.81 374 VAL B O 1
ATOM 9010 N N . ARG B 1 375 ? 19.938 -7.57 -16.016 1 96.25 375 ARG B N 1
ATOM 9011 C CA . ARG B 1 375 ? 20.594 -6.441 -15.367 1 96.25 375 ARG B CA 1
ATOM 9012 C C . ARG B 1 375 ? 22.016 -6.254 -15.898 1 96.25 375 ARG B C 1
ATOM 9014 O O . ARG B 1 375 ? 22.453 -5.125 -16.109 1 96.25 375 ARG B O 1
ATOM 9021 N N . ILE B 1 376 ? 22.719 -7.367 -16.094 1 96.19 376 ILE B N 1
ATOM 9022 C CA . ILE B 1 376 ? 24.078 -7.336 -16.594 1 96.19 376 ILE B CA 1
ATOM 9023 C C . ILE B 1 376 ? 24.094 -6.73 -18 1 96.19 376 ILE B C 1
ATOM 9025 O O . ILE B 1 376 ? 24.953 -5.891 -18.312 1 96.19 376 ILE B O 1
ATOM 9029 N N . TRP B 1 377 ? 23.156 -7.102 -18.828 1 97.56 377 TRP B N 1
ATOM 9030 C CA . TRP B 1 377 ? 23.109 -6.645 -20.203 1 97.56 377 TRP B CA 1
ATOM 9031 C C . TRP B 1 377 ? 22.781 -5.156 -20.281 1 97.56 377 TRP B C 1
ATOM 9033 O O . TRP B 1 377 ? 23.188 -4.469 -21.219 1 97.56 377 TRP B O 1
ATOM 9043 N N . CYS B 1 378 ? 22.047 -4.633 -19.25 1 96.12 378 CYS B N 1
ATOM 9044 C CA . CYS B 1 378 ? 21.531 -3.268 -19.312 1 96.12 378 CYS B CA 1
ATOM 9045 C C . CYS B 1 378 ? 22.391 -2.332 -18.469 1 96.12 378 CYS B C 1
ATOM 9047 O O . CYS B 1 378 ? 22.156 -1.123 -18.453 1 96.12 378 CYS B O 1
ATOM 9049 N N . ASP B 1 379 ? 23.406 -2.842 -17.781 1 93.38 379 ASP B N 1
ATOM 9050 C CA . ASP B 1 379 ? 24.234 -2.043 -16.891 1 93.38 379 ASP B CA 1
ATOM 9051 C C . ASP B 1 379 ? 25.25 -1.212 -17.672 1 93.38 379 ASP B C 1
ATOM 9053 O O . ASP B 1 379 ? 26.109 -1.763 -18.359 1 93.38 379 ASP B O 1
ATOM 9057 N N . SER B 1 380 ? 25.234 0.042 -17.422 1 91.25 380 SER B N 1
ATOM 9058 C CA . SER B 1 380 ? 26.109 0.96 -18.141 1 91.25 380 SER B CA 1
ATOM 9059 C C . SER B 1 380 ? 27.578 0.708 -17.812 1 91.25 380 SER B C 1
ATOM 9061 O O . SER B 1 380 ? 28.469 1.045 -18.594 1 91.25 380 SER B O 1
ATOM 9063 N N . LYS B 1 381 ? 27.875 0.111 -16.75 1 89.31 381 LYS B N 1
ATOM 9064 C CA . LYS B 1 381 ? 29.234 -0.234 -16.375 1 89.31 381 LYS B CA 1
ATOM 9065 C C . LYS B 1 381 ? 29.844 -1.224 -17.359 1 89.31 381 LYS B C 1
ATOM 9067 O O . LYS B 1 381 ? 31.078 -1.309 -17.484 1 89.31 381 LYS B O 1
ATOM 9072 N N . ASN B 1 382 ? 28.938 -1.964 -18.094 1 93.25 382 ASN B N 1
ATOM 9073 C CA . ASN B 1 382 ? 29.391 -2.973 -19.031 1 93.25 382 ASN B CA 1
ATOM 9074 C C . ASN B 1 382 ? 29.328 -2.455 -20.469 1 93.25 382 ASN B C 1
ATOM 9076 O O . ASN B 1 382 ? 29.266 -3.242 -21.422 1 93.25 382 ASN B O 1
ATOM 9080 N N . SER B 1 383 ? 29.359 -1.221 -20.609 1 93.44 383 SER B N 1
ATOM 9081 C CA . SER B 1 383 ? 29.172 -0.597 -21.922 1 93.44 383 SER B CA 1
ATOM 9082 C C . SER B 1 383 ? 30.281 -1.012 -22.891 1 93.44 383 SER B C 1
ATOM 9084 O O . SER B 1 383 ? 30.078 -1.014 -24.109 1 93.44 383 SER B O 1
ATOM 9086 N N . ALA B 1 384 ? 31.453 -1.459 -22.359 1 93.69 384 ALA B N 1
ATOM 9087 C CA . ALA B 1 384 ? 32.562 -1.825 -23.219 1 93.69 384 ALA B CA 1
ATOM 9088 C C . ALA B 1 384 ? 32.531 -3.309 -23.578 1 93.69 384 ALA B C 1
ATOM 9090 O O . ALA B 1 384 ? 33.281 -3.77 -24.422 1 93.69 384 ALA B O 1
ATOM 9091 N N . LEU B 1 385 ? 31.609 -4.043 -23.047 1 95.06 385 LEU B N 1
ATOM 9092 C CA . LEU B 1 385 ? 31.547 -5.488 -23.234 1 95.06 385 LEU B CA 1
ATOM 9093 C C . LEU B 1 385 ? 30.594 -5.844 -24.359 1 95.06 385 LEU B C 1
ATOM 9095 O O . LEU B 1 385 ? 29.625 -5.109 -24.625 1 95.06 385 LEU B O 1
ATOM 9099 N N . PRO B 1 386 ? 30.766 -6.98 -24.984 1 94.5 386 PRO B N 1
ATOM 9100 C CA . PRO B 1 386 ? 30 -7.316 -26.188 1 94.5 386 PRO B CA 1
ATOM 9101 C C . PRO B 1 386 ? 28.547 -7.617 -25.891 1 94.5 386 PRO B C 1
ATOM 9103 O O . PRO B 1 386 ? 27.688 -7.445 -26.766 1 94.5 386 PRO B O 1
ATOM 9106 N N . PHE B 1 387 ? 28.312 -7.973 -24.766 1 96.25 387 PHE B N 1
ATOM 9107 C CA . PHE B 1 387 ? 26.953 -8.391 -24.484 1 96.25 387 PHE B CA 1
ATOM 9108 C C . PHE B 1 387 ? 26.094 -7.207 -24.031 1 96.25 387 PHE B C 1
ATOM 9110 O O . PHE B 1 387 ? 24.906 -7.355 -23.766 1 96.25 387 PHE B O 1
ATOM 9117 N N . TYR B 1 388 ? 26.672 -6.012 -23.953 1 97.06 388 TYR B N 1
ATOM 9118 C CA . TYR B 1 388 ? 25.953 -4.828 -23.484 1 97.06 388 TYR B CA 1
ATOM 9119 C C . TYR B 1 388 ? 24.906 -4.387 -24.484 1 97.06 388 TYR B C 1
ATOM 9121 O O . TYR B 1 388 ? 25.172 -4.32 -25.688 1 97.06 388 TYR B O 1
ATOM 9129 N N . LEU B 1 389 ? 23.734 -4.086 -23.969 1 96.5 389 LEU B N 1
ATOM 9130 C CA . LEU B 1 389 ? 22.656 -3.561 -24.797 1 96.5 389 LEU B CA 1
ATOM 9131 C C . LEU B 1 389 ? 22.641 -2.035 -24.781 1 96.5 389 LEU B C 1
ATOM 9133 O O . LEU B 1 389 ? 22.312 -1.433 -23.75 1 96.5 389 LEU B O 1
ATOM 9137 N N . GLN B 1 390 ? 22.812 -1.443 -25.844 1 95.31 390 GLN B N 1
ATOM 9138 C CA . GLN B 1 390 ? 22.812 0.011 -25.953 1 95.31 390 GLN B CA 1
ATOM 9139 C C . GLN B 1 390 ? 21.406 0.576 -25.703 1 95.31 390 GLN B C 1
ATOM 9141 O O . GLN B 1 390 ? 20.406 -0.101 -25.938 1 95.31 390 GLN B O 1
ATOM 9146 N N . PRO B 1 391 ? 21.328 1.78 -25.234 1 94 391 PRO B N 1
ATOM 9147 C CA . PRO B 1 391 ? 20.031 2.398 -24.938 1 94 391 PRO B CA 1
ATOM 9148 C C . PRO B 1 391 ? 19.078 2.385 -26.125 1 94 391 PRO B C 1
ATOM 9150 O O . PRO B 1 391 ? 17.875 2.189 -25.953 1 94 391 PRO B O 1
ATOM 9153 N N . LYS B 1 392 ? 19.562 2.596 -27.297 1 94.25 392 LYS B N 1
ATOM 9154 C CA . LYS B 1 392 ? 18.734 2.557 -28.484 1 94.25 392 LYS B CA 1
ATOM 9155 C C . LYS B 1 392 ? 18.125 1.175 -28.688 1 94.25 392 LYS B C 1
ATOM 9157 O O . LYS B 1 392 ? 16.969 1.055 -29.109 1 94.25 392 LYS B O 1
ATOM 9162 N N . VAL B 1 393 ? 18.938 0.183 -28.422 1 95.38 393 VAL B N 1
ATOM 9163 C CA . VAL B 1 393 ? 18.484 -1.198 -28.547 1 95.38 393 VAL B CA 1
ATOM 9164 C C . VAL B 1 393 ? 17.422 -1.488 -27.5 1 95.38 393 VAL B C 1
ATOM 9166 O O . VAL B 1 393 ? 16.438 -2.17 -27.781 1 95.38 393 VAL B O 1
ATOM 9169 N N . ILE B 1 394 ? 17.672 -0.965 -26.328 1 95.69 394 ILE B N 1
ATOM 9170 C CA . ILE B 1 394 ? 16.703 -1.139 -25.25 1 95.69 394 ILE B CA 1
ATOM 9171 C C . ILE B 1 394 ? 15.383 -0.501 -25.641 1 95.69 394 ILE B C 1
ATOM 9173 O O . ILE B 1 394 ? 14.312 -1.066 -25.391 1 95.69 394 ILE B O 1
ATOM 9177 N N . GLN B 1 395 ? 15.422 0.602 -26.25 1 94.81 395 GLN B N 1
ATOM 9178 C CA . GLN B 1 395 ? 14.211 1.272 -26.703 1 94.81 395 GLN B CA 1
ATOM 9179 C C . GLN B 1 395 ? 13.484 0.436 -27.766 1 94.81 395 GLN B C 1
ATOM 9181 O O . GLN B 1 395 ? 12.25 0.399 -27.781 1 94.81 395 GLN B O 1
ATOM 9186 N N . GLN B 1 396 ? 14.219 -0.205 -28.594 1 94.44 396 GLN B N 1
ATOM 9187 C CA . GLN B 1 396 ? 13.641 -1.089 -29.594 1 94.44 396 GLN B CA 1
ATOM 9188 C C . GLN B 1 396 ? 12.938 -2.279 -28.938 1 94.44 396 GLN B C 1
ATOM 9190 O O . GLN B 1 396 ? 11.844 -2.66 -29.344 1 94.44 396 GLN B O 1
ATOM 9195 N N . ILE B 1 397 ? 13.617 -2.832 -27.984 1 95.69 397 ILE B N 1
ATOM 9196 C CA . ILE B 1 397 ? 13.039 -3.953 -27.266 1 95.69 397 ILE B CA 1
ATOM 9197 C C . ILE B 1 397 ? 11.758 -3.506 -26.562 1 95.69 397 ILE B C 1
ATOM 9199 O O . ILE B 1 397 ? 10.758 -4.23 -26.547 1 95.69 397 ILE B O 1
ATOM 9203 N N . ASP B 1 398 ? 11.836 -2.33 -25.969 1 95.44 398 ASP B N 1
ATOM 9204 C CA . ASP B 1 398 ? 10.672 -1.773 -25.281 1 95.44 398 ASP B CA 1
ATOM 9205 C C . ASP B 1 398 ? 9.484 -1.651 -26.234 1 95.44 398 ASP B C 1
ATOM 9207 O O . ASP B 1 398 ? 8.367 -2.059 -25.891 1 95.44 398 ASP B O 1
ATOM 9211 N N . SER B 1 399 ? 9.711 -1.11 -27.375 1 93.31 399 SER B N 1
ATOM 9212 C CA . SER B 1 399 ? 8.648 -0.944 -28.375 1 93.31 399 SER B CA 1
ATOM 9213 C C . SER B 1 399 ? 8.07 -2.289 -28.797 1 93.31 399 SER B C 1
ATOM 9215 O O . SER B 1 399 ? 6.852 -2.424 -28.953 1 93.31 399 SER B O 1
ATOM 9217 N N . SER B 1 400 ? 8.891 -3.275 -28.953 1 93.88 400 SER B N 1
ATOM 9218 C CA . SER B 1 400 ? 8.445 -4.609 -29.344 1 93.88 400 SER B CA 1
ATOM 9219 C C . SER B 1 400 ? 7.641 -5.27 -28.219 1 93.88 400 SER B C 1
ATOM 9221 O O . SER B 1 400 ? 6.617 -5.906 -28.484 1 93.88 400 SER B O 1
ATOM 9223 N N . LEU B 1 401 ? 8.156 -5.105 -27.031 1 95.12 401 LEU B N 1
ATOM 9224 C CA . LEU B 1 401 ? 7.484 -5.695 -25.875 1 95.12 401 LEU B CA 1
ATOM 9225 C C . LEU B 1 401 ? 6.051 -5.18 -25.75 1 95.12 401 LEU B C 1
ATOM 9227 O O . LEU B 1 401 ? 5.133 -5.949 -25.469 1 95.12 401 LEU B O 1
ATOM 9231 N N . LEU B 1 402 ? 5.836 -3.943 -25.984 1 91.56 402 LEU B N 1
ATOM 9232 C CA . LEU B 1 402 ? 4.543 -3.303 -25.781 1 91.56 402 LEU B CA 1
ATOM 9233 C C . LEU B 1 402 ? 3.559 -3.717 -26.875 1 91.56 402 LEU B C 1
ATOM 9235 O O . LEU B 1 402 ? 2.35 -3.52 -26.734 1 91.56 402 LEU B O 1
ATOM 9239 N N . THR B 1 403 ? 4.02 -4.41 -27.938 1 90.62 403 THR B N 1
ATOM 9240 C CA . THR B 1 403 ? 3.143 -4.848 -29.016 1 90.62 403 THR B CA 1
ATOM 9241 C C . THR B 1 403 ? 2.734 -6.309 -28.828 1 90.62 403 THR B C 1
ATOM 9243 O O . THR B 1 403 ? 1.881 -6.82 -29.547 1 90.62 403 THR B O 1
ATOM 9246 N N . ILE B 1 404 ? 3.297 -6.961 -27.859 1 94.38 404 ILE B N 1
ATOM 9247 C CA . ILE B 1 404 ? 3.049 -8.383 -27.656 1 94.38 404 ILE B CA 1
ATOM 9248 C C . ILE B 1 404 ? 1.74 -8.57 -26.891 1 94.38 404 ILE B C 1
ATOM 9250 O O . ILE B 1 404 ? 1.478 -7.867 -25.906 1 94.38 404 ILE B O 1
ATOM 9254 N N . HIS B 1 405 ? 0.921 -9.5 -27.312 1 94.31 405 HIS B N 1
ATOM 9255 C CA . HIS B 1 405 ? -0.331 -9.867 -26.656 1 94.31 405 HIS B CA 1
ATOM 9256 C C . HIS B 1 405 ? -0.291 -11.312 -26.172 1 94.31 405 HIS B C 1
ATOM 9258 O O . HIS B 1 405 ? -0.643 -12.234 -26.906 1 94.31 405 HIS B O 1
ATOM 9264 N N . PRO B 1 406 ? 0.036 -11.547 -24.906 1 95.25 406 PRO B N 1
ATOM 9265 C CA . PRO B 1 406 ? 0.119 -12.914 -24.391 1 95.25 406 PRO B CA 1
ATOM 9266 C C . PRO B 1 406 ? -1.248 -13.492 -24.031 1 95.25 406 PRO B C 1
ATOM 9268 O O . PRO B 1 406 ? -2.221 -12.742 -23.891 1 95.25 406 PRO B O 1
ATOM 9271 N N . PRO B 1 407 ? -1.306 -14.758 -23.953 1 94.38 407 PRO B N 1
ATOM 9272 C CA . PRO B 1 407 ? -2.543 -15.375 -23.469 1 94.38 407 PRO B CA 1
ATOM 9273 C C . PRO B 1 407 ? -2.84 -15.039 -22.016 1 94.38 407 PRO B C 1
ATOM 9275 O O . PRO B 1 407 ? -1.954 -14.57 -21.281 1 94.38 407 PRO B O 1
ATOM 9278 N N . HIS B 1 408 ? -4.004 -15.336 -21.562 1 91.69 408 HIS B N 1
ATOM 9279 C CA . HIS B 1 408 ? -4.484 -14.953 -20.234 1 91.69 408 HIS B CA 1
ATOM 9280 C C . HIS B 1 408 ? -3.74 -15.703 -19.141 1 91.69 408 HIS B C 1
ATOM 9282 O O . HIS B 1 408 ? -3.695 -15.258 -18 1 91.69 408 HIS B O 1
ATOM 9288 N N . GLU B 1 409 ? -3.172 -16.828 -19.484 1 89.75 409 GLU B N 1
ATOM 9289 C CA . GLU B 1 409 ? -2.447 -17.625 -18.5 1 89.75 409 GLU B CA 1
ATOM 9290 C C . GLU B 1 409 ? -1.178 -16.906 -18.047 1 89.75 409 GLU B C 1
ATOM 9292 O O . GLU B 1 409 ? -0.634 -17.219 -16.984 1 89.75 409 GLU B O 1
ATOM 9297 N N . VAL B 1 410 ? -0.701 -16.047 -18.953 1 91.75 410 VAL B N 1
ATOM 9298 C CA . VAL B 1 410 ? 0.369 -15.148 -18.547 1 91.75 410 VAL B CA 1
ATOM 9299 C C . VAL B 1 410 ? -0.213 -13.992 -17.734 1 91.75 410 VAL B C 1
ATOM 9301 O O . VAL B 1 410 ? -0.875 -13.109 -18.281 1 91.75 410 VAL B O 1
ATOM 9304 N N . LYS B 1 411 ? -0.074 -13.961 -16.594 1 86.75 411 LYS B N 1
ATOM 9305 C CA . LYS B 1 411 ? -0.786 -13.141 -15.609 1 86.75 411 LYS B CA 1
ATOM 9306 C C . LYS B 1 411 ? -0.7 -11.656 -15.977 1 86.75 411 LYS B C 1
ATOM 9308 O O . LYS B 1 411 ? -1.708 -10.945 -15.953 1 86.75 411 LYS B O 1
ATOM 9313 N N . ARG B 1 412 ? 0.439 -11.125 -16.344 1 88.44 412 ARG B N 1
ATOM 9314 C CA . ARG B 1 412 ? 0.613 -9.695 -16.609 1 88.44 412 ARG B CA 1
ATOM 9315 C C . ARG B 1 412 ? 0.997 -9.445 -18.062 1 88.44 412 ARG B C 1
ATOM 9317 O O . ARG B 1 412 ? 1.764 -10.211 -18.641 1 88.44 412 ARG B O 1
ATOM 9324 N N . CYS B 1 413 ? 0.44 -8.414 -18.562 1 91.69 413 CYS B N 1
ATOM 9325 C CA . CYS B 1 413 ? 0.873 -7.965 -19.875 1 91.69 413 CYS B CA 1
ATOM 9326 C C . CYS B 1 413 ? 2.287 -7.402 -19.828 1 91.69 413 CYS B C 1
ATOM 9328 O O . CYS B 1 413 ? 2.732 -6.93 -18.781 1 91.69 413 CYS B O 1
ATOM 9330 N N . PRO B 1 414 ? 2.912 -7.477 -20.984 1 94.06 414 PRO B N 1
ATOM 9331 C CA . PRO B 1 414 ? 4.301 -7.016 -21 1 94.06 414 PRO B CA 1
ATOM 9332 C C . PRO B 1 414 ? 4.434 -5.523 -20.703 1 94.06 414 PRO B C 1
ATOM 9334 O O . PRO B 1 414 ? 3.604 -4.73 -21.156 1 94.06 414 PRO B O 1
ATOM 9337 N N . ARG B 1 415 ? 5.461 -5.102 -20.047 1 91.94 415 ARG B N 1
ATOM 9338 C CA . ARG B 1 415 ? 5.906 -3.736 -19.781 1 91.94 415 ARG B CA 1
ATOM 9339 C C . ARG B 1 415 ? 7.289 -3.486 -20.359 1 91.94 415 ARG B C 1
ATOM 9341 O O . ARG B 1 415 ? 7.992 -4.43 -20.734 1 91.94 415 ARG B O 1
ATOM 9348 N N . SER B 1 416 ? 7.598 -2.273 -20.344 1 93.62 416 SER B N 1
ATOM 9349 C CA . SER B 1 416 ? 8.898 -1.911 -20.906 1 93.62 416 SER B CA 1
ATOM 9350 C C . SER B 1 416 ? 10.031 -2.451 -20.031 1 93.62 416 SER B C 1
ATOM 9352 O O . SER B 1 416 ? 9.898 -2.557 -18.812 1 93.62 416 SER B O 1
ATOM 9354 N N . LEU B 1 417 ? 11.07 -2.812 -20.688 1 93.94 417 LEU B N 1
ATOM 9355 C CA . LEU B 1 417 ? 12.273 -3.268 -20.016 1 93.94 417 LEU B CA 1
ATOM 9356 C C . LEU B 1 417 ? 12.836 -2.172 -19.109 1 93.94 417 LEU B C 1
ATOM 9358 O O . LEU B 1 417 ? 13.469 -2.461 -18.094 1 93.94 417 LEU B O 1
ATOM 9362 N N . SER B 1 418 ? 12.562 -0.99 -19.453 1 90.88 418 SER B N 1
ATOM 9363 C CA . SER B 1 418 ? 13.023 0.156 -18.672 1 90.88 418 SER B CA 1
ATOM 9364 C C . SER B 1 418 ? 12.352 0.194 -17.297 1 90.88 418 SER B C 1
ATOM 9366 O O . SER B 1 418 ? 12.859 0.813 -16.359 1 90.88 418 SER B O 1
ATOM 9368 N N . GLU B 1 419 ? 11.203 -0.449 -17.188 1 91.25 419 GLU B N 1
ATOM 9369 C CA . GLU B 1 419 ? 10.469 -0.514 -15.922 1 91.25 419 GLU B CA 1
ATOM 9370 C C . GLU B 1 419 ? 10.719 -1.84 -15.211 1 91.25 419 GLU B C 1
ATOM 9372 O O . GLU B 1 419 ? 9.945 -2.23 -14.336 1 91.25 419 GLU B O 1
ATOM 9377 N N . ARG B 1 420 ? 11.781 -2.506 -15.57 1 93.75 420 ARG B N 1
ATOM 9378 C CA . ARG B 1 420 ? 12.023 -3.869 -15.109 1 93.75 420 ARG B CA 1
ATOM 9379 C C . ARG B 1 420 ? 12.195 -3.912 -13.594 1 93.75 420 ARG B C 1
ATOM 9381 O O . ARG B 1 420 ? 12.031 -4.965 -12.977 1 93.75 420 ARG B O 1
ATOM 9388 N N . HIS B 1 421 ? 12.625 -2.795 -13.023 1 91.44 421 HIS B N 1
ATOM 9389 C CA . HIS B 1 421 ? 12.805 -2.777 -11.57 1 91.44 421 HIS B CA 1
ATOM 9390 C C . HIS B 1 421 ? 11.484 -3 -10.852 1 91.44 421 HIS B C 1
ATOM 9392 O O . HIS B 1 421 ? 11.469 -3.367 -9.672 1 91.44 421 HIS B O 1
ATOM 9398 N N . PHE B 1 422 ? 10.328 -2.904 -11.578 1 91.38 422 PHE B N 1
ATOM 9399 C CA . PHE B 1 422 ? 9.008 -3.1 -10.992 1 91.38 422 PHE B CA 1
ATOM 9400 C C . PHE B 1 422 ? 8.461 -4.48 -11.328 1 91.38 422 PHE B C 1
ATOM 9402 O O . PHE B 1 422 ? 7.406 -4.879 -10.828 1 91.38 422 PHE B O 1
ATOM 9409 N N . TRP B 1 423 ? 9.164 -5.23 -12.172 1 94.88 423 TRP B N 1
ATOM 9410 C CA . TRP B 1 423 ? 8.633 -6.5 -12.656 1 94.88 423 TRP B CA 1
ATOM 9411 C C . TRP B 1 423 ? 8.477 -7.492 -11.508 1 94.88 423 TRP B C 1
ATOM 9413 O O . TRP B 1 423 ? 9.336 -7.578 -10.625 1 94.88 423 TRP B O 1
ATOM 9423 N N . LYS B 1 424 ? 7.461 -8.219 -11.523 1 93.44 424 LYS B N 1
ATOM 9424 C CA . LYS B 1 424 ? 7.223 -9.305 -10.578 1 93.44 424 LYS B CA 1
ATOM 9425 C C . LYS B 1 424 ? 7.734 -10.633 -11.133 1 93.44 424 LYS B C 1
ATOM 9427 O O . LYS B 1 424 ? 8.188 -10.703 -12.281 1 93.44 424 LYS B O 1
ATOM 9432 N N . ALA B 1 425 ? 7.719 -11.633 -10.328 1 95.75 425 ALA B N 1
ATOM 9433 C CA . ALA B 1 425 ? 8.242 -12.938 -10.711 1 95.75 425 ALA B CA 1
ATOM 9434 C C . ALA B 1 425 ? 7.551 -13.461 -11.969 1 95.75 425 ALA B C 1
ATOM 9436 O O . ALA B 1 425 ? 8.203 -14.023 -12.852 1 95.75 425 ALA B O 1
ATOM 9437 N N . SER B 1 426 ? 6.254 -13.25 -12.086 1 94.94 426 SER B N 1
ATOM 9438 C CA . SER B 1 426 ? 5.504 -13.734 -13.242 1 94.94 426 SER B CA 1
ATOM 9439 C C . SER B 1 426 ? 5.922 -13.008 -14.516 1 94.94 426 SER B C 1
ATOM 9441 O O . SER B 1 426 ? 5.91 -13.594 -15.602 1 94.94 426 SER B O 1
ATOM 9443 N N . GLU B 1 427 ? 6.297 -11.734 -14.414 1 95.69 427 GLU B N 1
ATOM 9444 C CA . GLU B 1 427 ? 6.758 -10.977 -15.578 1 95.69 427 GLU B CA 1
ATOM 9445 C C . GLU B 1 427 ? 8.133 -11.445 -16.031 1 95.69 427 GLU B C 1
ATOM 9447 O O . GLU B 1 427 ? 8.398 -11.555 -17.234 1 95.69 427 GLU B O 1
ATOM 9452 N N . TRP B 1 428 ? 8.984 -11.766 -15.055 1 97.75 428 TRP B N 1
ATOM 9453 C CA . TRP B 1 428 ? 10.297 -12.312 -15.391 1 97.75 428 TRP B CA 1
ATOM 9454 C C . TRP B 1 428 ? 10.164 -13.688 -16.047 1 97.75 428 TRP B C 1
ATOM 9456 O O . TRP B 1 428 ? 10.922 -14.023 -16.953 1 97.75 428 TRP B O 1
ATOM 9466 N N . ARG B 1 429 ? 9.211 -14.445 -15.57 1 96.88 429 ARG B N 1
ATOM 9467 C CA . ARG B 1 429 ? 8.938 -15.75 -16.156 1 96.88 429 ARG B CA 1
ATOM 9468 C C . ARG B 1 429 ? 8.484 -15.617 -17.609 1 96.88 429 ARG B C 1
ATOM 9470 O O . ARG B 1 429 ? 8.938 -16.359 -18.484 1 96.88 429 ARG B O 1
ATOM 9477 N N . ALA B 1 430 ? 7.578 -14.672 -17.844 1 96.75 430 ALA B N 1
ATOM 9478 C CA . ALA B 1 430 ? 7.098 -14.438 -19.203 1 96.75 430 ALA B CA 1
ATOM 9479 C C . ALA B 1 430 ? 8.227 -13.969 -20.109 1 96.75 430 ALA B C 1
ATOM 9481 O O . ALA B 1 430 ? 8.32 -14.383 -21.266 1 96.75 430 ALA B O 1
ATOM 9482 N N . PHE B 1 431 ? 9.078 -13.141 -19.578 1 97.69 431 PHE B N 1
ATOM 9483 C CA . PHE B 1 431 ? 10.219 -12.656 -20.344 1 97.69 431 PHE B CA 1
ATOM 9484 C C . PHE B 1 431 ? 11.141 -13.812 -20.719 1 97.69 431 PHE B C 1
ATOM 9486 O O . PHE B 1 431 ? 11.617 -13.883 -21.859 1 97.69 431 PHE B O 1
ATOM 9493 N N . LEU B 1 432 ? 11.359 -14.688 -19.797 1 97.81 432 LEU B N 1
ATOM 9494 C CA . LEU B 1 432 ? 12.273 -15.805 -19.984 1 97.81 432 LEU B CA 1
ATOM 9495 C C . LEU B 1 432 ? 11.789 -16.734 -21.094 1 97.81 432 LEU B C 1
ATOM 9497 O O . LEU B 1 432 ? 12.539 -17.062 -22.016 1 97.81 432 LEU B O 1
ATOM 9501 N N . PHE B 1 433 ? 10.547 -17.031 -21.125 1 96.62 433 PHE B N 1
ATOM 9502 C CA . PHE B 1 433 ? 10.078 -18.125 -21.969 1 96.62 433 PHE B CA 1
ATOM 9503 C C . PHE B 1 433 ? 9.547 -17.594 -23.297 1 96.62 433 PHE B C 1
ATOM 9505 O O . PHE B 1 433 ? 9.719 -18.234 -24.344 1 96.62 433 PHE B O 1
ATOM 9512 N N . PHE B 1 434 ? 8.922 -16.453 -23.25 1 96.75 434 PHE B N 1
ATOM 9513 C CA . PHE B 1 434 ? 8.125 -16.062 -24.406 1 96.75 434 PHE B CA 1
ATOM 9514 C C . PHE B 1 434 ? 8.742 -14.875 -25.125 1 96.75 434 PHE B C 1
ATOM 9516 O O . PHE B 1 434 ? 8.617 -14.742 -26.344 1 96.75 434 PHE B O 1
ATOM 9523 N N . TYR B 1 435 ? 9.391 -13.984 -24.453 1 97.25 435 TYR B N 1
ATOM 9524 C CA . TYR B 1 435 ? 9.797 -12.727 -25.047 1 97.25 435 TYR B CA 1
ATOM 9525 C C . TYR B 1 435 ? 11.273 -12.75 -25.422 1 97.25 435 TYR B C 1
ATOM 9527 O O . TYR B 1 435 ? 11.641 -12.453 -26.562 1 97.25 435 TYR B O 1
ATOM 9535 N N . SER B 1 436 ? 12.109 -13.172 -24.5 1 97.25 436 SER B N 1
ATOM 9536 C CA . SER B 1 436 ? 13.555 -13.062 -24.672 1 97.25 436 SER B CA 1
ATOM 9537 C C . SER B 1 436 ? 14.039 -13.93 -25.828 1 97.25 436 SER B C 1
ATOM 9539 O O . SER B 1 436 ? 14.914 -13.523 -26.594 1 97.25 436 SER B O 1
ATOM 9541 N N . PRO B 1 437 ? 13.484 -15.164 -26.016 1 96.44 437 PRO B N 1
ATOM 9542 C CA . PRO B 1 437 ? 13.992 -15.977 -27.125 1 96.44 437 PRO B CA 1
ATOM 9543 C C . PRO B 1 437 ? 13.75 -15.336 -28.484 1 96.44 437 PRO B C 1
ATOM 9545 O O . PRO B 1 437 ? 14.5 -15.594 -29.438 1 96.44 437 PRO B O 1
ATOM 9548 N N . ILE B 1 438 ? 12.789 -14.516 -28.547 1 95.12 438 ILE B N 1
ATOM 9549 C CA . ILE B 1 438 ? 12.422 -13.898 -29.812 1 95.12 438 ILE B CA 1
ATOM 9550 C C . ILE B 1 438 ? 13.133 -12.555 -29.969 1 95.12 438 ILE B C 1
ATOM 9552 O O . ILE B 1 438 ? 13.797 -12.305 -30.969 1 95.12 438 ILE B O 1
ATOM 9556 N N . LEU B 1 439 ? 13.117 -11.75 -28.969 1 95.94 439 LEU B N 1
ATOM 9557 C CA . LEU B 1 439 ? 13.547 -10.359 -29.062 1 95.94 439 LEU B CA 1
ATOM 9558 C C . LEU B 1 439 ? 15.07 -10.25 -29.016 1 95.94 439 LEU B C 1
ATOM 9560 O O . LEU B 1 439 ? 15.648 -9.336 -29.594 1 95.94 439 LEU B O 1
ATOM 9564 N N . LEU B 1 440 ? 15.75 -11.219 -28.312 1 96.56 440 LEU B N 1
ATOM 9565 C CA . LEU B 1 440 ? 17.188 -11.094 -28.109 1 96.56 440 LEU B CA 1
ATOM 9566 C C . LEU B 1 440 ? 17.953 -11.695 -29.281 1 96.56 440 LEU B C 1
ATOM 9568 O O . LEU B 1 440 ? 19.172 -11.477 -29.406 1 96.56 440 LEU B O 1
ATOM 9572 N N . LYS B 1 441 ? 17.297 -12.359 -30.141 1 94.5 441 LYS B N 1
ATOM 9573 C CA . LYS B 1 441 ? 17.953 -13.062 -31.25 1 94.5 441 LYS B CA 1
ATOM 9574 C C . LYS B 1 441 ? 18.734 -12.102 -32.125 1 94.5 441 LYS B C 1
ATOM 9576 O O . LYS B 1 441 ? 19.844 -12.398 -32.562 1 94.5 441 LYS B O 1
ATOM 9581 N N . THR B 1 442 ? 18.141 -10.891 -32.312 1 90.31 442 THR B N 1
ATOM 9582 C CA . THR B 1 442 ? 18.766 -9.961 -33.25 1 90.31 442 THR B CA 1
ATOM 9583 C C . THR B 1 442 ? 19.578 -8.914 -32.5 1 90.31 442 THR B C 1
ATOM 9585 O O . THR B 1 442 ? 20.281 -8.102 -33.125 1 90.31 442 THR B O 1
ATOM 9588 N N . VAL B 1 443 ? 19.531 -8.945 -31.25 1 94.31 443 VAL B N 1
ATOM 9589 C CA . VAL B 1 443 ? 20.125 -7.844 -30.5 1 94.31 443 VAL B CA 1
ATOM 9590 C C . VAL B 1 443 ? 21.391 -8.328 -29.781 1 94.31 443 VAL B C 1
ATOM 9592 O O . VAL B 1 443 ? 22.375 -7.602 -29.672 1 94.31 443 VAL B O 1
ATOM 9595 N N . LEU B 1 444 ? 21.391 -9.586 -29.25 1 95.69 444 LEU B N 1
ATOM 9596 C CA . LEU B 1 444 ? 22.547 -10.156 -28.578 1 95.69 444 LEU B CA 1
ATOM 9597 C C . LEU B 1 444 ? 23.438 -10.883 -29.578 1 95.69 444 LEU B C 1
ATOM 9599 O O . LEU B 1 444 ? 22.953 -11.562 -30.484 1 95.69 444 LEU B O 1
ATOM 9603 N N . PRO B 1 445 ? 24.734 -10.766 -29.406 1 96.5 445 PRO B N 1
ATOM 9604 C CA . PRO B 1 445 ? 25.609 -11.594 -30.234 1 96.5 445 PRO B CA 1
ATOM 9605 C C . PRO B 1 445 ? 25.312 -13.086 -30.109 1 96.5 445 PRO B C 1
ATOM 9607 O O . PRO B 1 445 ? 24.906 -13.547 -29.031 1 96.5 445 PRO B O 1
ATOM 9610 N N . PRO B 1 446 ? 25.469 -13.836 -31.109 1 95.88 446 PRO B N 1
ATOM 9611 C CA . PRO B 1 446 ? 25.094 -15.25 -31.156 1 95.88 446 PRO B CA 1
ATOM 9612 C C . PRO B 1 446 ? 25.688 -16.047 -29.984 1 95.88 446 PRO B C 1
ATOM 9614 O O . PRO B 1 446 ? 25.016 -16.922 -29.438 1 95.88 446 PRO B O 1
ATOM 9617 N N . LEU B 1 447 ? 26.891 -15.734 -29.703 1 96.12 447 LEU B N 1
ATOM 9618 C CA . LEU B 1 447 ? 27.547 -16.453 -28.609 1 96.12 447 LEU B CA 1
ATOM 9619 C C . LEU B 1 447 ? 26.734 -16.328 -27.328 1 96.12 447 LEU B C 1
ATOM 9621 O O . LEU B 1 447 ? 26.5 -17.328 -26.641 1 96.12 447 LEU B O 1
ATOM 9625 N N . TYR B 1 448 ? 26.344 -15.141 -27.031 1 97.56 448 TYR B N 1
ATOM 9626 C CA . TYR B 1 448 ? 25.609 -14.859 -25.797 1 97.56 448 TYR B CA 1
ATOM 9627 C C . TYR B 1 448 ? 24.156 -15.289 -25.922 1 97.56 448 TYR B C 1
ATOM 9629 O O . TYR B 1 448 ? 23.547 -15.742 -24.938 1 97.56 448 TYR B O 1
ATOM 9637 N N . TYR B 1 449 ? 23.609 -15.172 -27.094 1 97.62 449 TYR B N 1
ATOM 9638 C CA . TYR B 1 449 ? 22.25 -15.625 -27.344 1 97.62 449 TYR B CA 1
ATOM 9639 C C . TYR B 1 449 ? 22.141 -17.141 -27.188 1 97.62 449 TYR B C 1
ATOM 9641 O O . TYR B 1 449 ? 21.203 -17.641 -26.547 1 97.62 449 TYR B O 1
ATOM 9649 N N . ASN B 1 450 ? 23.062 -17.828 -27.797 1 97 450 ASN B N 1
ATOM 9650 C CA . ASN B 1 450 ? 23.078 -19.297 -27.672 1 97 450 ASN B CA 1
ATOM 9651 C C . ASN B 1 450 ? 23.234 -19.734 -26.234 1 97 450 ASN B C 1
ATOM 9653 O O . ASN B 1 450 ? 22.609 -20.719 -25.812 1 97 450 ASN B O 1
ATOM 9657 N N . HIS B 1 451 ? 24.078 -19.016 -25.547 1 97.44 451 HIS B N 1
ATOM 9658 C CA . HIS B 1 451 ? 24.25 -19.297 -24.125 1 97.44 451 HIS B CA 1
ATOM 9659 C C . HIS B 1 451 ? 22.953 -19.109 -23.359 1 97.44 451 HIS B C 1
ATOM 9661 O O . HIS B 1 451 ? 22.625 -19.906 -22.484 1 97.44 451 HIS B O 1
ATOM 9667 N N . TRP B 1 452 ? 22.234 -18.047 -23.672 1 98.12 452 TRP B N 1
ATOM 9668 C CA . TRP B 1 452 ? 20.969 -17.734 -23.016 1 98.12 452 TRP B CA 1
ATOM 9669 C C . TRP B 1 452 ? 19.922 -18.797 -23.297 1 98.12 452 TRP B C 1
ATOM 9671 O O . TRP B 1 452 ? 19.172 -19.203 -22.406 1 98.12 452 TRP B O 1
ATOM 9681 N N . LEU B 1 453 ? 19.875 -19.359 -24.422 1 97.88 453 LEU B N 1
ATOM 9682 C CA . LEU B 1 453 ? 18.875 -20.344 -24.844 1 97.88 453 LEU B CA 1
ATOM 9683 C C . LEU B 1 453 ? 19.078 -21.656 -24.109 1 97.88 453 LEU B C 1
ATOM 9685 O O . LEU B 1 453 ? 18.141 -22.469 -24 1 97.88 453 LEU B O 1
ATOM 9689 N N . LEU B 1 454 ? 20.344 -21.891 -23.609 1 97.88 454 LEU B N 1
ATOM 9690 C CA . LEU B 1 454 ? 20.547 -23.062 -22.766 1 97.88 454 LEU B CA 1
ATOM 9691 C C . LEU B 1 454 ? 19.641 -23 -21.531 1 97.88 454 LEU B C 1
ATOM 9693 O O . LEU B 1 454 ? 19.047 -24.016 -21.156 1 97.88 454 LEU B O 1
ATOM 9697 N N . LEU B 1 455 ? 19.594 -21.812 -20.969 1 98.25 455 LEU B N 1
ATOM 9698 C CA . LEU B 1 455 ? 18.766 -21.609 -19.781 1 98.25 455 LEU B CA 1
ATOM 9699 C C . LEU B 1 455 ? 17.281 -21.719 -20.141 1 98.25 455 LEU B C 1
ATOM 9701 O O . LEU B 1 455 ? 16.531 -22.422 -19.453 1 98.25 455 LEU B O 1
ATOM 9705 N N . VAL B 1 456 ? 16.859 -21.047 -21.203 1 98.06 456 VAL B N 1
ATOM 9706 C CA . VAL B 1 456 ? 15.461 -21 -21.609 1 98.06 456 VAL B CA 1
ATOM 9707 C C . VAL B 1 456 ? 14.953 -22.422 -21.875 1 98.06 456 VAL B C 1
ATOM 9709 O O . VAL B 1 456 ? 13.922 -22.828 -21.328 1 98.06 456 VAL B O 1
ATOM 9712 N N . PHE B 1 457 ? 15.711 -23.172 -22.641 1 97.12 457 PHE B N 1
ATOM 9713 C CA . PHE B 1 457 ? 15.344 -24.516 -23.031 1 97.12 457 PHE B CA 1
ATOM 9714 C C . PHE B 1 457 ? 15.211 -25.406 -21.797 1 97.12 457 PHE B C 1
ATOM 9716 O O . PHE B 1 457 ? 14.242 -26.156 -21.672 1 97.12 457 PHE B O 1
ATOM 9723 N N . SER B 1 458 ? 16.141 -25.312 -20.953 1 97.81 458 SER B N 1
ATOM 9724 C CA . SER B 1 458 ? 16.203 -26.219 -19.812 1 97.81 458 SER B CA 1
ATOM 9725 C C . SER B 1 458 ? 15.047 -25.984 -18.859 1 97.81 458 SER B C 1
ATOM 9727 O O . SER B 1 458 ? 14.359 -26.938 -18.453 1 97.81 458 SER B O 1
ATOM 9729 N N . ILE B 1 459 ? 14.852 -24.734 -18.484 1 97.94 459 ILE B N 1
ATOM 9730 C CA . ILE B 1 459 ? 13.789 -24.438 -17.531 1 97.94 459 ILE B CA 1
ATOM 9731 C C . ILE B 1 459 ? 12.43 -24.703 -18.156 1 97.94 459 ILE B C 1
ATOM 9733 O O . ILE B 1 459 ? 11.516 -25.203 -17.5 1 97.94 459 ILE B O 1
ATOM 9737 N N . TYR B 1 460 ? 12.312 -24.391 -19.438 1 96.75 460 TYR B N 1
ATOM 9738 C CA . TYR B 1 460 ? 11.094 -24.703 -20.156 1 96.75 460 TYR B CA 1
ATOM 9739 C C . TYR B 1 460 ? 10.789 -26.203 -20.094 1 96.75 460 TYR B C 1
ATOM 9741 O O . TYR B 1 460 ? 9.656 -26.609 -19.844 1 96.75 460 TYR B O 1
ATOM 9749 N N . THR B 1 461 ? 11.758 -26.984 -20.297 1 96.06 461 THR B N 1
ATOM 9750 C CA . THR B 1 461 ? 11.633 -28.438 -20.266 1 96.06 461 THR B CA 1
ATOM 9751 C C . THR B 1 461 ? 11.227 -28.922 -18.891 1 96.06 461 THR B C 1
ATOM 9753 O O . THR B 1 461 ? 10.391 -29.812 -18.75 1 96.06 461 THR B O 1
ATOM 9756 N N . LEU B 1 462 ? 11.781 -28.344 -17.922 1 96.56 462 LEU B N 1
ATOM 9757 C CA . LEU B 1 462 ? 11.555 -28.766 -16.547 1 96.56 462 LEU B CA 1
ATOM 9758 C C . LEU B 1 462 ? 10.188 -28.312 -16.047 1 96.56 462 LEU B C 1
ATOM 9760 O O . LEU B 1 462 ? 9.766 -28.688 -14.953 1 96.56 462 LEU B O 1
ATOM 9764 N N . LEU B 1 463 ? 9.492 -27.531 -16.844 1 95.06 463 LEU B N 1
ATOM 9765 C CA . LEU B 1 463 ? 8.18 -27.031 -16.469 1 95.06 463 LEU B CA 1
ATOM 9766 C C . LEU B 1 463 ? 7.078 -27.734 -17.266 1 95.06 463 LEU B C 1
ATOM 9768 O O . LEU B 1 463 ? 5.902 -27.375 -17.156 1 95.06 463 LEU B O 1
ATOM 9772 N N . GLN B 1 464 ? 7.441 -28.688 -17.984 1 91.75 464 GLN B N 1
ATOM 9773 C CA . GLN B 1 464 ? 6.445 -29.438 -18.734 1 91.75 464 GLN B CA 1
ATOM 9774 C C . GLN B 1 464 ? 5.594 -30.312 -17.828 1 91.75 464 GLN B C 1
ATOM 9776 O O . GLN B 1 464 ? 5.969 -30.562 -16.688 1 91.75 464 GLN B O 1
ATOM 9781 N N . ASP B 1 465 ? 4.473 -30.719 -18.297 1 86.25 465 ASP B N 1
ATOM 9782 C CA . ASP B 1 465 ? 3.566 -31.562 -17.516 1 86.25 465 ASP B CA 1
ATOM 9783 C C . ASP B 1 465 ? 4.16 -32.938 -17.312 1 86.25 465 ASP B C 1
ATOM 9785 O O . ASP B 1 465 ? 4.148 -33.469 -16.188 1 86.25 465 ASP B O 1
ATOM 9789 N N . HIS B 1 466 ? 4.656 -33.469 -18.438 1 85.81 466 HIS B N 1
ATOM 9790 C CA . HIS B 1 466 ? 5.34 -34.75 -18.422 1 85.81 466 HIS B CA 1
ATOM 9791 C C . HIS B 1 466 ? 6.766 -34.656 -18.938 1 85.81 466 HIS B C 1
ATOM 9793 O O . HIS B 1 466 ? 6.977 -34.219 -20.078 1 85.81 466 HIS B O 1
ATOM 9799 N N . ILE B 1 467 ? 7.668 -35 -18.047 1 91.25 467 ILE B N 1
ATOM 9800 C CA . ILE B 1 467 ? 9.07 -34.875 -18.422 1 91.25 467 ILE B CA 1
ATOM 9801 C C . ILE B 1 467 ? 9.68 -36.281 -18.594 1 91.25 467 ILE B C 1
ATOM 9803 O O . ILE B 1 467 ? 9.758 -37.062 -17.625 1 91.25 467 ILE B O 1
ATOM 9807 N N . GLN B 1 468 ? 10.094 -36.531 -19.75 1 90.12 468 GLN B N 1
ATOM 9808 C CA . GLN B 1 468 ? 10.766 -37.781 -20.016 1 90.12 468 GLN B CA 1
ATOM 9809 C C . GLN B 1 468 ? 12.18 -37.781 -19.453 1 90.12 468 GLN B C 1
ATOM 9811 O O . GLN B 1 468 ? 12.789 -36.75 -19.281 1 90.12 468 GLN B O 1
ATOM 9816 N N . LYS B 1 469 ? 12.672 -38.969 -19.172 1 91.94 469 LYS B N 1
ATOM 9817 C CA . LYS B 1 469 ? 14.008 -39.094 -18.594 1 91.94 469 LYS B CA 1
ATOM 9818 C C . LYS B 1 469 ? 15.07 -38.5 -19.516 1 91.94 469 LYS B C 1
ATOM 9820 O O . LYS B 1 469 ? 16.031 -37.875 -19.047 1 91.94 469 LYS B O 1
ATOM 9825 N N . ALA B 1 470 ? 14.867 -38.719 -20.766 1 93.06 470 ALA B N 1
ATOM 9826 C CA . ALA B 1 470 ? 15.812 -38.188 -21.734 1 93.06 470 ALA B CA 1
ATOM 9827 C C . ALA B 1 470 ? 15.836 -36.656 -21.703 1 93.06 470 ALA B C 1
ATOM 9829 O O . ALA B 1 470 ? 16.906 -36.031 -21.781 1 93.06 470 ALA B O 1
ATOM 9830 N N . ASP B 1 471 ? 14.633 -36.125 -21.656 1 93.5 471 ASP B N 1
ATOM 9831 C CA . ASP B 1 471 ? 14.523 -34.656 -21.609 1 93.5 471 ASP B CA 1
ATOM 9832 C C . ASP B 1 471 ? 15.141 -34.094 -20.344 1 93.5 471 ASP B C 1
ATOM 9834 O O . ASP B 1 471 ? 15.734 -33.031 -20.359 1 93.5 471 ASP B O 1
ATOM 9838 N N . LEU B 1 472 ? 14.977 -34.844 -19.281 1 95.69 472 LEU B N 1
ATOM 9839 C CA . LEU B 1 472 ? 15.562 -34.438 -18.016 1 95.69 472 LEU B CA 1
ATOM 9840 C C . LEU B 1 472 ? 17.078 -34.406 -18.094 1 95.69 472 LEU B C 1
ATOM 9842 O O . LEU B 1 472 ? 17.734 -33.469 -17.578 1 95.69 472 LEU B O 1
ATOM 9846 N N . LEU B 1 473 ? 17.609 -35.344 -18.75 1 95.38 473 LEU B N 1
ATOM 9847 C CA . LEU B 1 473 ? 19.062 -35.438 -18.906 1 95.38 473 LEU B CA 1
ATOM 9848 C C . LEU B 1 473 ? 19.578 -34.312 -19.797 1 95.38 473 LEU B C 1
ATOM 9850 O O . LEU B 1 473 ? 20.625 -33.719 -19.516 1 95.38 473 LEU B O 1
ATOM 9854 N N . HIS B 1 474 ? 18.875 -34.094 -20.859 1 95.56 474 HIS B N 1
ATOM 9855 C CA . HIS B 1 474 ? 19.25 -32.969 -21.734 1 95.56 474 HIS B CA 1
ATOM 9856 C C . HIS B 1 474 ? 19.234 -31.641 -20.984 1 95.56 474 HIS B C 1
ATOM 9858 O O . HIS B 1 474 ? 20.156 -30.844 -21.125 1 95.56 474 HIS B O 1
ATOM 9864 N N . ALA B 1 475 ? 18.156 -31.469 -20.219 1 96.81 475 ALA B N 1
ATOM 9865 C CA . ALA B 1 475 ? 18.047 -30.234 -19.453 1 96.81 475 ALA B CA 1
ATOM 9866 C C . ALA B 1 475 ? 19.203 -30.109 -18.453 1 96.81 475 ALA B C 1
ATOM 9868 O O . ALA B 1 475 ? 19.766 -29.031 -18.281 1 96.81 475 ALA B O 1
ATOM 9869 N N . SER B 1 476 ? 19.547 -31.172 -17.781 1 96.44 476 SER B N 1
ATOM 9870 C CA . SER B 1 476 ? 20.625 -31.188 -16.812 1 96.44 476 SER B CA 1
ATOM 9871 C C . SER B 1 476 ? 21.969 -30.828 -17.453 1 96.44 476 SER B C 1
ATOM 9873 O O . SER B 1 476 ? 22.719 -30.016 -16.922 1 96.44 476 SER B O 1
ATOM 9875 N N . SER B 1 477 ? 22.203 -31.391 -18.609 1 96 477 SER B N 1
ATOM 9876 C CA . SER B 1 477 ? 23.438 -31.125 -19.328 1 96 477 SER B CA 1
ATOM 9877 C C . SER B 1 477 ? 23.516 -29.672 -19.781 1 96 477 SER B C 1
ATOM 9879 O O . SER B 1 477 ? 24.562 -29.031 -19.688 1 96 477 SER B O 1
ATOM 9881 N N . CYS B 1 478 ? 22.422 -29.172 -20.266 1 96.94 478 CYS B N 1
ATOM 9882 C CA . CYS B 1 478 ? 22.359 -27.797 -20.719 1 96.94 478 CYS B CA 1
ATOM 9883 C C . CYS B 1 478 ? 22.562 -26.828 -19.562 1 96.94 478 CYS B C 1
ATOM 9885 O O . CYS B 1 478 ? 23.25 -25.812 -19.703 1 96.94 478 CYS B O 1
ATOM 9887 N N . LEU B 1 479 ? 21.984 -27.125 -18.406 1 96.56 479 LEU B N 1
ATOM 9888 C CA . LEU B 1 479 ? 22.141 -26.266 -17.234 1 96.56 479 LEU B CA 1
ATOM 9889 C C . LEU B 1 479 ? 23.578 -26.266 -16.734 1 96.56 479 LEU B C 1
ATOM 9891 O O . LEU B 1 479 ? 24.109 -25.234 -16.344 1 96.56 479 LEU B O 1
ATOM 9895 N N . THR B 1 480 ? 24.172 -27.406 -16.734 1 93.69 480 THR B N 1
ATOM 9896 C CA . THR B 1 480 ? 25.578 -27.516 -16.328 1 93.69 480 THR B CA 1
ATOM 9897 C C . THR B 1 480 ? 26.469 -26.672 -17.25 1 93.69 480 THR B C 1
ATOM 9899 O O . THR B 1 480 ? 27.328 -25.938 -16.781 1 93.69 480 THR B O 1
ATOM 9902 N N . ARG B 1 481 ? 26.219 -26.812 -18.5 1 94.62 481 ARG B N 1
ATOM 9903 C CA . ARG B 1 481 ? 26.969 -26.031 -19.484 1 94.62 481 ARG B CA 1
ATOM 9904 C C . ARG B 1 481 ? 26.75 -24.547 -19.297 1 94.62 481 ARG B C 1
ATOM 9906 O O . ARG B 1 481 ? 27.688 -23.75 -19.375 1 94.62 481 ARG B O 1
ATOM 9913 N N . PHE B 1 482 ? 25.531 -24.188 -19.156 1 96.69 482 PHE B N 1
ATOM 9914 C CA . PHE B 1 482 ? 25.203 -22.781 -18.906 1 96.69 482 PHE B CA 1
ATOM 9915 C C . PHE B 1 482 ? 26.031 -22.219 -17.75 1 96.69 482 PHE B C 1
ATOM 9917 O O . PHE B 1 482 ? 26.625 -21.156 -17.875 1 96.69 482 PHE B O 1
ATOM 9924 N N . VAL B 1 483 ? 26.078 -22.922 -16.625 1 96 483 VAL B N 1
ATOM 9925 C CA . VAL B 1 483 ? 26.75 -22.469 -15.414 1 96 483 VAL B CA 1
ATOM 9926 C C . VAL B 1 483 ? 28.25 -22.359 -15.664 1 96 483 VAL B C 1
ATOM 9928 O O . VAL B 1 483 ? 28.875 -21.359 -15.281 1 96 483 VAL B O 1
ATOM 9931 N N . VAL B 1 484 ? 28.797 -23.297 -16.344 1 93.75 484 VAL B N 1
ATOM 9932 C CA . VAL B 1 484 ? 30.234 -23.328 -16.609 1 93.75 484 VAL B CA 1
ATOM 9933 C C . VAL B 1 484 ? 30.609 -22.141 -17.5 1 93.75 484 VAL B C 1
ATOM 9935 O O . VAL B 1 484 ? 31.625 -21.484 -17.281 1 93.75 484 VAL B O 1
ATOM 9938 N N . GLU B 1 485 ? 29.781 -21.812 -18.422 1 95.81 485 GLU B N 1
ATOM 9939 C CA . GLU B 1 485 ? 30.094 -20.797 -19.406 1 95.81 485 GLU B CA 1
ATOM 9940 C C . GLU B 1 485 ? 29.891 -19.391 -18.844 1 95.81 485 GLU B C 1
ATOM 9942 O O . GLU B 1 485 ? 30.375 -18.406 -19.406 1 95.81 485 GLU B O 1
ATOM 9947 N N . VAL B 1 486 ? 29.188 -19.25 -17.75 1 97.06 486 VAL B N 1
ATOM 9948 C CA . VAL B 1 486 ? 28.969 -17.938 -17.141 1 97.06 486 VAL B CA 1
ATOM 9949 C C . VAL B 1 486 ? 30.312 -17.312 -16.766 1 97.06 486 VAL B C 1
ATOM 9951 O O . VAL B 1 486 ? 30.547 -16.125 -17.031 1 97.06 486 VAL B O 1
ATOM 9954 N N . GLN B 1 487 ? 31.172 -18.078 -16.172 1 93.75 487 GLN B N 1
ATOM 9955 C CA . GLN B 1 487 ? 32.469 -17.578 -15.773 1 93.75 487 GLN B CA 1
ATOM 9956 C C . GLN B 1 487 ? 33.281 -17.141 -16.984 1 93.75 487 GLN B C 1
ATOM 9958 O O . GLN B 1 487 ? 33.938 -16.094 -16.953 1 93.75 487 GLN B O 1
ATOM 9963 N N . GLU B 1 488 ? 33.188 -17.875 -18.016 1 93.88 488 GLU B N 1
ATOM 9964 C CA . GLU B 1 488 ? 34 -17.625 -19.219 1 93.88 488 GLU B CA 1
ATOM 9965 C C . GLU B 1 488 ? 33.438 -16.422 -20 1 93.88 488 GLU B C 1
ATOM 9967 O O . GLU B 1 488 ? 34.219 -15.586 -20.469 1 93.88 488 GLU B O 1
ATOM 9972 N N . LEU B 1 489 ? 32.188 -16.344 -20.062 1 96.44 489 LEU B N 1
ATOM 9973 C CA . LEU B 1 489 ? 31.547 -15.375 -20.938 1 96.44 489 LEU B CA 1
ATOM 9974 C C . LEU B 1 489 ? 31.344 -14.047 -20.219 1 96.44 489 LEU B C 1
ATOM 9976 O O . LEU B 1 489 ? 31.406 -12.984 -20.844 1 96.44 489 LEU B O 1
ATOM 9980 N N . TYR B 1 490 ? 31.094 -14.039 -18.984 1 95.56 490 TYR B N 1
ATOM 9981 C CA . TYR B 1 490 ? 30.688 -12.828 -18.281 1 95.56 490 TYR B CA 1
ATOM 9982 C C . TYR B 1 490 ? 31.688 -12.477 -17.172 1 95.56 490 TYR B C 1
ATOM 9984 O O . TYR B 1 490 ? 31.891 -11.305 -16.859 1 95.56 490 TYR B O 1
ATOM 9992 N N . GLY B 1 491 ? 32.25 -13.5 -16.5 1 92.69 491 GLY B N 1
ATOM 9993 C CA . GLY B 1 491 ? 33.156 -13.273 -15.414 1 92.69 491 GLY B CA 1
ATOM 9994 C C . GLY B 1 491 ? 32.844 -14.078 -14.172 1 92.69 491 GLY B C 1
ATOM 9995 O O . GLY B 1 491 ? 31.688 -14.438 -13.945 1 92.69 491 GLY B O 1
ATOM 9996 N N . LYS B 1 492 ? 33.781 -14.289 -13.375 1 91.81 492 LYS B N 1
ATOM 9997 C CA . LYS B 1 492 ? 33.688 -15.109 -12.172 1 91.81 492 LYS B CA 1
ATOM 9998 C C . LYS B 1 492 ? 32.75 -14.5 -11.164 1 91.81 492 LYS B C 1
ATOM 10000 O O . LYS B 1 492 ? 32.031 -15.219 -10.438 1 91.81 492 LYS B O 1
ATOM 10005 N N . CYS B 1 493 ? 32.688 -13.195 -11.141 1 92.44 493 CYS B N 1
ATOM 10006 C CA . CYS B 1 493 ? 31.859 -12.492 -10.148 1 92.44 493 CYS B CA 1
ATOM 10007 C C . CYS B 1 493 ? 30.375 -12.688 -10.422 1 92.44 493 CYS B C 1
ATOM 10009 O O . CYS B 1 493 ? 29.547 -12.414 -9.562 1 92.44 493 CYS B O 1
ATOM 10011 N N . TYR B 1 494 ? 30.047 -13.25 -11.594 1 94.25 494 TYR B N 1
ATOM 10012 C CA . TYR B 1 494 ? 28.641 -13.367 -11.953 1 94.25 494 TYR B CA 1
ATOM 10013 C C . TYR B 1 494 ? 28.141 -14.789 -11.734 1 94.25 494 TYR B C 1
ATOM 10015 O O . TYR B 1 494 ? 26.969 -15.094 -12 1 94.25 494 TYR B O 1
ATOM 10023 N N . VAL B 1 495 ? 29.016 -15.688 -11.234 1 96.06 495 VAL B N 1
ATOM 10024 C CA . VAL B 1 495 ? 28.578 -17.031 -10.859 1 96.06 495 VAL B CA 1
ATOM 10025 C C . VAL B 1 495 ? 27.969 -17 -9.453 1 96.06 495 VAL B C 1
ATOM 10027 O O . VAL B 1 495 ? 28.5 -17.625 -8.531 1 96.06 495 VAL B O 1
ATOM 10030 N N . SER B 1 496 ? 26.828 -16.359 -9.359 1 95.69 496 SER B N 1
ATOM 10031 C CA . SER B 1 496 ? 26.141 -16.156 -8.094 1 95.69 496 SER B CA 1
ATOM 10032 C C . SER B 1 496 ? 25.562 -17.453 -7.551 1 95.69 496 SER B C 1
ATOM 10034 O O . SER B 1 496 ? 25.609 -18.484 -8.227 1 95.69 496 SER B O 1
ATOM 10036 N N . TYR B 1 497 ? 25.094 -17.438 -6.352 1 96 497 TYR B N 1
ATOM 10037 C CA . TYR B 1 497 ? 24.453 -18.578 -5.715 1 96 497 TYR B CA 1
ATOM 10038 C C . TYR B 1 497 ? 23.281 -19.094 -6.551 1 96 497 TYR B C 1
ATOM 10040 O O . TYR B 1 497 ? 23.109 -20.312 -6.707 1 96 497 TYR B O 1
ATOM 10048 N N . ASN B 1 498 ? 22.484 -18.219 -7.105 1 97.06 498 ASN B N 1
ATOM 10049 C CA . ASN B 1 498 ? 21.344 -18.609 -7.926 1 97.06 498 ASN B CA 1
ATOM 10050 C C . ASN B 1 498 ? 21.797 -19.328 -9.195 1 97.06 498 ASN B C 1
ATOM 10052 O O . ASN B 1 498 ? 21.125 -20.25 -9.664 1 97.06 498 ASN B O 1
ATOM 10056 N N . VAL B 1 499 ? 22.891 -18.844 -9.742 1 97.38 499 VAL B N 1
ATOM 10057 C CA . VAL B 1 499 ? 23.453 -19.531 -10.906 1 97.38 499 VAL B CA 1
ATOM 10058 C C . VAL B 1 499 ? 23.891 -20.938 -10.523 1 97.38 499 VAL B C 1
ATOM 10060 O O . VAL B 1 499 ? 23.609 -21.906 -11.227 1 97.38 499 VAL B O 1
ATOM 10063 N N . HIS B 1 500 ? 24.531 -21.016 -9.398 1 95.56 500 HIS B N 1
ATOM 10064 C CA . HIS B 1 500 ? 24.984 -22.312 -8.891 1 95.56 500 HIS B CA 1
ATOM 10065 C C . HIS B 1 500 ? 23.812 -23.25 -8.664 1 95.56 500 HIS B C 1
ATOM 10067 O O . HIS B 1 500 ? 23.891 -24.453 -8.977 1 95.56 500 HIS B O 1
ATOM 10073 N N . CYS B 1 501 ? 22.703 -22.75 -8.172 1 96.06 501 CYS B N 1
ATOM 10074 C CA . CYS B 1 501 ? 21.531 -23.547 -7.809 1 96.06 501 CYS B CA 1
ATOM 10075 C C . CYS B 1 501 ? 20.922 -24.219 -9.031 1 96.06 501 CYS B C 1
ATOM 10077 O O . CYS B 1 501 ? 20.203 -25.203 -8.906 1 96.06 501 CYS B O 1
ATOM 10079 N N . LEU B 1 502 ? 21.25 -23.734 -10.25 1 97.19 502 LEU B N 1
ATOM 10080 C CA . LEU B 1 502 ? 20.719 -24.312 -11.477 1 97.19 502 LEU B CA 1
ATOM 10081 C C . LEU B 1 502 ? 21.172 -25.766 -11.617 1 97.19 502 LEU B C 1
ATOM 10083 O O . LEU B 1 502 ? 20.453 -26.594 -12.195 1 97.19 502 LEU B O 1
ATOM 10087 N N . THR B 1 503 ? 22.297 -26.094 -11.055 1 94.69 503 THR B N 1
ATOM 10088 C CA . THR B 1 503 ? 22.859 -27.422 -11.18 1 94.69 503 THR B CA 1
ATOM 10089 C C . THR B 1 503 ? 22.078 -28.422 -10.328 1 94.69 503 THR B C 1
ATOM 10091 O O . THR B 1 503 ? 22.219 -29.641 -10.492 1 94.69 503 THR B O 1
ATOM 10094 N N . HIS B 1 504 ? 21.25 -27.922 -9.477 1 96.12 504 HIS B N 1
ATOM 10095 C CA . HIS B 1 504 ? 20.516 -28.797 -8.578 1 96.12 504 HIS B CA 1
ATOM 10096 C C . HIS B 1 504 ? 19.062 -28.953 -9.023 1 96.12 504 HIS B C 1
ATOM 10098 O O . HIS B 1 504 ? 18.312 -29.734 -8.445 1 96.12 504 HIS B O 1
ATOM 10104 N N . LEU B 1 505 ? 18.609 -28.25 -10.062 1 97.12 505 LEU B N 1
ATOM 10105 C CA . LEU B 1 505 ? 17.203 -28.188 -10.445 1 97.12 505 LEU B CA 1
ATOM 10106 C C . LEU B 1 505 ? 16.75 -29.531 -11.016 1 97.12 505 LEU B C 1
ATOM 10108 O O . LEU B 1 505 ? 15.648 -30 -10.703 1 97.12 505 LEU B O 1
ATOM 10112 N N . SER B 1 506 ? 17.562 -30.125 -11.867 1 96 506 SER B N 1
ATOM 10113 C CA . SER B 1 506 ? 17.188 -31.391 -12.492 1 96 506 SER B CA 1
ATOM 10114 C C . SER B 1 506 ? 17 -32.5 -11.453 1 96 506 SER B C 1
ATOM 10116 O O . SER B 1 506 ? 16.094 -33.312 -11.57 1 96 506 SER B O 1
ATOM 10118 N N . ASN B 1 507 ? 17.891 -32.438 -10.477 1 94.5 507 ASN B N 1
ATOM 10119 C CA . ASN B 1 507 ? 17.75 -33.406 -9.383 1 94.5 507 ASN B CA 1
ATOM 10120 C C . ASN B 1 507 ? 16.469 -33.156 -8.586 1 94.5 507 ASN B C 1
ATOM 10122 O O . ASN B 1 507 ? 15.82 -34.125 -8.156 1 94.5 507 ASN B O 1
ATOM 10126 N N . ALA B 1 508 ? 16.172 -32 -8.391 1 95.19 508 ALA B N 1
ATOM 10127 C CA . ALA B 1 508 ? 14.938 -31.672 -7.684 1 95.19 508 ALA B CA 1
ATOM 10128 C C . ALA B 1 508 ? 13.711 -32.188 -8.43 1 95.19 508 ALA B C 1
ATOM 10130 O O . ALA B 1 508 ? 12.781 -32.719 -7.816 1 95.19 508 ALA B O 1
ATOM 10131 N N . VAL B 1 509 ? 13.727 -32.031 -9.742 1 95.75 509 VAL B N 1
ATOM 10132 C CA . VAL B 1 509 ? 12.625 -32.5 -10.57 1 95.75 509 VAL B CA 1
ATOM 10133 C C . VAL B 1 509 ? 12.547 -34.031 -10.523 1 95.75 509 VAL B C 1
ATOM 10135 O O . VAL B 1 509 ? 11.453 -34.594 -10.469 1 95.75 509 VAL B O 1
ATOM 10138 N N . ASP B 1 510 ? 13.68 -34.625 -10.523 1 94.75 510 ASP B N 1
ATOM 10139 C CA . ASP B 1 510 ? 13.719 -36.062 -10.438 1 94.75 510 ASP B CA 1
ATOM 10140 C C . ASP B 1 510 ? 13.102 -36.562 -9.125 1 94.75 510 ASP B C 1
ATOM 10142 O O . ASP B 1 510 ? 12.414 -37.594 -9.109 1 94.75 510 ASP B O 1
ATOM 10146 N N . MET B 1 511 ? 13.305 -35.844 -8.133 1 94.19 511 MET B N 1
ATOM 10147 C CA . MET B 1 511 ? 12.883 -36.281 -6.805 1 94.19 511 MET B CA 1
ATOM 10148 C C . MET B 1 511 ? 11.438 -35.875 -6.535 1 94.19 511 MET B C 1
ATOM 10150 O O . MET B 1 511 ? 10.688 -36.656 -5.914 1 94.19 511 MET B O 1
ATOM 10154 N N . TRP B 1 512 ? 10.977 -34.75 -6.992 1 94.56 512 TRP B N 1
ATOM 10155 C CA . TRP B 1 512 ? 9.695 -34.25 -6.504 1 94.56 512 TRP B CA 1
ATOM 10156 C C . TRP B 1 512 ? 8.805 -33.812 -7.66 1 94.56 512 TRP B C 1
ATOM 10158 O O . TRP B 1 512 ? 7.754 -33.219 -7.441 1 94.56 512 TRP B O 1
ATOM 10168 N N . GLY B 1 513 ? 9.172 -34.094 -8.867 1 93.25 513 GLY B N 1
ATOM 10169 C CA . GLY B 1 513 ? 8.344 -33.781 -10.016 1 93.25 513 GLY B CA 1
ATOM 10170 C C . GLY B 1 513 ? 8.664 -32.406 -10.625 1 93.25 513 GLY B C 1
ATOM 10171 O O . GLY B 1 513 ? 9.641 -31.766 -10.227 1 93.25 513 GLY B O 1
ATOM 10172 N N . PRO B 1 514 ? 7.902 -31.938 -11.594 1 94.5 514 PRO B N 1
ATOM 10173 C CA . PRO B 1 514 ? 8.203 -30.719 -12.32 1 94.5 514 PRO B CA 1
ATOM 10174 C C . PRO B 1 514 ? 8.312 -29.5 -11.406 1 94.5 514 PRO B C 1
ATOM 10176 O O . PRO B 1 514 ? 7.758 -29.5 -10.305 1 94.5 514 PRO B O 1
ATOM 10179 N N . LEU B 1 515 ? 8.93 -28.469 -11.906 1 95.19 515 LEU B N 1
ATOM 10180 C CA . LEU B 1 515 ? 9.242 -27.297 -11.094 1 95.19 515 LEU B CA 1
ATOM 10181 C C . LEU B 1 515 ? 7.969 -26.594 -10.633 1 95.19 515 LEU B C 1
ATOM 10183 O O . LEU B 1 515 ? 7.934 -26.031 -9.539 1 95.19 515 LEU B O 1
ATOM 10187 N N . TRP B 1 516 ? 6.91 -26.594 -11.422 1 93.44 516 TRP B N 1
ATOM 10188 C CA . TRP B 1 516 ? 5.684 -25.875 -11.086 1 93.44 516 TRP B CA 1
ATOM 10189 C C . TRP B 1 516 ? 4.961 -26.547 -9.922 1 93.44 516 TRP B C 1
ATOM 10191 O O . TRP B 1 516 ? 4.172 -25.891 -9.227 1 93.44 516 TRP B O 1
ATOM 10201 N N . ALA B 1 517 ? 5.23 -27.828 -9.672 1 92.19 517 ALA B N 1
ATOM 10202 C CA . ALA B 1 517 ? 4.547 -28.578 -8.617 1 92.19 517 ALA B CA 1
ATOM 10203 C C . ALA B 1 517 ? 5.086 -28.219 -7.242 1 92.19 517 ALA B C 1
ATOM 10205 O O . ALA B 1 517 ? 4.438 -28.469 -6.223 1 92.19 517 ALA B O 1
ATOM 10206 N N . ASN B 1 518 ? 6.258 -27.656 -7.207 1 91.94 518 ASN B N 1
ATOM 10207 C CA . ASN B 1 518 ? 6.91 -27.297 -5.953 1 91.94 518 ASN B CA 1
ATOM 10208 C C . ASN B 1 518 ? 7.359 -25.844 -5.953 1 91.94 518 ASN B C 1
ATOM 10210 O O . ASN B 1 518 ? 8.414 -25.516 -5.398 1 91.94 518 ASN B O 1
ATOM 10214 N N . SER B 1 519 ? 6.605 -25.031 -6.559 1 92.75 519 SER B N 1
ATOM 10215 C CA . SER B 1 519 ? 6.996 -23.625 -6.688 1 92.75 519 SER B CA 1
ATOM 10216 C C . SER B 1 519 ? 6.43 -22.797 -5.547 1 92.75 519 SER B C 1
ATOM 10218 O O . SER B 1 519 ? 5.418 -23.156 -4.945 1 92.75 519 SER B O 1
ATOM 10220 N N . SER B 1 520 ? 7.051 -21.672 -5.305 1 95 520 SER B N 1
ATOM 10221 C CA . SER B 1 520 ? 6.633 -20.766 -4.238 1 95 520 SER B CA 1
ATOM 10222 C C . SER B 1 520 ? 5.5 -19.844 -4.695 1 95 520 SER B C 1
ATOM 10224 O O . SER B 1 520 ? 4.941 -19.094 -3.895 1 95 520 SER B O 1
ATOM 10226 N N . PHE B 1 521 ? 5.043 -19.891 -5.965 1 94.38 521 PHE B N 1
ATOM 10227 C CA . PHE B 1 521 ? 4.016 -19 -6.492 1 94.38 521 PHE B CA 1
ATOM 10228 C C . PHE B 1 521 ? 2.725 -19.141 -5.691 1 94.38 521 PHE B C 1
ATOM 10230 O O . PHE B 1 521 ? 2.113 -18.125 -5.316 1 94.38 521 PHE B O 1
ATOM 10237 N N . LEU B 1 522 ? 2.361 -20.391 -5.422 1 93 522 LEU B N 1
ATOM 10238 C CA . LEU B 1 522 ? 1.141 -20.656 -4.668 1 93 522 LEU B CA 1
ATOM 10239 C C . LEU B 1 522 ? 1.226 -20.078 -3.266 1 93 522 LEU B C 1
ATOM 10241 O O . LEU B 1 522 ? 0.29 -19.406 -2.809 1 93 522 LEU B O 1
ATOM 10245 N N . TYR B 1 523 ? 2.32 -20.266 -2.619 1 95.5 523 TYR B N 1
ATOM 10246 C CA . TYR B 1 523 ? 2.471 -19.859 -1.227 1 95.5 523 TYR B CA 1
ATOM 10247 C C . TYR B 1 523 ? 2.617 -18.359 -1.11 1 95.5 523 TYR B C 1
ATOM 10249 O O . TYR B 1 523 ? 2.123 -17.75 -0.156 1 95.5 523 TYR B O 1
ATOM 10257 N N . GLU B 1 524 ? 3.326 -17.75 -2.094 1 94 524 GLU B N 1
ATOM 10258 C CA . GLU B 1 524 ? 3.434 -16.297 -2.111 1 94 524 GLU B CA 1
ATOM 10259 C C . GLU B 1 524 ? 2.066 -15.641 -2.287 1 94 524 GLU B C 1
ATOM 10261 O O . GLU B 1 524 ? 1.796 -14.586 -1.71 1 94 524 GLU B O 1
ATOM 10266 N N . ASP B 1 525 ? 1.27 -16.25 -3.111 1 92.94 525 ASP B N 1
ATOM 10267 C CA . ASP B 1 525 ? -0.091 -15.758 -3.299 1 92.94 525 ASP B CA 1
ATOM 10268 C C . ASP B 1 525 ? -0.895 -15.859 -2.004 1 92.94 525 ASP B C 1
ATOM 10270 O O . ASP B 1 525 ? -1.649 -14.945 -1.664 1 92.94 525 ASP B O 1
ATOM 10274 N N . THR B 1 526 ? -0.791 -16.938 -1.308 1 93.75 526 THR B N 1
ATOM 10275 C CA . THR B 1 526 ? -1.48 -17.141 -0.038 1 93.75 526 THR B CA 1
ATOM 10276 C C . THR B 1 526 ? -1.01 -16.125 0.999 1 93.75 526 THR B C 1
ATOM 10278 O O . THR B 1 526 ? -1.82 -15.562 1.742 1 93.75 526 THR B O 1
ATOM 10281 N N . ILE B 1 527 ? 0.276 -15.914 1.029 1 95.56 527 ILE B N 1
ATOM 10282 C CA . ILE B 1 527 ? 0.832 -14.945 1.966 1 95.56 527 ILE B CA 1
ATOM 10283 C C . ILE B 1 527 ? 0.321 -13.547 1.623 1 95.56 527 ILE B C 1
ATOM 10285 O O . ILE B 1 527 ? -0.009 -12.766 2.516 1 95.56 527 ILE B O 1
ATOM 10289 N N . GLY B 1 528 ? 0.299 -13.219 0.328 1 93.12 528 GLY B N 1
ATOM 10290 C CA . GLY B 1 528 ? -0.291 -11.953 -0.092 1 93.12 528 GLY B CA 1
ATOM 10291 C C . GLY B 1 528 ? -1.715 -11.773 0.397 1 93.12 528 GLY B C 1
ATOM 10292 O O . GLY B 1 528 ? -2.09 -10.68 0.833 1 93.12 528 GLY B O 1
ATOM 10293 N N . THR B 1 529 ? -2.494 -12.812 0.332 1 92.44 529 THR B N 1
ATOM 10294 C CA . THR B 1 529 ? -3.873 -12.781 0.809 1 92.44 529 THR B CA 1
ATOM 10295 C C . THR B 1 529 ? -3.92 -12.547 2.316 1 92.44 529 THR B C 1
ATOM 10297 O O . THR B 1 529 ? -4.773 -11.805 2.807 1 92.44 529 THR B O 1
ATOM 10300 N N . LEU B 1 530 ? -3.023 -13.227 3.051 1 94.56 530 LEU B N 1
ATOM 10301 C CA . LEU B 1 530 ? -2.961 -13.055 4.5 1 94.56 530 LEU B CA 1
ATOM 10302 C C . LEU B 1 530 ? -2.686 -11.602 4.863 1 94.56 530 LEU B C 1
ATOM 10304 O O . LEU B 1 530 ? -3.26 -11.078 5.82 1 94.56 530 LEU B O 1
ATOM 10308 N N . LEU B 1 531 ? -1.885 -10.969 4.109 1 93.25 531 LEU B N 1
ATOM 10309 C CA . LEU B 1 531 ? -1.48 -9.594 4.391 1 93.25 531 LEU B CA 1
ATOM 10310 C C . LEU B 1 531 ? -2.631 -8.625 4.137 1 93.25 531 LEU B C 1
ATOM 10312 O O . LEU B 1 531 ? -2.584 -7.473 4.566 1 93.25 531 LEU B O 1
ATOM 10316 N N . GLU B 1 532 ? -3.656 -9.062 3.486 1 90.31 532 GLU B N 1
ATOM 10317 C CA . GLU B 1 532 ? -4.824 -8.227 3.236 1 90.31 532 GLU B CA 1
ATOM 10318 C C . GLU B 1 532 ? -5.895 -8.445 4.301 1 90.31 532 GLU B C 1
ATOM 10320 O O . GLU B 1 532 ? -6.887 -7.711 4.352 1 90.31 532 GLU B O 1
ATOM 10325 N N . MET B 1 533 ? -5.66 -9.398 5.18 1 92.06 533 MET B N 1
ATOM 10326 C CA . MET B 1 533 ? -6.719 -9.859 6.074 1 92.06 533 MET B CA 1
ATOM 10327 C C . MET B 1 533 ? -6.633 -9.156 7.426 1 92.06 533 MET B C 1
ATOM 10329 O O . MET B 1 533 ? -6.984 -9.742 8.453 1 92.06 533 MET B O 1
ATOM 10333 N N . PHE B 1 534 ? -6.086 -8.008 7.516 1 87.06 534 PHE B N 1
ATOM 10334 C CA . PHE B 1 534 ? -6.105 -7.254 8.766 1 87.06 534 PHE B CA 1
ATOM 10335 C C . PHE B 1 534 ? -6.281 -5.766 8.492 1 87.06 534 PHE B C 1
ATOM 10337 O O . PHE B 1 534 ? -6.016 -5.293 7.383 1 87.06 534 PHE B O 1
ATOM 10344 N N . ASN B 1 535 ? -6.98 -5.211 9.523 1 82.69 535 ASN B N 1
ATOM 10345 C CA . ASN B 1 535 ? -7.152 -3.762 9.516 1 82.69 535 ASN B CA 1
ATOM 10346 C C . ASN B 1 535 ? -6.449 -3.109 10.703 1 82.69 535 ASN B C 1
ATOM 10348 O O . ASN B 1 535 ? -6.395 -3.688 11.789 1 82.69 535 ASN B O 1
ATOM 10352 N N . GLY B 1 536 ? -5.828 -2.07 10.516 1 74.06 536 GLY B N 1
ATOM 10353 C CA . GLY B 1 536 ? -5.234 -1.334 11.617 1 74.06 536 GLY B CA 1
ATOM 10354 C C . GLY B 1 536 ? -3.859 -1.842 12.008 1 74.06 536 GLY B C 1
ATOM 10355 O O . GLY B 1 536 ? -3.266 -2.65 11.289 1 74.06 536 GLY B O 1
ATOM 10356 N N . THR B 1 537 ? -3.342 -1.383 13.141 1 70.25 537 THR B N 1
ATOM 10357 C CA . THR B 1 537 ? -1.974 -1.709 13.531 1 70.25 537 THR B CA 1
ATOM 10358 C C . THR B 1 537 ? -1.958 -2.561 14.797 1 70.25 537 THR B C 1
ATOM 10360 O O . THR B 1 537 ? -0.903 -3.039 15.219 1 70.25 537 THR B O 1
ATOM 10363 N N . GLN B 1 538 ? -3.174 -2.859 15.32 1 74.44 538 GLN B N 1
ATOM 10364 C CA . GLN B 1 538 ? -3.221 -3.604 16.578 1 74.44 538 GLN B CA 1
ATOM 10365 C C . GLN B 1 538 ? -3.756 -5.016 16.359 1 74.44 538 GLN B C 1
ATOM 10367 O O . GLN B 1 538 ? -4.605 -5.238 15.492 1 74.44 538 GLN B O 1
ATOM 10372 N N . ALA B 1 539 ? -3.271 -6.012 17.078 1 81.75 539 ALA B N 1
ATOM 10373 C CA . ALA B 1 539 ? -3.744 -7.395 17.094 1 81.75 539 ALA B CA 1
ATOM 10374 C C . ALA B 1 539 ? -3.775 -7.984 15.695 1 81.75 539 ALA B C 1
ATOM 10376 O O . ALA B 1 539 ? -4.758 -8.625 15.305 1 81.75 539 ALA B O 1
ATOM 10377 N N . VAL B 1 540 ? -2.697 -7.812 14.977 1 85.81 540 VAL B N 1
ATOM 10378 C CA . VAL B 1 540 ? -2.607 -8.164 13.562 1 85.81 540 VAL B CA 1
ATOM 10379 C C . VAL B 1 540 ? -2.758 -9.672 13.398 1 85.81 540 VAL B C 1
ATOM 10381 O O . VAL B 1 540 ? -3.584 -10.141 12.609 1 85.81 540 VAL B O 1
ATOM 10384 N N . PRO B 1 541 ? -2.031 -10.523 14.156 1 88.62 541 PRO B N 1
ATOM 10385 C CA . PRO B 1 541 ? -2.141 -11.969 13.922 1 88.62 541 PRO B CA 1
ATOM 10386 C C . PRO B 1 541 ? -3.537 -12.508 14.227 1 88.62 541 PRO B C 1
ATOM 10388 O O . PRO B 1 541 ? -4.027 -13.391 13.516 1 88.62 541 PRO B O 1
ATOM 10391 N N . GLU B 1 542 ? -4.191 -11.922 15.195 1 87.69 542 GLU B N 1
ATOM 10392 C CA . GLU B 1 542 ? -5.531 -12.383 15.547 1 87.69 542 GLU B CA 1
ATOM 10393 C C . GLU B 1 542 ? -6.535 -12.031 14.453 1 87.69 542 GLU B C 1
ATOM 10395 O O . GLU B 1 542 ? -7.426 -12.828 14.141 1 87.69 542 GLU B O 1
ATOM 10400 N N . HIS B 1 543 ? -6.363 -10.883 13.914 1 88.12 543 HIS B N 1
ATOM 10401 C CA . HIS B 1 543 ? -7.242 -10.477 12.82 1 88.12 543 HIS B CA 1
ATOM 10402 C C . HIS B 1 543 ? -7.074 -11.398 11.617 1 88.12 543 HIS B C 1
ATOM 10404 O O . HIS B 1 543 ? -8.062 -11.836 11.023 1 88.12 543 HIS B O 1
ATOM 10410 N N . ILE B 1 544 ? -5.871 -11.664 11.312 1 91.25 544 ILE B N 1
ATOM 10411 C CA . ILE B 1 544 ? -5.566 -12.516 10.164 1 91.25 544 ILE B CA 1
ATOM 10412 C C . ILE B 1 544 ? -6.152 -13.906 10.375 1 91.25 544 ILE B C 1
ATOM 10414 O O . ILE B 1 544 ? -6.84 -14.438 9.5 1 91.25 544 ILE B O 1
ATOM 10418 N N . PHE B 1 545 ? -5.926 -14.422 11.57 1 89.5 545 PHE B N 1
ATOM 10419 C CA . PHE B 1 545 ? -6.406 -15.758 11.891 1 89.5 545 PHE B CA 1
ATOM 10420 C C . PHE B 1 545 ? -7.93 -15.812 11.828 1 89.5 545 PHE B C 1
ATOM 10422 O O . PHE B 1 545 ? -8.5 -16.734 11.25 1 89.5 545 PHE B O 1
ATOM 10429 N N . LYS B 1 546 ? -8.5 -14.844 12.406 1 86.5 546 LYS B N 1
ATOM 10430 C CA . LYS B 1 546 ? -9.961 -14.82 12.461 1 86.5 546 LYS B CA 1
ATOM 10431 C C . LYS B 1 546 ? -10.555 -14.719 11.055 1 86.5 546 LYS B C 1
ATOM 10433 O O . LYS B 1 546 ? -11.492 -15.445 10.719 1 86.5 546 LYS B O 1
ATOM 10438 N N . ARG B 1 547 ? -10.047 -13.867 10.289 1 89.56 547 ARG B N 1
ATOM 10439 C CA . ARG B 1 547 ? -10.578 -13.672 8.945 1 89.56 547 ARG B CA 1
ATOM 10440 C C . ARG B 1 547 ? -10.297 -14.875 8.055 1 89.56 547 ARG B C 1
ATOM 10442 O O . ARG B 1 547 ? -11.141 -15.273 7.254 1 89.56 547 ARG B O 1
ATOM 10449 N N . PHE B 1 548 ? -9.109 -15.484 8.188 1 91.5 548 PHE B N 1
ATOM 10450 C CA . PHE B 1 548 ? -8.758 -16.656 7.398 1 91.5 548 PHE B CA 1
ATOM 10451 C C . PHE B 1 548 ? -9.703 -17.812 7.695 1 91.5 548 PHE B C 1
ATOM 10453 O O . PHE B 1 548 ? -10.227 -18.453 6.777 1 91.5 548 PHE B O 1
ATOM 10460 N N . PHE B 1 549 ? -9.984 -18.031 8.883 1 88.88 549 PHE B N 1
ATOM 10461 C CA . PHE B 1 549 ? -10.773 -19.203 9.25 1 88.88 549 PHE B CA 1
ATOM 10462 C C . PHE B 1 549 ? -12.266 -18.906 9.109 1 88.88 549 PHE B C 1
ATOM 10464 O O . PHE B 1 549 ? -13.062 -19.828 8.898 1 88.88 549 PHE B O 1
ATOM 10471 N N . ASN B 1 550 ? -12.633 -17.625 9.219 1 88.31 550 ASN B N 1
ATOM 10472 C CA . ASN B 1 550 ? -14.008 -17.266 8.875 1 88.31 550 ASN B CA 1
ATOM 10473 C C . ASN B 1 550 ? -14.305 -17.531 7.402 1 88.31 550 ASN B C 1
ATOM 10475 O O . ASN B 1 550 ? -15.43 -17.891 7.043 1 88.31 550 ASN B O 1
ATOM 10479 N N . THR B 1 551 ? -13.328 -17.344 6.582 1 87.44 551 THR B N 1
ATOM 10480 C CA . THR B 1 551 ? -13.484 -17.641 5.164 1 87.44 551 THR B CA 1
ATOM 10481 C C . THR B 1 551 ? -13.703 -19.141 4.949 1 87.44 551 THR B C 1
ATOM 10483 O O . THR B 1 551 ? -14.539 -19.531 4.133 1 87.44 551 THR B O 1
ATOM 10486 N N . LYS B 1 552 ? -12.977 -19.938 5.711 1 83.31 552 LYS B N 1
ATOM 10487 C CA . LYS B 1 552 ? -13.148 -21.391 5.617 1 83.31 552 LYS B CA 1
ATOM 10488 C C . LYS B 1 552 ? -14.516 -21.812 6.145 1 83.31 552 LYS B C 1
ATOM 10490 O O . LYS B 1 552 ? -15.141 -22.719 5.59 1 83.31 552 LYS B O 1
ATOM 10495 N N . THR B 1 553 ? -14.945 -21.156 7.195 1 80.44 553 THR B N 1
ATOM 10496 C CA . THR B 1 553 ? -16.25 -21.438 7.781 1 80.44 553 THR B CA 1
ATOM 10497 C C . THR B 1 553 ? -17.375 -21.125 6.789 1 80.44 553 THR B C 1
ATOM 10499 O O . THR B 1 553 ? -18.359 -21.875 6.703 1 80.44 553 THR B O 1
ATOM 10502 N N . LEU B 1 554 ? -17.25 -20.062 6.117 1 83.62 554 LEU B N 1
ATOM 10503 C CA . LEU B 1 554 ? -18.266 -19.656 5.145 1 83.62 554 LEU B CA 1
ATOM 10504 C C . LEU B 1 554 ? -18.406 -20.703 4.043 1 83.62 554 LEU B C 1
ATOM 10506 O O . LEU B 1 554 ? -19.5 -20.922 3.531 1 83.62 554 LEU B O 1
ATOM 10510 N N . MET B 1 555 ? -17.359 -21.344 3.744 1 76.75 555 MET B N 1
ATOM 10511 C CA . MET B 1 555 ? -17.375 -22.375 2.713 1 76.75 555 MET B CA 1
ATOM 10512 C C . MET B 1 555 ? -18.188 -23.578 3.17 1 76.75 555 MET B C 1
ATOM 10514 O O . MET B 1 555 ? -18.812 -24.25 2.355 1 76.75 555 MET B O 1
ATOM 10518 N N . HIS B 1 556 ? -18.297 -23.734 4.469 1 74.38 556 HIS B N 1
ATOM 10519 C CA . HIS B 1 556 ? -19.047 -24.844 5.03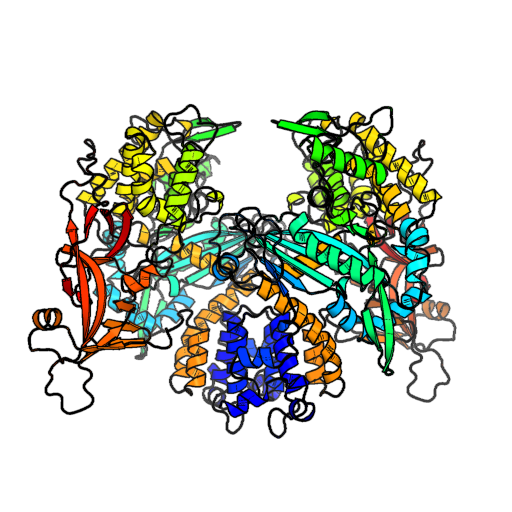5 1 74.38 556 HIS B CA 1
ATOM 10520 C C . HIS B 1 556 ? -20.547 -24.547 5.02 1 74.38 556 HIS B C 1
ATOM 10522 O O . HIS B 1 556 ? -21.359 -25.469 5.027 1 74.38 556 HIS B O 1
ATOM 10528 N N . HIS B 1 557 ? -20.891 -23.266 4.973 1 78 557 HIS B N 1
ATOM 10529 C CA . HIS B 1 557 ? -22.297 -22.906 5.062 1 78 557 HIS B CA 1
ATOM 10530 C C . HIS B 1 557 ? -22.891 -22.672 3.68 1 78 557 HIS B C 1
ATOM 10532 O O . HIS B 1 557 ? -24 -22.141 3.557 1 78 557 HIS B O 1
ATOM 10538 N N . THR B 1 558 ? -22.234 -23.078 2.717 1 77.88 558 THR B N 1
ATOM 10539 C CA . THR B 1 558 ? -22.734 -22.891 1.356 1 77.88 558 THR B CA 1
ATOM 10540 C C . THR B 1 558 ? -24.031 -23.672 1.149 1 77.88 558 THR B C 1
ATOM 10542 O O . THR B 1 558 ? -24.891 -23.25 0.363 1 77.88 558 THR B O 1
ATOM 10545 N N . GLU B 1 559 ? -24.25 -24.703 1.926 1 77.62 559 GLU B N 1
ATOM 10546 C CA . GLU B 1 559 ? -25.438 -25.547 1.784 1 77.62 559 GLU B CA 1
ATOM 10547 C C . GLU B 1 559 ? -26.688 -24.812 2.227 1 77.62 559 GLU B C 1
ATOM 10549 O O . GLU B 1 559 ? -27.797 -25.125 1.763 1 77.62 559 GLU B O 1
ATOM 10554 N N . LEU B 1 560 ? -26.516 -23.828 3.061 1 84.81 560 LEU B N 1
ATOM 10555 C CA . LEU B 1 560 ? -27.641 -23.031 3.551 1 84.81 560 LEU B CA 1
ATOM 10556 C C . LEU B 1 560 ? -28.312 -22.281 2.41 1 84.81 560 LEU B C 1
ATOM 10558 O O . LEU B 1 560 ? -29.453 -21.844 2.543 1 84.81 560 LEU B O 1
ATOM 10562 N N . PHE B 1 561 ? -27.703 -22.172 1.319 1 88.31 561 PHE B N 1
ATOM 10563 C CA . PHE B 1 561 ? -28.188 -21.328 0.238 1 88.31 561 PHE B CA 1
ATOM 10564 C C . PHE B 1 561 ? -28.75 -22.172 -0.901 1 88.31 561 PHE B C 1
ATOM 10566 O O . PHE B 1 561 ? -29.219 -21.641 -1.906 1 88.31 561 PHE B O 1
ATOM 10573 N N . ASN B 1 562 ? -28.719 -23.484 -0.744 1 81.25 562 ASN B N 1
ATOM 10574 C CA . ASN B 1 562 ? -29.234 -24.375 -1.778 1 81.25 562 ASN B CA 1
ATOM 10575 C C . ASN B 1 562 ? -30.734 -24.156 -2.016 1 81.25 562 ASN B C 1
ATOM 10577 O O . ASN B 1 562 ? -31.203 -24.219 -3.154 1 81.25 562 ASN B O 1
ATOM 10581 N N . ASN B 1 563 ? -31.5 -23.844 -0.973 1 81.81 563 ASN B N 1
ATOM 10582 C CA . ASN B 1 563 ? -32.938 -23.641 -1.103 1 81.81 563 ASN B CA 1
ATOM 10583 C C . ASN B 1 563 ? -33.312 -22.172 -0.907 1 81.81 563 ASN B C 1
ATOM 10585 O O . ASN B 1 563 ? -34.5 -21.859 -0.653 1 81.81 563 ASN B O 1
ATOM 10589 N N . ALA B 1 564 ? -32.344 -21.344 -1.056 1 89.44 564 ALA B N 1
ATOM 10590 C CA . ALA B 1 564 ? -32.594 -19.922 -0.837 1 89.44 564 ALA B CA 1
ATOM 10591 C C . ALA B 1 564 ? -33.156 -19.266 -2.094 1 89.44 564 ALA B C 1
ATOM 10593 O O . ALA B 1 564 ? -33.094 -19.844 -3.182 1 89.44 564 ALA B O 1
ATOM 10594 N N . ASN B 1 565 ? -33.781 -18.125 -1.896 1 89.81 565 ASN B N 1
ATOM 10595 C CA . ASN B 1 565 ? -34.25 -17.312 -3.016 1 89.81 565 ASN B CA 1
ATOM 10596 C C . ASN B 1 565 ? -33.094 -17 -3.977 1 89.81 565 ASN B C 1
ATOM 10598 O O . ASN B 1 565 ? -31.938 -16.891 -3.559 1 89.81 565 ASN B O 1
ATOM 10602 N N . ASP B 1 566 ? -33.375 -16.797 -5.191 1 87.56 566 ASP B N 1
ATOM 10603 C CA . ASP B 1 566 ? -32.375 -16.609 -6.242 1 87.56 566 ASP B CA 1
ATOM 10604 C C . ASP B 1 566 ? -31.484 -15.406 -5.945 1 87.56 566 ASP B C 1
ATOM 10606 O O . ASP B 1 566 ? -30.266 -15.477 -6.105 1 87.56 566 ASP B O 1
ATOM 10610 N N . ASP B 1 567 ? -32.125 -14.352 -5.496 1 89.94 567 ASP B N 1
ATOM 10611 C CA . ASP B 1 567 ? -31.359 -13.141 -5.219 1 89.94 567 ASP B CA 1
ATOM 10612 C C . ASP B 1 567 ? -30.359 -13.367 -4.082 1 89.94 567 ASP B C 1
ATOM 10614 O O . ASP B 1 567 ? -29.234 -12.867 -4.125 1 89.94 567 ASP B O 1
ATOM 10618 N N . VAL B 1 568 ? -30.859 -14.117 -3.127 1 93.44 568 VAL B N 1
ATOM 10619 C CA . VAL B 1 568 ? -30.016 -14.406 -1.96 1 93.44 568 VAL B CA 1
ATOM 10620 C C . VAL B 1 568 ? -28.875 -15.32 -2.357 1 93.44 568 VAL B C 1
ATOM 10622 O O . VAL B 1 568 ? -27.719 -15.078 -1.983 1 93.44 568 VAL B O 1
ATOM 10625 N N . CYS B 1 569 ? -29.156 -16.297 -3.131 1 90 569 CYS B N 1
ATOM 10626 C CA . CYS B 1 569 ? -28.156 -17.25 -3.594 1 90 569 CYS B CA 1
ATOM 10627 C C . CYS B 1 569 ? -27.141 -16.562 -4.5 1 90 569 CYS B C 1
ATOM 10629 O O . CYS B 1 569 ? -25.938 -16.828 -4.395 1 90 569 CYS B O 1
ATOM 10631 N N . ASP B 1 570 ? -27.609 -15.711 -5.352 1 87.88 570 ASP B N 1
ATOM 10632 C CA . ASP B 1 570 ? -26.75 -15.008 -6.289 1 87.88 570 ASP B CA 1
ATOM 10633 C C . ASP B 1 570 ? -25.781 -14.086 -5.551 1 87.88 570 ASP B C 1
ATOM 10635 O O . ASP B 1 570 ? -24.594 -14.016 -5.895 1 87.88 570 ASP B O 1
ATOM 10639 N N . LEU B 1 571 ? -26.297 -13.375 -4.609 1 91.94 571 LEU B N 1
ATOM 10640 C CA . LEU B 1 571 ? -25.453 -12.461 -3.859 1 91.94 571 LEU B CA 1
ATOM 10641 C C . LEU B 1 571 ? -24.391 -13.227 -3.078 1 91.94 571 LEU B C 1
ATOM 10643 O O . LEU B 1 571 ? -23.219 -12.82 -3.037 1 91.94 571 LEU B O 1
ATOM 10647 N N . PHE B 1 572 ? -24.797 -14.367 -2.473 1 91.81 572 PHE B N 1
ATOM 10648 C CA . PHE B 1 572 ? -23.859 -15.172 -1.707 1 91.81 572 PHE B CA 1
ATOM 10649 C C . PHE B 1 572 ? -22.734 -15.688 -2.604 1 91.81 572 PHE B C 1
ATOM 10651 O O . PHE B 1 572 ? -21.562 -15.609 -2.244 1 91.81 572 PHE B O 1
ATOM 10658 N N . ASN B 1 573 ? -23.062 -16.172 -3.729 1 85.5 573 ASN B N 1
ATOM 10659 C CA . ASN B 1 573 ? -22.062 -16.688 -4.668 1 85.5 573 ASN B CA 1
ATOM 10660 C C . ASN B 1 573 ? -21.125 -15.586 -5.152 1 85.5 573 ASN B C 1
ATOM 10662 O O . ASN B 1 573 ? -19.938 -15.828 -5.344 1 85.5 573 ASN B O 1
ATOM 10666 N N . LYS B 1 574 ? -21.703 -14.469 -5.375 1 86.81 574 LYS B N 1
ATOM 10667 C CA . LYS B 1 574 ? -20.891 -13.328 -5.801 1 86.81 574 LYS B CA 1
ATOM 10668 C C . LYS B 1 574 ? -19.891 -12.93 -4.719 1 86.81 574 LYS B C 1
ATOM 10670 O O . LYS B 1 574 ? -18.766 -12.539 -5.027 1 86.81 574 LYS B O 1
ATOM 10675 N N . LEU B 1 575 ? -20.297 -12.969 -3.521 1 90.69 575 LEU B N 1
ATOM 10676 C CA . LEU B 1 575 ? -19.469 -12.516 -2.41 1 90.69 575 LEU B CA 1
ATOM 10677 C C . LEU B 1 575 ? -18.391 -13.547 -2.084 1 90.69 575 LEU B C 1
ATOM 10679 O O . LEU B 1 575 ? -17.297 -13.188 -1.64 1 90.69 575 LEU B O 1
ATOM 10683 N N . VAL B 1 576 ? -18.656 -14.812 -2.273 1 84.44 576 VAL B N 1
ATOM 10684 C CA . VAL B 1 576 ? -17.734 -15.867 -1.849 1 84.44 576 VAL B CA 1
ATOM 10685 C C . VAL B 1 576 ? -16.844 -16.281 -3.016 1 84.44 576 VAL B C 1
ATOM 10687 O O . VAL B 1 576 ? -15.648 -16.547 -2.83 1 84.44 576 VAL B O 1
ATOM 10690 N N . ASN B 1 577 ? -17.5 -16.406 -4.176 1 69.19 577 ASN B N 1
ATOM 10691 C CA . ASN B 1 577 ? -16.719 -16.875 -5.316 1 69.19 577 ASN B CA 1
ATOM 10692 C C . ASN B 1 577 ? -16.047 -15.711 -6.043 1 69.19 577 ASN B C 1
ATOM 10694 O O . ASN B 1 577 ? -16.672 -14.672 -6.285 1 69.19 577 ASN B O 1
ATOM 10698 N N . LYS B 1 578 ? -14.711 -15.602 -5.828 1 57.44 578 LYS B N 1
ATOM 10699 C CA . LYS B 1 578 ? -13.945 -14.562 -6.52 1 57.44 578 LYS B CA 1
ATOM 10700 C C . LYS B 1 578 ? -14.227 -14.586 -8.023 1 57.44 578 LYS B C 1
ATOM 10702 O O . LYS B 1 578 ? -13.984 -13.594 -8.719 1 57.44 578 LYS B O 1
ATOM 10707 N N . ASP B 1 579 ? -14.664 -15.844 -8.578 1 53.38 579 ASP B N 1
ATOM 10708 C CA . ASP B 1 579 ? -14.68 -15.969 -10.031 1 53.38 579 ASP B CA 1
ATOM 10709 C C . ASP B 1 579 ? -15.945 -15.352 -10.617 1 53.38 579 ASP B C 1
ATOM 10711 O O . ASP B 1 579 ? -17.047 -15.641 -10.156 1 53.38 579 ASP B O 1
ATOM 10715 N N . ASN B 1 580 ? -15.922 -14.133 -10.984 1 51.53 580 ASN B N 1
ATOM 10716 C CA . ASN B 1 580 ? -16.984 -13.453 -11.719 1 51.53 580 ASN B CA 1
ATOM 10717 C C . ASN B 1 580 ? -17.609 -14.375 -12.766 1 51.53 580 ASN B C 1
ATOM 10719 O O . ASN B 1 580 ? -16.969 -14.75 -13.742 1 51.53 580 ASN B O 1
ATOM 10723 N N . ILE B 1 581 ? -18.438 -15.383 -12.289 1 51.19 581 ILE B N 1
ATOM 10724 C CA . ILE B 1 581 ? -19.156 -16.125 -13.328 1 51.19 581 ILE B CA 1
ATOM 10725 C C . ILE B 1 581 ? -19.703 -15.141 -14.367 1 51.19 581 ILE B C 1
ATOM 10727 O O . ILE B 1 581 ? -20.312 -14.133 -14.016 1 51.19 581 ILE B O 1
ATOM 10731 N N . VAL B 1 582 ? -19.078 -15.305 -15.484 1 59.22 582 VAL B N 1
ATOM 10732 C CA . VAL B 1 582 ? -19.531 -14.523 -16.625 1 59.22 582 VAL B CA 1
ATOM 10733 C C . VAL B 1 582 ? -21.047 -14.578 -16.719 1 59.22 582 VAL B C 1
ATOM 10735 O O . VAL B 1 582 ? -21.641 -15.656 -16.672 1 59.22 582 VAL B O 1
ATOM 10738 N N . SER B 1 583 ? -21.766 -13.648 -16.328 1 61.91 583 SER B N 1
ATOM 10739 C CA . SER B 1 583 ? -23.219 -13.508 -16.297 1 61.91 583 SER B CA 1
ATOM 10740 C C . SER B 1 583 ? -23.859 -14.234 -17.469 1 61.91 583 SER B C 1
ATOM 10742 O O . SER B 1 583 ? -24.859 -14.938 -17.297 1 61.91 583 SER B O 1
ATOM 10744 N N . LYS B 1 584 ? -23.438 -14.125 -18.875 1 69.88 584 LYS B N 1
ATOM 10745 C CA . LYS B 1 584 ? -24.078 -14.703 -20.062 1 69.88 584 LYS B CA 1
ATOM 10746 C C . LYS B 1 584 ? -23.25 -15.875 -20.594 1 69.88 584 LYS B C 1
ATOM 10748 O O . LYS B 1 584 ? -22.406 -15.695 -21.469 1 69.88 584 LYS B O 1
ATOM 10753 N N . SER B 1 585 ? -23.375 -17.078 -19.781 1 80.31 585 SER B N 1
ATOM 10754 C CA . SER B 1 585 ? -22.641 -18.25 -20.25 1 80.31 585 SER B CA 1
ATOM 10755 C C . SER B 1 585 ? -23.531 -19.484 -20.297 1 80.31 585 SER B C 1
ATOM 10757 O O . SER B 1 585 ? -24.516 -19.578 -19.562 1 80.31 585 SER B O 1
ATOM 10759 N N . TYR B 1 586 ? -23.375 -20.281 -21.375 1 79.06 586 TYR B N 1
ATOM 10760 C CA . TYR B 1 586 ? -24.141 -21.5 -21.609 1 79.06 586 TYR B CA 1
ATOM 10761 C C . TYR B 1 586 ? -23.234 -22.719 -21.656 1 79.06 586 TYR B C 1
ATOM 10763 O O . TYR B 1 586 ? -22.25 -22.75 -22.406 1 79.06 586 TYR B O 1
ATOM 10771 N N . LYS B 1 587 ? -23.469 -23.719 -20.719 1 82.62 587 LYS B N 1
ATOM 10772 C CA . LYS B 1 587 ? -22.688 -24.953 -20.703 1 82.62 587 LYS B CA 1
ATOM 10773 C C . LYS B 1 587 ? -23.188 -25.922 -21.766 1 82.62 587 LYS B C 1
ATOM 10775 O O . LYS B 1 587 ? -24.406 -26.094 -21.938 1 82.62 587 LYS B O 1
ATOM 10780 N N . VAL B 1 588 ? -22.172 -26.406 -22.5 1 81.06 588 VAL B N 1
ATOM 10781 C CA . VAL B 1 588 ? -22.516 -27.375 -23.547 1 81.06 588 VAL B CA 1
ATOM 10782 C C . VAL B 1 588 ? -21.922 -28.734 -23.188 1 81.06 588 VAL B C 1
ATOM 10784 O O . VAL B 1 588 ? -21 -28.844 -22.375 1 81.06 588 VAL B O 1
ATOM 10787 N N . GLY B 1 589 ? -22.516 -29.828 -23.312 1 64.12 589 GLY B N 1
ATOM 10788 C CA . GLY B 1 589 ? -22.234 -31.219 -22.938 1 64.12 589 GLY B CA 1
ATOM 10789 C C . GLY B 1 589 ? -20.797 -31.609 -23.141 1 64.12 589 GLY B C 1
ATOM 10790 O O . GLY B 1 589 ? -20.281 -32.5 -22.469 1 64.12 589 GLY B O 1
ATOM 10791 N N . SER B 1 590 ? -20.047 -31.062 -24.031 1 65.75 590 SER B N 1
ATOM 10792 C CA . SER B 1 590 ? -18.688 -31.516 -24.328 1 65.75 590 SER B CA 1
ATOM 10793 C C . SER B 1 590 ? -17.672 -30.812 -23.438 1 65.75 590 SER B C 1
ATOM 10795 O O . SER B 1 590 ? -16.469 -30.781 -23.75 1 65.75 590 SER B O 1
ATOM 10797 N N . GLY B 1 591 ? -18.062 -30.375 -22.281 1 73.81 591 GLY B N 1
ATOM 10798 C CA . GLY B 1 591 ? -17.125 -29.719 -21.375 1 73.81 591 GLY B CA 1
ATOM 10799 C C . GLY B 1 591 ? -16.812 -28.297 -21.797 1 73.81 591 GLY B C 1
ATOM 10800 O O . GLY B 1 591 ? -15.883 -27.688 -21.266 1 73.81 591 GLY B O 1
ATOM 10801 N N . ALA B 1 592 ? -17.469 -27.859 -22.812 1 86.62 592 ALA B N 1
ATOM 10802 C CA . ALA B 1 592 ? -17.25 -26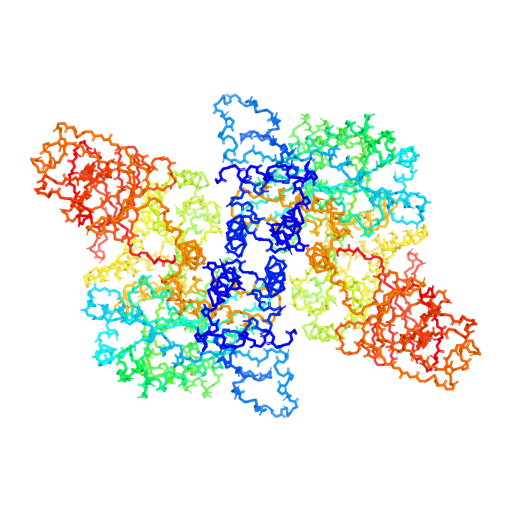.484 -23.281 1 86.62 592 ALA B CA 1
ATOM 10803 C C . ALA B 1 592 ? -18.359 -25.562 -22.797 1 86.62 592 ALA B C 1
ATOM 10805 O O . ALA B 1 592 ? -19.469 -26 -22.484 1 86.62 592 ALA B O 1
ATOM 10806 N N . ARG B 1 593 ? -17.984 -24.344 -22.562 1 88.94 593 ARG B N 1
ATOM 10807 C CA . ARG B 1 593 ? -18.922 -23.297 -22.172 1 88.94 593 ARG B CA 1
ATOM 10808 C C . ARG B 1 593 ? -18.781 -22.078 -23.062 1 88.94 593 ARG B C 1
ATOM 10810 O O . ARG B 1 593 ? -17.719 -21.469 -23.109 1 88.94 593 ARG B O 1
ATOM 10817 N N . VAL B 1 594 ? -19.797 -21.781 -23.781 1 90.94 594 VAL B N 1
ATOM 10818 C CA . VAL B 1 594 ? -19.766 -20.609 -24.641 1 90.94 594 VAL B CA 1
ATOM 10819 C C . VAL B 1 594 ? -20.156 -19.375 -23.828 1 90.94 594 VAL B C 1
ATOM 10821 O O . VAL B 1 594 ? -21.016 -19.453 -22.953 1 90.94 594 VAL B O 1
ATOM 10824 N N . VAL B 1 595 ? -19.5 -18.266 -24.156 1 90.19 595 VAL B N 1
ATOM 10825 C CA . VAL B 1 595 ? -19.656 -17.078 -23.328 1 90.19 595 VAL B CA 1
ATOM 10826 C C . VAL B 1 595 ? -19.969 -15.875 -24.219 1 90.19 595 VAL B C 1
ATOM 10828 O O . VAL B 1 595 ? -19.391 -15.727 -25.297 1 90.19 595 VAL B O 1
ATOM 10831 N N . GLY B 1 596 ? -20.859 -14.984 -23.781 1 87.62 596 GLY B N 1
ATOM 10832 C CA . GLY B 1 596 ? -21.141 -13.711 -24.438 1 87.62 596 GLY B CA 1
ATOM 10833 C C . GLY B 1 596 ? -22.344 -13.773 -25.375 1 87.62 596 GLY B C 1
ATOM 10834 O O . GLY B 1 596 ? -23.078 -14.758 -25.375 1 87.62 596 GLY B O 1
ATOM 10835 N N . ASN B 1 597 ? -22.531 -12.664 -26.125 1 87.75 597 ASN B N 1
ATOM 10836 C CA . ASN B 1 597 ? -23.594 -12.594 -27.109 1 87.75 597 ASN B CA 1
ATOM 10837 C C . ASN B 1 597 ? -23.234 -13.359 -28.375 1 87.75 597 ASN B C 1
ATOM 10839 O O . ASN B 1 597 ? -22.062 -13.586 -28.672 1 87.75 597 ASN B O 1
ATOM 10843 N N . TYR B 1 598 ? -24.25 -13.906 -28.984 1 91.44 598 TYR B N 1
ATOM 10844 C CA . TYR B 1 598 ? -24.016 -14.648 -30.234 1 91.44 598 TYR B CA 1
ATOM 10845 C C . TYR B 1 598 ? -24.75 -14.008 -31.391 1 91.44 598 TYR B C 1
ATOM 10847 O O . TYR B 1 598 ? -25.656 -13.195 -31.188 1 91.44 598 TYR B O 1
ATOM 10855 N N . THR B 1 599 ? -24.281 -14.203 -32.531 1 93.62 599 THR B N 1
ATOM 10856 C CA . THR B 1 599 ? -24.953 -13.859 -33.781 1 93.62 599 THR B CA 1
ATOM 10857 C C . THR B 1 599 ? -25.438 -15.109 -34.5 1 93.62 599 THR B C 1
ATOM 10859 O O . THR B 1 599 ? -24.734 -16.125 -34.531 1 93.62 599 THR B O 1
ATOM 10862 N N . THR B 1 600 ? -26.641 -15.031 -34.969 1 93.38 600 THR B N 1
ATOM 10863 C CA . THR B 1 600 ? -27.188 -16.156 -35.719 1 93.38 600 THR B CA 1
ATOM 10864 C C . THR B 1 600 ? -26.922 -15.984 -37.219 1 93.38 600 THR B C 1
ATOM 10866 O O . THR B 1 600 ? -27.125 -14.898 -37.781 1 93.38 600 THR B O 1
ATOM 10869 N N . ARG B 1 601 ? -26.344 -16.984 -37.75 1 92.56 601 ARG B N 1
ATOM 10870 C CA . ARG B 1 601 ? -26.109 -16.938 -39.188 1 92.56 601 ARG B CA 1
ATOM 10871 C C . ARG B 1 601 ? -26.234 -18.312 -39.812 1 92.56 601 ARG B C 1
ATOM 10873 O O . ARG B 1 601 ? -26.328 -19.328 -39.125 1 92.56 601 ARG B O 1
ATOM 10880 N N . VAL B 1 602 ? -26.234 -18.344 -41.219 1 92 602 VAL B N 1
ATOM 10881 C CA . VAL B 1 602 ? -26.312 -19.594 -41.969 1 92 602 VAL B CA 1
ATOM 10882 C C . VAL B 1 602 ? -24.906 -20.016 -42.406 1 92 602 VAL B C 1
ATOM 10884 O O . VAL B 1 602 ? -24.078 -19.172 -42.75 1 92 602 VAL B O 1
ATOM 10887 N N . LEU B 1 603 ? -24.719 -21.266 -42.375 1 90.25 603 LEU B N 1
ATOM 10888 C CA . LEU B 1 603 ? -23.422 -21.812 -42.781 1 90.25 603 LEU B CA 1
ATOM 10889 C C . LEU B 1 603 ? -23.141 -21.469 -44.219 1 90.25 603 LEU B C 1
ATOM 10891 O O . LEU B 1 603 ? -24.047 -21.484 -45.062 1 90.25 603 LEU B O 1
ATOM 10895 N N . THR B 1 604 ? -21.906 -21.109 -44.469 1 86.75 604 THR B N 1
ATOM 10896 C CA . THR B 1 604 ? -21.469 -20.938 -45.875 1 86.75 604 THR B CA 1
ATOM 10897 C C . THR B 1 604 ? -21.344 -22.281 -46.562 1 86.75 604 THR B C 1
ATOM 10899 O O . THR B 1 604 ? -21.328 -23.328 -45.938 1 86.75 604 THR B O 1
ATOM 10902 N N . LEU B 1 605 ? -21.266 -22.219 -47.875 1 85.06 605 LEU B N 1
ATOM 10903 C CA . LEU B 1 605 ? -21.125 -23.453 -48.656 1 85.06 605 LEU B CA 1
ATOM 10904 C C . LEU B 1 605 ? -19.875 -24.219 -48.25 1 85.06 605 LEU B C 1
ATOM 10906 O O . LEU B 1 605 ? -19.906 -25.438 -48.125 1 85.06 605 LEU B O 1
ATOM 10910 N N . GLY B 1 606 ? -18.828 -23.484 -48.062 1 83.25 606 GLY B N 1
ATOM 10911 C CA . GLY B 1 606 ? -17.578 -24.109 -47.656 1 83.25 606 GLY B CA 1
ATOM 10912 C C . GLY B 1 606 ? -17.688 -24.781 -46.281 1 83.25 606 GLY B C 1
ATOM 10913 O O . GLY B 1 606 ? -17.141 -25.875 -46.094 1 83.25 606 GLY B O 1
ATOM 10914 N N . GLU B 1 607 ? -18.391 -24.188 -45.406 1 86.44 607 GLU B N 1
ATOM 10915 C CA . GLU B 1 607 ? -18.578 -24.734 -44.062 1 86.44 607 GLU B CA 1
ATOM 10916 C C . GLU B 1 607 ? -19.469 -25.969 -44.062 1 86.44 607 GLU B C 1
ATOM 10918 O O . GLU B 1 607 ? -19.234 -26.922 -43.344 1 86.44 607 GLU B O 1
ATOM 10923 N N . SER B 1 608 ? -20.5 -25.891 -44.906 1 85.38 608 SER B N 1
ATOM 10924 C CA . SER B 1 608 ? -21.422 -27.016 -45 1 85.38 608 SER B CA 1
ATOM 10925 C C . SER B 1 608 ? -20.719 -28.266 -45.5 1 85.38 608 SER B C 1
ATOM 10927 O O . SER B 1 608 ? -21.047 -29.391 -45.094 1 85.38 608 SER B O 1
ATOM 10929 N N . ILE B 1 609 ? -19.812 -27.953 -46.375 1 85.69 609 ILE B N 1
ATOM 10930 C CA . ILE B 1 609 ? -19.031 -29.078 -46.906 1 85.69 609 ILE B CA 1
ATOM 10931 C C . ILE B 1 609 ? -18.188 -29.703 -45.781 1 85.69 609 ILE B C 1
ATOM 10933 O O . ILE B 1 609 ? -18.047 -30.922 -45.719 1 85.69 609 ILE B O 1
ATOM 10937 N N . LEU B 1 610 ? -17.656 -28.906 -44.938 1 86 610 LEU B N 1
ATOM 10938 C CA . LEU B 1 610 ? -16.812 -29.375 -43.844 1 86 610 LEU B CA 1
ATOM 10939 C C . LEU B 1 610 ? -17.625 -30.172 -42.844 1 86 610 LEU B C 1
ATOM 10941 O O . LEU B 1 610 ? -17.141 -31.156 -42.281 1 86 610 LEU B O 1
ATOM 10945 N N . PHE B 1 611 ? -18.891 -29.75 -42.531 1 85.31 611 PHE B N 1
ATOM 10946 C CA . PHE B 1 611 ? -19.766 -30.406 -41.562 1 85.31 611 PHE B CA 1
ATOM 10947 C C . PHE B 1 611 ? -20.375 -31.672 -42.156 1 85.31 611 PHE B C 1
ATOM 10949 O O . PHE B 1 611 ? -20.719 -32.594 -41.438 1 85.31 611 PHE B O 1
ATOM 10956 N N . GLY B 1 612 ? -20.5 -31.609 -43.375 1 74.75 612 GLY B N 1
ATOM 10957 C CA . GLY B 1 612 ? -21.297 -32.656 -44 1 74.75 612 GLY B CA 1
ATOM 10958 C C . GLY B 1 612 ? -22.797 -32.469 -43.781 1 74.75 612 GLY B C 1
ATOM 10959 O O . GLY B 1 612 ? -23.25 -31.375 -43.469 1 74.75 612 GLY B O 1
ATOM 10960 N N . ASN B 1 613 ? -23.703 -33.469 -43.969 1 68.19 613 ASN B N 1
ATOM 10961 C CA . ASN B 1 613 ? -25.156 -33.375 -43.875 1 68.19 613 ASN B CA 1
ATOM 10962 C C . ASN B 1 613 ? -25.625 -33.594 -42.438 1 68.19 613 ASN B C 1
ATOM 10964 O O . ASN B 1 613 ? -26.812 -33.844 -42.219 1 68.19 613 ASN B O 1
ATOM 10968 N N . ASP B 1 614 ? -24.828 -33.281 -41.5 1 77.81 614 ASP B N 1
ATOM 10969 C CA . ASP B 1 614 ? -25.188 -33.75 -40.156 1 77.81 614 ASP B CA 1
ATOM 10970 C C . ASP B 1 614 ? -25.625 -32.562 -39.281 1 77.81 614 ASP B C 1
ATOM 10972 O O . ASP B 1 614 ? -26.156 -32.781 -38.188 1 77.81 614 ASP B O 1
ATOM 10976 N N . ILE B 1 615 ? -25.453 -31.344 -39.75 1 84.5 615 ILE B N 1
ATOM 10977 C CA . ILE B 1 615 ? -25.719 -30.188 -38.906 1 84.5 615 ILE B CA 1
ATOM 10978 C C . ILE B 1 615 ? -26.766 -29.297 -39.562 1 84.5 615 ILE B C 1
ATOM 10980 O O . ILE B 1 615 ? -26.828 -29.203 -40.812 1 84.5 615 ILE B O 1
ATOM 10984 N N . GLN B 1 616 ? -27.562 -28.594 -38.75 1 84.44 616 GLN B N 1
ATOM 10985 C CA . GLN B 1 616 ? -28.531 -27.625 -39.25 1 84.44 616 GLN B CA 1
ATOM 10986 C C . GLN B 1 616 ? -27.844 -26.422 -39.875 1 84.44 616 GLN B C 1
ATOM 10988 O O . GLN B 1 616 ? -26.766 -26.031 -39.406 1 84.44 616 GLN B O 1
ATOM 10993 N N . ALA B 1 617 ? -28.531 -25.797 -40.781 1 83.5 617 ALA B N 1
ATOM 10994 C CA . ALA B 1 617 ? -27.953 -24.688 -41.531 1 83.5 617 ALA B CA 1
ATOM 10995 C C . ALA B 1 617 ? -27.797 -23.453 -40.656 1 83.5 617 ALA B C 1
ATOM 10997 O O . ALA B 1 617 ? -26.859 -22.672 -40.812 1 83.5 617 ALA B O 1
ATOM 10998 N N . SER B 1 618 ? -28.672 -23.328 -39.719 1 89.19 618 SER B N 1
ATOM 10999 C CA . SER B 1 618 ? -28.609 -22.156 -38.844 1 89.19 618 SER B CA 1
ATOM 11000 C C . SER B 1 618 ? -27.734 -22.422 -37.625 1 89.19 618 SER B C 1
ATOM 11002 O O . SER B 1 618 ? -27.969 -23.375 -36.875 1 89.19 618 SER B O 1
ATOM 11004 N N . VAL B 1 619 ? -26.75 -21.562 -37.5 1 92.25 619 VAL B N 1
ATOM 11005 C CA . VAL B 1 619 ? -25.828 -21.781 -36.375 1 92.25 619 VAL B CA 1
ATOM 11006 C C . VAL B 1 619 ? -25.688 -20.5 -35.562 1 92.25 619 VAL B C 1
ATOM 11008 O O . VAL B 1 619 ? -25.984 -19.406 -36.062 1 92.25 619 VAL B O 1
ATOM 11011 N N . LYS B 1 620 ? -25.359 -20.625 -34.312 1 92.88 620 LYS B N 1
ATOM 11012 C CA . LYS B 1 620 ? -25.031 -19.5 -33.406 1 92.88 620 LYS B CA 1
ATOM 11013 C C . LYS B 1 620 ? -23.531 -19.297 -33.281 1 92.88 620 LYS B C 1
ATOM 11015 O O . LYS B 1 620 ? -22.797 -20.234 -32.938 1 92.88 620 LYS B O 1
ATOM 11020 N N . GLU B 1 621 ? -23.047 -18.156 -33.594 1 94.88 621 GLU B N 1
ATOM 11021 C CA . GLU B 1 621 ? -21.609 -17.859 -33.594 1 94.88 621 GLU B CA 1
ATOM 11022 C C . GLU B 1 621 ? -21.234 -17.047 -32.344 1 94.88 621 GLU B C 1
ATOM 11024 O O . GLU B 1 621 ? -21.828 -15.992 -32.094 1 94.88 621 GLU B O 1
ATOM 11029 N N . PHE B 1 622 ? -20.266 -17.578 -31.641 1 94.19 622 PHE B N 1
ATOM 11030 C CA . PHE B 1 622 ? -19.75 -16.922 -30.453 1 94.19 622 PHE B CA 1
ATOM 11031 C C . PHE B 1 622 ? -18.328 -16.422 -30.672 1 94.19 622 PHE B C 1
ATOM 11033 O O . PHE B 1 622 ? -17.672 -16.797 -31.656 1 94.19 622 PHE B O 1
ATOM 11040 N N . LYS B 1 623 ? -17.844 -15.477 -29.797 1 94 623 LYS B N 1
ATOM 11041 C CA . LYS B 1 623 ? -16.5 -14.945 -29.906 1 94 623 LYS B CA 1
ATOM 11042 C C . LYS B 1 623 ? -15.586 -15.539 -28.828 1 94 623 LYS B C 1
ATOM 11044 O O . LYS B 1 623 ? -14.359 -15.492 -28.969 1 94 623 LYS B O 1
ATOM 11049 N N . ARG B 1 624 ? -16.141 -16.109 -27.781 1 92.88 624 ARG B N 1
ATOM 11050 C CA . ARG B 1 624 ? -15.375 -16.656 -26.672 1 92.88 624 ARG B CA 1
ATOM 11051 C C . ARG B 1 624 ? -15.977 -17.969 -26.172 1 92.88 624 ARG B C 1
ATOM 11053 O O . ARG B 1 624 ? -17.188 -18.156 -26.234 1 92.88 624 ARG B O 1
ATOM 11060 N N . CYS B 1 625 ? -15.125 -18.781 -25.672 1 92.25 625 CYS B N 1
ATOM 11061 C CA . CYS B 1 625 ? -15.594 -20.031 -25.094 1 92.25 625 CYS B CA 1
ATOM 11062 C C . CYS B 1 625 ? -14.578 -20.578 -24.078 1 92.25 625 CYS B C 1
ATOM 11064 O O . CYS B 1 625 ? -13.383 -20.297 -24.188 1 92.25 625 CYS B O 1
ATOM 11066 N N . PHE B 1 626 ? -15.062 -21.266 -23.094 1 90.12 626 PHE B N 1
ATOM 11067 C CA . PHE B 1 626 ? -14.219 -21.984 -22.156 1 90.12 626 PHE B CA 1
ATOM 11068 C C . PHE B 1 626 ? -14.164 -23.469 -22.5 1 90.12 626 PHE B C 1
ATOM 11070 O O . PHE B 1 626 ? -15.195 -24.094 -22.75 1 90.12 626 PHE B O 1
ATOM 11077 N N . ILE B 1 627 ? -12.992 -23.906 -22.656 1 89.5 627 ILE B N 1
ATOM 11078 C CA . ILE B 1 627 ? -12.773 -25.328 -22.828 1 89.5 627 ILE B CA 1
ATOM 11079 C C . ILE B 1 627 ? -11.961 -25.875 -21.641 1 89.5 627 ILE B C 1
ATOM 11081 O O . ILE B 1 627 ? -10.812 -25.469 -21.438 1 89.5 627 ILE B O 1
ATOM 11085 N N . HIS B 1 628 ? -12.43 -26.734 -20.859 1 78.88 628 HIS B N 1
ATOM 11086 C CA . HIS B 1 628 ? -11.797 -27.266 -19.656 1 78.88 628 HIS B CA 1
ATOM 11087 C C . HIS B 1 628 ? -11.25 -26.141 -18.781 1 78.88 628 HIS B C 1
ATOM 11089 O O . HIS B 1 628 ? -10.078 -26.156 -18.406 1 78.88 628 HIS B O 1
ATOM 11095 N N . HIS B 1 629 ? -11.961 -25.062 -18.594 1 76.56 629 HIS B N 1
ATOM 11096 C CA . HIS B 1 629 ? -11.727 -23.953 -17.688 1 76.56 629 HIS B CA 1
ATOM 11097 C C . HIS B 1 629 ? -10.68 -22.984 -18.25 1 76.56 629 HIS B C 1
ATOM 11099 O O . HIS B 1 629 ? -10.172 -22.125 -17.531 1 76.56 629 HIS B O 1
ATOM 11105 N N . THR B 1 630 ? -10.344 -23.266 -19.5 1 87.19 630 THR B N 1
ATOM 11106 C CA . THR B 1 630 ? -9.422 -22.359 -20.172 1 87.19 630 THR B CA 1
ATOM 11107 C C . THR B 1 630 ? -10.156 -21.5 -21.188 1 87.19 630 THR B C 1
ATOM 11109 O O . THR B 1 630 ? -10.977 -22 -21.969 1 87.19 630 THR B O 1
ATOM 11112 N N . LEU B 1 631 ? -9.906 -20.266 -21.203 1 91.31 631 LEU B N 1
ATOM 11113 C CA . LEU B 1 631 ? -10.602 -19.328 -22.062 1 91.31 631 LEU B CA 1
ATOM 11114 C C . LEU B 1 631 ? -9.969 -19.297 -23.453 1 91.31 631 LEU B C 1
ATOM 11116 O O . LEU B 1 631 ? -8.742 -19.188 -23.578 1 91.31 631 LEU B O 1
ATOM 11120 N N . TYR B 1 632 ? -10.719 -19.406 -24.453 1 94.62 632 TYR B N 1
ATOM 11121 C CA . TYR B 1 632 ? -10.32 -19.266 -25.844 1 94.62 632 TYR B CA 1
ATOM 11122 C C . TYR B 1 632 ? -11.141 -18.172 -26.531 1 94.62 632 TYR B C 1
ATOM 11124 O O . TYR B 1 632 ? -12.297 -17.938 -26.156 1 94.62 632 TYR B O 1
ATOM 11132 N N . THR B 1 633 ? -10.562 -17.516 -27.438 1 95.81 633 THR B N 1
ATOM 11133 C CA . THR B 1 633 ? -11.25 -16.469 -28.188 1 95.81 633 THR B CA 1
ATOM 11134 C C . THR B 1 633 ? -10.961 -16.594 -29.688 1 95.81 633 THR B C 1
ATOM 11136 O O . THR B 1 633 ? -10.055 -17.312 -30.094 1 95.81 633 THR B O 1
ATOM 11139 N N . THR B 1 634 ? -11.766 -15.922 -30.453 1 95.5 634 THR B N 1
ATOM 11140 C CA . THR B 1 634 ? -11.492 -15.836 -31.891 1 95.5 634 THR B CA 1
ATOM 11141 C C . THR B 1 634 ? -10.352 -14.859 -32.156 1 95.5 634 THR B C 1
ATOM 11143 O O . THR B 1 634 ? -10.023 -14.023 -31.328 1 95.5 634 THR B O 1
ATOM 11146 N N . GLU B 1 635 ? -9.758 -15.023 -33.281 1 93.81 635 GLU B N 1
ATOM 11147 C CA . GLU B 1 635 ? -8.672 -14.148 -33.719 1 93.81 635 GLU B CA 1
ATOM 11148 C C . GLU B 1 635 ? -9.133 -12.695 -33.781 1 93.81 635 GLU B C 1
ATOM 11150 O O . GLU B 1 635 ? -8.414 -11.789 -33.375 1 93.81 635 GLU B O 1
ATOM 11155 N N . MET B 1 636 ? -10.289 -12.477 -34.25 1 89.69 636 MET B N 1
ATOM 11156 C CA . MET B 1 636 ? -10.828 -11.125 -34.406 1 89.69 636 MET B CA 1
ATOM 11157 C C . MET B 1 636 ? -11.062 -10.484 -33.031 1 89.69 636 MET B C 1
ATOM 11159 O O . MET B 1 636 ? -10.844 -9.289 -32.875 1 89.69 636 MET B O 1
ATOM 11163 N N . TYR B 1 637 ? -11.57 -11.312 -32.188 1 88.88 637 TYR B N 1
ATOM 11164 C CA . TYR B 1 637 ? -11.766 -10.828 -30.812 1 88.88 637 TYR B CA 1
ATOM 11165 C C . TYR B 1 637 ? -10.438 -10.422 -30.188 1 88.88 637 TYR B C 1
ATOM 11167 O O . TYR B 1 637 ? -10.344 -9.359 -29.562 1 88.88 637 TYR B O 1
ATOM 11175 N N . ALA B 1 638 ? -9.508 -11.148 -30.312 1 83.44 638 ALA B N 1
ATOM 11176 C CA . ALA B 1 638 ? -8.203 -10.945 -29.703 1 83.44 638 ALA B CA 1
ATOM 11177 C C . ALA B 1 638 ? -7.535 -9.68 -30.234 1 83.44 638 ALA B C 1
ATOM 11179 O O . ALA B 1 638 ? -6.785 -9.023 -29.5 1 83.44 638 ALA B O 1
ATOM 11180 N N . ALA B 1 639 ? -7.809 -9.305 -31.406 1 80.12 639 ALA B N 1
ATOM 11181 C CA . ALA B 1 639 ? -7.18 -8.148 -32.031 1 80.12 639 ALA B CA 1
ATOM 11182 C C . ALA B 1 639 ? -7.578 -6.855 -31.344 1 80.12 639 ALA B C 1
ATOM 11184 O O . ALA B 1 639 ? -6.836 -5.867 -31.375 1 80.12 639 ALA B O 1
ATOM 11185 N N . ASN B 1 640 ? -8.641 -6.918 -30.641 1 74.44 640 ASN B N 1
ATOM 11186 C CA . ASN B 1 640 ? -9.172 -5.707 -30.016 1 74.44 640 ASN B CA 1
ATOM 11187 C C . ASN B 1 640 ? -8.727 -5.574 -28.562 1 74.44 640 ASN B C 1
ATOM 11189 O O . ASN B 1 640 ? -9.031 -4.574 -27.906 1 74.44 640 ASN B O 1
ATOM 11193 N N . PHE B 1 641 ? -7.973 -6.613 -28.188 1 81.88 641 PHE B N 1
ATOM 11194 C CA . PHE B 1 641 ? -7.629 -6.613 -26.781 1 81.88 641 PHE B CA 1
ATOM 11195 C C . PHE B 1 641 ? -6.133 -6.84 -26.578 1 81.88 641 PHE B C 1
ATOM 11197 O O . PHE B 1 641 ? -5.406 -7.07 -27.547 1 81.88 641 PHE B O 1
ATOM 11204 N N . LYS B 1 642 ? -5.691 -6.652 -25.391 1 87.12 642 LYS B N 1
ATOM 11205 C CA . LYS B 1 642 ? -4.273 -6.785 -25.062 1 87.12 642 LYS B CA 1
ATOM 11206 C C . LYS B 1 642 ? -3.891 -8.25 -24.859 1 87.12 642 LYS B C 1
ATOM 11208 O O . LYS B 1 642 ? -2.74 -8.555 -24.531 1 87.12 642 LYS B O 1
ATOM 11213 N N . ARG B 1 643 ? -4.844 -9.188 -25.109 1 93.88 643 ARG B N 1
ATOM 11214 C CA . ARG B 1 643 ? -4.617 -10.617 -24.922 1 93.88 643 ARG B CA 1
ATOM 11215 C C . ARG B 1 643 ? -4.973 -11.391 -26.188 1 93.88 643 ARG B C 1
ATOM 11217 O O . ARG B 1 643 ? -5.898 -11.016 -26.922 1 93.88 643 ARG B O 1
ATOM 11224 N N . ASN B 1 644 ? -4.188 -12.352 -26.453 1 95 644 ASN B N 1
ATOM 11225 C CA . ASN B 1 644 ? -4.469 -13.242 -27.578 1 95 644 ASN B CA 1
ATOM 11226 C C . ASN B 1 644 ? -4.664 -14.68 -27.109 1 95 644 ASN B C 1
ATOM 11228 O O . ASN B 1 644 ? -3.691 -15.383 -26.828 1 95 644 ASN B O 1
ATOM 11232 N N . ASN B 1 645 ? -5.855 -15.125 -27.062 1 95.75 645 ASN B N 1
ATOM 11233 C CA . ASN B 1 645 ? -6.207 -16.484 -26.656 1 95.75 645 ASN B CA 1
ATOM 11234 C C . ASN B 1 645 ? -6.68 -17.328 -27.844 1 95.75 645 ASN B C 1
ATOM 11236 O O . ASN B 1 645 ? -7.402 -18.297 -27.656 1 95.75 645 ASN B O 1
ATOM 11240 N N . SER B 1 646 ? -6.293 -16.984 -29.078 1 96.56 646 SER B N 1
ATOM 11241 C CA . SER B 1 646 ? -6.879 -17.594 -30.266 1 96.56 646 SER B CA 1
ATOM 11242 C C . SER B 1 646 ? -5.965 -18.672 -30.828 1 96.56 646 SER B C 1
ATOM 11244 O O . SER B 1 646 ? -6.402 -19.516 -31.609 1 96.56 646 SER B O 1
ATOM 11246 N N . CYS B 1 647 ? -4.699 -18.703 -30.5 1 96.69 647 CYS B N 1
ATOM 11247 C CA . CYS B 1 647 ? -3.744 -19.625 -31.109 1 96.69 647 CYS B CA 1
ATOM 11248 C C . CYS B 1 647 ? -3.707 -20.953 -30.359 1 96.69 647 CYS B C 1
ATOM 11250 O O . CYS B 1 647 ? -3.531 -20.969 -29.125 1 96.69 647 CYS B O 1
ATOM 11252 N N . VAL B 1 648 ? -3.832 -22.062 -31.156 1 96.5 648 VAL B N 1
ATOM 11253 C CA . VAL B 1 648 ? -3.971 -23.344 -30.484 1 96.5 648 VAL B CA 1
ATOM 11254 C C . VAL B 1 648 ? -3.156 -24.406 -31.219 1 96.5 648 VAL B C 1
ATOM 11256 O O . VAL B 1 648 ? -2.838 -24.25 -32.406 1 96.5 648 VAL B O 1
ATOM 11259 N N . ALA B 1 649 ? -2.717 -25.375 -30.469 1 95.81 649 ALA B N 1
ATOM 11260 C CA . ALA B 1 649 ? -2.195 -26.641 -31 1 95.81 649 ALA B CA 1
ATOM 11261 C C . ALA B 1 649 ? -3.234 -27.75 -30.891 1 95.81 649 ALA B C 1
ATOM 11263 O O . ALA B 1 649 ? -3.926 -27.859 -29.875 1 95.81 649 ALA B O 1
ATOM 11264 N N . LEU B 1 650 ? -3.414 -28.5 -31.891 1 95.5 650 LEU B N 1
ATOM 11265 C CA . LEU B 1 650 ? -4.391 -29.578 -31.922 1 95.5 650 LEU B CA 1
ATOM 11266 C C . LEU B 1 650 ? -3.73 -30.922 -31.625 1 95.5 650 LEU B C 1
ATOM 11268 O O . LEU B 1 650 ? -2.516 -31.062 -31.766 1 95.5 650 LEU B O 1
ATOM 11272 N N . LYS B 1 651 ? -4.492 -31.844 -31.234 1 93.94 651 LYS B N 1
ATOM 11273 C CA . LYS B 1 651 ? -3.998 -33.188 -30.922 1 93.94 651 LYS B CA 1
ATOM 11274 C C . LYS B 1 651 ? -3.467 -33.875 -32.188 1 93.94 651 LYS B C 1
ATOM 11276 O O . LYS B 1 651 ? -2.615 -34.75 -32.094 1 93.94 651 LYS B O 1
ATOM 11281 N N . THR B 1 652 ? -3.945 -33.406 -33.312 1 92.75 652 THR B N 1
ATOM 11282 C CA . THR B 1 652 ? -3.525 -33.969 -34.594 1 92.75 652 THR B CA 1
ATOM 11283 C C . THR B 1 652 ? -2.121 -33.5 -34.969 1 92.75 652 THR B C 1
ATOM 11285 O O . THR B 1 652 ? -1.491 -34.062 -35.875 1 92.75 652 THR B O 1
ATOM 11288 N N . GLY B 1 653 ? -1.614 -32.531 -34.219 1 91.88 653 GLY B N 1
ATOM 11289 C CA . GLY B 1 653 ? -0.309 -31.953 -34.531 1 91.88 653 GLY B CA 1
ATOM 11290 C C . GLY B 1 653 ? -0.387 -30.641 -35.281 1 91.88 653 GLY B C 1
ATOM 11291 O O . GLY B 1 653 ? 0.61 -29.938 -35.406 1 91.88 653 GLY B O 1
ATOM 11292 N N . GLU B 1 654 ? -1.604 -30.375 -35.719 1 95 654 GLU B N 1
ATOM 11293 C CA . GLU B 1 654 ? -1.796 -29.125 -36.438 1 95 654 GLU B CA 1
ATOM 11294 C C . GLU B 1 654 ? -1.864 -27.938 -35.5 1 95 654 GLU B C 1
ATOM 11296 O O . GLU B 1 654 ? -2.123 -28.109 -34.312 1 95 654 GLU B O 1
ATOM 11301 N N . HIS B 1 655 ? -1.461 -26.781 -36.094 1 96.5 655 HIS B N 1
ATOM 11302 C CA . HIS B 1 655 ? -1.53 -25.531 -35.344 1 96.5 655 HIS B CA 1
ATOM 11303 C C . HIS B 1 655 ? -2.34 -24.484 -36.094 1 96.5 655 HIS B C 1
ATOM 11305 O O . HIS B 1 655 ? -2.457 -24.547 -37.344 1 96.5 655 HIS B O 1
ATOM 11311 N N . GLY B 1 656 ? -2.945 -23.625 -35.375 1 96.25 656 GLY B N 1
ATOM 11312 C CA . GLY B 1 656 ? -3.693 -22.562 -36.031 1 96.25 656 GLY B CA 1
ATOM 11313 C C . GLY B 1 656 ? -4.305 -21.578 -35.094 1 96.25 656 GLY B C 1
ATOM 11314 O O . GLY B 1 656 ? -3.977 -21.562 -33.906 1 96.25 656 GLY B O 1
ATOM 11315 N N . SER B 1 657 ? -5.086 -20.609 -35.625 1 96.25 657 SER B N 1
ATOM 11316 C CA . SER B 1 657 ? -5.832 -19.625 -34.844 1 96.25 657 SER B CA 1
ATOM 11317 C C . SER B 1 657 ? -7.336 -19.797 -35.031 1 96.25 657 SER B C 1
ATOM 11319 O O . SER B 1 657 ? -7.793 -20.109 -36.156 1 96.25 657 SER B O 1
ATOM 11321 N N . ILE B 1 658 ? -8.078 -19.562 -34 1 96.62 658 ILE B N 1
ATOM 11322 C CA . ILE B 1 658 ? -9.523 -19.766 -34.031 1 96.62 658 ILE B CA 1
ATOM 11323 C C . ILE B 1 658 ? -10.188 -18.656 -34.844 1 96.62 658 ILE B C 1
ATOM 11325 O O . ILE B 1 658 ? -10.062 -17.484 -34.5 1 96.62 658 ILE B O 1
ATOM 11329 N N . LYS B 1 659 ? -10.82 -19.062 -35.812 1 94.75 659 LYS B N 1
ATOM 11330 C CA . LYS B 1 659 ? -11.539 -18.109 -36.656 1 94.75 659 LYS B CA 1
ATOM 11331 C C . LYS B 1 659 ? -12.938 -17.828 -36.125 1 94.75 659 LYS B C 1
ATOM 11333 O O . LYS B 1 659 ? -13.367 -16.672 -36.031 1 94.75 659 LYS B O 1
ATOM 11338 N N . SER B 1 660 ? -13.648 -18.953 -35.812 1 94.5 660 SER B N 1
ATOM 11339 C CA . SER B 1 660 ? -15.016 -18.828 -35.312 1 94.5 660 SER B CA 1
ATOM 11340 C C . SER B 1 660 ? -15.359 -19.953 -34.344 1 94.5 660 SER B C 1
ATOM 11342 O O . SER B 1 660 ? -14.766 -21.031 -34.406 1 94.5 660 SER B O 1
ATOM 11344 N N . ILE B 1 661 ? -16.234 -19.656 -33.5 1 95.38 661 ILE B N 1
ATOM 11345 C CA . ILE B 1 661 ? -16.797 -20.594 -32.531 1 95.38 661 ILE B CA 1
ATOM 11346 C C . ILE B 1 661 ? -18.297 -20.766 -32.812 1 95.38 661 ILE B C 1
ATOM 11348 O O . ILE B 1 661 ? -19.062 -19.812 -32.656 1 95.38 661 ILE B O 1
ATOM 11352 N N . LEU B 1 662 ? -18.703 -21.984 -33.125 1 93.31 662 LEU B N 1
ATOM 11353 C CA . LEU B 1 662 ? -20.078 -22.203 -33.562 1 93.31 662 LEU B CA 1
ATOM 11354 C C . LEU B 1 662 ? -20.797 -23.188 -32.656 1 93.31 662 LEU B C 1
ATOM 11356 O O . LEU B 1 662 ? -20.219 -24.203 -32.25 1 93.31 662 LEU B O 1
ATOM 11360 N N . LEU B 1 663 ? -21.875 -22.797 -32.25 1 92.5 663 LEU B N 1
ATOM 11361 C CA . LEU B 1 663 ? -22.812 -23.719 -31.625 1 92.5 663 LEU B CA 1
ATOM 11362 C C . LEU B 1 663 ? -23.797 -24.266 -32.625 1 92.5 663 LEU B C 1
ATOM 11364 O O . LEU B 1 663 ? -24.594 -23.516 -33.219 1 92.5 663 LEU B O 1
ATOM 11368 N N . CYS B 1 664 ? -23.734 -25.562 -32.875 1 89.69 664 CYS B N 1
ATOM 11369 C CA . CYS B 1 664 ? -24.5 -26.188 -33.938 1 89.69 664 CYS B CA 1
ATOM 11370 C C . CYS B 1 664 ? -25.438 -27.25 -33.375 1 89.69 664 CYS B C 1
ATOM 11372 O O . CYS B 1 664 ? -25.109 -27.922 -32.375 1 89.69 664 CYS B O 1
ATOM 11374 N N . LYS B 1 665 ? -26.547 -27.344 -33.938 1 86.75 665 LYS B N 1
ATOM 11375 C CA . LYS B 1 665 ? -27.5 -28.422 -33.625 1 86.75 665 LYS B CA 1
ATOM 11376 C C . LYS B 1 665 ? -27.469 -29.516 -34.688 1 86.75 665 LYS B C 1
ATOM 11378 O O . LYS B 1 665 ? -27.578 -29.234 -35.875 1 86.75 665 LYS B O 1
ATOM 11383 N N . PRO B 1 666 ? -27.188 -30.672 -34.188 1 83.44 666 PRO B N 1
ATOM 11384 C CA . PRO B 1 666 ? -27.234 -31.766 -35.156 1 83.44 666 PRO B CA 1
ATOM 11385 C C . PRO B 1 666 ? -28.641 -32.031 -35.688 1 83.44 666 PRO B C 1
ATOM 11387 O O . PRO B 1 666 ? -29.625 -31.625 -35.062 1 83.44 666 PRO B O 1
ATOM 11390 N N . ASN B 1 667 ? -28.688 -32.562 -36.906 1 78.69 667 ASN B N 1
ATOM 11391 C CA . ASN B 1 667 ? -29.969 -33.031 -37.406 1 78.69 667 ASN B CA 1
ATOM 11392 C C . ASN B 1 667 ? -30.5 -34.219 -36.625 1 78.69 667 ASN B C 1
ATOM 11394 O O . ASN B 1 667 ? -30.172 -35.375 -36.969 1 78.69 667 ASN B O 1
ATOM 11398 N N . CYS B 1 668 ? -30.828 -33.844 -35.406 1 72.19 668 CYS B N 1
ATOM 11399 C CA . CYS B 1 668 ? -31.234 -34.938 -34.531 1 72.19 668 CYS B CA 1
ATOM 11400 C C . CYS B 1 668 ? -32.75 -35.156 -34.594 1 72.19 668 CYS B C 1
ATOM 11402 O O . CYS B 1 668 ? -33.469 -34.25 -35.031 1 72.19 668 CYS B O 1
ATOM 11404 N N . GLY B 1 669 ? -33.281 -36.312 -34.625 1 66.25 669 GLY B N 1
ATOM 11405 C CA . GLY B 1 669 ? -34.688 -36.688 -34.625 1 66.25 669 GLY B CA 1
ATOM 11406 C C . GLY B 1 669 ? -35.375 -36.344 -33.312 1 66.25 669 GLY B C 1
ATOM 11407 O O . GLY B 1 669 ? -36.438 -36.906 -33 1 66.25 669 GLY B O 1
ATOM 11408 N N . CYS B 1 670 ? -34.688 -35.438 -32.562 1 66.19 670 CYS B N 1
ATOM 11409 C CA . CYS B 1 670 ? -35.25 -35.156 -31.234 1 66.19 670 CYS B CA 1
ATOM 11410 C C . CYS B 1 670 ? -36.531 -34.375 -31.344 1 66.19 670 CYS B C 1
ATOM 11412 O O . CYS B 1 670 ? -36.625 -33.438 -32.156 1 66.19 670 CYS B O 1
ATOM 11414 N N . LEU B 1 671 ? -37.656 -34.812 -31.047 1 60.16 671 LEU B N 1
ATOM 11415 C CA . LEU B 1 671 ? -38.969 -34.156 -31.078 1 60.16 671 LEU B CA 1
ATOM 11416 C C . LEU B 1 671 ? -39 -32.969 -30.141 1 60.16 671 LEU B C 1
ATOM 11418 O O . LEU B 1 671 ? -39.844 -32.094 -30.281 1 60.16 671 LEU B O 1
ATOM 11422 N N . SER B 1 672 ? -38.531 -33.094 -28.781 1 54.59 672 SER B N 1
ATOM 11423 C CA . SER B 1 672 ? -38.688 -32.094 -27.734 1 54.59 672 SER B CA 1
ATOM 11424 C C . SER B 1 672 ? -37.438 -31.219 -27.609 1 54.59 672 SER B C 1
ATOM 11426 O O . SER B 1 672 ? -36.438 -31.438 -28.328 1 54.59 672 SER B O 1
ATOM 11428 N N . ALA B 1 673 ? -37.344 -30.391 -26.484 1 58.03 673 ALA B N 1
ATOM 11429 C CA . ALA B 1 673 ? -36.312 -29.422 -26.109 1 58.03 673 ALA B CA 1
ATOM 11430 C C . ALA B 1 673 ? -34.906 -30.016 -26.234 1 58.03 673 ALA B C 1
ATOM 11432 O O . ALA B 1 673 ? -34.469 -30.75 -25.359 1 58.03 673 ALA B O 1
ATOM 11433 N N . CYS B 1 674 ? -34.375 -30.219 -27.359 1 63.47 674 CYS B N 1
ATOM 11434 C CA . CYS B 1 674 ? -33.156 -30.906 -27.734 1 63.47 674 CYS B CA 1
ATOM 11435 C C . CYS B 1 674 ? -31.938 -30.203 -27.156 1 63.47 674 CYS B C 1
ATOM 11437 O O . CYS B 1 674 ? -31.781 -28.984 -27.328 1 63.47 674 CYS B O 1
ATOM 11439 N N . LYS B 1 675 ? -31.219 -30.797 -26.188 1 68.5 675 LYS B N 1
ATOM 11440 C CA . LYS B 1 675 ? -29.969 -30.312 -25.625 1 68.5 675 LYS B CA 1
ATOM 11441 C C . LYS B 1 675 ? -28.766 -30.875 -26.375 1 68.5 675 LYS B C 1
ATOM 11443 O O . LYS B 1 675 ? -27.688 -31.047 -25.797 1 68.5 675 LYS B O 1
ATOM 11448 N N . CYS B 1 676 ? -29 -31.219 -27.734 1 78.25 676 CYS B N 1
ATOM 11449 C CA . CYS B 1 676 ? -27.953 -31.891 -28.5 1 78.25 676 CYS B CA 1
ATOM 11450 C C . CYS B 1 676 ? -27.016 -30.875 -29.141 1 78.25 676 CYS B C 1
ATOM 11452 O O . CYS B 1 676 ? -26.234 -31.219 -30.031 1 78.25 676 CYS B O 1
ATOM 11454 N N . GLU B 1 677 ? -27.016 -29.734 -28.688 1 85.81 677 GLU B N 1
ATOM 11455 C CA . GLU B 1 677 ? -26.141 -28.719 -29.266 1 85.81 677 GLU B CA 1
ATOM 11456 C C . GLU B 1 677 ? -24.688 -29 -28.938 1 85.81 677 GLU B C 1
ATOM 11458 O O . GLU B 1 677 ? -24.359 -29.484 -27.844 1 85.81 677 GLU B O 1
ATOM 11463 N N . GLU B 1 678 ? -23.844 -28.875 -29.984 1 88.31 678 GLU B N 1
ATOM 11464 C CA . GLU B 1 678 ? -22.406 -29.078 -29.812 1 88.31 678 GLU B CA 1
ATOM 11465 C C . GLU B 1 678 ? -21.625 -27.859 -30.297 1 88.31 678 GLU B C 1
ATOM 11467 O O . GLU B 1 678 ? -22.078 -27.125 -31.188 1 88.31 678 GLU B O 1
ATOM 11472 N N . VAL B 1 679 ? -20.484 -27.75 -29.75 1 92.75 679 VAL B N 1
ATOM 11473 C CA . VAL B 1 679 ? -19.625 -26.625 -30.125 1 92.75 679 VAL B CA 1
ATOM 11474 C C . VAL B 1 679 ? -18.578 -27.094 -31.141 1 92.75 679 VAL B C 1
ATOM 11476 O O . VAL B 1 679 ? -18.016 -28.188 -31.016 1 92.75 679 VAL B O 1
ATOM 11479 N N . TYR B 1 680 ? -18.453 -26.344 -32.156 1 92.69 680 TYR B N 1
ATOM 11480 C CA . TYR B 1 680 ? -17.406 -26.578 -33.156 1 92.69 680 TYR B CA 1
ATOM 11481 C C . TYR B 1 680 ? -16.562 -25.312 -33.344 1 92.69 680 TYR B C 1
ATOM 11483 O O . TYR B 1 680 ? -17.047 -24.203 -33.188 1 92.69 680 TYR B O 1
ATOM 11491 N N . LEU B 1 681 ? -15.305 -25.516 -33.688 1 94.81 681 LEU B N 1
ATOM 11492 C CA . LEU B 1 681 ? -14.383 -24.406 -33.938 1 94.81 681 LEU B CA 1
ATOM 11493 C C . LEU B 1 681 ? -13.812 -24.453 -35.344 1 94.81 681 LEU B C 1
ATOM 11495 O O . LEU B 1 681 ? -13.422 -25.531 -35.812 1 94.81 681 LEU B O 1
ATOM 11499 N N . HIS B 1 682 ? -13.875 -23.359 -36 1 94.69 682 HIS B N 1
ATOM 11500 C CA . HIS B 1 682 ? -13.117 -23.188 -37.25 1 94.69 682 HIS B CA 1
ATOM 11501 C C . HIS B 1 682 ? -11.727 -22.625 -36.938 1 94.69 682 HIS B C 1
ATOM 11503 O O . HIS B 1 682 ? -11.586 -21.578 -36.312 1 94.69 682 HIS B O 1
ATOM 11509 N N . ILE B 1 683 ? -10.711 -23.312 -37.469 1 95.69 683 ILE B N 1
ATOM 11510 C CA . ILE B 1 683 ? -9.336 -22.906 -37.188 1 95.69 683 ILE B CA 1
ATOM 11511 C C . ILE B 1 683 ? -8.617 -22.594 -38.5 1 95.69 683 ILE B C 1
ATOM 11513 O O . ILE B 1 683 ? -8.617 -23.406 -39.406 1 95.69 683 ILE B O 1
ATOM 11517 N N . PHE B 1 684 ? -8.047 -21.391 -38.594 1 95.19 684 PHE B N 1
ATOM 11518 C CA . PHE B 1 684 ? -7.109 -21.109 -39.656 1 95.19 684 PHE B CA 1
ATOM 11519 C C . PHE B 1 684 ? -5.848 -21.953 -39.5 1 95.19 684 PHE B C 1
ATOM 11521 O O . PHE B 1 684 ? -5.137 -21.828 -38.5 1 95.19 684 PHE B O 1
ATOM 11528 N N . ARG B 1 685 ? -5.527 -22.672 -40.406 1 95.62 685 ARG B N 1
ATOM 11529 C CA . ARG B 1 685 ? -4.387 -23.578 -40.312 1 95.62 685 ARG B CA 1
ATOM 11530 C C . ARG B 1 685 ? -3.074 -22.828 -40.5 1 95.62 685 ARG B C 1
ATOM 11532 O O . ARG B 1 685 ? -2.965 -21.984 -41.375 1 95.62 685 ARG B O 1
ATOM 11539 N N . PHE B 1 686 ? -2.133 -23.141 -39.625 1 96.19 686 PHE B N 1
ATOM 11540 C CA . PHE B 1 686 ? -0.763 -22.672 -39.781 1 96.19 686 PHE B CA 1
ATOM 11541 C C . PHE B 1 686 ? 0.123 -23.766 -40.375 1 96.19 686 PHE B C 1
ATOM 11543 O O . PHE B 1 686 ? 0.035 -24.922 -39.969 1 96.19 686 PHE B O 1
ATOM 11550 N N . LYS B 1 687 ? 0.849 -23.406 -41.312 1 95.19 687 LYS B N 1
ATOM 11551 C CA . LYS B 1 687 ? 1.813 -24.359 -41.875 1 95.19 687 LYS B CA 1
ATOM 11552 C C . LYS B 1 687 ? 3.221 -24.078 -41.344 1 95.19 687 LYS B C 1
ATOM 11554 O O . LYS B 1 687 ? 3.666 -22.922 -41.344 1 95.19 687 LYS B O 1
ATOM 11559 N N . LYS B 1 688 ? 3.842 -25.156 -40.906 1 94.38 688 LYS B N 1
ATOM 11560 C CA . LYS B 1 688 ? 5.207 -25.031 -40.406 1 94.38 688 LYS B CA 1
ATOM 11561 C C . LY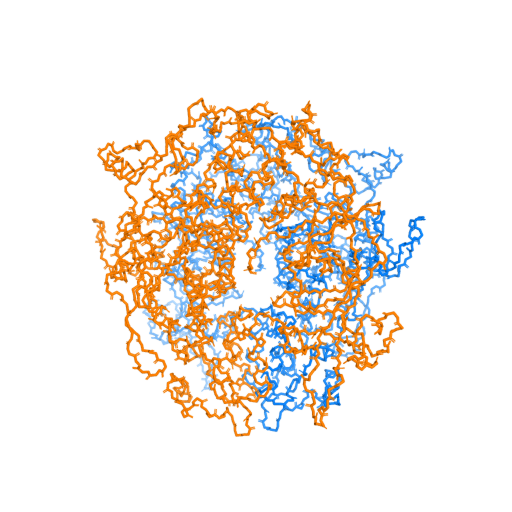S B 1 688 ? 6.141 -24.484 -41.469 1 94.38 688 LYS B C 1
ATOM 11563 O O . LYS B 1 688 ? 6.078 -24.922 -42.625 1 94.38 688 LYS B O 1
ATOM 11568 N N . ASP B 1 689 ? 6.891 -23.578 -41.094 1 92.69 689 ASP B N 1
ATOM 11569 C CA . ASP B 1 689 ? 7.859 -23 -42 1 92.69 689 ASP B CA 1
ATOM 11570 C C . ASP B 1 689 ? 8.953 -24 -42.344 1 92.69 689 ASP B C 1
ATOM 11572 O O . ASP B 1 689 ? 9.32 -24.844 -41.531 1 92.69 689 ASP B O 1
ATOM 11576 N N . SER B 1 690 ? 9.57 -23.844 -43.531 1 89.06 690 SER B N 1
ATOM 11577 C CA . SER B 1 690 ? 10.648 -24.734 -43.938 1 89.06 690 SER B CA 1
ATOM 11578 C C . SER B 1 690 ? 11.945 -24.391 -43.219 1 89.06 690 SER B C 1
ATOM 11580 O O . SER B 1 690 ? 12.797 -25.266 -43 1 89.06 690 SER B O 1
ATOM 11582 N N . ARG B 1 691 ? 12.125 -23.141 -42.938 1 84.75 691 ARG B N 1
ATOM 11583 C CA . ARG B 1 691 ? 13.328 -22.688 -42.219 1 84.75 691 ARG B CA 1
ATOM 11584 C C . ARG B 1 691 ? 13.055 -22.484 -40.75 1 84.75 691 ARG B C 1
ATOM 11586 O O . ARG B 1 691 ? 12.516 -21.453 -40.344 1 84.75 691 ARG B O 1
ATOM 11593 N N . GLN B 1 692 ? 13.484 -23.422 -39.938 1 91.12 692 GLN B N 1
ATOM 11594 C CA . GLN B 1 692 ? 13.305 -23.344 -38.5 1 91.12 692 GLN B CA 1
ATOM 11595 C C . GLN B 1 692 ? 14.594 -22.922 -37.781 1 91.12 692 GLN B C 1
ATOM 11597 O O . GLN B 1 692 ? 15.688 -23.188 -38.281 1 91.12 692 GLN B O 1
ATOM 11602 N N . LEU B 1 693 ? 14.43 -22.234 -36.719 1 89.31 693 LEU B N 1
ATOM 11603 C CA . LEU B 1 693 ? 15.586 -21.906 -35.906 1 89.31 693 LEU B CA 1
ATOM 11604 C C . LEU B 1 693 ? 16.172 -23.156 -35.25 1 89.31 693 LEU B C 1
ATOM 11606 O O . LEU B 1 693 ? 15.445 -23.906 -34.594 1 89.31 693 LEU B O 1
ATOM 11610 N N . ARG B 1 694 ? 17.484 -23.391 -35.531 1 91.31 694 ARG B N 1
ATOM 11611 C CA . ARG B 1 694 ? 18.172 -24.531 -34.906 1 91.31 694 ARG B CA 1
ATOM 11612 C C . ARG B 1 694 ? 19.484 -24.094 -34.281 1 91.31 694 ARG B C 1
ATOM 11614 O O . ARG B 1 694 ? 20.359 -23.547 -34.938 1 91.31 694 ARG B O 1
ATOM 11621 N N . ILE B 1 695 ? 19.438 -24.25 -33.031 1 92.75 695 ILE B N 1
ATOM 11622 C CA . ILE B 1 695 ? 20.641 -24.016 -32.25 1 92.75 695 ILE B CA 1
ATOM 11623 C C . ILE B 1 695 ? 21.031 -25.312 -31.531 1 92.75 695 ILE B C 1
ATOM 11625 O O . ILE B 1 695 ? 20.547 -25.562 -30.422 1 92.75 695 ILE B O 1
ATOM 11629 N N . TYR B 1 696 ? 21.922 -26.031 -32.188 1 88.19 696 TYR B N 1
ATOM 11630 C CA . TYR B 1 696 ? 22.297 -27.344 -31.656 1 88.19 696 TYR B CA 1
ATOM 11631 C C . TYR B 1 696 ? 23.453 -27.234 -30.672 1 88.19 696 TYR B C 1
ATOM 11633 O O . TYR B 1 696 ? 24.484 -26.641 -30.984 1 88.19 696 TYR B O 1
ATOM 11641 N N . ASP B 1 697 ? 23.25 -27.719 -29.531 1 85 697 ASP B N 1
ATOM 11642 C CA . ASP B 1 697 ? 24.312 -27.797 -28.531 1 85 697 ASP B CA 1
ATOM 11643 C C . ASP B 1 697 ? 25.016 -29.156 -28.594 1 85 697 ASP B C 1
ATOM 11645 O O . ASP B 1 697 ? 24.391 -30.203 -28.359 1 85 697 ASP B O 1
ATOM 11649 N N . ASP B 1 698 ? 26.203 -29.172 -28.828 1 83.19 698 ASP B N 1
ATOM 11650 C CA . ASP B 1 698 ? 26.953 -30.391 -29.062 1 83.19 698 ASP B CA 1
ATOM 11651 C C . ASP B 1 698 ? 27.141 -31.188 -27.766 1 83.19 698 ASP B C 1
ATOM 11653 O O . ASP B 1 698 ? 27.219 -32.406 -27.797 1 83.19 698 ASP B O 1
ATOM 11657 N N . PHE B 1 699 ? 27.219 -30.5 -26.734 1 83.56 699 PHE B N 1
ATOM 11658 C CA . PHE B 1 699 ? 27.422 -31.172 -25.453 1 83.56 699 PHE B CA 1
ATOM 11659 C C . PHE B 1 699 ? 26.172 -31.906 -25.016 1 83.56 699 PHE B C 1
ATOM 11661 O O . PHE B 1 699 ? 26.234 -33.094 -24.641 1 83.56 699 PHE B O 1
ATOM 11668 N N . ALA B 1 700 ? 25.047 -31.281 -25.156 1 86.56 700 ALA B N 1
ATOM 11669 C CA . ALA B 1 700 ? 23.797 -31.875 -24.719 1 86.56 700 ALA B CA 1
ATOM 11670 C C . ALA B 1 700 ? 23.109 -32.625 -25.859 1 86.56 700 ALA B C 1
ATOM 11672 O O . ALA B 1 700 ? 22.188 -33.406 -25.641 1 86.56 700 ALA B O 1
ATOM 11673 N N . THR B 1 701 ? 23.547 -32.469 -27.062 1 87.31 701 THR B N 1
ATOM 11674 C CA . THR B 1 701 ? 23.031 -33.094 -28.266 1 87.31 701 THR B CA 1
ATOM 11675 C C . THR B 1 701 ? 21.547 -32.844 -28.422 1 87.31 701 THR B C 1
ATOM 11677 O O . THR B 1 701 ? 20.75 -33.75 -28.609 1 87.31 701 THR B O 1
ATOM 11680 N N . VAL B 1 702 ? 21.25 -31.656 -28.297 1 91.81 702 VAL B N 1
ATOM 11681 C CA . VAL B 1 702 ? 19.844 -31.281 -28.391 1 91.81 702 VAL B CA 1
ATOM 11682 C C . VAL B 1 702 ? 19.719 -29.906 -29.047 1 91.81 702 VAL B C 1
ATOM 11684 O O . VAL B 1 702 ? 20.672 -29.125 -29.047 1 91.81 702 VAL B O 1
ATOM 11687 N N . ASN B 1 703 ? 18.641 -29.672 -29.719 1 93.81 703 ASN B N 1
ATOM 11688 C CA . ASN B 1 703 ? 18.281 -28.344 -30.203 1 93.81 703 ASN B CA 1
ATOM 11689 C C . ASN B 1 703 ? 17.672 -27.469 -29.109 1 93.81 703 ASN B C 1
ATOM 11691 O O . ASN B 1 703 ? 16.516 -27.656 -28.75 1 93.81 703 ASN B O 1
ATOM 11695 N N . THR B 1 704 ? 18.406 -26.438 -28.688 1 94.5 704 THR B N 1
ATOM 11696 C CA . THR B 1 704 ? 17.984 -25.625 -27.562 1 94.5 704 THR B CA 1
ATOM 11697 C C . THR B 1 704 ? 16.891 -24.641 -27.984 1 94.5 704 THR B C 1
ATOM 11699 O O . THR B 1 704 ? 16.266 -24.016 -27.141 1 94.5 704 THR B O 1
ATOM 11702 N N . ALA B 1 705 ? 16.547 -24.547 -29.266 1 94.94 705 ALA B N 1
ATOM 11703 C CA . ALA B 1 705 ? 15.508 -23.641 -29.75 1 94.94 705 ALA B CA 1
ATOM 11704 C C . ALA B 1 705 ? 14.273 -24.422 -30.203 1 94.94 705 ALA B C 1
ATOM 11706 O O . ALA B 1 705 ? 13.406 -23.891 -30.891 1 94.94 705 ALA B O 1
ATOM 11707 N N . LYS B 1 706 ? 14.156 -25.625 -29.797 1 92.56 706 LYS B N 1
ATOM 11708 C CA . LYS B 1 706 ? 13.117 -26.516 -30.281 1 92.56 706 LYS B CA 1
ATOM 11709 C C . LYS B 1 706 ? 11.727 -25.984 -29.953 1 92.56 706 LYS B C 1
ATOM 11711 O O . LYS B 1 706 ? 10.766 -26.25 -30.672 1 92.56 706 LYS B O 1
ATOM 11716 N N . GLN B 1 707 ? 11.578 -25.281 -28.906 1 92 707 GLN B N 1
ATOM 11717 C CA . GLN B 1 707 ? 10.266 -24.797 -28.469 1 92 707 GLN B CA 1
ATOM 11718 C C . GLN B 1 707 ? 9.812 -23.609 -29.312 1 92 707 GLN B C 1
ATOM 11720 O O . GLN B 1 707 ? 8.633 -23.234 -29.281 1 92 707 GLN B O 1
ATOM 11725 N N . ILE B 1 708 ? 10.734 -22.984 -30.016 1 95.06 708 ILE B N 1
ATOM 11726 C CA . ILE B 1 708 ? 10.422 -21.844 -30.875 1 95.06 708 ILE B CA 1
ATOM 11727 C C . ILE B 1 708 ? 10.148 -22.328 -32.281 1 95.06 708 ILE B C 1
ATOM 11729 O O . ILE B 1 708 ? 11.086 -22.625 -33.031 1 95.06 708 ILE B O 1
ATOM 11733 N N . VAL B 1 709 ? 8.922 -22.297 -32.719 1 95.31 709 VAL B N 1
ATOM 11734 C CA . VAL B 1 709 ? 8.586 -22.859 -34 1 95.31 709 VAL B CA 1
ATOM 11735 C C . VAL B 1 709 ? 7.984 -21.766 -34.906 1 95.31 709 VAL B C 1
ATOM 11737 O O . VAL B 1 709 ? 7.051 -21.078 -34.5 1 95.31 709 VAL B O 1
ATOM 11740 N N . LYS B 1 710 ? 8.461 -21.703 -36.031 1 95.44 710 LYS B N 1
ATOM 11741 C CA . LYS B 1 710 ? 8.008 -20.703 -37 1 95.44 710 LYS B CA 1
ATOM 11742 C C . LYS B 1 710 ? 6.961 -21.281 -37.938 1 95.44 710 LYS B C 1
ATOM 11744 O O . LYS B 1 710 ? 7.113 -22.406 -38.438 1 95.44 710 LYS B O 1
ATOM 11749 N N . PHE B 1 711 ? 5.914 -20.531 -38.094 1 96.25 711 PHE B N 1
ATOM 11750 C CA . PHE B 1 711 ? 4.816 -20.938 -38.969 1 96.25 711 PHE B CA 1
ATOM 11751 C C . PHE B 1 711 ? 4.492 -19.844 -39.969 1 96.25 711 PHE B C 1
ATOM 11753 O O . PHE B 1 711 ? 5.004 -18.734 -39.844 1 96.25 711 PHE B O 1
ATOM 11760 N N . ARG B 1 712 ? 3.691 -20.188 -40.938 1 94.25 712 ARG B N 1
ATOM 11761 C CA . ARG B 1 712 ? 3.051 -19.266 -41.875 1 94.25 712 ARG B CA 1
ATOM 11762 C C . ARG B 1 712 ? 1.542 -19.484 -41.906 1 94.25 712 ARG B C 1
ATOM 11764 O O . ARG B 1 712 ? 1.068 -20.609 -41.812 1 94.25 712 ARG B O 1
ATOM 11771 N N . LYS B 1 713 ? 0.917 -18.438 -41.906 1 90.62 713 LYS B N 1
ATOM 11772 C CA . LYS B 1 713 ? -0.54 -18.531 -41.938 1 90.62 713 LYS B CA 1
ATOM 11773 C C . LYS B 1 713 ? -1.028 -18.969 -43.344 1 90.62 713 LYS B C 1
ATOM 11775 O O . LYS B 1 713 ? -0.501 -18.516 -44.344 1 90.62 713 LYS B O 1
ATOM 11780 N N . THR B 1 714 ? -1.944 -19.922 -43.281 1 91.06 714 THR B N 1
ATOM 11781 C CA . THR B 1 714 ? -2.564 -20.359 -44.531 1 91.06 714 THR B CA 1
ATOM 11782 C C . THR B 1 714 ? -4.031 -19.938 -44.594 1 91.06 714 THR B C 1
ATOM 11784 O O . THR B 1 714 ? -4.559 -19.375 -43.625 1 91.06 714 THR B O 1
ATOM 11787 N N . HIS B 1 715 ? -4.672 -20.141 -45.75 1 87.44 715 HIS B N 1
ATOM 11788 C CA . HIS B 1 715 ? -6.09 -19.828 -45.906 1 87.44 715 HIS B CA 1
ATOM 11789 C C . HIS B 1 715 ? -6.953 -21.062 -45.688 1 87.44 715 HIS B C 1
ATOM 11791 O O . HIS B 1 715 ? -8.18 -21 -45.781 1 87.44 715 HIS B O 1
ATOM 11797 N N . GLU B 1 716 ? -6.316 -22.094 -45.312 1 91.38 716 GLU B N 1
ATOM 11798 C CA . GLU B 1 716 ? -7.059 -23.328 -45.062 1 91.38 716 GLU B CA 1
ATOM 11799 C C . GLU B 1 716 ? -7.75 -23.297 -43.688 1 91.38 716 GLU B C 1
ATOM 11801 O O . GLU B 1 716 ? -7.184 -22.812 -42.719 1 91.38 716 GLU B O 1
ATOM 11806 N N . ILE B 1 717 ? -9 -23.828 -43.719 1 92.75 717 ILE B N 1
ATOM 11807 C CA . ILE B 1 717 ? -9.789 -23.844 -42.5 1 92.75 717 ILE B CA 1
ATOM 11808 C C . ILE B 1 717 ? -9.984 -25.281 -42.031 1 92.75 717 ILE B C 1
ATOM 11810 O O . ILE B 1 717 ? -10.336 -26.156 -42.812 1 92.75 717 ILE B O 1
ATOM 11814 N N . LEU B 1 718 ? -9.719 -25.5 -40.812 1 93.5 718 LEU B N 1
ATOM 11815 C CA . LEU B 1 718 ? -9.93 -26.797 -40.188 1 93.5 718 LEU B CA 1
ATOM 11816 C C . LEU B 1 718 ? -11.133 -26.766 -39.25 1 93.5 718 LEU B C 1
ATOM 11818 O O . LEU B 1 718 ? -11.383 -25.75 -38.594 1 93.5 718 LEU B O 1
ATOM 11822 N N . LEU B 1 719 ? -11.867 -27.844 -39.25 1 92.94 719 LEU B N 1
ATOM 11823 C CA . LEU B 1 719 ? -12.969 -28.016 -38.312 1 92.94 719 LEU B CA 1
ATOM 11824 C C . LEU B 1 719 ? -12.555 -28.906 -37.156 1 92.94 719 LEU B C 1
ATOM 11826 O O . LEU B 1 719 ? -12.023 -30 -37.375 1 92.94 719 LEU B O 1
ATOM 11830 N N . CYS B 1 720 ? -12.711 -28.328 -36 1 92.25 720 CYS B N 1
ATOM 11831 C CA . CYS B 1 720 ? -12.312 -29.094 -34.844 1 92.25 720 CYS B CA 1
ATOM 11832 C C . CYS B 1 720 ? -13.344 -28.969 -33.719 1 92.25 720 CYS B C 1
ATOM 11834 O O . CYS B 1 720 ? -14.125 -28.016 -33.688 1 92.25 720 CYS B O 1
ATOM 11836 N N . LYS B 1 721 ? -13.367 -29.953 -32.844 1 92.62 721 LYS B N 1
ATOM 11837 C CA . LYS B 1 721 ? -14.156 -29.922 -31.625 1 92.62 721 LYS B CA 1
ATOM 11838 C C . LYS B 1 721 ? -13.312 -29.469 -30.438 1 92.62 721 LYS B C 1
ATOM 11840 O O . LYS B 1 721 ? -12.086 -29.484 -30.5 1 92.62 721 LYS B O 1
ATOM 11845 N N . PRO B 1 722 ? -13.977 -29.016 -29.453 1 92.94 722 PRO B N 1
ATOM 11846 C CA . PRO B 1 722 ? -13.234 -28.531 -28.281 1 92.94 722 PRO B CA 1
ATOM 11847 C C . PRO B 1 722 ? -12.234 -29.562 -27.75 1 92.94 722 PRO B C 1
ATOM 11849 O O . PRO B 1 722 ? -11.125 -29.203 -27.359 1 92.94 722 PRO B O 1
ATOM 11852 N N . ASN B 1 723 ? -12.5 -30.797 -27.812 1 91.12 723 ASN B N 1
ATOM 11853 C CA . ASN B 1 723 ? -11.641 -31.828 -27.266 1 91.12 723 ASN B CA 1
ATOM 11854 C C . ASN B 1 723 ? -10.461 -32.125 -28.172 1 91.12 723 ASN B C 1
ATOM 11856 O O . ASN B 1 723 ? -9.531 -32.844 -27.781 1 91.12 723 ASN B O 1
ATOM 11860 N N . ASP B 1 724 ? -10.508 -31.531 -29.312 1 93.69 724 ASP B N 1
ATOM 11861 C CA . ASP B 1 724 ? -9.398 -31.719 -30.25 1 93.69 724 ASP B CA 1
ATOM 11862 C C . ASP B 1 724 ? -8.25 -30.766 -29.938 1 93.69 724 ASP B C 1
ATOM 11864 O O . ASP B 1 724 ? -7.137 -30.938 -30.422 1 93.69 724 ASP B O 1
ATOM 11868 N N . ILE B 1 725 ? -8.539 -29.797 -29.141 1 93.88 725 ILE B N 1
ATOM 11869 C CA . ILE B 1 725 ? -7.52 -28.828 -28.781 1 93.88 725 ILE B CA 1
ATOM 11870 C C . ILE B 1 725 ? -6.57 -29.422 -27.75 1 93.88 725 ILE B C 1
ATOM 11872 O O . ILE B 1 725 ? -7.008 -29.938 -26.719 1 93.88 725 ILE B O 1
ATOM 11876 N N . LEU B 1 726 ? -5.348 -29.359 -28.094 1 91.56 726 LEU B N 1
ATOM 11877 C CA . LEU B 1 726 ? -4.332 -29.859 -27.172 1 91.56 726 LEU B CA 1
ATOM 11878 C C . LEU B 1 726 ? -3.982 -28.812 -26.125 1 91.56 726 LEU B C 1
ATOM 11880 O O . LEU B 1 726 ? -4.035 -29.078 -24.922 1 91.56 726 LEU B O 1
ATOM 11884 N N . CYS B 1 727 ? -3.533 -27.719 -26.609 1 91.38 727 CYS B N 1
ATOM 11885 C CA . CYS B 1 727 ? -3.189 -26.656 -25.672 1 91.38 727 CYS B CA 1
ATOM 11886 C C . CYS B 1 727 ? -3.18 -25.297 -26.375 1 91.38 727 CYS B C 1
ATOM 11888 O O . CYS B 1 727 ? -3.191 -25.234 -27.609 1 91.38 727 CYS B O 1
ATOM 11890 N N . LYS B 1 728 ? -3.229 -24.281 -25.641 1 92.88 728 LYS B N 1
ATOM 11891 C CA . LYS B 1 728 ? -3.084 -22.906 -26.125 1 92.88 728 LYS B CA 1
ATOM 11892 C C . LYS B 1 728 ? -1.616 -22.547 -26.328 1 92.88 728 LYS B C 1
ATOM 11894 O O . LYS B 1 728 ? -0.741 -23.062 -25.625 1 92.88 728 LYS B O 1
ATOM 11899 N N . CYS B 1 729 ? -1.336 -21.656 -27.281 1 95.81 729 CYS B N 1
ATOM 11900 C CA . CYS B 1 729 ? 0.042 -21.297 -27.578 1 95.81 729 CYS B CA 1
ATOM 11901 C C . CYS B 1 729 ? 0.242 -19.797 -27.484 1 95.81 729 CYS B C 1
ATOM 11903 O O . CYS B 1 729 ? -0.694 -19.031 -27.719 1 95.81 729 CYS B O 1
ATOM 11905 N N . PHE B 1 730 ? 1.413 -19.438 -27.094 1 96.25 730 PHE B N 1
ATOM 11906 C CA . PHE B 1 730 ? 1.847 -18.047 -27.266 1 96.25 730 PHE B CA 1
ATOM 11907 C C . PHE B 1 730 ? 2.18 -17.766 -28.719 1 96.25 730 PHE B C 1
ATOM 11909 O O . PHE B 1 730 ? 2.803 -18.578 -29.391 1 96.25 730 PHE B O 1
ATOM 11916 N N . CYS B 1 731 ? 1.72 -16.625 -29.203 1 95.69 731 CYS B N 1
ATOM 11917 C CA . CYS B 1 731 ? 1.896 -16.281 -30.609 1 95.69 731 CYS B CA 1
ATOM 11918 C C . CYS B 1 731 ? 2.555 -14.914 -30.766 1 95.69 731 CYS B C 1
ATOM 11920 O O . CYS B 1 731 ? 2.146 -13.945 -30.109 1 95.69 731 CYS B O 1
ATOM 11922 N N . TYR B 1 732 ? 3.59 -14.883 -31.5 1 94.62 732 TYR B N 1
ATOM 11923 C CA . TYR B 1 732 ? 4.25 -13.641 -31.891 1 94.62 732 TYR B CA 1
ATOM 11924 C C . TYR B 1 732 ? 4.25 -13.469 -33.406 1 94.62 732 TYR B C 1
ATOM 11926 O O . TYR B 1 732 ? 4.762 -14.328 -34.125 1 94.62 732 TYR B O 1
ATOM 11934 N N . VAL B 1 733 ? 3.678 -12.375 -33.844 1 89.94 733 VAL B N 1
ATOM 11935 C CA . VAL B 1 733 ? 3.553 -12.156 -35.281 1 89.94 733 VAL B CA 1
ATOM 11936 C C . VAL B 1 733 ? 4.492 -11.031 -35.719 1 89.94 733 VAL B C 1
ATOM 11938 O O . VAL B 1 733 ? 4.461 -9.938 -35.156 1 89.94 733 VAL B O 1
ATOM 11941 N N . HIS B 1 734 ? 5.383 -11.391 -36.625 1 84.31 734 HIS B N 1
ATOM 11942 C CA . HIS B 1 734 ? 6.277 -10.391 -37.219 1 84.31 734 HIS B CA 1
ATOM 11943 C C . HIS B 1 734 ? 6.375 -10.562 -38.719 1 84.31 734 HIS B C 1
ATOM 11945 O O . HIS B 1 734 ? 6.84 -11.594 -39.219 1 84.31 734 HIS B O 1
ATOM 11951 N N . ASP B 1 735 ? 6.285 -9.531 -39.562 1 77.94 735 ASP B N 1
ATOM 11952 C CA . ASP B 1 735 ? 6.418 -9.477 -41 1 77.94 735 ASP B CA 1
ATOM 11953 C C . ASP B 1 735 ? 5.863 -10.742 -41.656 1 77.94 735 ASP B C 1
ATOM 11955 O O . ASP B 1 735 ? 6.555 -11.406 -42.438 1 77.94 735 ASP B O 1
ATOM 11959 N N . GLU B 1 736 ? 4.785 -11.32 -41.438 1 79.38 736 GLU B N 1
ATOM 11960 C CA . GLU B 1 736 ? 4.066 -12.438 -42.062 1 79.38 736 GLU B CA 1
ATOM 11961 C C . GLU B 1 736 ? 4.441 -13.766 -41.406 1 79.38 736 GLU B C 1
ATOM 11963 O O . GLU B 1 736 ? 3.848 -14.797 -41.719 1 79.38 736 GLU B O 1
ATOM 11968 N N . SER B 1 737 ? 5.426 -13.68 -40.625 1 89.38 737 SER B N 1
ATOM 11969 C CA . SER B 1 737 ? 5.824 -14.891 -39.906 1 89.38 737 SER B CA 1
ATOM 11970 C C . SER B 1 737 ? 5.188 -14.945 -38.5 1 89.38 737 SER B C 1
ATOM 11972 O O . SER B 1 737 ? 4.996 -13.914 -37.875 1 89.38 737 SER B O 1
ATOM 11974 N N . ILE B 1 738 ? 4.824 -16.219 -38.25 1 94.81 738 ILE B N 1
ATOM 11975 C CA . ILE B 1 738 ? 4.215 -16.453 -36.938 1 94.81 738 ILE B CA 1
ATOM 11976 C C . ILE B 1 738 ? 5.098 -17.391 -36.125 1 94.81 738 ILE B C 1
ATOM 11978 O O . ILE B 1 738 ? 5.492 -18.453 -36.594 1 94.81 738 ILE B O 1
ATOM 11982 N N . ILE B 1 739 ? 5.453 -16.953 -35 1 95.81 739 ILE B N 1
ATOM 11983 C CA . ILE B 1 739 ? 6.188 -17.812 -34.062 1 95.81 739 ILE B CA 1
ATOM 11984 C C . ILE B 1 739 ? 5.25 -18.297 -32.969 1 95.81 739 ILE B C 1
ATOM 11986 O O . ILE B 1 739 ? 4.562 -17.5 -32.344 1 95.81 739 ILE B O 1
ATOM 11990 N N . LEU B 1 740 ? 5.219 -19.594 -32.781 1 96.5 740 LEU B N 1
ATOM 11991 C CA . LEU B 1 740 ? 4.398 -20.188 -31.719 1 96.5 740 LEU B CA 1
ATOM 11992 C C . LEU B 1 740 ? 5.273 -20.859 -30.672 1 96.5 740 LEU B C 1
ATOM 11994 O O . LEU B 1 740 ? 6.277 -21.5 -31.016 1 96.5 740 LEU B O 1
ATOM 11998 N N . ILE B 1 741 ? 4.953 -20.688 -29.453 1 95.69 741 ILE B N 1
ATOM 11999 C CA . ILE B 1 741 ? 5.551 -21.391 -28.328 1 95.69 741 ILE B CA 1
ATOM 12000 C C . ILE B 1 741 ? 4.457 -22.047 -27.484 1 95.69 741 ILE B C 1
ATOM 12002 O O . ILE B 1 741 ? 3.551 -21.359 -27 1 95.69 741 ILE B O 1
ATOM 12006 N N . LYS B 1 742 ? 4.551 -23.297 -27.359 1 93.44 742 LYS B N 1
ATOM 12007 C CA . LYS B 1 742 ? 3.602 -23.984 -26.484 1 93.44 742 LYS B CA 1
ATOM 12008 C C . LYS B 1 742 ? 3.748 -23.531 -25.047 1 93.44 742 LYS B C 1
ATOM 12010 O O . LYS B 1 742 ? 4.867 -23.375 -24.547 1 93.44 742 LYS B O 1
ATOM 12015 N N . MET B 1 743 ? 2.67 -23.328 -24.422 1 90.25 743 MET B N 1
ATOM 12016 C CA . MET B 1 743 ? 2.705 -22.859 -23.031 1 90.25 743 MET B CA 1
ATOM 12017 C C . MET B 1 743 ? 3.143 -23.984 -22.094 1 90.25 743 MET B C 1
ATOM 12019 O O . MET B 1 743 ? 2.592 -25.078 -22.125 1 90.25 743 MET B O 1
ATOM 12023 N N . PRO B 1 744 ? 4.176 -23.719 -21.281 1 89.19 744 PRO B N 1
ATOM 12024 C CA . PRO B 1 744 ? 4.414 -24.672 -20.203 1 89.19 744 PRO B CA 1
ATOM 12025 C C . PRO B 1 744 ? 3.342 -24.625 -19.125 1 89.19 744 PRO B C 1
ATOM 12027 O O . PRO B 1 744 ? 2.375 -23.875 -19.234 1 89.19 744 PRO B O 1
ATOM 12030 N N . VAL B 1 745 ? 3.447 -25.453 -18.141 1 85.88 745 VAL B N 1
ATOM 12031 C CA . VAL B 1 745 ? 2.467 -25.406 -17.047 1 85.88 745 VAL B CA 1
ATOM 12032 C C . VAL B 1 745 ? 2.781 -24.25 -16.109 1 85.88 745 VAL B C 1
ATOM 12034 O O . VAL B 1 745 ? 3.895 -24.156 -15.586 1 85.88 745 VAL B O 1
ATOM 12037 N N . LEU B 1 746 ? 1.803 -23.359 -16.062 1 82.88 746 LEU B N 1
ATOM 12038 C CA . LEU B 1 746 ? 1.928 -22.234 -15.164 1 82.88 746 LEU B CA 1
ATOM 12039 C C . LEU B 1 746 ? 0.96 -22.359 -13.992 1 82.88 746 LEU B C 1
ATOM 12041 O O . LEU B 1 746 ? -0.163 -22.844 -14.156 1 82.88 746 LEU B O 1
ATOM 12045 N N . GLU B 1 747 ? 1.496 -22.094 -12.859 1 77.56 747 GLU B N 1
ATOM 12046 C CA . GLU B 1 747 ? 0.67 -22.219 -11.664 1 77.56 747 GLU B CA 1
ATOM 12047 C C . GLU B 1 747 ? -0.553 -21.312 -11.727 1 77.56 747 GLU B C 1
ATOM 12049 O O . GLU B 1 747 ? -0.481 -20.203 -12.266 1 77.56 747 GLU B O 1
ATOM 12054 N N . ASN B 1 748 ? -1.682 -21.922 -11.484 1 62.75 748 ASN B N 1
ATOM 12055 C CA . ASN B 1 748 ? -2.904 -21.141 -11.414 1 62.75 748 ASN B CA 1
ATOM 12056 C C . ASN B 1 748 ? -3.039 -20.422 -10.07 1 62.75 748 ASN B C 1
ATOM 12058 O O . ASN B 1 748 ? -3.09 -21.078 -9.023 1 62.75 748 ASN B O 1
ATOM 12062 N N . VAL B 1 749 ? -2.402 -19.312 -9.953 1 56.19 749 VAL B N 1
ATOM 12063 C CA . VAL B 1 749 ? -2.574 -18.625 -8.68 1 56.19 749 VAL B CA 1
ATOM 12064 C C . VAL B 1 749 ? -3.896 -17.859 -8.68 1 56.19 749 VAL B C 1
ATOM 12066 O O . VAL B 1 749 ? -4.336 -17.359 -9.719 1 56.19 749 VAL B O 1
#

Sequence (1498 aa):
MDDDEQSFTNIFNNPEIQEQPIYSGASINRGQLLCLILAFILKYNISGSGLKDLLDLLNIVAPGCAPTSKYYFDKSFFNLAKQFEIHHYCKICSQYIGKLFTPCCSDGNVDERVNTNEGYYFLVMPLRQQLKELFKNTTFYKFLNDNKTNMGMGDIYSGSMYTSKLKTFVDTLDNISLSFNIDGASVFKSSNYSIWPIICTVNELPSTIRGKYAILHSLWFGSKPEMPTLLRPFVKELQELFTEGFSWHDNTGHKHNTKVAPGVCICDAPARAMVQEMKQFNGRYGCGFCLHMGEIVPKGKGFTRVYPHSTEYPQLRTHDQTTNQASAAIQSDTDVNGVKGPSQLLLLPNFDIIKHFVPEYMHSVCLGVTKQFVRIWCDSKNSALPFYLQPKVIQQIDSSLLTIHPPHEVKRCPRSLSERHFWKASEWRAFLFFYSPILLKTVLPPLYYNHWLLLVFSIYTLLQDHIQKADLLHASSCLTRFVVEVQELYGKCYVSYNVHCLTHLSNAVDMWGPLWANSSFLYEDTIGTLLEMFNGTQAVPEHIFKRFFNTKTLMHHTELFNNANDDVCDLFNKLVNKDNIVSKSYKVGSGARVVGNYTTRVLTLGESILFGNDIQASVKEFKRCFIHHTLYTTEMYAANFKRNNSCVALKTGEHGSIKSILLCKPNCGCLSACKCEEVYLHIFRFKKDSRQLRIYDDFATVNTAKQIVKFRKTHEILLCKPNDILCKCFCYVHDESIILIKMPVLENVMDDDEQSFTNIFNNPEIQEQPIYSGASINRGQLLCLILAFILKYNISGSGLKDLLDLLNIVAPGCAPTSKYYFDKSFFNLAKQFEIHHYCKICSQYIGKLFTPCCSDGNVDERVNTNEGYYFLVMPLRQQLKELFKNTTFYKFLNDNKTNMGMGDIYSGSMYTSKLKTFVDTLDNISLSFNIDGASVFKSSNYSIWPIICTVNELPSTIRGKYAILHSLWFGSKPEMPTLLRPFVKELQELFTEGFSWHDNTGHKHNTKVAPGVCICDAPARAMVQEMKQFNGRYGCGFCLHMGEIVPKGKGFTRVYPHSTEYPQLRTHDQTTNQASAAIQSDTDVNGVKGPSQLLLLPNFDIIKHFVPEYMHSVCLGVTKQFVRIWCDSKNSALPFYLQPKVIQQIDSSLLTIHPPHEVKRCPRSLSERHFWKASEWRAFLFFYSPILLKTVLPPLYYNHWLLLVFSIYTLLQDHIQKADLLHASSCLTRFVVEVQELYGKCYVSYNVHCLTHLSNAVDMWGPLWANSSFLYEDTIGTLLEMFNGTQAVPEHIFKRFFNTKTLMHHTELFNNANDDVCDLFNKLVNKDNIVSKSYKVGSGARVVGNYTTRVLTLGESILFGNDIQASVKEFKRCFIHHTLYTTEMYAANFKRNNSCVALKTGEHGSIKSILLCKPNCGCLSACKCEEVYLHIFRFKKDSRQLRIYDDFATVNTAKQIVKFRKTHEILLCKPNDILCKCFCYVHDESIILIKMPVLENV